Protein AF-A0A418CAI3-F1 (afdb_monomer_lite)

Sequence (875 aa):
MLGNSVTWEKVSHLSVVDELQMQLLEAQMELSAAKKAASRNDQGIDTDTNAKAVGVWSVTILGAEELNLDGILDLNLTGMTTVVGSVAIAASSVEKGKAYVRLAKTDATTVDSVTKRCFWNKATTTAVFTGVKSKTATATLTLHHPSPVVADVFIGTCKLDVSSLLDQEPVTLWVPLTGPPGQPVTDATSYGQVHVTMSFEYDVVARLERSVAALSAQKEHLQAQARLYDLTAPLVNASARHPAAFGAAATGAGLYIPGHVFTPEVFHPAAVARTPLADGTKVVTPFGQGTVVTFRESTRMYVVLMAAAPGQVKRSTIAYLREDSVDDAPVEPRLRYGVHVSTPYGPGTVDSVRASDGVVRVTSTFGTLFLQPQDVVTVDDAASAASMTNKERIDAAVAKSTDGNAAFKADALDDAVTCYLASLSFLKHVDQNAATHKEKAVVLQTMIRCHLNLAACKLKRNQHADAWTACSNAISILQALVENRDGKVAAWMGRLGMTEAQIFHEWPSKARFRRATALVAMDNDVEARQDLMVAVKLMPKDKACRQLLEAVTKRMALEKEKDKLRWGGFLVKDESSPSSQPDNSTPPSTTSTTISPKKDKATKNTGVDGKDEKGTVPWYHNTTVVAAASEHEIAVSVVNAHELSHEAYDGADMVFSAGGDGTFLKAASFVNKPIPLTGLNTDSARSEGNLCCYSIDATCNRFVVGLERLLKGDFEWRNRQRIRVGMVNQEGFKYELPRYALNESQIHREQISSILHAMDFHSYTNETVTEITERLNKDNVFAEDSLDMGYVVREPIINATFGDIRFRKGKARRVSMRSLGWDMKVNLDGLYSVPLNYGVQAVMKICTEPQYALRTVDFSKGDNPRLDNKFKPRS

Structure (mmCIF, N/CA/C/O backbone):
data_AF-A0A418CAI3-F1
#
_entry.id   AF-A0A418CAI3-F1
#
loop_
_atom_site.group_PDB
_atom_site.id
_atom_site.type_symbol
_atom_site.label_atom_id
_atom_site.label_alt_id
_atom_site.label_comp_id
_atom_site.label_asym_id
_atom_site.label_entity_id
_atom_site.label_seq_id
_atom_site.pdbx_PDB_ins_code
_atom_site.Cartn_x
_atom_site.Cartn_y
_atom_site.Cartn_z
_atom_site.occupancy
_atom_site.B_iso_or_equiv
_atom_site.auth_seq_id
_atom_site.auth_comp_id
_atom_site.auth_asym_id
_atom_site.auth_atom_id
_atom_site.pdbx_PDB_model_num
ATOM 1 N N . MET A 1 1 ? 10.697 16.384 33.332 1.00 30.53 1 MET A N 1
ATOM 2 C CA . MET A 1 1 ? 10.843 17.142 32.061 1.00 30.53 1 MET A CA 1
ATOM 3 C C . MET A 1 1 ? 11.284 16.177 30.960 1.00 30.53 1 MET A C 1
ATOM 5 O O . MET A 1 1 ? 11.458 15.012 31.286 1.00 30.53 1 MET A O 1
ATOM 9 N N . LEU A 1 2 ? 11.421 16.626 29.703 1.00 28.28 2 LEU A N 1
ATOM 10 C CA . LEU A 1 2 ? 11.499 15.782 28.488 1.00 28.28 2 LEU A CA 1
ATOM 11 C C . LEU A 1 2 ? 10.179 15.066 28.141 1.00 28.28 2 LEU A C 1
ATOM 13 O O . LEU A 1 2 ? 10.109 13.849 28.014 1.00 28.28 2 LEU A O 1
ATOM 17 N N . GLY A 1 3 ? 9.125 15.860 27.945 1.00 26.64 3 GLY A N 1
ATOM 18 C CA . GLY A 1 3 ? 7.927 15.453 27.214 1.00 26.64 3 GLY A CA 1
ATOM 19 C C . GLY A 1 3 ? 7.628 16.500 26.146 1.00 26.64 3 GLY A C 1
ATOM 20 O O . GLY A 1 3 ? 7.257 17.608 26.510 1.00 26.64 3 GLY A O 1
ATOM 21 N N . ASN A 1 4 ? 7.901 16.157 24.881 1.00 28.75 4 ASN A N 1
ATOM 22 C CA . ASN A 1 4 ? 7.403 16.746 23.623 1.00 28.75 4 ASN A CA 1
ATOM 23 C C . ASN A 1 4 ? 8.289 16.238 22.470 1.00 28.75 4 ASN A C 1
ATOM 25 O O . ASN A 1 4 ? 9.103 16.968 21.907 1.00 28.75 4 ASN A O 1
ATOM 29 N N . SER A 1 5 ? 8.152 14.950 22.138 1.00 25.98 5 SER A N 1
ATOM 30 C CA . SER A 1 5 ? 8.612 14.457 20.835 1.00 25.98 5 SER A CA 1
ATOM 31 C C . SER A 1 5 ? 7.741 15.112 19.763 1.00 25.98 5 SER A C 1
ATOM 33 O O . SER A 1 5 ? 6.517 15.078 19.889 1.00 25.98 5 SER A O 1
ATOM 35 N N . VAL A 1 6 ? 8.349 15.746 18.757 1.00 26.80 6 VAL A N 1
ATOM 36 C CA . VAL A 1 6 ? 7.616 16.518 17.742 1.00 26.80 6 VAL A CA 1
ATOM 37 C C . VAL A 1 6 ? 6.839 15.567 16.835 1.00 26.80 6 VAL A C 1
ATOM 39 O O . VAL A 1 6 ? 7.369 15.021 15.865 1.00 26.80 6 VAL A O 1
ATOM 42 N N . THR A 1 7 ? 5.561 15.373 17.149 1.00 25.58 7 THR A N 1
ATOM 43 C CA . THR A 1 7 ? 4.611 14.702 16.271 1.00 25.58 7 THR A CA 1
ATOM 44 C C . THR A 1 7 ? 4.329 15.595 15.065 1.00 25.58 7 THR A C 1
ATOM 46 O O . THR A 1 7 ? 3.651 16.616 15.168 1.00 25.58 7 THR A O 1
ATOM 49 N N . TRP A 1 8 ? 4.820 15.190 13.891 1.00 27.30 8 TRP A N 1
ATOM 50 C CA . TRP A 1 8 ? 4.410 15.753 12.598 1.00 27.30 8 TRP A CA 1
ATOM 51 C C . TRP A 1 8 ? 2.994 15.267 12.243 1.00 27.30 8 TRP A C 1
ATOM 53 O O . TRP A 1 8 ? 2.770 14.484 11.318 1.00 27.30 8 TRP A O 1
ATOM 63 N N . GLU A 1 9 ? 2.031 15.685 13.060 1.00 30.64 9 GLU A N 1
ATOM 64 C CA . GLU A 1 9 ? 0.613 15.377 12.929 1.00 30.64 9 GLU A CA 1
ATOM 65 C C . GLU A 1 9 ? -0.117 16.407 12.060 1.00 30.64 9 GLU A C 1
ATOM 67 O O . GLU A 1 9 ? 0.237 17.580 12.017 1.00 30.64 9 GLU A O 1
ATOM 72 N N . LYS A 1 10 ? -1.191 15.950 11.402 1.00 31.33 10 LYS A N 1
ATOM 73 C CA . LYS A 1 10 ? -2.125 16.771 10.610 1.00 31.33 10 LYS A CA 1
ATOM 74 C C . LYS A 1 10 ? -1.494 17.535 9.431 1.00 31.33 10 LYS A C 1
ATOM 76 O O . LYS A 1 10 ? -1.683 18.737 9.287 1.00 31.33 10 LYS A O 1
ATOM 81 N N . VAL A 1 11 ? -0.924 16.800 8.466 1.00 30.83 11 VAL A N 1
ATOM 82 C CA . VAL A 1 11 ? -1.101 17.216 7.056 1.00 30.83 11 VAL A CA 1
ATOM 83 C C . VAL A 1 11 ? -2.532 16.869 6.655 1.00 30.83 11 VAL A C 1
ATOM 85 O O . VAL A 1 11 ? -2.834 15.774 6.177 1.00 30.83 11 VAL A O 1
ATOM 88 N N . SER A 1 12 ? -3.417 17.803 6.967 1.00 32.09 12 SER A N 1
ATOM 89 C CA . SER A 1 12 ? -4.747 17.961 6.401 1.00 32.09 12 SER A CA 1
ATOM 90 C C . SER A 1 12 ? -4.653 18.526 4.976 1.00 32.09 12 SER A C 1
ATOM 92 O O . SER A 1 12 ? -3.589 18.914 4.503 1.00 32.09 12 SER A O 1
ATOM 94 N N . HIS A 1 13 ? -5.776 18.545 4.255 1.00 36.50 13 HIS A N 1
ATOM 95 C CA . HIS A 1 13 ? -5.846 19.059 2.874 1.00 36.50 13 HIS A CA 1
ATOM 96 C C . HIS A 1 13 ? -6.581 20.396 2.799 1.00 36.50 13 HIS A C 1
ATOM 98 O O . HIS A 1 13 ? -7.465 20.609 1.967 1.00 36.50 13 HIS A O 1
ATOM 104 N N . LEU A 1 14 ? -6.255 21.217 3.775 1.00 42.50 14 LEU A N 1
ATOM 105 C CA . LEU A 1 14 ? -6.634 22.590 4.019 1.00 42.50 14 LEU A CA 1
ATOM 106 C C . LEU A 1 14 ? -5.349 23.193 4.603 1.00 42.50 14 LEU A C 1
ATOM 108 O O . LEU A 1 14 ? -4.594 22.462 5.251 1.00 42.50 14 LEU A O 1
ATOM 112 N N . SER A 1 15 ? -5.031 24.467 4.362 1.00 59.84 15 SER A N 1
ATOM 113 C CA . SER A 1 15 ? -3.852 25.028 5.033 1.00 59.84 15 SER A CA 1
ATOM 114 C C . SER A 1 15 ? -4.061 24.996 6.554 1.00 59.84 15 SER A C 1
ATOM 116 O O . SER A 1 15 ? -5.195 24.934 7.032 1.00 59.84 15 SER A O 1
ATOM 118 N N . VAL A 1 16 ? -2.989 25.086 7.345 1.00 63.72 16 VAL A N 1
ATOM 119 C CA . VAL A 1 16 ? -3.109 25.137 8.819 1.00 63.72 16 VAL A CA 1
ATOM 120 C C . VAL A 1 16 ? -4.020 26.300 9.262 1.00 63.72 16 VAL A C 1
ATOM 122 O O . VAL A 1 16 ? -4.744 26.194 10.250 1.00 63.72 16 VAL A O 1
ATOM 125 N N . VAL A 1 17 ? -4.053 27.386 8.478 1.00 68.12 17 VAL A N 1
ATOM 126 C CA . VAL A 1 17 ? -4.952 28.537 8.660 1.00 68.12 17 VAL A CA 1
ATOM 127 C C . VAL A 1 17 ? -6.411 28.188 8.333 1.00 68.12 17 VAL A C 1
ATOM 129 O O . VAL A 1 17 ? -7.311 28.633 9.043 1.00 68.12 17 VAL A O 1
ATOM 132 N N . ASP A 1 18 ? -6.657 27.379 7.302 1.00 69.94 18 ASP A N 1
ATOM 133 C CA . ASP A 1 18 ? -7.999 26.936 6.904 1.00 69.94 18 ASP A CA 1
ATOM 134 C C . ASP A 1 18 ? -8.570 25.872 7.860 1.00 69.94 18 ASP A C 1
ATOM 136 O O . ASP A 1 18 ? -9.765 25.888 8.152 1.00 69.94 18 ASP A O 1
ATOM 140 N N . GLU A 1 19 ? -7.742 24.973 8.410 1.00 69.06 19 GLU A N 1
ATOM 141 C CA . GLU A 1 19 ? -8.179 24.068 9.484 1.00 69.06 19 GLU A CA 1
ATOM 142 C C . GLU A 1 19 ? -8.560 24.833 10.749 1.00 69.06 19 GLU A C 1
ATOM 144 O O . GLU A 1 19 ? -9.619 24.569 11.318 1.00 69.06 19 GLU A O 1
ATOM 149 N N . LEU A 1 20 ? -7.746 25.812 11.159 1.00 77.88 20 LEU A N 1
ATOM 150 C CA . LEU A 1 20 ? -8.096 26.707 12.262 1.00 77.88 20 LEU A CA 1
ATOM 151 C C . LEU A 1 20 ? -9.361 27.513 11.955 1.00 77.88 20 LEU A C 1
ATOM 153 O O . LEU A 1 20 ? -10.178 27.711 12.847 1.00 77.88 20 LEU A O 1
ATOM 157 N N . GLN A 1 21 ? -9.577 27.926 10.702 1.00 82.19 21 GLN A N 1
ATOM 158 C CA . GLN A 1 21 ? -10.817 28.581 10.286 1.00 82.19 21 GLN A CA 1
ATOM 159 C C . GLN A 1 21 ? -12.035 27.648 10.391 1.00 82.19 21 GLN A C 1
ATOM 161 O O . GLN A 1 21 ? -13.087 28.103 10.837 1.00 82.19 21 GLN A O 1
ATOM 166 N N . MET A 1 22 ? -11.922 26.366 10.026 1.00 78.75 22 MET A N 1
ATOM 167 C CA . MET A 1 22 ? -13.015 25.400 10.207 1.00 78.75 22 MET A CA 1
ATOM 168 C C . MET A 1 22 ? -13.287 25.112 11.687 1.00 78.75 22 MET A C 1
ATOM 170 O O . MET A 1 22 ? -14.440 25.176 12.099 1.00 78.75 22 MET A O 1
ATOM 174 N N . GLN A 1 23 ? -12.250 24.868 12.494 1.00 84.38 23 GLN A N 1
ATOM 175 C CA . GLN A 1 23 ? -12.379 24.623 13.940 1.00 84.38 23 GLN A CA 1
ATOM 176 C C . GLN A 1 23 ? -12.989 25.833 14.665 1.00 84.38 23 GLN A C 1
ATOM 178 O O . GLN A 1 23 ? -13.845 25.679 15.532 1.00 84.38 23 GLN A O 1
ATOM 183 N N . LEU A 1 24 ? -12.602 27.049 14.268 1.00 88.12 24 LEU A N 1
ATOM 184 C CA . LEU A 1 24 ? -13.173 28.297 14.773 1.00 88.12 24 LEU A CA 1
ATOM 185 C C . LEU A 1 24 ? -14.647 28.460 14.369 1.00 88.12 24 LEU A C 1
ATOM 187 O O . LEU A 1 24 ? -15.444 28.884 15.201 1.00 88.12 24 LEU A O 1
ATOM 191 N N . LEU A 1 25 ? -15.033 28.101 13.139 1.00 88.06 25 LEU A N 1
ATOM 192 C CA . LEU A 1 25 ? -16.440 28.106 12.710 1.00 88.06 25 LEU A CA 1
ATOM 193 C C . LEU A 1 25 ? -17.274 27.052 13.450 1.00 88.06 25 LEU A C 1
ATOM 195 O O . LEU A 1 25 ? -18.396 27.344 13.855 1.00 88.06 25 LEU A O 1
ATOM 199 N N . GLU A 1 26 ? -16.734 25.851 13.654 1.00 88.31 26 GLU A N 1
ATOM 200 C CA . GLU A 1 26 ? -17.374 24.764 14.401 1.00 88.31 26 GLU A CA 1
ATOM 201 C C . GLU A 1 26 ? -17.618 25.179 15.861 1.00 88.31 26 GLU A C 1
ATOM 203 O O . GLU A 1 26 ? -18.767 25.221 16.302 1.00 88.31 26 GLU A O 1
ATOM 208 N N . ALA A 1 27 ? -16.580 25.652 16.559 1.00 86.31 27 ALA A N 1
ATOM 209 C CA . ALA A 1 27 ? -16.689 26.163 17.926 1.00 86.31 27 ALA A CA 1
ATOM 210 C C . ALA A 1 27 ? -17.611 27.398 18.043 1.00 86.31 27 ALA A C 1
ATOM 212 O O . ALA A 1 27 ? -18.311 27.557 19.044 1.00 86.31 27 ALA A O 1
ATOM 213 N N . GLN A 1 28 ? -17.671 28.268 17.024 1.00 90.00 28 GLN A N 1
ATOM 214 C CA . GLN A 1 28 ? -18.631 29.381 16.975 1.00 90.00 28 GLN A CA 1
ATOM 215 C C . GLN A 1 28 ? -20.078 28.907 16.774 1.00 90.00 28 GLN A C 1
ATOM 217 O O . GLN A 1 28 ? -20.990 29.462 17.394 1.00 90.00 28 GLN A O 1
ATOM 222 N N . MET A 1 29 ? -20.311 27.878 15.952 1.00 89.31 29 MET A N 1
ATOM 223 C CA . MET A 1 29 ? -21.635 27.269 15.797 1.00 89.31 29 MET A CA 1
ATOM 224 C C . MET A 1 29 ? -22.087 26.605 17.101 1.00 89.31 29 MET A C 1
ATOM 226 O O . MET A 1 29 ? -23.195 26.898 17.558 1.00 89.31 29 MET A O 1
ATOM 230 N N . GLU A 1 30 ? -21.225 25.808 17.741 1.00 87.38 30 GLU A N 1
ATOM 231 C CA . GLU A 1 30 ? -21.480 25.209 19.059 1.00 87.38 30 GLU A CA 1
ATOM 232 C C . GLU A 1 30 ? -21.783 26.275 20.116 1.00 87.38 30 GLU A C 1
ATOM 234 O O . GLU A 1 30 ? -22.797 26.184 20.807 1.00 87.38 30 GLU A O 1
ATOM 239 N N . LEU A 1 31 ? -20.978 27.341 20.193 1.00 89.38 31 LEU A N 1
ATOM 240 C CA . LEU A 1 31 ? -21.212 28.469 21.097 1.00 89.38 31 LEU A CA 1
ATOM 241 C C . LEU A 1 31 ? -22.575 29.136 20.844 1.00 89.38 31 LEU A C 1
ATOM 243 O O . LEU A 1 31 ? -23.286 29.483 21.789 1.00 89.38 31 LEU A O 1
ATOM 247 N N . SER A 1 32 ? -22.970 29.292 19.576 1.00 86.62 32 SER A N 1
ATOM 248 C CA . SER A 1 32 ? -24.268 29.867 19.202 1.00 86.62 32 SER A CA 1
ATOM 249 C C . SER A 1 32 ? -25.459 28.963 19.550 1.00 86.62 32 SER A C 1
ATOM 251 O O . SER A 1 32 ? -26.562 29.468 19.769 1.00 86.62 32 SER A O 1
ATOM 253 N N . ALA A 1 33 ? -25.251 27.643 19.607 1.00 86.19 33 ALA A N 1
ATOM 254 C CA . ALA A 1 33 ? -26.248 26.666 20.034 1.00 86.19 33 ALA A CA 1
ATOM 255 C C . ALA A 1 33 ? -26.333 26.603 21.567 1.00 86.19 33 ALA A C 1
ATOM 257 O O . ALA A 1 33 ? -27.424 26.722 22.124 1.00 86.19 33 ALA A O 1
ATOM 258 N N . ALA A 1 34 ? -25.188 26.534 22.255 1.00 84.56 34 ALA A N 1
ATOM 259 C CA . ALA A 1 34 ? -25.098 26.569 23.712 1.00 84.56 34 ALA A CA 1
ATOM 260 C C . ALA A 1 34 ? -25.765 27.830 24.286 1.00 84.56 34 ALA A C 1
ATOM 262 O O . ALA A 1 34 ? -26.607 27.724 25.172 1.00 84.56 34 ALA A O 1
ATOM 263 N N . LYS A 1 35 ? -25.510 29.014 23.709 1.00 86.62 35 LYS A N 1
ATOM 264 C CA . LYS A 1 35 ? -26.166 30.275 24.112 1.00 86.62 35 LYS A CA 1
ATOM 265 C C . LYS A 1 35 ? -27.688 30.316 23.905 1.00 86.62 35 LYS A C 1
ATOM 267 O O . LYS A 1 35 ? -28.335 31.181 24.483 1.00 86.62 35 LYS A O 1
ATOM 272 N N . LYS A 1 36 ? -28.265 29.414 23.101 1.00 83.25 36 LYS A N 1
ATOM 273 C CA . LYS A 1 36 ? -29.726 29.274 22.920 1.00 83.25 36 LYS A CA 1
ATOM 274 C C . LYS A 1 36 ? -30.344 28.209 23.830 1.00 83.25 36 LYS A C 1
ATOM 276 O O . LYS A 1 36 ? -31.542 28.267 24.079 1.00 83.25 36 LYS A O 1
ATOM 281 N N . ALA A 1 37 ? -29.549 27.239 24.284 1.00 77.62 37 ALA A N 1
ATOM 282 C CA . ALA A 1 37 ? -30.004 26.098 25.081 1.00 77.62 37 ALA A CA 1
ATOM 283 C C . ALA A 1 37 ? -29.686 26.219 26.584 1.00 77.62 37 ALA A C 1
ATOM 285 O O . ALA A 1 37 ? -30.314 25.538 27.392 1.00 77.62 37 ALA A O 1
ATOM 286 N N . ALA A 1 38 ? -28.719 27.057 26.970 1.00 75.69 38 ALA A N 1
ATOM 287 C CA . ALA A 1 38 ? -28.267 27.182 28.351 1.00 75.69 38 ALA A CA 1
ATOM 288 C C . ALA A 1 38 ? -29.353 27.772 29.269 1.00 75.69 38 ALA A C 1
ATOM 290 O O . ALA A 1 38 ? -29.694 28.952 29.189 1.00 75.69 38 ALA A O 1
ATOM 291 N N . SER A 1 39 ? -29.831 26.945 30.198 1.00 78.88 39 SER A N 1
ATOM 292 C CA . SER A 1 39 ? -30.497 27.375 31.430 1.00 78.88 39 SER A CA 1
ATOM 293 C C . SER A 1 39 ? -29.551 27.132 32.609 1.00 78.88 39 SER A C 1
ATOM 295 O O . SER A 1 39 ? -28.662 26.287 32.501 1.00 78.88 39 SER A O 1
ATOM 297 N N . ARG A 1 40 ? -29.692 27.879 33.711 1.00 82.44 40 ARG A N 1
ATOM 298 C CA . ARG A 1 40 ? -28.799 27.789 34.881 1.00 82.44 40 ARG A CA 1
ATOM 299 C C . ARG A 1 40 ? -29.569 27.808 36.191 1.00 82.44 40 ARG A C 1
ATOM 301 O O . ARG A 1 40 ? -30.612 28.449 36.286 1.00 82.44 40 ARG A O 1
ATOM 308 N N . ASN A 1 41 ? -29.002 27.162 37.207 1.00 83.75 41 ASN A N 1
ATOM 309 C CA . ASN A 1 41 ? -29.472 27.255 38.589 1.00 83.75 41 ASN A CA 1
ATOM 310 C C . ASN A 1 41 ? -28.918 28.497 39.322 1.00 83.75 41 ASN A C 1
ATOM 312 O O . ASN A 1 41 ? -28.012 29.175 38.834 1.00 83.75 41 ASN A O 1
ATOM 316 N N . ASP A 1 42 ? -29.397 28.736 40.547 1.00 77.81 42 ASP A N 1
ATOM 317 C CA . ASP A 1 42 ? -28.985 29.861 41.410 1.00 77.81 42 ASP A CA 1
ATOM 318 C C . ASP A 1 42 ? -27.489 29.856 41.798 1.00 77.81 42 ASP A C 1
ATOM 320 O O . ASP A 1 42 ? -26.970 30.844 42.310 1.00 77.81 42 ASP A O 1
ATOM 324 N N . GLN A 1 43 ? -26.779 28.744 41.573 1.00 77.69 43 GLN A N 1
ATOM 325 C CA . GLN A 1 43 ? -25.331 28.611 41.789 1.00 77.69 43 GLN A CA 1
ATOM 326 C C . GLN A 1 43 ? -24.521 28.880 40.504 1.00 77.69 43 GLN A C 1
ATOM 328 O O . GLN A 1 43 ? -23.287 28.798 40.498 1.00 77.69 43 GLN A O 1
ATOM 333 N N . GLY A 1 44 ? -25.191 29.210 39.395 1.00 78.06 44 GLY A N 1
ATOM 334 C CA . GLY A 1 44 ? -24.580 29.438 38.089 1.00 78.06 44 GLY A CA 1
ATOM 335 C C . GLY A 1 44 ? -23.936 28.179 37.509 1.00 78.06 44 GLY A C 1
ATOM 336 O O . GLY A 1 44 ? -22.806 28.259 37.026 1.00 78.06 44 GLY A O 1
ATOM 337 N N . ILE A 1 45 ? -24.615 27.037 37.631 1.00 83.62 45 ILE A N 1
ATOM 338 C CA . ILE A 1 45 ? -24.303 25.764 36.966 1.00 83.62 45 ILE A CA 1
ATOM 339 C C . ILE A 1 45 ? -25.402 25.497 35.935 1.00 83.62 45 ILE A C 1
ATOM 341 O O . ILE A 1 45 ? -26.581 25.709 36.234 1.00 83.62 45 ILE A O 1
ATOM 345 N N . ASP A 1 46 ? -25.025 25.030 34.746 1.00 85.50 46 ASP A N 1
ATOM 346 C CA . ASP A 1 46 ? -25.969 24.722 33.670 1.00 85.50 46 ASP A CA 1
ATOM 347 C C . ASP A 1 46 ? -26.949 23.585 34.059 1.00 85.50 46 ASP A C 1
ATOM 349 O O . ASP A 1 46 ? -26.593 22.613 34.742 1.00 85.50 46 ASP A O 1
ATOM 353 N N . THR A 1 47 ? -28.207 23.719 33.627 1.00 83.81 47 THR A N 1
ATOM 354 C CA . THR A 1 47 ? -29.323 22.809 33.933 1.00 83.81 47 THR A CA 1
ATOM 355 C C . THR A 1 47 ? -29.939 22.174 32.684 1.00 83.81 47 THR A C 1
ATOM 357 O O . THR A 1 47 ? -30.090 22.813 31.643 1.00 83.81 47 THR A O 1
ATOM 360 N N . ASP A 1 48 ? -30.327 20.903 32.810 1.00 79.25 48 ASP A N 1
ATOM 361 C CA . ASP A 1 48 ? -31.049 20.131 31.791 1.00 79.25 48 ASP A CA 1
ATOM 362 C C . ASP A 1 48 ? -32.509 20.610 31.651 1.00 79.25 48 ASP A C 1
ATOM 364 O O . ASP A 1 48 ? -33.055 21.270 32.534 1.00 79.25 48 ASP A O 1
ATOM 368 N N . THR A 1 49 ? -33.166 20.192 30.567 1.00 76.12 49 THR A N 1
ATOM 369 C CA . THR A 1 49 ? -34.613 20.276 30.296 1.00 76.12 49 THR A CA 1
ATOM 370 C C . THR A 1 49 ? -35.524 19.986 31.499 1.00 76.12 49 THR A C 1
ATOM 372 O O . THR A 1 49 ? -36.615 20.543 31.584 1.00 76.12 49 THR A O 1
ATOM 375 N N . ASN A 1 50 ? -35.082 19.159 32.455 1.00 76.75 50 ASN A N 1
ATOM 376 C CA . ASN A 1 50 ? -35.804 18.831 33.689 1.00 76.75 50 ASN A CA 1
ATOM 377 C C . ASN A 1 50 ? -35.442 19.724 34.901 1.00 76.75 50 ASN A C 1
ATOM 379 O O . ASN A 1 50 ? -35.697 19.327 36.040 1.00 76.75 50 ASN A O 1
ATOM 383 N N . ALA A 1 51 ? -34.797 20.877 34.685 1.00 77.06 51 ALA A N 1
ATOM 384 C CA . ALA A 1 51 ? -34.283 21.806 35.705 1.00 77.06 51 ALA A CA 1
ATOM 385 C C . ALA A 1 51 ? -33.311 21.179 36.735 1.00 77.06 51 ALA A C 1
ATOM 387 O O . ALA A 1 51 ? -33.151 21.674 37.851 1.00 77.06 51 ALA A O 1
ATOM 388 N N . LYS A 1 52 ? -32.644 20.078 36.365 1.00 81.94 52 LYS A N 1
ATOM 389 C CA . LYS A 1 52 ? -31.621 19.405 37.185 1.00 81.94 52 LYS A CA 1
ATOM 390 C C . LYS A 1 52 ? -30.238 19.919 36.819 1.00 81.94 52 LYS A C 1
ATOM 392 O O . LYS A 1 52 ? -29.971 20.130 35.637 1.00 81.94 52 LYS A O 1
ATOM 397 N N . ALA A 1 53 ? -29.358 20.076 37.806 1.00 83.44 53 ALA A N 1
ATOM 398 C CA . ALA A 1 53 ? -27.975 20.473 37.546 1.00 83.44 53 ALA A CA 1
ATOM 399 C C . ALA A 1 53 ? -27.255 19.411 36.695 1.00 83.44 53 ALA A C 1
ATOM 401 O O . ALA A 1 53 ? -27.458 18.213 36.902 1.00 83.44 53 ALA A O 1
ATOM 402 N N . VAL A 1 54 ? -26.418 19.851 35.751 1.00 84.06 54 VAL A N 1
ATOM 403 C CA . VAL A 1 54 ? -25.672 18.968 34.828 1.00 84.06 54 VAL A CA 1
ATOM 404 C C . VAL A 1 54 ? -24.181 18.890 35.180 1.00 84.06 54 VAL A C 1
ATOM 406 O O . VAL A 1 54 ? -23.492 18.011 34.673 1.00 84.06 54 VAL A O 1
ATOM 409 N N . GLY A 1 55 ? -23.698 19.742 36.094 1.00 87.38 55 GLY A N 1
ATOM 410 C CA . GLY A 1 55 ? -22.280 19.876 36.442 1.00 87.38 55 GLY A CA 1
ATOM 411 C C . GLY A 1 55 ? -21.561 18.541 36.672 1.00 87.38 55 GLY A C 1
ATOM 412 O O . GLY A 1 55 ? -22.072 17.665 37.379 1.00 87.38 55 GLY A O 1
ATOM 413 N N . VAL A 1 56 ? -20.383 18.393 36.066 1.00 89.25 56 VAL A N 1
ATOM 414 C CA . VAL A 1 56 ? -19.579 17.165 36.061 1.00 89.25 56 VAL A CA 1
ATOM 415 C C . VAL A 1 56 ? -18.252 17.425 36.761 1.00 89.25 56 VAL A C 1
ATOM 417 O O . VAL A 1 56 ? -17.477 18.276 36.335 1.00 89.25 56 VAL A O 1
ATOM 420 N N . TRP A 1 57 ? -17.965 16.674 37.822 1.00 90.62 57 TRP A N 1
ATOM 421 C CA . TRP A 1 57 ? -16.674 16.702 38.508 1.00 90.62 57 TRP A CA 1
ATOM 422 C C . TRP A 1 57 ? -15.925 15.400 38.239 1.00 90.62 57 TRP A C 1
ATOM 424 O O . TRP A 1 57 ? -16.390 14.324 38.615 1.00 90.62 57 TRP A O 1
ATOM 434 N N . SER A 1 58 ? -14.771 15.501 37.583 1.00 88.88 58 SER A N 1
ATOM 435 C CA . SER A 1 58 ? -13.874 14.375 37.323 1.00 88.88 58 SER A CA 1
ATOM 436 C C . SER A 1 58 ? -12.687 14.420 38.282 1.00 88.88 58 SER A C 1
ATOM 438 O O . SER A 1 58 ? -12.030 15.452 38.415 1.00 88.88 58 SER A O 1
ATOM 440 N N . VAL A 1 59 ? -12.396 13.295 38.934 1.00 89.19 59 VAL A N 1
ATOM 441 C CA . VAL A 1 59 ? -11.297 13.124 39.895 1.00 89.19 59 VAL A CA 1
ATOM 442 C C . VAL A 1 59 ? -10.494 11.888 39.493 1.00 89.19 59 VAL A C 1
ATOM 444 O O . VAL A 1 59 ? -10.980 10.767 39.604 1.00 89.19 59 VAL A O 1
ATOM 447 N N . THR A 1 60 ? -9.267 12.085 39.013 1.00 89.00 60 THR A N 1
ATOM 448 C CA . THR A 1 60 ? -8.371 11.021 38.534 1.00 89.00 60 THR A CA 1
ATOM 449 C C . THR A 1 60 ? -7.237 10.801 39.522 1.00 89.00 60 THR A C 1
ATOM 451 O O . THR A 1 60 ? -6.411 11.694 39.718 1.00 89.00 60 THR A O 1
ATOM 454 N N . ILE A 1 61 ? -7.156 9.610 40.113 1.00 88.38 61 ILE A N 1
ATOM 455 C CA . ILE A 1 61 ? -6.030 9.241 40.984 1.00 88.38 61 ILE A CA 1
ATOM 456 C C . ILE A 1 61 ? -4.867 8.761 40.111 1.00 88.38 61 ILE A C 1
ATOM 458 O O . ILE A 1 61 ? -5.036 7.843 39.306 1.00 88.38 61 ILE A O 1
ATOM 462 N N . LEU A 1 62 ? -3.697 9.390 40.257 1.00 87.75 62 LEU A N 1
ATOM 463 C CA . LEU A 1 62 ? -2.499 9.096 39.462 1.00 87.75 62 LEU A CA 1
ATOM 464 C C . LEU A 1 62 ? -1.492 8.210 40.197 1.00 87.75 62 LEU A C 1
ATOM 466 O O . LEU A 1 62 ? -0.849 7.362 39.583 1.00 87.75 62 LEU A O 1
ATOM 470 N N . GLY A 1 63 ? -1.339 8.410 41.502 1.00 88.25 63 GLY A N 1
ATOM 471 C CA . GLY A 1 63 ? -0.365 7.698 42.322 1.00 88.25 63 GLY A CA 1
ATOM 472 C C . GLY A 1 63 ? -0.406 8.149 43.773 1.00 88.25 63 GLY A C 1
ATOM 473 O O . GLY A 1 63 ? -1.094 9.114 44.103 1.00 88.25 63 GLY A O 1
ATOM 474 N N . ALA A 1 64 ? 0.328 7.454 44.630 1.00 87.81 64 ALA A N 1
ATOM 475 C CA . ALA A 1 64 ? 0.540 7.838 46.018 1.00 87.81 64 ALA A CA 1
ATOM 476 C C . ALA A 1 64 ? 1.954 7.456 46.470 1.00 87.81 64 ALA A C 1
ATOM 478 O O . ALA A 1 64 ? 2.544 6.506 45.950 1.00 87.81 64 ALA A O 1
ATOM 479 N N . GLU A 1 65 ? 2.487 8.208 47.429 1.00 89.25 65 GLU A N 1
ATOM 480 C CA . GLU A 1 65 ? 3.842 8.046 47.960 1.00 89.25 65 GLU A CA 1
ATOM 481 C C . GLU A 1 65 ? 3.860 8.152 49.489 1.00 89.25 65 GLU A C 1
ATOM 483 O O . GLU A 1 65 ? 2.963 8.747 50.090 1.00 89.25 65 GLU A O 1
ATOM 488 N N . GLU A 1 66 ? 4.896 7.577 50.109 1.00 83.75 66 GLU A N 1
ATOM 489 C CA . GLU A 1 66 ? 5.117 7.558 51.565 1.00 83.75 66 GLU A CA 1
ATOM 490 C C . GLU A 1 66 ? 3.952 6.943 52.367 1.00 83.75 66 GLU A C 1
ATOM 492 O O . GLU A 1 66 ? 3.708 7.308 53.516 1.00 83.75 66 GLU A O 1
ATOM 497 N N . LEU A 1 67 ? 3.228 5.993 51.763 1.00 83.62 67 LEU A N 1
ATOM 498 C CA . LEU A 1 67 ? 2.051 5.375 52.375 1.00 83.62 67 LEU A CA 1
ATOM 499 C C . LEU A 1 67 ? 2.376 4.680 53.704 1.00 83.62 67 LEU A C 1
ATOM 501 O O . LEU A 1 67 ? 3.341 3.915 53.823 1.00 83.62 67 LEU A O 1
ATOM 505 N N . ASN A 1 68 ? 1.514 4.894 54.696 1.00 81.31 68 ASN A N 1
ATOM 506 C CA . ASN A 1 68 ? 1.551 4.121 55.929 1.00 81.31 68 ASN A CA 1
ATOM 507 C C . ASN A 1 68 ? 0.922 2.737 55.694 1.00 81.31 68 ASN A C 1
ATOM 509 O O . ASN A 1 68 ? -0.228 2.634 55.275 1.00 81.31 68 ASN A O 1
ATOM 513 N N . LEU A 1 69 ? 1.699 1.682 55.944 1.00 76.50 69 LEU A N 1
ATOM 514 C CA . LEU A 1 69 ? 1.310 0.275 55.775 1.00 76.50 69 LEU A CA 1
ATOM 515 C C . LEU A 1 69 ? 1.386 -0.485 57.114 1.00 76.50 69 LEU A C 1
ATOM 517 O O . LEU A 1 69 ? 1.255 -1.709 57.156 1.00 76.50 69 LEU A O 1
ATOM 521 N N . ASP A 1 70 ? 1.643 0.231 58.209 1.00 68.50 70 ASP A N 1
ATOM 522 C CA . ASP A 1 70 ? 1.968 -0.352 59.500 1.00 68.50 70 ASP A CA 1
ATOM 523 C C . ASP A 1 70 ? 0.710 -1.013 60.095 1.00 68.50 70 ASP A C 1
ATOM 525 O O . ASP A 1 70 ? -0.316 -0.369 60.318 1.00 68.50 70 ASP A O 1
ATOM 529 N N . GLY A 1 71 ? 0.779 -2.327 60.330 1.00 64.81 71 GLY A N 1
ATOM 530 C CA . GLY A 1 71 ? -0.357 -3.143 60.777 1.00 64.81 71 GLY A CA 1
ATOM 531 C C . GLY A 1 71 ? -1.095 -3.908 59.669 1.00 64.81 71 GLY A C 1
ATOM 532 O O . GLY A 1 71 ? -1.996 -4.684 59.988 1.00 64.81 71 GLY A O 1
ATOM 533 N N . ILE A 1 72 ? -0.712 -3.766 58.392 1.00 71.00 72 ILE A N 1
ATOM 534 C CA . ILE A 1 72 ? -1.206 -4.648 57.322 1.00 71.00 72 ILE A CA 1
ATOM 535 C C . ILE A 1 72 ? -0.558 -6.035 57.468 1.00 71.00 72 ILE A C 1
ATOM 537 O O . ILE A 1 72 ? 0.662 -6.181 57.417 1.00 71.00 72 ILE A O 1
ATOM 541 N N . LEU A 1 73 ? -1.391 -7.065 57.641 1.00 63.19 73 LEU A N 1
ATOM 542 C CA . LEU A 1 73 ? -0.980 -8.470 57.727 1.00 63.19 73 LEU A CA 1
ATOM 543 C C . LEU A 1 73 ? -1.143 -9.158 56.365 1.00 63.19 73 LEU A C 1
ATOM 545 O O . LEU A 1 73 ? -2.111 -9.887 56.136 1.00 63.19 73 LEU A O 1
ATOM 549 N N . ASP A 1 74 ? -0.188 -8.932 55.462 1.00 60.78 74 ASP A N 1
ATOM 550 C CA . ASP A 1 74 ? -0.114 -9.679 54.205 1.00 60.78 74 ASP A CA 1
ATOM 551 C C . ASP A 1 74 ? 0.215 -11.157 54.469 1.00 60.78 74 ASP A C 1
ATOM 553 O O . ASP A 1 74 ? 1.261 -11.502 55.017 1.00 60.78 74 ASP A O 1
ATOM 557 N N . LEU A 1 75 ? -0.657 -12.048 53.995 1.00 57.06 75 LEU A N 1
ATOM 558 C CA . LEU A 1 75 ? -0.394 -13.493 53.925 1.00 57.06 75 LEU A CA 1
ATOM 559 C C . LEU A 1 75 ? 0.471 -13.872 52.704 1.00 57.06 75 LEU A C 1
ATOM 561 O O . LEU A 1 75 ? 0.832 -15.035 52.527 1.00 57.06 75 LEU A O 1
ATOM 565 N N . ASN A 1 76 ? 0.804 -12.895 51.855 1.00 56.84 76 ASN A N 1
ATOM 566 C CA . ASN A 1 76 ? 1.588 -13.077 50.640 1.00 56.84 76 ASN A CA 1
ATOM 567 C C . ASN A 1 76 ? 3.090 -12.940 50.928 1.00 56.84 76 ASN A C 1
ATOM 569 O O . ASN A 1 76 ? 3.585 -11.855 51.225 1.00 56.84 76 ASN A O 1
ATOM 573 N N . LEU A 1 77 ? 3.845 -14.023 50.723 1.00 57.25 77 LEU A N 1
ATOM 574 C CA . LEU A 1 77 ? 5.311 -14.091 50.878 1.00 57.25 77 LEU A CA 1
ATOM 575 C C . LEU A 1 77 ? 6.111 -13.245 49.851 1.00 57.25 77 LEU A C 1
ATOM 577 O O . LEU A 1 77 ? 7.314 -13.436 49.694 1.00 57.25 77 LEU A O 1
ATOM 581 N N . THR A 1 78 ? 5.456 -12.333 49.128 1.00 62.06 78 THR A N 1
ATOM 582 C CA . THR A 1 78 ? 6.019 -11.516 48.039 1.00 62.06 78 THR A CA 1
ATOM 583 C C . THR A 1 78 ? 6.322 -10.067 48.433 1.00 62.06 78 THR A C 1
ATOM 585 O O . THR A 1 78 ? 6.939 -9.357 47.644 1.00 62.06 78 THR A O 1
ATOM 588 N N . GLY A 1 79 ? 5.899 -9.610 49.620 1.00 66.50 79 GLY A N 1
ATOM 589 C CA . GLY A 1 79 ? 6.165 -8.246 50.108 1.00 66.50 79 GLY A CA 1
ATOM 590 C C . GLY A 1 79 ? 5.371 -7.128 49.410 1.00 66.50 79 GLY A C 1
ATOM 591 O O . GLY A 1 79 ? 5.763 -5.961 49.497 1.00 66.50 79 GLY A O 1
ATOM 592 N N . MET A 1 80 ? 4.280 -7.472 48.714 1.00 76.00 80 MET A N 1
ATOM 593 C CA . MET A 1 80 ? 3.428 -6.540 47.965 1.00 76.00 80 MET A CA 1
ATOM 594 C C . MET A 1 80 ? 2.014 -6.459 48.553 1.00 76.00 80 MET A C 1
ATOM 596 O O . MET A 1 80 ? 1.203 -7.366 48.353 1.00 76.00 80 MET A O 1
ATOM 600 N N . THR A 1 81 ? 1.708 -5.320 49.173 1.00 79.75 81 THR A N 1
ATOM 601 C CA . THR A 1 81 ? 0.369 -4.987 49.688 1.00 79.75 81 THR A CA 1
ATOM 602 C C . THR A 1 81 ? -0.561 -4.547 48.554 1.00 79.75 81 THR A C 1
ATOM 604 O O . THR A 1 81 ? -0.132 -3.888 47.606 1.00 79.75 81 THR A O 1
ATOM 607 N N . THR A 1 82 ? -1.855 -4.857 48.633 1.00 84.25 82 THR A N 1
ATOM 608 C CA . THR A 1 82 ? -2.878 -4.315 47.715 1.00 84.25 82 THR A CA 1
ATOM 609 C C . THR A 1 82 ? -3.524 -3.049 48.280 1.00 84.25 82 THR A C 1
ATOM 611 O O . THR A 1 82 ? -3.827 -2.986 49.468 1.00 84.25 82 THR A O 1
ATOM 614 N N . VAL A 1 83 ? -3.782 -2.049 47.431 1.00 86.00 83 VAL A N 1
ATOM 615 C CA . VAL A 1 83 ? -4.429 -0.779 47.805 1.00 86.00 83 VAL A CA 1
ATOM 616 C C . VAL A 1 83 ? -5.544 -0.432 46.821 1.00 86.00 83 VAL A C 1
ATOM 618 O O . VAL A 1 83 ? -5.367 -0.495 45.604 1.00 86.00 83 VAL A O 1
ATOM 621 N N . VAL A 1 84 ? -6.698 -0.038 47.358 1.00 87.06 84 VAL A N 1
ATOM 622 C CA . VAL A 1 84 ? -7.870 0.449 46.622 1.00 87.06 84 VAL A CA 1
ATOM 623 C C . VAL A 1 84 ? -8.190 1.863 47.100 1.00 87.06 84 VAL A C 1
ATOM 625 O O . VAL A 1 84 ? -8.233 2.117 48.301 1.00 87.06 84 VAL A O 1
ATOM 628 N N . GLY A 1 85 ? -8.446 2.782 46.169 1.00 87.44 85 GLY A N 1
ATOM 629 C CA . GLY A 1 85 ? -9.004 4.095 46.478 1.00 87.44 85 GLY A CA 1
ATOM 630 C C . GLY A 1 85 ? -10.525 4.102 46.348 1.00 87.44 85 GLY A C 1
ATOM 631 O O . GLY A 1 85 ? -11.075 3.545 45.399 1.00 87.44 85 GLY A O 1
ATOM 632 N N . SER A 1 86 ? -11.221 4.767 47.266 1.00 87.94 86 SER A N 1
ATOM 633 C CA . SER A 1 86 ? -12.643 5.105 47.142 1.00 87.94 86 SER A CA 1
ATOM 634 C C . SER A 1 86 ? -12.871 6.604 47.277 1.00 87.94 86 SER A C 1
ATOM 636 O O . SER A 1 86 ? -12.530 7.190 48.298 1.00 87.94 86 SER A O 1
ATOM 638 N N . VAL A 1 87 ? -13.494 7.218 46.269 1.00 89.12 87 VAL A N 1
ATOM 639 C CA . VAL A 1 87 ? -13.909 8.627 46.288 1.00 89.12 87 VAL A CA 1
ATOM 640 C C . VAL A 1 87 ? -15.416 8.690 46.523 1.00 89.12 87 VAL A C 1
ATOM 642 O O . VAL A 1 87 ? -16.196 8.171 45.720 1.00 89.12 87 VAL A O 1
ATOM 645 N N . ALA A 1 88 ? -15.833 9.327 47.616 1.00 88.31 88 ALA A N 1
ATOM 646 C CA . ALA A 1 88 ? -17.231 9.514 47.994 1.00 88.31 88 ALA A CA 1
ATOM 647 C C . ALA A 1 88 ? -17.603 11.002 47.977 1.00 88.31 88 ALA A C 1
ATOM 649 O O . ALA A 1 88 ? -16.976 11.799 48.673 1.00 88.31 88 ALA A O 1
ATOM 650 N N . ILE A 1 89 ? -18.637 11.383 47.225 1.00 87.69 89 ILE A N 1
ATOM 651 C CA . ILE A 1 89 ? -19.128 12.770 47.157 1.00 87.69 89 ILE A CA 1
ATOM 652 C C . ILE A 1 89 ? -20.304 12.987 48.119 1.00 87.69 89 ILE A C 1
ATOM 654 O O . ILE A 1 89 ? -21.153 12.109 48.301 1.00 87.69 89 ILE A O 1
ATOM 658 N N . ALA A 1 90 ? -20.373 14.164 48.747 1.00 83.75 90 ALA A N 1
ATOM 659 C CA . ALA A 1 90 ? -21.425 14.469 49.712 1.00 83.75 90 ALA A CA 1
ATOM 660 C C . ALA A 1 90 ? -22.832 14.404 49.079 1.00 83.75 90 ALA A C 1
ATOM 662 O O . ALA A 1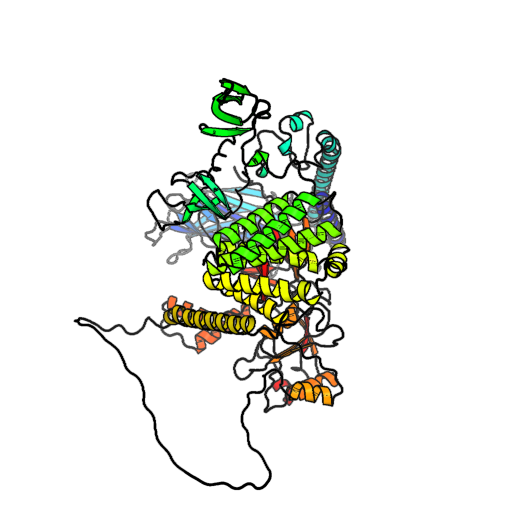 90 ? -23.114 15.020 48.050 1.00 83.75 90 ALA A O 1
ATOM 663 N N . ALA A 1 91 ? -23.760 13.695 49.732 1.00 77.62 91 ALA A N 1
ATOM 664 C CA . ALA A 1 91 ? -25.117 13.452 49.225 1.00 77.62 91 ALA A CA 1
ATOM 665 C C . ALA A 1 91 ? -26.000 14.714 49.086 1.00 77.62 91 ALA A C 1
ATOM 667 O O . ALA A 1 91 ? -27.067 14.644 48.471 1.00 77.62 91 ALA A O 1
ATOM 668 N N . SER A 1 92 ? -25.568 15.838 49.666 1.00 79.56 92 SER A N 1
ATOM 669 C CA . SER A 1 92 ? -26.135 17.185 49.517 1.00 79.56 92 SER A CA 1
ATOM 670 C C . SER A 1 92 ? -25.635 17.918 48.265 1.00 79.56 92 SER A C 1
ATOM 672 O O . SER A 1 92 ? -26.344 18.773 47.739 1.00 79.56 92 SER A O 1
ATOM 674 N N . SER A 1 93 ? -24.442 17.580 47.768 1.00 81.25 93 SER A N 1
ATOM 675 C CA . SER A 1 93 ? -23.781 18.248 46.639 1.00 81.25 93 SER A CA 1
ATOM 676 C C . SER A 1 93 ? -24.223 17.735 45.266 1.00 81.25 93 SER A C 1
ATOM 678 O O . SER A 1 93 ? -23.811 18.304 44.261 1.00 81.25 93 SER A O 1
ATOM 680 N N . VAL A 1 94 ? -25.049 16.685 45.203 1.00 83.75 94 VAL A N 1
ATOM 681 C CA . VAL A 1 94 ? -25.415 15.963 43.968 1.00 83.75 94 VAL A CA 1
ATOM 682 C C . VAL A 1 94 ? -26.928 15.746 43.879 1.00 83.75 94 VAL A C 1
ATOM 684 O O . VAL A 1 94 ? -27.629 15.678 44.892 1.00 83.75 94 VAL A O 1
ATOM 687 N N . GLU A 1 95 ? -27.452 15.624 42.661 1.00 84.31 95 GLU A N 1
ATOM 688 C CA . GLU A 1 95 ? -28.846 15.261 42.400 1.00 84.31 95 GLU A CA 1
ATOM 689 C C . GLU A 1 95 ? -29.322 13.943 43.052 1.00 84.31 95 GLU A C 1
ATOM 691 O O . GLU A 1 95 ? -28.559 13.060 43.469 1.00 84.31 95 GLU A O 1
ATOM 696 N N . LYS A 1 96 ? -30.651 13.826 43.178 1.00 73.69 96 LYS A N 1
ATOM 697 C CA . LYS A 1 96 ? -31.335 12.637 43.708 1.00 73.69 96 LYS A CA 1
ATOM 698 C C . LYS A 1 96 ? -31.806 11.744 42.555 1.00 73.69 96 LYS A C 1
ATOM 700 O O . LYS A 1 96 ? -32.702 12.115 41.803 1.00 73.69 96 LYS A O 1
ATOM 705 N N . GLY A 1 97 ? -31.240 10.544 42.444 1.00 68.00 97 GLY A N 1
ATOM 706 C CA . GLY A 1 97 ? -31.648 9.534 41.464 1.00 68.00 97 GLY A CA 1
ATOM 707 C C . GLY A 1 97 ? -30.611 8.421 41.307 1.00 68.00 97 GLY A C 1
ATOM 708 O O . GLY A 1 97 ? -29.461 8.597 41.696 1.00 68.00 97 GLY A O 1
ATOM 709 N N . LYS A 1 98 ? -31.004 7.285 40.713 1.00 62.56 98 LYS A N 1
ATOM 710 C CA . LYS A 1 98 ? -30.099 6.141 40.460 1.00 62.56 98 LYS A CA 1
ATOM 711 C C . LYS A 1 98 ? -28.994 6.432 39.430 1.00 62.56 98 LYS A C 1
ATOM 713 O O . LYS A 1 98 ? -28.017 5.700 39.388 1.00 62.56 98 LYS A O 1
ATOM 718 N N . ALA A 1 99 ? -29.157 7.471 38.608 1.00 60.75 99 ALA A N 1
ATOM 719 C CA . ALA A 1 99 ? -28.209 7.848 37.556 1.00 60.75 99 ALA A CA 1
ATOM 720 C C . ALA A 1 99 ? -26.975 8.620 38.065 1.00 60.75 99 ALA A C 1
ATOM 722 O O . ALA A 1 99 ? -26.014 8.781 37.320 1.00 60.75 99 ALA A O 1
ATOM 723 N N . TYR A 1 100 ? -26.998 9.102 39.312 1.00 74.25 100 TYR A N 1
ATOM 724 C CA . TYR A 1 100 ? -25.932 9.929 39.875 1.00 74.25 100 TYR A CA 1
ATOM 725 C C . TYR A 1 100 ? -25.070 9.092 40.820 1.00 74.25 100 TYR A C 1
ATOM 727 O O . TYR A 1 100 ? -25.492 8.752 41.930 1.00 74.25 100 TYR A O 1
ATOM 735 N N . VAL A 1 101 ? -23.869 8.733 40.363 1.00 73.62 101 VAL A N 1
ATOM 736 C CA . VAL A 1 101 ? -22.888 7.975 41.151 1.00 73.62 101 VAL A CA 1
ATOM 737 C C . VAL A 1 101 ? -22.469 8.802 42.371 1.00 73.62 101 VAL A C 1
ATOM 739 O O . VAL A 1 101 ? -22.232 10.002 42.264 1.00 73.62 101 VAL A O 1
ATOM 742 N N . ARG A 1 102 ? -22.401 8.165 43.547 1.00 79.12 102 ARG A N 1
ATOM 743 C CA . ARG A 1 102 ? -22.039 8.819 44.826 1.00 79.12 102 ARG A CA 1
ATOM 744 C C . ARG A 1 102 ? -20.756 8.286 45.459 1.00 79.12 102 ARG A C 1
ATOM 746 O O . ARG A 1 102 ? -20.178 8.942 46.319 1.00 79.12 102 ARG A O 1
ATOM 753 N N . LEU A 1 103 ? -20.331 7.106 45.025 1.00 83.44 103 LEU A N 1
ATOM 754 C CA . LEU A 1 103 ? -19.123 6.419 45.450 1.00 83.44 103 LEU A CA 1
ATOM 755 C C . LEU A 1 103 ? -18.505 5.786 44.205 1.00 83.44 103 LEU A C 1
ATOM 757 O O . LEU A 1 103 ? -19.170 4.997 43.534 1.00 83.44 103 LEU A O 1
ATOM 761 N N . ALA A 1 104 ? -17.254 6.119 43.920 1.00 83.62 104 ALA A N 1
ATOM 762 C CA . ALA A 1 104 ? -16.432 5.435 42.932 1.00 83.62 104 ALA A CA 1
ATOM 763 C C . ALA A 1 104 ? -15.303 4.697 43.661 1.00 83.62 104 ALA A C 1
ATOM 765 O O . ALA A 1 104 ? -14.737 5.239 44.611 1.00 83.62 104 ALA A O 1
ATOM 766 N N . LYS A 1 105 ? -14.971 3.477 43.227 1.00 83.94 105 LYS A N 1
ATOM 767 C CA . LYS A 1 105 ? -13.746 2.772 43.632 1.00 83.94 105 LYS A CA 1
ATOM 768 C C . LYS A 1 105 ? -12.790 2.707 42.439 1.00 83.94 105 LYS A C 1
ATOM 770 O O . LYS A 1 105 ? -13.256 2.582 41.310 1.00 83.94 105 LYS A O 1
ATOM 775 N N . THR A 1 106 ? -11.487 2.785 42.689 1.00 83.38 106 THR A N 1
ATOM 776 C CA . THR A 1 106 ? -10.462 2.408 41.707 1.00 83.38 106 THR A CA 1
ATOM 777 C C . THR A 1 106 ? -10.339 0.890 41.623 1.00 83.38 106 THR A C 1
ATOM 779 O O . THR A 1 106 ? -10.761 0.172 42.533 1.00 83.38 106 THR A O 1
ATOM 782 N N . ASP A 1 107 ? -9.639 0.410 40.598 1.00 81.00 107 ASP A N 1
ATOM 783 C CA . ASP A 1 107 ? -9.027 -0.917 40.646 1.00 81.00 107 ASP A CA 1
ATOM 784 C C . ASP A 1 107 ? -8.046 -1.034 41.829 1.00 81.00 107 ASP A C 1
ATOM 786 O O . ASP A 1 107 ? -7.482 -0.038 42.309 1.00 81.00 107 ASP A O 1
ATOM 790 N N . ALA A 1 108 ? -7.816 -2.270 42.276 1.00 81.75 108 ALA A N 1
ATOM 791 C CA . ALA A 1 108 ? -6.751 -2.586 43.218 1.00 81.75 108 ALA A CA 1
ATOM 792 C C . ALA A 1 108 ? -5.383 -2.463 42.531 1.00 81.75 108 ALA A C 1
ATOM 794 O O . ALA A 1 108 ? -5.183 -2.957 41.424 1.00 81.75 108 ALA A O 1
ATOM 795 N N . THR A 1 109 ? -4.433 -1.809 43.190 1.00 83.12 109 THR A N 1
ATOM 796 C CA . THR A 1 109 ? -3.047 -1.651 42.725 1.00 83.12 109 THR A CA 1
ATOM 797 C C . THR A 1 109 ? -2.090 -2.126 43.809 1.00 83.12 109 THR A C 1
ATOM 799 O O . THR A 1 109 ? -2.359 -1.958 44.996 1.00 83.12 109 THR A O 1
ATOM 802 N N . THR A 1 110 ? -0.984 -2.754 43.417 1.00 82.19 110 THR A N 1
ATOM 803 C CA . THR A 1 110 ? 0.040 -3.244 44.347 1.00 82.19 110 THR A CA 1
ATOM 804 C C . THR A 1 110 ? 0.997 -2.127 44.759 1.00 82.19 110 THR A C 1
ATOM 806 O O . THR A 1 110 ? 1.583 -1.471 43.896 1.00 82.19 110 THR A O 1
ATOM 809 N N . VAL A 1 111 ? 1.198 -1.958 46.065 1.00 82.56 111 VAL A N 1
ATOM 810 C CA . VAL A 1 111 ? 2.285 -1.180 46.671 1.00 82.56 111 VAL A CA 1
ATOM 811 C C . VAL A 1 111 ? 3.348 -2.158 47.162 1.00 82.56 111 VAL A C 1
ATOM 813 O O . VAL A 1 111 ? 3.067 -3.037 47.980 1.00 82.56 111 VAL A O 1
ATOM 816 N N . ASP A 1 112 ? 4.579 -1.980 46.693 1.00 79.25 112 ASP A N 1
ATOM 817 C CA . ASP A 1 112 ? 5.748 -2.629 47.285 1.00 79.25 112 ASP A CA 1
ATOM 818 C C . ASP A 1 112 ? 6.039 -2.018 48.668 1.00 79.25 112 ASP A C 1
ATOM 820 O O . ASP A 1 112 ? 6.148 -0.796 48.824 1.00 79.25 112 ASP A O 1
ATOM 824 N N . SER A 1 113 ? 6.165 -2.886 49.672 1.00 70.56 113 SER A N 1
ATOM 825 C CA . SER A 1 113 ? 6.415 -2.509 51.068 1.00 70.56 113 SER A CA 1
ATOM 826 C C . SER A 1 113 ? 7.737 -1.760 51.290 1.00 70.56 113 SER A C 1
ATOM 828 O O . SER A 1 113 ? 7.834 -0.995 52.251 1.00 70.56 113 SER A O 1
ATOM 830 N N . VAL A 1 114 ? 8.728 -1.923 50.403 1.00 74.31 114 VAL A N 1
ATOM 831 C CA . VAL A 1 114 ? 10.025 -1.230 50.479 1.00 74.31 114 VAL A CA 1
ATOM 832 C C . VAL A 1 114 ? 9.933 0.194 49.929 1.00 74.31 114 VAL A C 1
ATOM 834 O O . VAL A 1 114 ? 10.399 1.133 50.573 1.00 74.31 114 VAL A O 1
ATOM 837 N N . THR A 1 115 ? 9.336 0.385 48.750 1.00 79.31 115 THR A N 1
ATOM 838 C CA . THR A 1 115 ? 9.237 1.712 48.115 1.00 79.31 115 THR A CA 1
ATOM 839 C C . THR A 1 115 ? 8.075 2.567 48.617 1.00 79.31 115 THR A C 1
ATOM 841 O O . THR A 1 115 ? 8.123 3.780 48.417 1.00 79.31 115 THR A O 1
ATOM 844 N N . LYS A 1 116 ? 7.046 1.981 49.256 1.00 84.06 116 LYS A N 1
ATOM 845 C CA . LYS A 1 116 ? 5.851 2.679 49.788 1.00 84.06 116 LYS A CA 1
ATOM 846 C C . LYS A 1 116 ? 5.168 3.607 48.761 1.00 84.06 116 LYS A C 1
ATOM 848 O O . LYS A 1 116 ? 4.620 4.656 49.110 1.00 84.06 116 LYS A O 1
ATOM 853 N N . ARG A 1 117 ? 5.216 3.219 47.480 1.00 84.12 117 ARG A N 1
ATOM 854 C CA . ARG A 1 117 ? 4.710 3.970 46.320 1.00 84.12 117 ARG A CA 1
ATOM 855 C C . ARG A 1 117 ? 3.810 3.103 45.439 1.00 84.12 117 ARG A C 1
ATOM 857 O O . ARG A 1 117 ? 4.060 1.912 45.270 1.00 84.12 117 ARG A O 1
ATOM 864 N N . CYS A 1 118 ? 2.811 3.720 44.814 1.00 83.50 118 CYS A N 1
ATOM 865 C CA . CYS A 1 118 ? 2.001 3.109 43.756 1.00 83.50 118 CYS A CA 1
ATOM 866 C C . CYS A 1 118 ? 1.566 4.128 42.704 1.00 83.50 118 CYS A C 1
ATOM 868 O O . CYS A 1 118 ? 1.405 5.313 42.993 1.00 83.50 118 CYS A O 1
ATOM 870 N N . PHE A 1 119 ? 1.309 3.641 41.490 1.00 84.88 119 PHE A N 1
ATOM 871 C CA . PHE A 1 119 ? 0.789 4.427 40.374 1.00 84.88 119 PHE A CA 1
ATOM 872 C C . PHE A 1 119 ? -0.414 3.720 39.759 1.00 84.88 119 PHE A C 1
ATOM 874 O O . PHE A 1 119 ? -0.380 2.513 39.531 1.00 84.88 119 PHE A O 1
ATOM 881 N N . TRP A 1 120 ? -1.466 4.483 39.481 1.00 81.31 120 TRP A N 1
ATOM 882 C CA . TRP A 1 120 ? -2.727 3.978 38.948 1.00 81.31 120 TRP A CA 1
ATOM 883 C C . TRP A 1 120 ? -2.850 4.251 37.444 1.00 81.31 120 TRP A C 1
ATOM 885 O O . TRP A 1 120 ? -2.354 5.253 36.922 1.00 81.31 120 TRP A O 1
ATOM 895 N N . ASN A 1 121 ? -3.537 3.362 36.723 1.00 71.88 121 ASN A N 1
ATOM 896 C CA . ASN A 1 121 ? -3.752 3.524 35.288 1.00 71.88 121 ASN A CA 1
ATOM 897 C C . ASN A 1 121 ? -4.870 4.547 35.013 1.00 71.88 121 ASN A C 1
ATOM 899 O O . ASN A 1 121 ? -6.032 4.310 35.337 1.00 71.88 121 ASN A O 1
ATOM 903 N N . LYS A 1 122 ? -4.525 5.652 34.334 1.00 61.72 122 LYS A N 1
ATOM 904 C CA . LYS A 1 122 ? -5.421 6.786 34.017 1.00 61.72 122 LYS A CA 1
ATOM 905 C C . LYS A 1 122 ? -6.753 6.416 33.345 1.00 61.72 122 LYS A C 1
ATOM 907 O O . LYS A 1 122 ? -7.647 7.252 33.303 1.00 61.72 122 LYS A O 1
ATOM 912 N N . ALA A 1 123 ? -6.875 5.225 32.757 1.00 54.47 123 ALA A N 1
ATOM 913 C CA . ALA A 1 123 ? -8.100 4.784 32.092 1.00 54.47 123 ALA A CA 1
ATOM 914 C C . ALA A 1 123 ? -9.191 4.275 33.057 1.00 54.47 123 ALA A C 1
ATOM 916 O O . ALA A 1 123 ? -10.364 4.328 32.696 1.00 54.47 123 ALA A O 1
ATOM 917 N N . THR A 1 124 ? -8.832 3.792 34.253 1.00 57.66 124 THR A N 1
ATOM 918 C CA . THR A 1 124 ? -9.772 3.131 35.184 1.00 57.66 124 THR A CA 1
ATOM 919 C C . THR A 1 124 ? -9.881 3.804 36.556 1.00 57.66 124 THR A C 1
ATOM 921 O O . THR A 1 124 ? -10.683 3.385 37.386 1.00 57.66 124 THR A O 1
ATOM 924 N N . THR A 1 125 ? -9.137 4.890 36.802 1.00 71.62 125 THR A N 1
ATOM 925 C CA . THR A 1 125 ? -9.128 5.609 38.095 1.00 71.62 125 THR A CA 1
ATOM 926 C C . THR A 1 125 ? -9.718 7.015 38.069 1.00 71.62 125 THR A C 1
ATOM 928 O O . THR A 1 125 ? -9.542 7.779 39.021 1.00 71.62 125 THR A O 1
ATOM 931 N N . THR A 1 126 ? -10.457 7.347 37.010 1.00 81.19 126 THR A N 1
ATOM 932 C CA . THR A 1 126 ? -11.233 8.589 36.903 1.00 81.19 126 THR A CA 1
ATOM 933 C C . THR A 1 126 ? -12.628 8.394 37.492 1.00 81.19 126 THR A C 1
ATOM 935 O O . THR A 1 126 ? -13.530 7.869 36.840 1.00 81.19 126 THR A O 1
ATOM 938 N N . ALA A 1 127 ? -12.828 8.851 38.725 1.00 83.69 127 ALA A N 1
ATOM 939 C CA . ALA A 1 127 ? -14.147 8.985 39.325 1.00 83.69 127 ALA A CA 1
ATOM 940 C C . ALA A 1 127 ? -14.883 10.177 38.691 1.00 83.69 127 ALA A C 1
ATOM 942 O O . ALA A 1 127 ? -14.442 11.317 38.831 1.00 83.69 127 ALA A O 1
ATOM 943 N N . VAL A 1 128 ? -15.997 9.922 37.998 1.00 86.94 128 VAL A N 1
ATOM 944 C CA . VAL A 1 128 ? -16.826 10.961 37.363 1.00 86.94 128 VAL A CA 1
ATOM 945 C C . VAL A 1 128 ? -18.142 11.109 38.123 1.00 86.94 128 VAL A C 1
ATOM 947 O O . VAL A 1 128 ? -18.973 10.199 38.136 1.00 86.94 128 VAL A O 1
ATOM 950 N N . PHE A 1 129 ? -18.348 12.273 38.733 1.00 86.75 129 PHE A N 1
ATOM 951 C CA . PHE A 1 129 ? -19.571 12.635 39.444 1.00 86.75 129 PHE A CA 1
ATOM 952 C C . PHE A 1 129 ? -20.406 13.580 38.581 1.00 86.75 129 PHE A C 1
ATOM 954 O O . PHE A 1 129 ? -20.044 14.738 38.383 1.00 86.75 129 PHE A O 1
ATOM 961 N N . THR A 1 130 ? -21.527 13.087 38.060 1.00 85.75 130 THR A N 1
ATOM 962 C CA . THR A 1 130 ? -22.487 13.876 37.279 1.00 85.75 130 THR A CA 1
ATOM 963 C C . THR A 1 130 ? -23.576 14.469 38.174 1.00 85.75 130 THR A C 1
ATOM 965 O O . THR A 1 130 ? -23.927 13.904 39.212 1.00 85.75 130 THR A O 1
ATOM 968 N N . GLY A 1 131 ? -24.154 15.600 37.765 1.00 82.81 131 GLY A N 1
ATOM 969 C CA . GLY A 1 131 ? -25.272 16.227 38.473 1.00 82.81 131 GLY A CA 1
ATOM 970 C C . GLY A 1 131 ? -24.879 16.958 39.759 1.00 82.81 131 GLY A C 1
ATOM 971 O O . GLY A 1 131 ? -25.632 16.945 40.736 1.00 82.81 131 GLY A O 1
ATOM 972 N N . VAL A 1 132 ? -23.693 17.569 39.778 1.00 85.50 132 VAL A N 1
ATOM 973 C CA . VAL A 1 132 ? -23.191 18.382 40.893 1.00 85.50 132 VAL A CA 1
ATOM 974 C C . VAL A 1 132 ? -23.949 19.714 40.965 1.00 85.50 132 VAL A C 1
ATOM 976 O O . VAL A 1 132 ? -24.077 20.431 39.975 1.00 85.50 132 VAL A O 1
ATOM 979 N N . LYS A 1 133 ? -24.463 20.048 42.154 1.00 84.56 133 LYS A N 1
ATOM 980 C CA . LYS A 1 133 ? -25.386 21.173 42.407 1.00 84.56 133 LYS A CA 1
ATOM 981 C C . LYS A 1 133 ? -24.725 22.496 42.793 1.00 84.56 133 LYS A C 1
ATOM 983 O O . LYS A 1 133 ? -25.368 23.535 42.659 1.00 84.56 133 LYS A O 1
ATOM 988 N N . SER A 1 134 ? -23.506 22.462 43.334 1.00 83.12 134 SER A N 1
ATOM 989 C CA . SER A 1 134 ? -22.833 23.623 43.934 1.00 83.12 134 SER A CA 1
ATOM 990 C C . SER A 1 134 ? -21.355 23.680 43.558 1.00 83.12 134 SER A C 1
ATOM 992 O O . SER A 1 134 ? -20.708 22.646 43.410 1.00 83.12 134 SER A O 1
ATOM 994 N N . LYS A 1 135 ? -20.818 24.901 43.497 1.00 85.00 135 LYS A N 1
ATOM 995 C CA . LYS A 1 135 ? -19.383 25.212 43.361 1.00 85.00 135 LYS A CA 1
ATOM 996 C C . LYS A 1 135 ? -18.581 24.974 44.650 1.00 85.00 135 LYS A C 1
ATOM 998 O O . LYS A 1 135 ? -17.362 25.060 44.636 1.00 85.00 135 LYS A O 1
ATOM 1003 N N . THR A 1 136 ? -19.265 24.640 45.745 1.00 84.81 136 THR A N 1
ATOM 1004 C CA . THR A 1 136 ? -18.698 24.250 47.050 1.00 84.81 136 THR A CA 1
ATOM 1005 C C . THR A 1 136 ? -18.849 22.740 47.303 1.00 84.81 136 THR A C 1
ATOM 1007 O O . THR A 1 136 ? -19.133 22.306 48.426 1.00 84.81 136 THR A O 1
ATOM 1010 N N . ALA A 1 137 ? -18.828 21.928 46.243 1.00 85.69 137 ALA A N 1
ATOM 1011 C CA . ALA A 1 137 ? -18.967 20.482 46.358 1.00 85.69 137 ALA A CA 1
ATOM 1012 C C . ALA A 1 137 ? -17.673 19.862 46.896 1.00 85.69 137 ALA A C 1
ATOM 1014 O O . ALA A 1 137 ? -16.589 20.136 46.393 1.00 85.69 137 ALA A O 1
ATOM 1015 N N . THR A 1 138 ? -17.803 18.996 47.902 1.00 88.44 138 THR A N 1
ATOM 1016 C CA . THR A 1 138 ? -16.670 18.295 48.513 1.00 88.44 138 THR A CA 1
ATOM 1017 C C . THR A 1 138 ? -16.824 16.785 48.392 1.00 88.44 138 THR A C 1
ATOM 1019 O O . THR A 1 138 ? -17.933 16.236 48.423 1.00 88.44 138 THR A O 1
ATOM 1022 N N . ALA A 1 139 ? -15.686 16.116 48.249 1.00 88.12 139 ALA A N 1
ATOM 1023 C CA . ALA A 1 139 ? -15.570 14.670 48.196 1.00 88.12 139 ALA A CA 1
ATOM 1024 C C . ALA A 1 139 ? -14.465 14.202 49.146 1.00 88.12 139 ALA A C 1
ATOM 1026 O O . ALA A 1 139 ? -13.482 14.903 49.381 1.00 88.12 139 ALA A O 1
ATOM 1027 N N . THR A 1 140 ? -14.625 13.002 49.684 1.00 89.81 140 THR A N 1
ATOM 1028 C CA . THR A 1 140 ? -13.641 12.351 50.546 1.00 89.81 140 THR A CA 1
ATOM 1029 C C . THR A 1 140 ? -13.032 11.190 49.777 1.00 89.81 140 THR A C 1
ATOM 1031 O O . THR A 1 140 ? -13.757 10.290 49.353 1.00 89.81 140 THR A O 1
ATOM 1034 N N . LEU A 1 141 ? -11.712 11.203 49.606 1.00 89.12 141 LEU A N 1
ATOM 1035 C CA . LEU A 1 141 ? -10.947 10.048 49.150 1.00 89.12 141 LEU A CA 1
ATOM 1036 C C . LEU A 1 141 ? -10.492 9.251 50.378 1.00 89.12 141 LEU A C 1
ATOM 1038 O O . LEU A 1 141 ? -9.967 9.819 51.335 1.00 89.12 141 LEU A O 1
ATOM 1042 N N . THR A 1 142 ? -10.685 7.939 50.357 1.00 89.00 142 THR A N 1
ATOM 1043 C CA . THR A 1 142 ? -10.139 6.976 51.318 1.00 89.00 142 THR A CA 1
ATOM 1044 C C . THR A 1 142 ? -9.304 5.932 50.584 1.00 89.00 142 THR A C 1
ATOM 1046 O O . THR A 1 142 ? -9.738 5.414 49.557 1.00 89.00 142 THR A O 1
ATOM 1049 N N . LEU A 1 143 ? -8.117 5.621 51.102 1.00 88.75 143 LEU A N 1
ATOM 1050 C CA . LEU A 1 143 ? -7.316 4.472 50.688 1.00 88.75 143 LEU A CA 1
ATOM 1051 C C . LEU A 1 143 ? -7.476 3.349 51.718 1.00 88.75 143 LEU A C 1
ATOM 1053 O O . LEU A 1 143 ? -7.366 3.586 52.926 1.00 88.75 143 LEU A O 1
ATOM 1057 N N . HIS A 1 144 ? -7.705 2.129 51.240 1.00 88.00 144 HIS A N 1
ATOM 1058 C CA . HIS A 1 144 ? -7.838 0.929 52.066 1.00 88.00 144 HIS A CA 1
ATOM 1059 C C . HIS A 1 144 ? -7.208 -0.290 51.386 1.00 88.00 144 HIS A C 1
ATOM 1061 O O . HIS A 1 144 ? -7.221 -0.422 50.160 1.00 88.00 144 HIS A O 1
ATOM 1067 N N . HIS A 1 145 ? -6.664 -1.192 52.197 1.00 85.81 145 HIS A N 1
ATOM 1068 C CA . HIS A 1 145 ? -6.196 -2.511 51.788 1.00 85.81 145 HIS A CA 1
ATOM 1069 C C . HIS A 1 145 ? -7.333 -3.533 51.970 1.00 85.81 145 HIS A C 1
ATOM 1071 O O . HIS A 1 145 ? -7.769 -3.744 53.108 1.00 85.81 145 HIS A O 1
ATOM 1077 N N . PRO A 1 146 ? -7.842 -4.160 50.893 1.00 81.25 146 PRO A N 1
ATOM 1078 C CA . PRO A 1 146 ? -8.888 -5.173 50.994 1.00 81.25 146 PRO A CA 1
ATOM 1079 C C . PRO A 1 146 ? -8.305 -6.504 51.489 1.00 81.25 146 PRO A C 1
ATOM 1081 O O . PRO A 1 146 ? -7.617 -7.203 50.742 1.00 81.25 146 PRO A O 1
ATOM 1084 N N . SER A 1 147 ? -8.590 -6.868 52.741 1.00 72.88 147 SER A N 1
ATOM 1085 C CA . SER A 1 147 ? -8.103 -8.121 53.330 1.00 72.88 147 SER A CA 1
ATOM 1086 C C . SER A 1 147 ? -9.063 -9.287 53.037 1.00 72.88 147 SER A C 1
ATOM 1088 O O . SER A 1 147 ? -10.273 -9.135 53.194 1.00 72.88 147 SER A O 1
ATOM 1090 N N . PRO A 1 148 ? -8.568 -10.479 52.652 1.00 67.38 148 PRO A N 1
ATOM 1091 C CA . PRO A 1 148 ? -9.413 -11.655 52.429 1.00 67.38 148 PRO A CA 1
ATOM 1092 C C . PRO A 1 148 ? -9.805 -12.401 53.721 1.00 67.38 148 PRO A C 1
ATOM 1094 O O . PRO A 1 148 ? -10.581 -13.352 53.654 1.00 67.38 148 PRO A O 1
ATOM 1097 N N . VAL A 1 149 ? -9.252 -12.019 54.882 1.00 66.38 149 VAL A N 1
ATOM 1098 C CA . VAL A 1 149 ? -9.433 -12.726 56.174 1.00 66.38 149 VAL A CA 1
ATOM 1099 C C . VAL A 1 149 ? -9.900 -11.793 57.302 1.00 66.38 149 VAL A C 1
ATOM 1101 O O . VAL A 1 149 ? -10.519 -12.248 58.263 1.00 66.38 149 VAL A O 1
ATOM 1104 N N . VAL A 1 150 ? -9.633 -10.490 57.192 1.00 71.38 150 VAL A N 1
ATOM 1105 C CA . VAL A 1 150 ? -9.978 -9.453 58.181 1.00 71.38 150 VAL A CA 1
ATOM 1106 C C . VAL A 1 150 ? -10.818 -8.367 57.485 1.00 71.38 150 VAL A C 1
ATOM 1108 O O . VAL A 1 150 ? -10.975 -8.387 56.269 1.00 71.38 150 VAL A O 1
ATOM 1111 N N . ALA A 1 151 ? -11.393 -7.421 58.229 1.00 72.62 151 ALA A N 1
ATOM 1112 C CA . ALA A 1 151 ? -11.986 -6.225 57.628 1.00 72.62 151 ALA A CA 1
ATOM 1113 C C . ALA A 1 151 ? -10.932 -5.375 56.881 1.00 72.62 151 ALA A C 1
ATOM 1115 O O . ALA A 1 151 ? -9.757 -5.390 57.251 1.00 72.62 151 ALA A O 1
ATOM 1116 N N . ASP A 1 152 ? -11.369 -4.615 55.867 1.00 79.19 152 ASP A N 1
ATOM 1117 C CA . ASP A 1 152 ? -10.531 -3.695 55.079 1.00 79.19 152 ASP A CA 1
ATOM 1118 C C . ASP A 1 152 ? -9.664 -2.797 55.986 1.00 79.19 152 ASP A C 1
ATOM 1120 O O . ASP A 1 152 ? -10.181 -2.057 56.829 1.00 79.19 152 ASP A O 1
ATOM 1124 N N . VAL A 1 153 ? -8.341 -2.832 55.801 1.00 80.56 153 VAL A N 1
ATOM 1125 C CA . VAL A 1 153 ? -7.396 -2.061 56.622 1.00 80.56 153 VAL A CA 1
ATOM 1126 C C . VAL A 1 153 ? -7.289 -0.640 56.070 1.00 80.56 153 VAL A C 1
ATOM 1128 O O . VAL A 1 153 ? -6.973 -0.433 54.899 1.00 80.56 153 VAL A O 1
ATOM 1131 N N . PHE A 1 154 ? -7.566 0.358 56.907 1.00 83.69 154 PHE A N 1
ATOM 1132 C CA . PHE A 1 154 ? -7.498 1.772 56.534 1.00 83.69 154 PHE A CA 1
ATOM 1133 C C . PHE A 1 154 ? -6.043 2.242 56.385 1.00 83.69 154 PHE A C 1
ATOM 1135 O O . PHE A 1 154 ? -5.248 2.065 57.303 1.00 83.69 154 PHE A O 1
ATOM 1142 N N . ILE A 1 155 ? -5.723 2.891 55.261 1.00 85.06 155 ILE A N 1
ATOM 1143 C CA . ILE A 1 155 ? -4.388 3.447 54.970 1.00 85.06 155 ILE A CA 1
ATOM 1144 C C . ILE A 1 155 ? -4.367 4.968 55.164 1.00 85.06 155 ILE A C 1
ATOM 1146 O O . ILE A 1 155 ? -3.419 5.509 55.722 1.00 85.06 155 ILE A O 1
ATOM 1150 N N . GLY A 1 156 ? -5.408 5.678 54.725 1.00 86.62 156 GLY A N 1
ATOM 1151 C CA . GLY A 1 156 ? -5.463 7.135 54.841 1.00 86.62 156 GLY A CA 1
ATOM 1152 C C . GLY A 1 156 ? -6.703 7.741 54.195 1.00 86.62 156 GLY A C 1
ATOM 1153 O O . GLY A 1 156 ? -7.382 7.103 53.390 1.00 86.62 156 GLY A O 1
ATOM 1154 N N . THR A 1 157 ? -7.001 8.998 54.518 1.00 89.81 157 THR A N 1
ATOM 1155 C CA . THR A 1 157 ? -8.069 9.765 53.862 1.00 89.81 157 THR A CA 1
ATOM 1156 C C . THR A 1 157 ? -7.638 11.191 53.553 1.00 89.81 157 THR A C 1
ATOM 1158 O O . THR A 1 157 ? -6.822 11.758 54.270 1.00 89.81 157 THR A O 1
ATOM 1161 N N . CYS A 1 158 ? -8.195 11.798 52.508 1.00 89.25 158 CYS A N 1
ATOM 1162 C CA . CYS A 1 158 ? -8.080 13.232 52.270 1.00 89.25 158 CYS A CA 1
ATOM 1163 C C . CYS A 1 158 ? -9.400 13.822 51.753 1.00 89.25 158 CYS A C 1
ATOM 1165 O O . CYS A 1 158 ? -10.277 13.113 51.250 1.00 89.25 158 CYS A O 1
ATOM 1167 N N . LYS A 1 159 ? -9.556 15.140 51.909 1.00 89.25 159 LYS A N 1
ATOM 1168 C CA . LYS A 1 159 ? -10.708 15.894 51.400 1.00 89.25 159 LYS A CA 1
ATOM 1169 C C . LYS A 1 159 ? -10.325 16.621 50.120 1.00 89.25 159 LYS A C 1
ATOM 1171 O O . LYS A 1 159 ? -9.272 17.246 50.052 1.00 89.25 159 LYS A O 1
ATOM 1176 N N . LEU A 1 160 ? -11.217 16.552 49.145 1.00 89.44 160 LEU A N 1
ATOM 1177 C CA . LEU A 1 160 ? -11.138 17.211 47.851 1.00 89.44 160 LEU A CA 1
ATOM 1178 C C . LEU A 1 160 ? -12.285 18.224 47.755 1.00 89.44 160 LEU A C 1
ATOM 1180 O O . LEU A 1 160 ? -13.392 17.958 48.232 1.00 89.44 160 LEU A O 1
ATOM 1184 N N . ASP A 1 161 ? -12.023 19.372 47.140 1.00 87.50 161 ASP A N 1
ATOM 1185 C CA . ASP A 1 161 ? -12.969 20.480 46.976 1.00 87.50 161 ASP A CA 1
ATOM 1186 C C . ASP A 1 161 ? -12.946 20.981 45.522 1.00 87.50 161 ASP A C 1
ATOM 1188 O O . ASP A 1 161 ? -11.979 20.765 44.790 1.00 87.50 161 ASP A O 1
ATOM 1192 N N . VAL A 1 162 ? -14.032 21.629 45.109 1.00 86.25 162 VAL A N 1
ATOM 1193 C CA . VAL A 1 162 ? -14.245 22.210 43.777 1.00 86.25 162 VAL A CA 1
ATOM 1194 C C . VAL A 1 162 ? -13.819 23.684 43.707 1.00 86.25 162 VAL A C 1
ATOM 1196 O O . VAL A 1 162 ? -13.641 24.219 42.613 1.00 86.25 162 VAL A O 1
ATOM 1199 N N . SER A 1 163 ? -13.587 24.346 44.846 1.00 82.94 163 SER A N 1
ATOM 1200 C CA . SER A 1 163 ? -13.201 25.768 44.907 1.00 82.94 163 SER A CA 1
ATOM 1201 C C . SER A 1 163 ? -11.923 26.132 44.130 1.00 82.94 163 SER A C 1
ATOM 1203 O O . SER A 1 163 ? -11.784 27.275 43.697 1.00 82.94 163 SER A O 1
ATOM 1205 N N . SER A 1 164 ? -11.024 25.172 43.894 1.00 80.19 164 SER A N 1
ATOM 1206 C CA . SER A 1 164 ? -9.807 25.325 43.083 1.00 80.19 164 SER A CA 1
ATOM 1207 C C . SER A 1 164 ? -10.000 25.088 41.577 1.00 80.19 164 SER A C 1
ATOM 1209 O O . SER A 1 164 ? -9.035 25.208 40.834 1.00 80.19 164 SER A O 1
ATOM 1211 N N . LEU A 1 165 ? -11.216 24.750 41.126 1.00 83.56 165 LEU A N 1
ATOM 1212 C CA . LEU A 1 165 ? -11.542 24.329 39.750 1.00 83.56 165 LEU A CA 1
ATOM 1213 C C . LEU A 1 165 ? -12.570 25.252 39.072 1.00 83.56 165 LEU A C 1
ATOM 1215 O O . LEU A 1 165 ? -13.271 24.855 38.140 1.00 83.56 165 LEU A O 1
ATOM 1219 N N . LEU A 1 166 ? -12.733 26.478 39.577 1.00 83.56 166 LEU A N 1
ATOM 1220 C CA . LEU A 1 166 ? -13.736 27.430 39.078 1.00 83.56 166 LEU A CA 1
ATOM 1221 C C . LEU A 1 166 ? -13.355 28.051 37.722 1.00 83.56 166 LEU A C 1
ATOM 1223 O O . LEU A 1 166 ? -14.199 28.638 37.051 1.00 83.56 166 LEU A O 1
ATOM 1227 N N . ASP A 1 167 ? -12.110 27.867 37.287 1.00 81.81 167 ASP A N 1
ATOM 1228 C CA . ASP A 1 167 ? -11.659 28.082 35.912 1.00 81.81 167 ASP A CA 1
ATOM 1229 C C . ASP A 1 167 ? -12.126 26.975 34.944 1.00 81.81 167 ASP A C 1
ATOM 1231 O O . ASP A 1 167 ? -12.074 27.163 33.732 1.00 81.81 167 ASP A O 1
ATOM 1235 N N . GLN A 1 168 ? -12.648 25.847 35.435 1.00 83.31 168 GLN A N 1
ATOM 1236 C CA . GLN A 1 168 ? -12.975 24.649 34.651 1.00 83.31 168 GLN A CA 1
ATOM 1237 C C . GLN A 1 168 ? -11.771 24.015 33.924 1.00 83.31 168 GLN A C 1
ATOM 1239 O O . GLN A 1 168 ? -11.958 23.314 32.927 1.00 83.31 168 GLN A O 1
ATOM 1244 N N . GLU A 1 169 ? -10.542 24.245 34.395 1.00 83.50 169 GLU A N 1
ATOM 1245 C CA . GLU A 1 169 ? -9.323 23.660 33.821 1.00 83.50 169 GLU A CA 1
ATOM 1246 C C . GLU A 1 169 ? -8.802 22.480 34.680 1.00 83.50 169 GLU A C 1
ATOM 1248 O O . GLU A 1 169 ? -9.140 22.360 35.861 1.00 83.50 169 GLU A O 1
ATOM 1253 N N . PRO A 1 170 ? -8.059 21.515 34.097 1.00 85.69 170 PRO A N 1
ATOM 1254 C CA . PRO A 1 170 ? -7.659 20.295 34.800 1.00 85.69 170 PRO A CA 1
ATOM 1255 C C . PRO A 1 170 ? -6.443 20.520 35.714 1.00 85.69 170 PRO A C 1
ATOM 1257 O O . PRO A 1 170 ? -5.295 20.269 35.334 1.00 85.69 170 PRO A O 1
ATOM 1260 N N . VAL A 1 171 ? -6.690 20.953 36.950 1.00 88.25 171 VAL A N 1
ATOM 1261 C CA . VAL A 1 171 ? -5.645 21.143 37.966 1.00 88.25 171 VAL A CA 1
ATOM 1262 C C . VAL A 1 171 ? -5.104 19.788 38.436 1.00 88.25 171 VAL A C 1
ATOM 1264 O O . VAL A 1 171 ? -5.851 18.843 38.683 1.00 88.25 171 VAL A O 1
ATOM 1267 N N . THR A 1 172 ? -3.782 19.678 38.570 1.00 89.06 172 THR A N 1
ATOM 1268 C CA . THR A 1 172 ? -3.102 18.483 39.096 1.00 89.06 172 THR A CA 1
ATOM 1269 C C . THR A 1 172 ? -2.278 18.864 40.317 1.00 89.06 172 THR A C 1
ATOM 1271 O O . THR A 1 172 ? -1.477 19.794 40.246 1.00 89.06 172 THR A O 1
ATOM 1274 N N . LEU A 1 173 ? -2.491 18.168 41.434 1.00 90.06 173 LEU A N 1
ATOM 1275 C CA . LEU A 1 173 ? -1.908 18.514 42.729 1.00 90.06 173 LEU A CA 1
ATOM 1276 C C . LEU A 1 173 ? -1.609 17.283 43.597 1.00 90.06 173 LEU A C 1
ATOM 1278 O O . LEU A 1 173 ? -2.132 16.189 43.374 1.00 90.06 173 LEU A O 1
ATOM 1282 N N . TRP A 1 174 ? -0.771 17.494 44.610 1.00 88.56 174 TRP A N 1
ATOM 1283 C CA . TRP A 1 174 ? -0.505 16.538 45.683 1.00 88.56 174 TRP A CA 1
ATOM 1284 C C . TRP A 1 174 ? -1.332 16.899 46.916 1.00 88.56 174 TRP A C 1
ATOM 1286 O O . TRP A 1 174 ? -1.386 18.065 47.308 1.00 88.56 174 TRP A O 1
ATOM 1296 N N . VAL A 1 175 ? -1.982 15.903 47.516 1.00 88.62 175 VAL A N 1
ATOM 1297 C CA . VAL A 1 175 ? -2.836 16.059 48.699 1.00 88.62 175 VAL A CA 1
ATOM 1298 C C . VAL A 1 175 ? -2.314 15.148 49.815 1.00 88.62 175 VAL A C 1
ATOM 1300 O O . VAL A 1 175 ? -2.211 13.939 49.588 1.00 88.62 175 VAL A O 1
ATOM 1303 N N . PRO A 1 176 ? -1.998 15.670 51.014 1.00 89.06 176 PRO A N 1
ATOM 1304 C CA . PRO A 1 176 ? -1.584 14.839 52.139 1.00 89.06 176 PRO A CA 1
ATOM 1305 C C . PRO A 1 176 ? -2.743 13.982 52.659 1.00 89.06 176 PRO A C 1
ATOM 1307 O O . PRO A 1 176 ? -3.899 14.413 52.680 1.00 89.06 176 PRO A O 1
ATOM 1310 N N . LEU A 1 177 ? -2.418 12.769 53.099 1.00 88.00 177 LEU A N 1
ATOM 1311 C CA . LEU A 1 177 ? -3.348 11.866 53.767 1.00 88.00 177 LEU A CA 1
ATOM 1312 C C . LEU A 1 177 ? -3.365 12.128 55.276 1.00 88.00 177 LEU A C 1
ATOM 1314 O O . LEU A 1 177 ? -2.344 12.418 55.897 1.00 88.00 177 LEU A O 1
ATOM 1318 N N . THR A 1 178 ? -4.542 11.976 55.873 1.00 85.44 178 THR A N 1
ATOM 1319 C CA . THR A 1 178 ? -4.775 12.016 57.318 1.00 85.44 178 THR A CA 1
ATOM 1320 C C . THR A 1 178 ? -5.263 10.662 57.828 1.00 85.44 178 THR A C 1
ATOM 1322 O O . THR A 1 178 ? -5.819 9.867 57.065 1.00 85.44 178 THR A O 1
ATOM 1325 N N . GLY A 1 179 ? -5.100 10.430 59.133 1.00 77.50 179 GLY A N 1
ATOM 1326 C CA . GLY A 1 179 ? -5.583 9.235 59.828 1.00 77.50 179 GLY A CA 1
ATOM 1327 C C . GLY A 1 179 ? -7.118 9.091 59.881 1.00 77.50 179 GLY A C 1
ATOM 1328 O O . GLY A 1 179 ? -7.848 9.875 59.265 1.00 77.50 179 GLY A O 1
ATOM 1329 N N . PRO A 1 180 ? -7.627 8.080 60.612 1.00 74.25 180 PRO A N 1
ATOM 1330 C CA . PRO A 1 180 ? -9.050 7.748 60.644 1.00 74.25 180 PRO A CA 1
ATOM 1331 C C . PRO A 1 180 ? -9.945 8.916 61.103 1.00 74.25 180 PRO A C 1
ATOM 1333 O O . PRO A 1 180 ? -9.638 9.578 62.101 1.00 74.25 180 PRO A O 1
ATOM 1336 N N . PRO A 1 181 ? -11.088 9.166 60.433 1.00 63.88 181 PRO A N 1
ATOM 1337 C CA . PRO A 1 181 ? -11.970 10.276 60.775 1.00 63.88 181 PRO A CA 1
ATOM 1338 C C . PRO A 1 181 ? -12.574 10.098 62.176 1.00 63.88 181 PRO A C 1
ATOM 1340 O O . PRO A 1 181 ? -13.411 9.226 62.397 1.00 63.88 181 PRO A O 1
ATOM 1343 N N . GLY A 1 182 ? -12.167 10.961 63.111 1.00 60.47 182 GLY A N 1
ATOM 1344 C CA . GLY A 1 182 ? -12.648 10.979 64.498 1.00 60.47 182 GLY A CA 1
ATOM 1345 C C . GLY A 1 182 ? -11.586 10.665 65.556 1.00 60.47 182 GLY A C 1
ATOM 1346 O O . GLY A 1 182 ? -11.860 10.857 66.738 1.00 60.47 182 GLY A O 1
ATOM 1347 N N . GLN A 1 183 ? -10.381 10.237 65.168 1.00 61.41 183 GLN A N 1
ATOM 1348 C CA . GLN A 1 183 ? -9.240 10.153 66.087 1.00 61.41 183 GLN A CA 1
ATOM 1349 C C . GLN A 1 183 ? -8.469 11.488 66.139 1.00 61.41 183 GLN A C 1
ATOM 1351 O O . GLN A 1 183 ? -8.402 12.189 65.125 1.00 61.41 183 GLN A O 1
ATOM 1356 N N . PRO A 1 184 ? -7.891 11.871 67.295 1.00 56.91 184 PRO A N 1
ATOM 1357 C CA . PRO A 1 184 ? -6.989 13.016 67.370 1.00 56.91 184 PRO A CA 1
ATOM 1358 C C . PRO A 1 184 ? -5.706 12.720 66.585 1.00 56.91 184 PRO A C 1
ATOM 1360 O O . PRO A 1 184 ? -5.154 11.625 66.683 1.00 56.91 184 PRO A O 1
ATOM 1363 N N . VAL A 1 185 ? -5.220 13.699 65.821 1.00 57.06 185 VAL A N 1
ATOM 1364 C CA . VAL A 1 185 ? -3.955 13.567 65.089 1.00 57.06 185 VAL A CA 1
ATOM 1365 C C . VAL A 1 185 ? -2.803 13.567 66.091 1.00 57.06 185 VAL A C 1
ATOM 1367 O O . VAL A 1 185 ? -2.567 14.562 66.769 1.00 57.06 185 VAL A O 1
ATOM 1370 N N . THR A 1 186 ? -2.090 12.448 66.187 1.00 55.72 186 THR A N 1
ATOM 1371 C CA . THR A 1 186 ? -0.798 12.368 66.873 1.00 55.72 186 THR A CA 1
ATOM 1372 C C . THR A 1 186 ? 0.306 12.773 65.903 1.00 55.72 186 THR A C 1
ATOM 1374 O O . THR A 1 186 ? 0.501 12.096 64.896 1.00 55.72 186 THR A O 1
ATOM 1377 N N . ASP A 1 187 ? 1.062 13.828 66.221 1.00 54.16 187 ASP A N 1
ATOM 1378 C CA . ASP A 1 187 ? 2.045 14.472 65.322 1.00 54.16 187 ASP A CA 1
ATOM 1379 C C . ASP A 1 187 ? 3.209 13.574 64.835 1.00 54.16 187 ASP A C 1
ATOM 1381 O O . ASP A 1 187 ? 4.051 14.008 64.052 1.00 54.16 187 ASP A O 1
ATOM 1385 N N . ALA A 1 188 ? 3.282 12.320 65.293 1.00 56.25 188 ALA A N 1
ATOM 1386 C CA . ALA A 1 188 ? 4.346 11.366 64.980 1.00 56.25 188 ALA A CA 1
ATOM 1387 C C . ALA A 1 188 ? 4.069 10.454 63.763 1.00 56.25 188 ALA A C 1
ATOM 1389 O O . ALA A 1 188 ? 4.992 9.781 63.307 1.00 56.25 188 ALA A O 1
ATOM 1390 N N . THR A 1 189 ? 2.836 10.388 63.239 1.00 62.84 189 THR A N 1
ATOM 1391 C CA . THR A 1 189 ? 2.460 9.431 62.175 1.00 62.84 189 THR A CA 1
ATOM 1392 C C . THR A 1 189 ? 2.082 10.120 60.863 1.00 62.84 189 THR A C 1
ATOM 1394 O O . THR A 1 189 ? 0.958 10.598 60.704 1.00 62.84 189 THR A O 1
ATOM 1397 N N . SER A 1 190 ? 3.001 10.114 59.889 1.00 74.75 190 SER A N 1
ATOM 1398 C CA . SER A 1 190 ? 2.672 10.433 58.490 1.00 74.75 190 SER A CA 1
ATOM 1399 C C . SER A 1 190 ? 1.843 9.307 57.867 1.00 74.75 190 SER A C 1
ATOM 1401 O O . SER A 1 190 ? 2.108 8.131 58.114 1.00 74.75 190 SER A O 1
ATOM 1403 N N . TYR A 1 191 ? 0.859 9.667 57.041 1.00 80.00 191 TYR A N 1
ATOM 1404 C CA . TYR A 1 191 ? 0.045 8.725 56.260 1.00 80.00 191 TYR A CA 1
ATOM 1405 C C . TYR A 1 191 ? 0.355 8.770 54.750 1.00 80.00 191 TYR A C 1
ATOM 1407 O O . TYR A 1 191 ? -0.282 8.059 53.975 1.00 80.00 191 TYR A O 1
ATOM 1415 N N . GLY A 1 192 ? 1.339 9.577 54.335 1.00 86.12 192 GLY A N 1
ATOM 1416 C CA . GLY A 1 192 ? 1.741 9.754 52.937 1.00 86.12 192 GLY A CA 1
ATOM 1417 C C . GLY A 1 192 ? 0.952 10.830 52.184 1.00 86.12 192 GLY A C 1
ATOM 1418 O O . GLY A 1 192 ? 0.228 11.637 52.775 1.00 86.12 192 GLY A O 1
ATOM 1419 N N . GLN A 1 193 ? 1.101 10.861 50.858 1.00 89.62 193 GLN A N 1
ATOM 1420 C CA . GLN A 1 193 ? 0.428 11.817 49.967 1.00 89.62 193 GLN A CA 1
ATOM 1421 C C . GLN A 1 193 ? -0.116 11.137 48.705 1.00 89.62 193 GLN A C 1
ATOM 1423 O O . GLN A 1 193 ? 0.444 10.150 48.231 1.00 89.62 193 GLN A O 1
ATOM 1428 N N . VAL A 1 194 ? -1.183 11.695 48.123 1.00 89.75 194 VAL A N 1
ATOM 1429 C CA . VAL A 1 194 ? -1.798 11.224 46.869 1.00 89.75 194 VAL A CA 1
ATOM 1430 C C . VAL A 1 194 ? -1.707 12.295 45.788 1.00 89.75 194 VAL A C 1
ATOM 1432 O O . VAL A 1 194 ? -2.016 13.461 46.026 1.00 89.75 194 VAL A O 1
ATOM 1435 N N . HIS A 1 195 ? -1.336 11.882 44.581 1.00 91.50 195 HIS A N 1
ATOM 1436 C CA . HIS A 1 195 ? -1.310 12.704 43.378 1.00 91.50 195 HIS A CA 1
ATOM 1437 C C . HIS A 1 195 ? -2.632 12.568 42.615 1.00 91.50 195 HIS A C 1
ATOM 1439 O O . HIS A 1 195 ? -3.006 11.467 42.190 1.00 91.50 195 HIS A O 1
ATOM 1445 N N . VAL A 1 196 ? -3.343 13.682 42.433 1.00 90.00 196 VAL A N 1
ATOM 1446 C CA . VAL A 1 196 ? -4.696 13.711 41.859 1.00 90.00 196 VAL A CA 1
ATOM 1447 C C . VAL A 1 196 ? -4.790 14.787 40.774 1.00 90.00 196 VAL A C 1
ATOM 1449 O O . VAL A 1 196 ? -4.370 15.924 40.981 1.00 90.00 196 VAL A O 1
ATOM 1452 N N . THR A 1 197 ? -5.379 14.443 39.625 1.00 91.12 197 THR A N 1
ATOM 1453 C CA . THR A 1 197 ? -5.845 15.415 38.619 1.00 91.12 197 THR A CA 1
ATOM 1454 C C . THR A 1 197 ? -7.352 15.581 38.752 1.00 91.12 197 THR A C 1
ATOM 1456 O O . THR A 1 197 ? -8.081 14.590 38.785 1.00 91.12 197 THR A O 1
ATOM 1459 N N . MET A 1 198 ? -7.835 16.817 38.812 1.00 90.56 198 MET A N 1
ATOM 1460 C CA . MET A 1 198 ? -9.241 17.142 39.036 1.00 90.56 198 MET A CA 1
ATOM 1461 C C . MET A 1 198 ? -9.711 18.174 38.005 1.00 90.56 198 MET A C 1
ATOM 1463 O O . MET A 1 198 ? -8.972 19.099 37.686 1.00 90.56 198 MET A O 1
ATOM 1467 N N . SER A 1 199 ? -10.934 18.039 37.492 1.00 90.75 199 SER A N 1
ATOM 1468 C CA . SER A 1 199 ? -11.570 19.051 36.635 1.00 90.75 199 SER A CA 1
ATOM 1469 C C . SER A 1 199 ? -13.062 19.162 36.936 1.00 90.75 199 SER A C 1
ATOM 1471 O O . SER A 1 199 ? -13.722 18.160 37.223 1.00 90.75 199 SER A O 1
ATOM 1473 N N . PHE A 1 200 ? -13.602 20.380 36.886 1.00 90.75 200 PHE A N 1
ATOM 1474 C CA . PHE A 1 200 ? -15.016 20.643 37.144 1.00 90.75 200 PHE A CA 1
ATOM 1475 C C . PHE A 1 200 ? -15.650 21.401 35.980 1.00 90.75 200 PHE A C 1
ATOM 1477 O O . PHE A 1 200 ? -15.304 22.543 35.703 1.00 90.75 200 PHE A O 1
ATOM 1484 N N . GLU A 1 201 ? -16.592 20.761 35.300 1.00 89.44 201 GLU A N 1
ATOM 1485 C CA . GLU A 1 201 ? -17.316 21.316 34.163 1.00 89.44 201 GLU A CA 1
ATOM 1486 C C . GLU A 1 201 ? -18.718 21.736 34.612 1.00 89.44 201 GLU A C 1
ATOM 1488 O O . GLU A 1 201 ? -19.506 20.900 35.054 1.00 89.44 201 GLU A O 1
ATOM 1493 N N . TYR A 1 202 ? -19.038 23.027 34.517 1.00 88.19 202 TYR A N 1
ATOM 1494 C CA . TYR A 1 202 ? -20.293 23.587 35.036 1.00 88.19 202 TYR A CA 1
ATOM 1495 C C . TYR A 1 202 ? -20.929 24.683 34.168 1.00 88.19 202 TYR A C 1
ATOM 1497 O O . TYR A 1 202 ? -22.115 24.963 34.345 1.00 88.19 202 TYR A O 1
ATOM 1505 N N . ASP A 1 203 ? -20.158 25.318 33.280 1.00 87.12 203 ASP A N 1
ATOM 1506 C CA . ASP A 1 203 ? -20.607 26.380 32.373 1.00 87.12 203 ASP A CA 1
ATOM 1507 C C . ASP A 1 203 ? -20.010 26.127 30.980 1.00 87.12 203 ASP A C 1
ATOM 1509 O O . ASP A 1 203 ? -18.846 26.442 30.700 1.00 87.12 203 ASP A O 1
ATOM 1513 N N . VAL A 1 204 ? -20.831 25.534 30.111 1.00 85.69 204 VAL A N 1
ATOM 1514 C CA . VAL A 1 204 ? -20.481 25.158 28.736 1.00 85.69 204 VAL A CA 1
ATOM 1515 C C . VAL A 1 204 ? -20.231 26.394 27.870 1.00 85.69 204 VAL A C 1
ATOM 1517 O O . VAL A 1 204 ? -19.361 26.368 26.998 1.00 85.69 204 VAL A O 1
ATOM 1520 N N . VAL A 1 205 ? -20.938 27.500 28.125 1.00 87.62 205 VAL A N 1
ATOM 1521 C CA . VAL A 1 205 ? -20.797 28.747 27.359 1.00 87.62 205 VAL A CA 1
ATOM 1522 C C . VAL A 1 205 ? -19.435 29.387 27.637 1.00 87.62 205 VAL A C 1
ATOM 1524 O O . VAL A 1 205 ? -18.678 29.614 26.699 1.00 87.62 205 VAL A O 1
ATOM 1527 N N . ALA A 1 206 ? -19.064 29.581 28.905 1.00 87.06 206 ALA A N 1
ATOM 1528 C CA . ALA A 1 206 ? -17.784 30.176 29.304 1.00 87.06 206 ALA A CA 1
ATOM 1529 C C . ALA A 1 206 ? -16.563 29.303 28.944 1.00 87.06 206 ALA A C 1
ATOM 1531 O O . ALA A 1 206 ? -15.427 29.787 28.891 1.00 87.06 206 ALA A O 1
ATOM 1532 N N . ARG A 1 207 ? -16.773 28.004 28.691 1.00 87.69 207 ARG A N 1
ATOM 1533 C CA . ARG A 1 207 ? -15.763 27.111 28.108 1.00 87.69 207 ARG A CA 1
ATOM 1534 C C . ARG A 1 207 ? -15.635 27.306 26.595 1.00 87.69 207 ARG A C 1
ATOM 1536 O O . ARG A 1 207 ? -14.523 27.466 26.096 1.00 87.69 207 ARG A O 1
ATOM 1543 N N . LEU A 1 208 ? -16.753 27.329 25.868 1.00 87.12 208 LEU A N 1
ATOM 1544 C CA . LEU A 1 208 ? -16.758 27.533 24.415 1.00 87.12 208 LEU A CA 1
ATOM 1545 C C . LEU A 1 208 ? -16.261 28.935 24.023 1.00 87.12 208 LEU A C 1
ATOM 1547 O O . LEU A 1 208 ? -15.525 29.057 23.049 1.00 87.12 208 LEU A O 1
ATOM 1551 N N . GLU A 1 209 ? -16.560 29.977 24.804 1.00 89.75 209 GLU A N 1
ATOM 1552 C CA . GLU A 1 209 ? -16.026 31.331 24.578 1.00 89.75 209 GLU A CA 1
ATOM 1553 C C . GLU A 1 209 ? -14.495 31.378 24.664 1.00 89.75 209 GLU A C 1
ATOM 1555 O O . GLU A 1 209 ? -13.853 31.960 23.788 1.00 89.75 209 GLU A O 1
ATOM 1560 N N . ARG A 1 210 ? -13.892 30.707 25.657 1.00 87.50 210 ARG A N 1
ATOM 1561 C CA . ARG A 1 210 ? -12.428 30.589 25.763 1.00 87.50 210 ARG A CA 1
ATOM 1562 C C . ARG A 1 210 ? -11.821 29.755 24.639 1.00 87.50 210 ARG A C 1
ATOM 1564 O O . ARG A 1 210 ? -10.783 30.141 24.110 1.00 87.50 210 ARG A O 1
ATOM 1571 N N . SER A 1 211 ? -12.477 28.664 24.240 1.00 85.75 211 SER A N 1
ATOM 1572 C CA . SER A 1 211 ? -12.050 27.845 23.095 1.00 85.75 211 SER A CA 1
ATOM 1573 C C . SER A 1 211 ? -12.003 28.671 21.801 1.00 85.75 211 SER A C 1
ATOM 1575 O O . SER A 1 211 ? -10.973 28.721 21.129 1.00 85.75 211 SER A O 1
ATOM 1577 N N . VAL A 1 212 ? -13.074 29.419 21.501 1.00 90.94 212 VAL A N 1
ATOM 1578 C CA . VAL A 1 212 ? -13.132 30.329 20.344 1.00 90.94 212 VAL A CA 1
ATOM 1579 C C . VAL A 1 212 ? -12.055 31.416 20.434 1.00 90.94 212 VAL A C 1
ATOM 1581 O O . VAL A 1 212 ? -11.377 31.665 19.437 1.00 90.94 212 VAL A O 1
ATOM 1584 N N . ALA A 1 213 ? -11.849 32.025 21.608 1.00 89.88 213 ALA A N 1
ATOM 1585 C CA . ALA A 1 213 ? -10.826 33.054 21.805 1.00 89.88 213 ALA A CA 1
ATOM 1586 C C . ALA A 1 213 ? -9.399 32.524 21.552 1.00 89.88 213 ALA A C 1
ATOM 1588 O O . ALA A 1 213 ? -8.625 33.152 20.821 1.00 89.88 213 ALA A O 1
ATOM 1589 N N . ALA A 1 214 ? -9.070 31.341 22.081 1.00 87.50 214 ALA A N 1
ATOM 1590 C CA . ALA A 1 214 ? -7.782 30.685 21.863 1.00 87.50 214 ALA A CA 1
ATOM 1591 C C . ALA A 1 214 ? -7.550 30.352 20.377 1.00 87.50 214 ALA A C 1
ATOM 1593 O O . ALA A 1 214 ? -6.497 30.685 19.828 1.00 87.50 214 ALA A O 1
ATOM 1594 N N . LEU A 1 215 ? -8.557 29.783 19.701 1.00 87.69 215 LEU A N 1
ATOM 1595 C CA . LEU A 1 215 ? -8.506 29.490 18.265 1.00 87.69 215 LEU A CA 1
ATOM 1596 C C . LEU A 1 215 ? -8.332 30.764 17.421 1.00 87.69 215 LEU A C 1
ATOM 1598 O O . LEU A 1 215 ? -7.555 30.757 16.464 1.00 87.69 215 LEU A O 1
ATOM 1602 N N . SER A 1 216 ? -8.989 31.877 17.780 1.00 88.50 216 SER A N 1
ATOM 1603 C CA . SER A 1 216 ? -8.794 33.156 17.080 1.00 88.50 216 SER A CA 1
ATOM 1604 C C . SER A 1 216 ? -7.379 33.712 17.248 1.00 88.50 216 SER A C 1
ATOM 1606 O O . SER A 1 216 ? -6.758 34.068 16.247 1.00 88.50 216 SER A O 1
ATOM 1608 N N . ALA A 1 217 ? -6.823 33.702 18.463 1.00 89.38 217 ALA A N 1
ATOM 1609 C CA . ALA A 1 217 ? -5.464 34.183 18.715 1.00 89.38 217 ALA A CA 1
ATOM 1610 C C . ALA A 1 217 ? -4.405 33.321 17.998 1.00 89.38 217 ALA A C 1
ATOM 1612 O O . ALA A 1 217 ? -3.468 33.847 17.393 1.00 89.38 217 ALA A O 1
ATOM 1613 N N . GLN A 1 218 ? -4.579 31.993 17.995 1.00 82.69 218 GLN A N 1
ATOM 1614 C CA . GLN A 1 218 ? -3.702 31.072 17.269 1.00 82.69 218 GLN A CA 1
ATOM 1615 C C . GLN A 1 218 ? -3.759 31.301 15.749 1.00 82.69 218 GLN A C 1
ATOM 1617 O O . GLN A 1 218 ? -2.720 31.297 15.081 1.00 82.69 218 GLN A O 1
ATOM 1622 N N . LYS A 1 219 ? -4.956 31.547 15.199 1.00 85.06 219 LYS A N 1
ATOM 1623 C CA . LYS A 1 219 ? -5.143 31.883 13.783 1.00 85.06 219 LYS A CA 1
ATOM 1624 C C . LYS A 1 219 ? -4.469 33.211 13.421 1.00 85.06 219 LYS A C 1
ATOM 1626 O O . LYS A 1 219 ? -3.756 33.258 12.421 1.00 85.06 219 LYS A O 1
ATOM 1631 N N . GLU A 1 220 ? -4.662 34.270 14.207 1.00 86.69 220 GLU A N 1
ATOM 1632 C CA . GLU A 1 220 ? -4.021 35.573 13.965 1.00 86.69 220 GLU A CA 1
ATOM 1633 C C . GLU A 1 220 ? -2.492 35.464 13.988 1.00 86.69 220 GLU A C 1
ATOM 1635 O O . GLU A 1 220 ? -1.821 35.990 13.097 1.00 86.69 220 GLU A O 1
ATOM 1640 N N . HIS A 1 221 ? -1.940 34.705 14.939 1.00 83.62 221 HIS A N 1
ATOM 1641 C CA . HIS A 1 221 ? -0.505 34.444 15.020 1.00 83.62 221 HIS A CA 1
ATOM 1642 C C . HIS A 1 221 ? 0.029 33.749 13.755 1.00 83.62 221 HIS A C 1
ATOM 1644 O O . HIS A 1 221 ? 1.004 34.212 13.160 1.00 83.62 221 HIS A O 1
ATOM 1650 N N . LEU A 1 222 ? -0.637 32.691 13.280 1.00 76.81 222 LEU A N 1
ATOM 1651 C CA . LEU A 1 222 ? -0.243 31.987 12.052 1.00 76.81 222 LEU A CA 1
ATOM 1652 C C . LEU A 1 222 ? -0.439 32.830 10.780 1.00 76.81 222 LEU A C 1
ATOM 1654 O O . LEU A 1 222 ? 0.359 32.726 9.851 1.00 76.81 222 LEU A O 1
ATOM 1658 N N . GLN A 1 223 ? -1.438 33.715 10.739 1.00 82.12 223 GLN A N 1
ATOM 1659 C CA . GLN A 1 223 ? -1.604 34.665 9.633 1.00 82.12 223 GLN A CA 1
ATOM 1660 C C . GLN A 1 223 ? -0.523 35.759 9.625 1.00 82.12 223 GLN A C 1
ATOM 1662 O O . GLN A 1 223 ? -0.105 36.187 8.549 1.00 82.12 223 GLN A O 1
ATOM 1667 N N . ALA A 1 224 ? -0.022 36.186 10.788 1.00 82.69 224 ALA A N 1
ATOM 1668 C CA . ALA A 1 224 ? 1.149 37.059 10.871 1.00 82.69 224 ALA A CA 1
ATOM 1669 C C . ALA A 1 224 ? 2.432 36.336 10.414 1.00 82.69 224 ALA A C 1
ATOM 1671 O O . ALA A 1 224 ? 3.218 36.902 9.656 1.00 82.69 224 ALA A O 1
ATOM 1672 N N . GLN A 1 225 ? 2.607 35.068 10.803 1.00 74.81 225 GLN A N 1
ATOM 1673 C CA . GLN A 1 225 ? 3.724 34.224 10.364 1.00 74.81 225 GLN A CA 1
ATOM 1674 C C . GLN A 1 225 ? 3.738 33.980 8.845 1.00 74.81 225 GLN A C 1
ATOM 1676 O O . GLN A 1 225 ? 4.792 34.093 8.223 1.00 74.81 225 GLN A O 1
ATOM 1681 N N . ALA A 1 226 ? 2.583 33.700 8.229 1.00 74.06 226 ALA A N 1
ATOM 1682 C CA . ALA A 1 226 ? 2.476 33.505 6.780 1.00 74.06 226 ALA A CA 1
ATOM 1683 C C . ALA A 1 226 ? 2.949 34.741 5.991 1.00 74.06 226 ALA A C 1
ATOM 1685 O O . ALA A 1 226 ? 3.761 34.618 5.079 1.00 74.06 226 ALA A O 1
ATOM 1686 N N . ARG A 1 227 ? 2.554 35.949 6.423 1.00 80.56 227 ARG A N 1
ATOM 1687 C CA . ARG A 1 227 ? 3.001 37.212 5.805 1.00 80.56 227 ARG A CA 1
ATOM 1688 C C . ARG A 1 227 ? 4.522 37.407 5.861 1.00 80.56 227 ARG A C 1
ATOM 1690 O O . ARG A 1 227 ? 5.081 38.027 4.963 1.00 80.56 227 ARG A O 1
ATOM 1697 N N . LEU A 1 228 ? 5.199 36.892 6.892 1.00 76.88 228 LEU A N 1
ATOM 1698 C CA . LEU A 1 228 ? 6.666 36.934 6.995 1.00 76.88 228 LEU A CA 1
ATOM 1699 C C . LEU A 1 228 ? 7.344 35.928 6.049 1.00 76.88 228 LEU A C 1
ATOM 1701 O O . LEU A 1 228 ? 8.404 36.230 5.498 1.00 76.88 228 LEU A O 1
ATOM 1705 N N . TYR A 1 229 ? 6.724 34.770 5.807 1.00 71.75 229 TYR A N 1
ATOM 1706 C CA . TYR A 1 229 ? 7.183 33.831 4.780 1.00 71.75 229 TYR A CA 1
ATOM 1707 C C . TYR A 1 229 ? 7.043 34.427 3.375 1.00 71.75 229 TYR A C 1
ATOM 1709 O O . TYR A 1 229 ? 8.020 34.451 2.632 1.00 71.75 229 TYR A O 1
ATOM 1717 N N . ASP A 1 230 ? 5.881 34.993 3.036 1.00 75.44 230 ASP A N 1
ATOM 1718 C CA . ASP A 1 230 ? 5.620 35.570 1.707 1.00 75.44 230 ASP A CA 1
ATOM 1719 C C . ASP A 1 230 ? 6.604 36.703 1.344 1.00 75.44 230 ASP A C 1
ATOM 1721 O O . ASP A 1 230 ? 6.968 36.872 0.179 1.00 75.44 230 ASP A O 1
ATOM 1725 N N . LEU A 1 231 ? 7.084 37.450 2.347 1.00 79.44 231 LEU A N 1
ATOM 1726 C CA . LEU A 1 231 ? 8.107 38.491 2.191 1.00 79.44 231 LEU A CA 1
ATOM 1727 C C . LEU A 1 231 ? 9.540 37.943 2.038 1.00 79.44 231 LEU A C 1
ATOM 1729 O O . LEU A 1 231 ? 10.366 38.594 1.400 1.00 79.44 231 LEU A O 1
ATOM 1733 N N . THR A 1 232 ? 9.859 36.777 2.615 1.00 73.12 232 THR A N 1
ATOM 1734 C CA . THR A 1 232 ? 11.235 36.233 2.665 1.00 73.12 232 THR A CA 1
ATOM 1735 C C . THR A 1 232 ? 11.501 35.123 1.644 1.00 73.12 232 THR A C 1
ATOM 1737 O O . THR A 1 232 ? 12.607 35.028 1.110 1.00 73.12 232 THR A O 1
ATOM 1740 N N . ALA A 1 233 ? 10.493 34.324 1.287 1.00 67.81 233 ALA A N 1
ATOM 1741 C CA . ALA A 1 233 ? 10.592 33.232 0.316 1.00 67.81 233 ALA A CA 1
ATOM 1742 C C . ALA A 1 233 ? 11.108 33.642 -1.087 1.00 67.81 233 ALA A C 1
ATOM 1744 O O . ALA A 1 233 ? 11.882 32.867 -1.670 1.00 67.81 233 ALA A O 1
ATOM 1745 N N . PRO A 1 234 ? 10.774 34.831 -1.643 1.00 74.12 234 PRO A N 1
ATOM 1746 C CA . PRO A 1 234 ? 11.315 35.276 -2.930 1.00 74.12 234 PRO A CA 1
ATOM 1747 C C . PRO A 1 234 ? 12.828 35.531 -2.902 1.00 74.12 234 PRO A C 1
ATOM 1749 O O . PRO A 1 234 ? 13.502 35.271 -3.896 1.00 74.12 234 PRO A O 1
ATOM 1752 N N . LEU A 1 235 ? 13.376 35.984 -1.765 1.00 69.56 235 LEU A N 1
ATOM 1753 C CA . LEU A 1 235 ? 14.791 36.368 -1.617 1.00 69.56 235 LEU A CA 1
ATOM 1754 C C . LEU A 1 235 ? 15.758 35.185 -1.794 1.00 69.56 235 LEU A C 1
ATOM 1756 O O . LEU A 1 235 ? 16.924 35.377 -2.129 1.00 69.56 235 LEU A O 1
ATOM 1760 N N . VAL A 1 236 ? 15.262 33.964 -1.586 1.00 62.84 236 VAL A N 1
ATOM 1761 C CA . VAL A 1 236 ? 16.011 32.699 -1.696 1.00 62.84 236 VAL A CA 1
ATOM 1762 C C . VAL A 1 236 ? 15.464 31.768 -2.783 1.00 62.84 236 VAL A C 1
ATOM 1764 O O . VAL A 1 236 ? 15.949 30.650 -2.929 1.00 62.84 236 VAL A O 1
ATOM 1767 N N . ASN A 1 237 ? 14.461 32.201 -3.557 1.00 63.03 237 ASN A N 1
ATOM 1768 C CA . ASN A 1 237 ? 13.804 31.392 -4.592 1.00 63.03 237 ASN A CA 1
ATOM 1769 C C . ASN A 1 237 ? 13.266 30.034 -4.065 1.00 63.03 237 ASN A C 1
ATOM 1771 O O . ASN A 1 237 ? 13.427 28.984 -4.696 1.00 63.03 237 ASN A O 1
ATOM 1775 N N . ALA A 1 238 ? 12.629 30.053 -2.884 1.00 55.75 238 ALA A N 1
ATOM 1776 C CA . ALA A 1 238 ? 12.158 28.848 -2.182 1.00 55.75 238 ALA A CA 1
ATOM 1777 C C . ALA A 1 238 ? 11.078 28.053 -2.946 1.00 55.75 238 ALA A C 1
ATOM 1779 O O . ALA A 1 238 ? 10.889 26.866 -2.694 1.00 55.75 238 ALA A O 1
ATOM 1780 N N . SER A 1 239 ? 10.389 28.677 -3.905 1.00 55.28 239 SER A N 1
ATOM 1781 C CA . SER A 1 239 ? 9.411 28.018 -4.781 1.00 55.28 239 SER A CA 1
ATOM 1782 C C . SER A 1 239 ? 10.041 27.071 -5.811 1.00 55.28 239 SER A C 1
ATOM 1784 O O . SER A 1 239 ? 9.341 26.214 -6.345 1.00 55.28 239 SER A O 1
ATOM 1786 N N . ALA A 1 240 ? 11.342 27.204 -6.093 1.00 52.38 240 ALA A N 1
ATOM 1787 C CA . ALA A 1 240 ? 12.052 26.397 -7.088 1.00 52.38 240 ALA A CA 1
ATOM 1788 C C . ALA A 1 240 ? 13.091 25.432 -6.489 1.00 52.38 240 ALA A C 1
ATOM 1790 O O . ALA A 1 240 ? 13.577 24.547 -7.198 1.00 52.38 240 ALA A O 1
ATOM 1791 N N . ARG A 1 241 ? 13.488 25.606 -5.218 1.00 48.16 241 ARG A N 1
ATOM 1792 C CA . ARG A 1 241 ? 14.522 24.792 -4.554 1.00 48.16 241 ARG A CA 1
ATOM 1793 C C . ARG A 1 241 ? 14.263 24.639 -3.057 1.00 48.16 241 ARG A C 1
ATOM 1795 O O . ARG A 1 241 ? 13.861 25.579 -2.382 1.00 48.16 241 ARG A O 1
ATOM 1802 N N . HIS A 1 242 ? 14.579 23.454 -2.540 1.00 49.12 242 HIS A N 1
ATOM 1803 C CA . HIS A 1 242 ? 14.405 23.103 -1.133 1.00 49.12 242 HIS A CA 1
ATOM 1804 C C . HIS A 1 242 ? 15.244 24.007 -0.194 1.00 49.12 242 HIS A C 1
ATOM 1806 O O . HIS A 1 242 ? 16.449 24.126 -0.427 1.00 49.12 242 HIS A O 1
ATOM 1812 N N . PRO A 1 243 ? 14.687 24.569 0.903 1.00 47.09 243 PRO A N 1
ATOM 1813 C CA . PRO A 1 243 ? 15.375 25.523 1.789 1.00 47.09 243 PRO A CA 1
ATOM 1814 C C . PRO A 1 243 ? 16.779 25.110 2.254 1.00 47.09 243 PRO A C 1
ATOM 1816 O O . PRO A 1 243 ? 17.721 25.899 2.189 1.00 47.09 243 PRO A O 1
ATOM 1819 N N . ALA A 1 244 ? 16.950 23.843 2.651 1.00 49.84 244 ALA A N 1
ATOM 1820 C CA . ALA A 1 244 ? 18.238 23.315 3.115 1.00 49.84 244 ALA A CA 1
ATOM 1821 C C . ALA A 1 244 ? 19.368 23.361 2.059 1.00 49.84 244 ALA A C 1
ATOM 1823 O O . ALA A 1 244 ? 20.536 23.285 2.426 1.00 49.84 244 ALA A O 1
ATOM 1824 N N . ALA A 1 245 ? 19.056 23.522 0.765 1.00 48.34 245 ALA A N 1
ATOM 1825 C CA . ALA A 1 245 ? 20.051 23.584 -0.309 1.00 48.34 245 ALA A CA 1
ATOM 1826 C C . ALA A 1 245 ? 20.864 24.896 -0.341 1.00 48.34 245 ALA A C 1
ATOM 1828 O O . ALA A 1 245 ? 21.835 24.989 -1.090 1.00 48.34 245 ALA A O 1
ATOM 1829 N N . PHE A 1 246 ? 20.475 25.910 0.442 1.00 53.06 246 PHE A N 1
ATOM 1830 C CA . PHE A 1 246 ? 21.104 27.238 0.431 1.00 53.06 246 PHE A CA 1
ATOM 1831 C C . PHE A 1 246 ? 22.016 27.525 1.635 1.00 53.06 246 PHE A C 1
ATOM 1833 O O . PHE A 1 246 ? 22.772 28.497 1.598 1.00 53.06 246 PHE A O 1
ATOM 1840 N N . GLY A 1 247 ? 21.976 26.698 2.687 1.00 58.22 247 GLY A N 1
ATOM 1841 C CA . GLY A 1 247 ? 22.847 26.818 3.864 1.00 58.22 247 GLY A CA 1
ATOM 1842 C C . GLY A 1 247 ? 22.932 28.249 4.415 1.00 58.22 247 GLY A C 1
ATOM 1843 O O . GLY A 1 247 ? 21.917 28.862 4.740 1.00 58.22 247 GLY A O 1
ATOM 1844 N N . ALA A 1 248 ? 24.147 28.804 4.469 1.00 55.78 248 ALA A N 1
ATOM 1845 C CA . ALA A 1 248 ? 24.413 30.151 4.984 1.00 55.78 248 ALA A CA 1
ATOM 1846 C C . ALA A 1 248 ? 23.678 31.289 4.239 1.00 55.78 248 ALA A C 1
ATOM 1848 O O . ALA A 1 248 ? 23.443 32.345 4.827 1.00 55.78 248 ALA A O 1
ATOM 1849 N N . ALA A 1 249 ? 23.275 31.097 2.976 1.00 53.72 249 ALA A N 1
ATOM 1850 C CA . ALA A 1 249 ? 22.509 32.107 2.242 1.00 53.72 249 ALA A CA 1
ATOM 1851 C C . ALA A 1 249 ? 21.060 32.233 2.755 1.00 53.72 249 ALA A C 1
ATOM 1853 O O . ALA A 1 249 ? 20.510 33.332 2.755 1.00 53.72 249 ALA A O 1
ATOM 1854 N N . ALA A 1 250 ? 20.466 31.148 3.272 1.00 55.00 250 ALA A N 1
ATOM 1855 C CA . ALA A 1 250 ? 19.164 31.214 3.941 1.00 55.00 250 ALA A CA 1
ATOM 1856 C C . ALA A 1 250 ? 19.246 32.006 5.260 1.00 55.00 250 ALA A C 1
ATOM 1858 O O . ALA A 1 250 ? 18.338 32.778 5.568 1.00 55.00 250 ALA A O 1
ATOM 1859 N N . THR A 1 251 ? 20.366 31.888 5.985 1.00 55.09 251 THR A N 1
ATOM 1860 C CA . THR A 1 251 ? 20.657 32.678 7.193 1.00 55.09 251 THR A CA 1
ATOM 1861 C C . THR A 1 251 ? 20.757 34.175 6.887 1.00 55.09 251 THR A C 1
ATOM 1863 O O . THR A 1 251 ? 20.196 34.985 7.617 1.00 55.09 251 THR A O 1
ATOM 1866 N N . GLY A 1 252 ? 21.426 34.552 5.790 1.00 55.19 252 GLY A N 1
ATOM 1867 C CA . GLY A 1 252 ? 21.563 35.954 5.372 1.00 55.19 252 GLY A CA 1
ATOM 1868 C C . GLY A 1 252 ? 20.266 36.601 4.867 1.00 55.19 252 GLY A C 1
ATOM 1869 O O . GLY A 1 252 ? 20.117 37.815 4.965 1.00 55.19 252 GLY A O 1
ATOM 1870 N N . ALA A 1 253 ? 19.325 35.802 4.354 1.00 56.91 253 ALA A N 1
ATOM 1871 C CA . ALA A 1 253 ? 18.024 36.266 3.864 1.00 56.91 253 ALA A CA 1
ATOM 1872 C C . ALA A 1 253 ? 16.885 36.169 4.900 1.00 56.91 253 ALA A C 1
ATOM 1874 O O . ALA A 1 253 ? 15.781 36.640 4.632 1.00 56.91 253 ALA A O 1
ATOM 1875 N N . GLY A 1 254 ? 17.128 35.552 6.064 1.00 57.25 254 GLY A N 1
ATOM 1876 C CA . GLY A 1 254 ? 16.141 35.431 7.140 1.00 57.25 254 GLY A CA 1
ATOM 1877 C C . GLY A 1 254 ? 14.913 34.584 6.785 1.00 57.25 254 GLY A C 1
ATOM 1878 O O . GLY A 1 254 ? 13.814 34.916 7.222 1.00 57.25 254 GLY A O 1
ATOM 1879 N N . LEU A 1 255 ? 15.076 33.521 5.982 1.00 59.50 255 LEU A N 1
ATOM 1880 C CA . LEU A 1 255 ? 13.959 32.677 5.535 1.00 59.50 255 LEU A CA 1
ATOM 1881 C C . LEU A 1 255 ? 13.169 32.113 6.729 1.00 59.50 255 LEU A C 1
ATOM 1883 O O . LEU A 1 255 ? 13.674 31.283 7.488 1.00 59.50 255 LEU A O 1
ATOM 1887 N N . TYR A 1 256 ? 11.908 32.524 6.849 1.00 56.78 256 TYR A N 1
ATOM 1888 C CA . TYR A 1 256 ? 11.045 32.175 7.973 1.00 56.78 256 TYR A CA 1
ATOM 1889 C C . TYR A 1 256 ? 9.869 31.305 7.518 1.00 56.78 256 TYR A C 1
ATOM 1891 O O . TYR A 1 256 ? 8.987 31.790 6.817 1.00 56.78 256 TYR A O 1
ATOM 1899 N N . ILE A 1 257 ? 9.834 30.032 7.919 1.00 60.03 257 ILE A N 1
ATOM 1900 C CA . ILE A 1 257 ? 8.732 29.114 7.593 1.00 60.03 257 ILE A CA 1
ATOM 1901 C C . ILE A 1 257 ? 7.656 29.235 8.689 1.00 60.03 257 ILE A C 1
ATOM 1903 O O . ILE A 1 257 ? 8.009 29.262 9.870 1.00 60.03 257 ILE A O 1
ATOM 1907 N N . PRO A 1 258 ? 6.346 29.274 8.371 1.00 54.78 258 PRO A N 1
ATOM 1908 C CA . PRO A 1 258 ? 5.307 29.298 9.399 1.00 54.78 258 PRO A CA 1
ATOM 1909 C C . PRO A 1 258 ? 5.430 28.082 10.331 1.00 54.78 258 PRO A C 1
ATOM 1911 O O . PRO A 1 258 ? 5.525 26.943 9.878 1.00 54.78 258 PRO A O 1
ATOM 1914 N N . GLY A 1 259 ? 5.485 28.334 11.637 1.00 52.69 259 GLY A N 1
ATOM 1915 C CA . GLY A 1 259 ? 5.755 27.346 12.684 1.00 52.69 259 GLY A CA 1
ATOM 1916 C C . GLY A 1 259 ? 7.237 27.030 12.949 1.00 52.69 259 GLY A C 1
ATOM 1917 O O . GLY A 1 259 ? 7.533 26.469 14.002 1.00 52.69 259 GLY A O 1
ATOM 1918 N N . HIS A 1 260 ? 8.178 27.402 12.068 1.00 52.03 260 HIS A N 1
ATOM 1919 C CA . HIS A 1 260 ? 9.582 26.974 12.154 1.00 52.03 260 HIS A CA 1
ATOM 1920 C C . HIS A 1 260 ? 10.602 28.069 11.789 1.00 52.03 260 HIS A C 1
ATOM 1922 O O . HIS A 1 260 ? 10.733 28.488 10.639 1.00 52.03 260 HIS A O 1
ATOM 1928 N N . VAL A 1 261 ? 11.429 28.454 12.768 1.00 50.66 261 VAL A N 1
ATOM 1929 C CA . VAL A 1 261 ? 12.644 29.251 12.526 1.00 50.66 261 VAL A CA 1
ATOM 1930 C C . VAL A 1 261 ? 13.708 28.357 11.886 1.00 50.66 261 VAL A C 1
ATOM 1932 O O . VAL A 1 261 ? 14.058 27.320 12.449 1.00 50.66 261 VAL A O 1
ATOM 1935 N N . PHE A 1 262 ? 14.249 28.760 10.735 1.00 49.19 262 PHE A N 1
ATOM 1936 C CA . PHE A 1 262 ? 15.379 28.068 10.116 1.00 49.19 262 PHE A CA 1
ATOM 1937 C C . PHE A 1 262 ? 16.679 28.400 10.864 1.00 49.19 262 PHE A C 1
ATOM 1939 O O . PHE A 1 262 ? 17.114 29.551 10.879 1.00 49.19 262 PHE A O 1
ATOM 1946 N N . THR A 1 263 ? 17.320 27.395 11.463 1.00 53.06 263 THR A N 1
ATOM 1947 C CA . THR A 1 263 ? 18.658 27.515 12.061 1.00 53.06 263 THR A CA 1
ATOM 1948 C C . THR A 1 263 ? 19.617 26.514 11.406 1.00 53.06 263 THR A C 1
ATOM 1950 O O . THR A 1 263 ? 19.218 25.382 11.125 1.00 53.06 263 THR A O 1
ATOM 1953 N N . PRO A 1 264 ? 20.887 26.886 11.152 1.00 46.12 264 PRO A N 1
ATOM 1954 C CA . PRO A 1 264 ? 21.825 26.040 10.404 1.00 46.12 264 PRO A CA 1
ATOM 1955 C C . PRO A 1 264 ? 22.251 24.762 11.151 1.00 46.12 264 PRO A C 1
ATOM 1957 O O . PRO A 1 264 ? 22.815 23.862 10.539 1.00 46.12 264 PRO A O 1
ATOM 1960 N N . GLU A 1 265 ? 21.981 24.680 12.456 1.00 44.44 265 GLU A N 1
ATOM 1961 C CA . GLU A 1 265 ? 22.299 23.533 13.317 1.00 44.44 265 GLU A CA 1
ATOM 1962 C C . GLU A 1 265 ? 21.179 22.475 13.350 1.00 44.44 265 GLU A C 1
ATOM 1964 O O . GLU A 1 265 ? 21.417 21.326 13.727 1.00 44.44 265 GLU A O 1
ATOM 1969 N N . VAL A 1 266 ? 19.953 22.824 12.936 1.00 43.88 266 VAL A N 1
ATOM 1970 C CA . VAL A 1 266 ? 18.829 21.879 12.875 1.00 43.88 266 VAL A CA 1
ATOM 1971 C C . VAL A 1 266 ? 18.898 21.108 11.558 1.00 43.88 266 VAL A C 1
ATOM 1973 O O . VAL A 1 266 ? 18.374 21.523 10.524 1.00 43.88 266 VAL A O 1
ATOM 1976 N N . PHE A 1 267 ? 19.575 19.958 11.611 1.00 39.19 267 PHE A N 1
ATOM 1977 C CA . PHE A 1 267 ? 19.720 19.022 10.496 1.00 39.19 267 PHE A CA 1
ATOM 1978 C C . PHE A 1 267 ? 18.367 18.670 9.864 1.00 39.19 267 PHE A C 1
ATOM 1980 O O . PHE A 1 267 ? 17.546 17.966 10.454 1.00 39.19 267 PHE A O 1
ATOM 1987 N N . HIS A 1 268 ? 18.153 19.104 8.622 1.00 36.53 268 HIS A N 1
ATOM 1988 C CA . HIS A 1 268 ? 16.982 18.695 7.857 1.00 36.53 268 HIS A CA 1
ATOM 1989 C C . HIS A 1 268 ? 17.117 17.216 7.440 1.00 36.53 268 HIS A C 1
ATOM 1991 O O . HIS A 1 268 ? 18.113 16.869 6.800 1.00 36.53 268 HIS A O 1
ATOM 1997 N N . PRO A 1 269 ? 16.140 16.330 7.719 1.00 36.75 269 PRO A N 1
ATOM 1998 C CA . PRO A 1 269 ? 16.308 14.882 7.539 1.00 36.75 269 PRO A CA 1
ATOM 1999 C C . PRO A 1 269 ? 16.545 14.443 6.083 1.00 36.75 269 PRO A C 1
ATOM 2001 O O . PRO A 1 269 ? 17.138 13.394 5.851 1.00 36.75 269 PRO A O 1
ATOM 2004 N N . ALA A 1 270 ? 16.159 15.258 5.094 1.00 37.06 270 ALA A N 1
ATOM 2005 C CA . ALA A 1 270 ? 16.464 14.998 3.682 1.00 37.06 270 ALA A CA 1
ATOM 2006 C C . ALA A 1 270 ? 17.944 15.236 3.288 1.00 37.06 270 ALA A C 1
ATOM 2008 O O . ALA A 1 270 ? 18.325 14.919 2.167 1.00 37.06 270 ALA A O 1
ATOM 2009 N N . ALA A 1 271 ? 18.784 15.793 4.170 1.00 38.47 271 ALA A N 1
ATOM 2010 C CA . ALA A 1 271 ? 20.175 16.144 3.858 1.00 38.47 271 ALA A CA 1
ATOM 2011 C C . ALA A 1 271 ? 21.177 14.973 3.968 1.00 38.47 271 ALA A C 1
ATOM 2013 O O . ALA A 1 271 ? 22.351 15.155 3.655 1.00 38.47 271 ALA A O 1
ATOM 2014 N N . VAL A 1 272 ? 20.743 13.788 4.422 1.00 36.91 272 VAL A N 1
ATOM 2015 C CA . VAL A 1 272 ? 21.624 12.636 4.738 1.00 36.91 272 VAL A CA 1
ATOM 2016 C C . VAL A 1 272 ? 21.191 11.351 4.005 1.00 36.91 272 VAL A C 1
ATOM 2018 O O . VAL A 1 272 ? 21.367 10.232 4.488 1.00 36.91 272 VAL A O 1
ATOM 2021 N N . ALA A 1 273 ? 20.596 11.502 2.820 1.00 42.50 273 ALA A N 1
ATOM 2022 C CA . ALA A 1 273 ? 20.322 10.401 1.900 1.00 42.50 273 ALA A CA 1
ATOM 2023 C C . ALA A 1 273 ? 21.320 10.450 0.732 1.00 42.50 273 ALA A C 1
ATOM 2025 O O . ALA A 1 273 ? 21.158 11.248 -0.192 1.00 42.50 273 ALA A O 1
ATOM 2026 N N . ARG A 1 274 ? 22.356 9.598 0.762 1.00 49.38 274 ARG A N 1
ATOM 2027 C CA . ARG A 1 274 ? 23.161 9.307 -0.435 1.00 49.38 274 ARG A CA 1
ATOM 2028 C C . ARG A 1 274 ? 22.238 8.581 -1.418 1.00 49.38 274 ARG A C 1
ATOM 2030 O O . ARG A 1 274 ? 21.504 7.680 -1.018 1.00 49.38 274 ARG A O 1
ATOM 2037 N N . THR A 1 275 ? 22.215 8.992 -2.682 1.00 55.81 275 THR A N 1
ATOM 2038 C CA . THR A 1 275 ? 21.382 8.330 -3.694 1.00 55.81 275 THR A CA 1
ATOM 2039 C C . THR A 1 275 ? 21.851 6.881 -3.874 1.00 55.81 275 THR A C 1
ATOM 2041 O O . THR A 1 275 ? 23.050 6.684 -4.089 1.00 55.81 275 THR A O 1
ATOM 2044 N N . PRO A 1 276 ? 20.962 5.870 -3.799 1.00 67.38 276 PRO A N 1
ATOM 2045 C CA . PRO A 1 276 ? 21.359 4.480 -3.991 1.00 67.38 276 PRO A CA 1
ATOM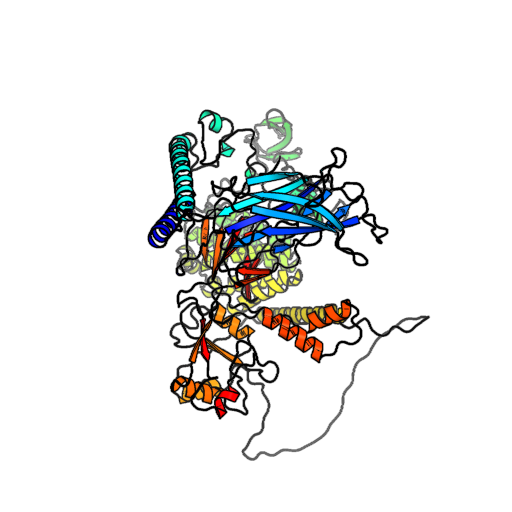 2046 C C . PRO A 1 276 ? 21.992 4.238 -5.364 1.00 67.38 276 PRO A C 1
ATOM 2048 O O . PRO A 1 276 ? 21.539 4.781 -6.375 1.00 67.38 276 PRO A O 1
ATOM 2051 N N . LEU A 1 277 ? 23.023 3.393 -5.401 1.00 72.75 277 LEU A N 1
ATOM 2052 C CA . LEU A 1 277 ? 23.642 2.947 -6.646 1.00 72.75 277 LEU A CA 1
ATOM 2053 C C . LEU A 1 277 ? 22.646 2.087 -7.428 1.00 72.75 277 LEU A C 1
ATOM 2055 O O . LEU A 1 277 ? 22.046 1.165 -6.876 1.00 72.75 277 LEU A O 1
ATOM 2059 N N . ALA A 1 278 ? 22.470 2.399 -8.711 1.00 68.88 278 ALA A N 1
ATOM 2060 C CA . ALA A 1 278 ? 21.438 1.786 -9.536 1.00 68.88 278 ALA A CA 1
ATOM 2061 C C . ALA A 1 278 ? 21.699 0.293 -9.800 1.00 68.88 278 ALA A C 1
ATOM 2063 O O . ALA A 1 278 ? 22.848 -0.136 -9.950 1.00 68.88 278 ALA A O 1
ATOM 2064 N N . ASP A 1 279 ? 20.628 -0.485 -9.936 1.00 74.19 279 ASP A N 1
ATOM 2065 C CA . ASP A 1 279 ? 20.695 -1.907 -10.269 1.00 74.19 279 ASP A CA 1
ATOM 2066 C C . ASP A 1 279 ? 21.468 -2.120 -11.589 1.00 74.19 279 ASP A C 1
ATOM 2068 O O . ASP A 1 279 ? 21.219 -1.466 -12.604 1.00 74.19 279 ASP A O 1
ATOM 2072 N N . GLY A 1 280 ? 22.458 -3.016 -11.565 1.00 66.12 280 GLY A N 1
ATOM 2073 C CA . GLY A 1 280 ? 23.438 -3.223 -12.636 1.00 66.12 280 GLY A CA 1
ATOM 2074 C C . GLY A 1 280 ? 24.755 -2.439 -12.497 1.00 66.12 280 GLY A C 1
ATOM 2075 O O . GLY A 1 280 ? 25.663 -2.654 -13.304 1.00 66.12 280 GLY A O 1
ATOM 2076 N N . THR A 1 281 ? 24.914 -1.564 -11.496 1.00 78.19 281 THR A N 1
ATOM 2077 C CA . THR A 1 281 ? 26.161 -0.799 -11.278 1.00 78.19 281 THR A CA 1
ATOM 2078 C C . THR A 1 281 ? 27.311 -1.704 -10.824 1.00 78.19 281 THR A C 1
ATOM 2080 O O . THR A 1 281 ? 27.140 -2.550 -9.943 1.00 78.19 281 THR A O 1
ATOM 2083 N N . LYS A 1 282 ? 28.507 -1.528 -11.406 1.00 79.25 282 LYS A N 1
ATOM 2084 C CA . LYS A 1 282 ? 29.731 -2.218 -10.963 1.00 79.25 282 LYS A CA 1
ATOM 2085 C C . LYS A 1 282 ? 30.318 -1.535 -9.733 1.00 79.25 282 LYS A C 1
ATOM 2087 O O . LYS A 1 282 ? 30.517 -0.325 -9.739 1.00 79.25 282 LYS A O 1
ATOM 2092 N N . VAL A 1 283 ? 30.656 -2.327 -8.724 1.00 84.06 283 VAL A N 1
ATOM 2093 C CA . VAL A 1 283 ? 31.054 -1.845 -7.397 1.00 84.06 283 VAL A CA 1
ATOM 2094 C C . VAL A 1 283 ? 32.287 -2.573 -6.875 1.00 84.06 283 VAL A C 1
ATOM 2096 O O . VAL A 1 283 ? 32.539 -3.734 -7.217 1.00 84.06 283 VAL A O 1
ATOM 2099 N N . VAL A 1 284 ? 33.059 -1.888 -6.037 1.00 83.25 284 VAL A N 1
ATOM 2100 C CA . VAL A 1 284 ? 34.134 -2.473 -5.233 1.00 83.25 284 VAL A CA 1
ATOM 2101 C C . VAL A 1 284 ? 33.626 -2.664 -3.808 1.00 83.25 284 VAL A C 1
ATOM 2103 O O . VAL A 1 284 ? 32.902 -1.838 -3.260 1.00 83.25 284 VAL A O 1
ATOM 2106 N N . THR A 1 285 ? 33.988 -3.800 -3.219 1.00 82.88 285 THR A N 1
ATOM 2107 C CA . THR A 1 285 ? 33.550 -4.214 -1.886 1.00 82.88 285 THR A CA 1
ATOM 2108 C C . THR A 1 285 ? 34.740 -4.804 -1.117 1.00 82.88 285 THR A C 1
ATOM 2110 O O . THR A 1 285 ? 35.707 -5.245 -1.752 1.00 82.88 285 THR A O 1
ATOM 2113 N N . PRO A 1 286 ? 34.672 -4.927 0.223 1.00 77.88 286 PRO A N 1
ATOM 2114 C CA . PRO A 1 286 ? 35.696 -5.610 1.023 1.00 77.88 286 PRO A CA 1
ATOM 2115 C C . PRO A 1 286 ? 35.995 -7.061 0.601 1.00 77.88 286 PRO A C 1
ATOM 2117 O O . PRO A 1 286 ? 37.031 -7.606 0.970 1.00 77.88 286 PRO A O 1
ATOM 2120 N N . PHE A 1 287 ? 35.105 -7.689 -0.175 1.00 71.12 287 PHE A N 1
ATOM 2121 C CA . PHE A 1 287 ? 35.226 -9.072 -0.648 1.00 71.12 287 PHE A CA 1
ATOM 2122 C C . PHE A 1 287 ? 35.647 -9.176 -2.126 1.00 71.12 287 PHE A C 1
ATOM 2124 O O . PHE A 1 287 ? 35.693 -10.276 -2.676 1.00 71.12 287 PHE A O 1
ATOM 2131 N N . GLY A 1 288 ? 35.948 -8.047 -2.779 1.00 74.81 288 GLY A N 1
ATOM 2132 C CA . GLY A 1 288 ? 36.333 -7.959 -4.189 1.00 74.81 288 GLY A CA 1
ATOM 2133 C C . GLY A 1 288 ? 35.355 -7.144 -5.041 1.00 74.81 288 GLY A C 1
ATOM 2134 O O . GLY A 1 288 ? 34.487 -6.433 -4.530 1.00 74.81 288 GLY A O 1
ATOM 2135 N N . GLN A 1 289 ? 35.504 -7.237 -6.363 1.00 80.81 289 GLN A N 1
ATOM 2136 C CA . GLN A 1 289 ? 34.602 -6.590 -7.321 1.00 80.81 289 GLN A CA 1
ATOM 2137 C C . GLN A 1 289 ? 33.262 -7.332 -7.415 1.00 80.81 289 GLN A C 1
ATOM 2139 O O . GLN A 1 289 ? 33.213 -8.563 -7.350 1.00 80.81 289 GLN A O 1
ATOM 2144 N N . GLY A 1 290 ? 32.183 -6.589 -7.642 1.00 81.38 290 GLY A N 1
ATOM 2145 C CA . GLY A 1 290 ? 30.849 -7.141 -7.854 1.00 81.38 290 GLY A CA 1
ATOM 2146 C C . GLY A 1 290 ? 29.955 -6.235 -8.698 1.00 81.38 290 GLY A C 1
ATOM 2147 O O . GLY A 1 290 ? 30.382 -5.203 -9.215 1.00 81.38 290 GLY A O 1
ATOM 2148 N N . THR A 1 291 ? 28.703 -6.647 -8.876 1.00 82.31 291 THR A N 1
ATOM 2149 C CA . THR A 1 291 ? 27.656 -5.870 -9.559 1.00 82.31 291 THR A CA 1
ATOM 2150 C C . THR A 1 291 ? 26.413 -5.815 -8.679 1.00 82.31 291 THR A C 1
ATOM 2152 O O . THR A 1 291 ? 25.970 -6.857 -8.194 1.00 82.31 291 THR A O 1
ATOM 2155 N N . VAL A 1 292 ? 25.850 -4.626 -8.459 1.00 81.94 292 VAL A N 1
ATOM 2156 C CA . VAL A 1 292 ? 24.588 -4.456 -7.724 1.00 81.94 292 VAL A CA 1
ATOM 2157 C C . VAL A 1 292 ? 23.472 -5.173 -8.483 1.00 81.94 292 VAL A C 1
ATOM 2159 O O . VAL A 1 292 ? 23.249 -4.909 -9.661 1.00 81.94 292 VAL A O 1
ATOM 2162 N N . VAL A 1 293 ? 22.783 -6.092 -7.811 1.00 75.19 293 VAL A N 1
ATOM 2163 C CA . VAL A 1 293 ? 21.594 -6.791 -8.319 1.00 75.19 293 VAL A CA 1
ATOM 2164 C C . VAL A 1 293 ? 20.336 -6.030 -7.924 1.00 75.19 293 VAL A C 1
ATOM 2166 O O . VAL A 1 293 ? 19.457 -5.858 -8.756 1.00 75.19 293 VAL A O 1
ATOM 2169 N N . THR A 1 294 ? 20.260 -5.595 -6.662 1.00 72.88 294 THR A N 1
ATOM 2170 C CA . THR A 1 294 ? 19.200 -4.714 -6.155 1.00 72.88 294 THR A CA 1
ATOM 2171 C C . THR A 1 294 ? 19.616 -4.034 -4.846 1.00 72.88 294 THR A C 1
ATOM 2173 O O . THR A 1 294 ? 20.349 -4.631 -4.047 1.00 72.88 294 THR A O 1
ATOM 2176 N N . PHE A 1 295 ? 19.159 -2.805 -4.591 1.00 69.38 295 PHE A N 1
ATOM 2177 C CA . PHE A 1 295 ? 19.269 -2.160 -3.275 1.00 69.38 295 PHE A CA 1
ATOM 2178 C C . PHE A 1 295 ? 18.016 -2.402 -2.423 1.00 69.38 295 PHE A C 1
ATOM 2180 O O . PHE A 1 295 ? 16.909 -1.996 -2.771 1.00 69.38 295 PHE A O 1
ATOM 2187 N N . ARG A 1 296 ? 18.185 -3.022 -1.251 1.00 62.72 296 ARG A N 1
ATOM 2188 C CA . ARG A 1 296 ? 17.096 -3.245 -0.296 1.00 62.72 296 ARG A CA 1
ATOM 2189 C C . ARG A 1 296 ? 16.988 -2.073 0.677 1.00 62.72 296 ARG A C 1
ATOM 2191 O O . ARG A 1 296 ? 17.549 -2.115 1.777 1.00 62.72 296 ARG A O 1
ATOM 2198 N N . GLU A 1 297 ? 16.204 -1.069 0.286 1.00 52.19 297 GLU A N 1
ATOM 2199 C CA . GLU A 1 297 ? 15.912 0.143 1.073 1.00 52.19 297 GLU A CA 1
ATOM 2200 C C . GLU A 1 297 ? 15.529 -0.173 2.528 1.00 52.19 297 GLU A C 1
ATOM 2202 O O . GLU A 1 297 ? 16.074 0.420 3.457 1.00 52.19 297 GLU A O 1
ATOM 2207 N N . SER A 1 298 ? 14.681 -1.190 2.741 1.00 48.53 298 SER A N 1
ATOM 2208 C CA . SER A 1 298 ? 14.185 -1.594 4.068 1.00 48.53 298 SER A CA 1
ATOM 2209 C C . SER A 1 298 ? 15.271 -2.027 5.064 1.00 48.53 298 SER A C 1
ATOM 2211 O O . SER A 1 298 ? 14.975 -2.200 6.242 1.00 48.53 298 SER A O 1
ATOM 2213 N N . THR A 1 299 ? 16.495 -2.294 4.601 1.00 49.94 299 THR A N 1
ATOM 2214 C CA . THR A 1 299 ? 17.633 -2.718 5.436 1.00 49.94 299 THR A CA 1
ATOM 2215 C C . THR A 1 299 ? 18.919 -1.935 5.160 1.00 49.94 299 THR A C 1
ATOM 2217 O O . THR A 1 299 ? 19.939 -2.265 5.758 1.00 49.94 299 THR A O 1
ATOM 2220 N N . ARG A 1 300 ? 18.906 -0.954 4.240 1.00 62.69 300 ARG A N 1
ATOM 2221 C CA . ARG A 1 300 ? 20.108 -0.291 3.688 1.00 62.69 300 ARG A CA 1
ATOM 2222 C C . ARG A 1 300 ? 21.224 -1.282 3.321 1.00 62.69 300 ARG A C 1
ATOM 2224 O O . ARG A 1 300 ? 22.381 -1.134 3.717 1.00 62.69 300 ARG A O 1
ATOM 2231 N N . MET A 1 301 ? 20.853 -2.331 2.582 1.00 68.44 301 MET A N 1
ATOM 2232 C CA . MET A 1 301 ? 21.810 -3.318 2.077 1.00 68.44 301 MET A CA 1
ATOM 2233 C C . MET A 1 301 ? 21.681 -3.507 0.570 1.00 68.44 301 MET A C 1
ATOM 2235 O O . MET A 1 301 ? 20.589 -3.757 0.061 1.00 68.44 301 MET A O 1
ATOM 2239 N N . TYR A 1 302 ? 22.811 -3.459 -0.125 1.00 78.56 302 TYR A N 1
ATOM 2240 C CA . TYR A 1 302 ? 22.935 -3.913 -1.499 1.00 78.56 302 TYR A CA 1
ATOM 22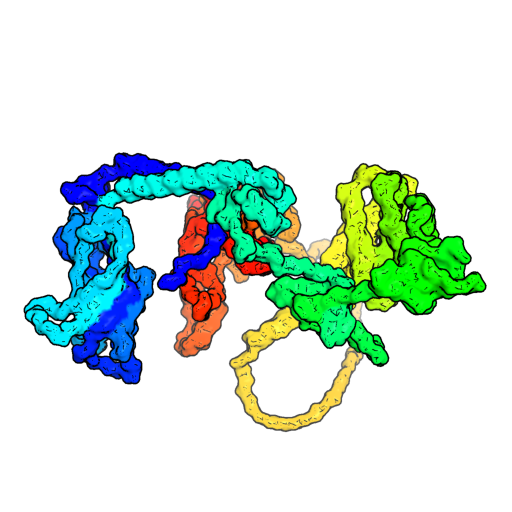41 C C . TYR A 1 302 ? 23.017 -5.439 -1.545 1.00 78.56 302 TYR A C 1
ATOM 2243 O O . TYR A 1 302 ? 23.763 -6.071 -0.791 1.00 78.56 302 TYR A O 1
ATOM 2251 N N . VAL A 1 303 ? 22.282 -6.024 -2.484 1.00 80.38 303 VAL A N 1
ATOM 2252 C CA . VAL A 1 303 ? 22.490 -7.390 -2.957 1.00 80.38 303 VAL A CA 1
ATOM 2253 C C . VAL A 1 303 ? 23.502 -7.298 -4.096 1.00 80.38 303 VAL A C 1
ATOM 2255 O O . VAL A 1 303 ? 23.192 -6.733 -5.142 1.00 80.38 303 VAL A O 1
ATOM 2258 N N . VAL A 1 304 ? 24.719 -7.803 -3.899 1.00 81.50 304 VAL A N 1
ATOM 2259 C CA . VAL A 1 304 ? 25.828 -7.680 -4.859 1.00 81.50 304 VAL A CA 1
ATOM 2260 C C . VAL A 1 304 ? 26.222 -9.059 -5.376 1.00 81.50 304 VAL A C 1
ATOM 2262 O O . VAL A 1 304 ? 26.551 -9.955 -4.601 1.00 81.50 304 VAL A O 1
ATOM 2265 N N . LEU A 1 305 ? 26.218 -9.241 -6.696 1.00 79.25 305 LEU A N 1
ATOM 2266 C CA . LEU A 1 305 ? 26.745 -10.440 -7.337 1.00 79.25 305 LEU A CA 1
ATOM 2267 C C . LEU A 1 305 ? 28.266 -10.312 -7.450 1.00 79.25 305 LEU A C 1
ATOM 2269 O O . LEU A 1 305 ? 28.766 -9.456 -8.183 1.00 79.25 305 LEU A O 1
ATOM 2273 N N . MET A 1 306 ? 29.000 -11.144 -6.717 1.00 83.12 306 MET A N 1
ATOM 2274 C CA . MET A 1 306 ? 30.461 -11.109 -6.687 1.00 83.12 306 MET A CA 1
ATOM 2275 C C . MET A 1 306 ? 31.061 -11.668 -7.980 1.00 83.12 306 MET A C 1
ATOM 2277 O O . MET A 1 306 ? 30.598 -12.682 -8.512 1.00 83.12 306 MET A O 1
ATOM 2281 N N . ALA A 1 307 ? 32.126 -11.027 -8.464 1.00 71.00 307 ALA A N 1
ATOM 2282 C CA . ALA A 1 307 ? 32.924 -11.540 -9.569 1.00 71.00 307 ALA A CA 1
ATOM 2283 C C . ALA A 1 307 ? 33.689 -12.811 -9.153 1.00 71.00 307 ALA A C 1
ATOM 2285 O O . ALA A 1 307 ? 34.101 -12.964 -8.001 1.00 71.00 307 ALA A O 1
ATOM 2286 N N . ALA A 1 308 ? 33.903 -13.728 -10.099 1.00 67.88 308 ALA A N 1
ATOM 2287 C CA . ALA A 1 308 ? 34.664 -14.945 -9.838 1.00 67.88 308 ALA A CA 1
ATOM 2288 C C . ALA A 1 308 ? 36.155 -14.627 -9.620 1.00 67.88 308 ALA A C 1
ATOM 2290 O O . ALA A 1 308 ? 36.770 -13.913 -10.413 1.00 67.88 308 ALA A O 1
ATOM 2291 N N . ALA A 1 309 ? 36.744 -15.191 -8.563 1.00 61.34 309 ALA A N 1
ATOM 2292 C CA . ALA A 1 309 ? 38.177 -15.073 -8.302 1.00 61.34 309 ALA A CA 1
ATOM 2293 C C . ALA A 1 309 ? 39.012 -15.744 -9.420 1.00 61.34 309 ALA A C 1
ATOM 2295 O O . ALA A 1 309 ? 38.556 -16.740 -9.998 1.00 61.34 309 ALA A O 1
ATOM 2296 N N . PRO A 1 310 ? 40.240 -15.263 -9.710 1.00 50.75 310 PRO A N 1
ATOM 2297 C CA . PRO A 1 310 ? 41.101 -15.851 -10.737 1.00 50.75 310 PRO A CA 1
ATOM 2298 C C . PRO A 1 310 ? 41.270 -17.369 -10.558 1.00 50.75 310 PRO A C 1
ATOM 2300 O O . PRO A 1 310 ? 41.710 -17.837 -9.511 1.00 50.75 310 PRO A O 1
ATOM 2303 N N . GLY A 1 311 ? 40.890 -18.141 -11.581 1.00 54.12 311 GLY A N 1
ATOM 2304 C CA . GLY A 1 311 ? 40.932 -19.611 -11.571 1.00 54.12 311 GLY A CA 1
ATOM 2305 C C . GLY A 1 311 ? 39.632 -20.329 -11.165 1.00 54.12 311 GLY A C 1
ATOM 2306 O O . GLY A 1 311 ? 39.578 -21.554 -11.251 1.00 54.12 311 GLY A O 1
ATOM 2307 N N . GLN A 1 312 ? 38.563 -19.626 -10.767 1.00 54.78 312 GLN A N 1
ATOM 2308 C CA . GLN A 1 312 ? 37.249 -20.236 -10.492 1.00 54.78 312 GLN A CA 1
ATOM 2309 C C . GLN A 1 312 ? 36.304 -20.133 -11.702 1.00 54.78 312 GLN A C 1
ATOM 2311 O O . GLN A 1 312 ? 35.847 -19.052 -12.055 1.00 54.78 312 GLN A O 1
ATOM 2316 N N . VAL A 1 313 ? 35.946 -21.272 -12.310 1.00 54.69 313 VAL A N 1
ATOM 2317 C CA . VAL A 1 313 ? 35.113 -21.308 -13.535 1.00 54.69 313 VAL A CA 1
ATOM 2318 C C . VAL A 1 313 ? 33.622 -21.028 -13.270 1.00 54.69 313 VAL A C 1
ATOM 2320 O O . VAL A 1 313 ? 32.937 -20.498 -14.142 1.00 54.69 313 VAL A O 1
ATOM 2323 N N . LYS A 1 314 ? 33.092 -21.367 -12.081 1.00 54.12 314 LYS A N 1
ATOM 2324 C CA . LYS A 1 314 ? 31.681 -21.128 -11.704 1.00 54.12 314 LYS A CA 1
ATOM 2325 C C . LYS A 1 314 ? 31.481 -20.900 -10.197 1.00 54.12 314 LYS A C 1
ATOM 2327 O O . LYS A 1 314 ? 31.129 -21.835 -9.482 1.00 54.12 314 LYS A O 1
ATOM 2332 N N . ARG A 1 315 ? 31.598 -19.650 -9.733 1.00 47.09 315 ARG A N 1
ATOM 2333 C CA . ARG A 1 315 ? 30.928 -19.157 -8.509 1.00 47.09 315 ARG A CA 1
ATOM 2334 C C . ARG A 1 315 ? 30.558 -17.679 -8.649 1.00 47.09 315 ARG A C 1
ATOM 2336 O O . ARG A 1 315 ? 31.392 -16.810 -8.436 1.00 47.09 315 ARG A O 1
ATOM 2343 N N . SER A 1 316 ? 29.298 -17.413 -8.984 1.00 59.59 316 SER A N 1
ATOM 2344 C CA . SER A 1 316 ? 28.673 -16.087 -8.909 1.00 59.59 316 SER A CA 1
ATOM 2345 C C . SER A 1 316 ? 27.957 -15.954 -7.560 1.00 59.59 316 SER A C 1
ATOM 2347 O O . SER A 1 316 ? 26.736 -16.092 -7.470 1.00 59.59 316 SER A O 1
ATOM 2349 N N . THR A 1 317 ? 28.732 -15.816 -6.484 1.00 68.38 317 THR A N 1
ATOM 2350 C CA . THR A 1 317 ? 28.197 -15.763 -5.116 1.00 68.38 317 THR A CA 1
ATOM 2351 C C . THR A 1 317 ? 27.466 -14.441 -4.886 1.00 68.38 317 THR A C 1
ATOM 2353 O O . THR A 1 317 ? 28.000 -13.381 -5.203 1.00 68.38 317 THR A O 1
ATOM 2356 N N . ILE A 1 318 ? 26.265 -14.491 -4.311 1.00 75.56 318 ILE A N 1
ATOM 2357 C CA . ILE A 1 318 ? 25.531 -13.292 -3.889 1.00 75.56 318 ILE A CA 1
ATOM 2358 C C . ILE A 1 318 ? 26.014 -12.888 -2.492 1.00 75.56 318 ILE A C 1
ATOM 2360 O O . ILE A 1 318 ? 25.950 -13.689 -1.559 1.00 75.56 318 ILE A O 1
ATOM 2364 N N . ALA A 1 319 ? 26.481 -11.651 -2.354 1.00 73.75 319 ALA A N 1
ATOM 2365 C CA . ALA A 1 319 ? 26.814 -11.012 -1.088 1.00 73.75 319 ALA A CA 1
ATOM 2366 C C . ALA A 1 319 ? 25.716 -10.012 -0.688 1.00 73.75 319 ALA A C 1
ATOM 2368 O O . ALA A 1 319 ? 25.133 -9.341 -1.539 1.00 73.75 319 ALA A O 1
ATOM 2369 N N . TYR A 1 320 ? 25.461 -9.894 0.614 1.00 82.00 320 TYR A N 1
ATOM 2370 C CA . TYR A 1 320 ? 24.562 -8.893 1.191 1.00 82.00 320 TYR A CA 1
ATOM 2371 C C . TYR A 1 320 ? 25.414 -7.913 1.994 1.00 82.00 320 TYR A C 1
ATOM 2373 O O . TYR A 1 320 ? 26.042 -8.305 2.977 1.00 82.00 320 TYR A O 1
ATOM 2381 N N . LEU A 1 321 ? 25.493 -6.667 1.533 1.00 76.44 321 LEU A N 1
ATOM 2382 C CA . LEU A 1 321 ? 26.473 -5.682 1.991 1.00 76.44 321 LEU A CA 1
ATOM 2383 C C . LEU A 1 321 ? 25.777 -4.383 2.384 1.00 76.44 321 LEU A C 1
ATOM 2385 O O . LEU A 1 321 ? 24.825 -3.976 1.726 1.00 76.44 321 LEU A O 1
ATOM 2389 N N . ARG A 1 322 ? 26.243 -3.724 3.448 1.00 74.19 322 ARG A N 1
ATOM 2390 C CA . ARG A 1 322 ? 25.695 -2.429 3.882 1.00 74.19 322 ARG A CA 1
ATOM 2391 C C . ARG A 1 322 ? 26.044 -1.315 2.899 1.00 74.19 322 ARG A C 1
ATOM 2393 O O . ARG A 1 322 ? 27.015 -1.425 2.156 1.00 74.19 322 ARG A O 1
ATOM 2400 N N . GLU A 1 323 ? 25.265 -0.239 2.950 1.00 73.00 323 GLU A N 1
ATOM 2401 C CA . GLU A 1 323 ? 25.498 1.004 2.203 1.00 73.00 323 GLU A CA 1
ATOM 2402 C C . GLU A 1 323 ? 26.954 1.500 2.338 1.00 73.00 323 GLU A C 1
ATOM 2404 O O . GLU A 1 323 ? 27.602 1.770 1.332 1.00 73.00 323 GLU A O 1
ATOM 2409 N N . ASP A 1 324 ? 27.513 1.476 3.554 1.00 75.56 324 ASP A N 1
ATOM 2410 C CA . ASP A 1 324 ? 28.895 1.889 3.871 1.00 75.56 324 ASP A CA 1
ATOM 2411 C C . ASP A 1 324 ? 29.983 0.867 3.465 1.00 75.56 324 ASP A C 1
ATOM 2413 O O . ASP A 1 324 ? 31.132 0.964 3.890 1.00 75.56 324 ASP A O 1
ATOM 2417 N N . SER A 1 325 ? 29.628 -0.196 2.739 1.00 76.56 325 SER A N 1
ATOM 2418 C CA . SER A 1 325 ? 30.528 -1.304 2.362 1.00 76.56 325 SER A CA 1
ATOM 2419 C C . SER A 1 325 ? 30.530 -1.589 0.857 1.00 76.56 325 SER A C 1
ATOM 2421 O O . SER A 1 325 ? 30.983 -2.655 0.427 1.00 76.56 325 SER A O 1
ATOM 2423 N N . VAL A 1 326 ? 29.987 -0.660 0.069 1.00 74.94 326 VAL A N 1
ATOM 2424 C CA . VAL A 1 326 ? 29.836 -0.756 -1.383 1.00 74.94 326 VAL A CA 1
ATOM 2425 C C . VAL A 1 326 ? 30.161 0.603 -1.994 1.00 74.94 326 VAL A C 1
ATOM 2427 O O . VAL A 1 326 ? 29.348 1.524 -1.947 1.00 74.94 326 VAL A O 1
ATOM 2430 N N . ASP A 1 327 ? 31.348 0.712 -2.581 1.00 77.50 327 ASP A N 1
ATOM 2431 C CA . ASP A 1 327 ? 31.783 1.901 -3.310 1.00 77.50 327 ASP A CA 1
ATOM 2432 C C . ASP A 1 327 ? 31.665 1.688 -4.822 1.00 77.50 327 ASP A C 1
ATOM 2434 O O . ASP A 1 327 ? 31.775 0.563 -5.325 1.00 77.50 327 ASP A O 1
ATOM 2438 N N . ASP A 1 328 ? 31.472 2.779 -5.564 1.00 75.12 328 ASP A N 1
ATOM 2439 C CA . ASP A 1 328 ? 31.550 2.771 -7.024 1.00 75.12 328 ASP A CA 1
ATOM 2440 C C . ASP A 1 328 ? 32.883 2.170 -7.486 1.00 75.12 328 ASP A C 1
ATOM 2442 O O . ASP A 1 328 ? 33.953 2.512 -6.972 1.00 75.12 328 ASP A O 1
ATOM 2446 N N . ALA A 1 329 ? 32.843 1.276 -8.478 1.00 73.50 329 ALA A N 1
ATOM 2447 C CA . ALA A 1 329 ? 34.079 0.763 -9.051 1.00 73.50 329 ALA A CA 1
ATOM 2448 C C . ALA A 1 329 ? 34.865 1.928 -9.687 1.00 73.50 329 ALA A C 1
ATOM 2450 O O . ALA A 1 329 ? 34.301 2.647 -10.518 1.00 73.50 329 ALA A O 1
ATOM 2451 N N . PRO A 1 330 ? 36.152 2.129 -9.334 1.00 64.00 330 PRO A N 1
ATOM 2452 C CA . PRO A 1 330 ? 36.914 3.279 -9.802 1.00 64.00 330 PRO A CA 1
ATOM 2453 C C . PRO A 1 330 ? 36.989 3.254 -11.328 1.00 64.00 330 PRO A C 1
ATOM 2455 O O . PRO A 1 330 ? 37.490 2.293 -11.917 1.00 64.00 330 PRO A O 1
ATOM 2458 N N . VAL A 1 331 ? 36.462 4.307 -11.960 1.00 52.69 331 VAL A N 1
ATOM 2459 C CA . VAL A 1 331 ? 36.387 4.412 -13.420 1.00 52.69 331 VAL A CA 1
ATOM 2460 C C . VAL A 1 331 ? 37.796 4.321 -13.990 1.00 52.69 331 VAL A C 1
ATOM 2462 O O . VAL A 1 331 ? 38.656 5.155 -13.703 1.00 52.69 331 VAL A O 1
ATOM 2465 N N . GLU A 1 332 ? 38.034 3.283 -14.787 1.00 53.66 332 GLU A N 1
ATOM 2466 C CA . GLU A 1 332 ? 39.347 3.031 -15.363 1.00 53.66 332 GLU A CA 1
ATOM 2467 C C . GLU A 1 332 ? 39.753 4.217 -16.260 1.00 53.66 332 GLU A C 1
ATOM 2469 O O . GLU A 1 332 ? 39.005 4.561 -17.179 1.00 53.66 332 GLU A O 1
ATOM 2474 N N . PRO A 1 333 ? 40.898 4.884 -16.010 1.00 58.03 333 PRO A N 1
ATOM 2475 C CA . PRO A 1 333 ? 41.245 6.102 -16.733 1.00 58.03 333 PRO A CA 1
ATOM 2476 C C . PRO A 1 333 ? 41.419 5.807 -18.227 1.00 58.03 333 PRO A C 1
ATOM 2478 O O . PRO A 1 333 ? 42.144 4.883 -18.595 1.00 58.03 333 PRO A O 1
ATOM 2481 N N . ARG A 1 334 ? 40.774 6.613 -19.087 1.00 61.94 334 ARG A N 1
ATOM 2482 C CA . ARG A 1 334 ? 40.702 6.402 -20.553 1.00 61.94 334 ARG A CA 1
ATOM 2483 C C . ARG A 1 334 ? 42.075 6.251 -21.223 1.00 61.94 334 ARG A C 1
ATOM 2485 O O . ARG A 1 334 ? 42.185 5.610 -22.261 1.00 61.94 334 ARG A O 1
ATOM 2492 N N . LEU A 1 335 ? 43.114 6.843 -20.634 1.00 66.38 335 LEU A N 1
ATOM 2493 C CA . LEU A 1 335 ? 44.489 6.804 -21.121 1.00 66.38 335 LEU A CA 1
ATOM 2494 C C . LEU A 1 335 ? 45.364 6.090 -20.081 1.00 66.38 335 LEU A C 1
ATOM 2496 O O . LEU A 1 335 ? 45.492 6.541 -18.943 1.00 66.38 335 LEU A O 1
ATOM 2500 N N . ARG A 1 336 ? 45.943 4.953 -20.478 1.00 68.56 336 ARG A N 1
ATOM 2501 C CA . ARG A 1 336 ? 46.732 4.038 -19.637 1.00 68.56 336 ARG A CA 1
ATOM 2502 C C . ARG A 1 336 ? 48.063 3.706 -20.296 1.00 68.56 336 ARG A C 1
ATOM 2504 O O . ARG A 1 336 ? 48.181 3.778 -21.515 1.00 68.56 336 ARG A O 1
ATOM 2511 N N . TYR A 1 337 ? 49.032 3.282 -19.488 1.00 72.06 337 TYR A N 1
ATOM 2512 C CA . TYR A 1 337 ? 50.303 2.750 -19.976 1.00 72.06 337 TYR A CA 1
ATOM 2513 C C . TYR A 1 337 ? 50.082 1.652 -21.032 1.00 72.06 337 TYR A C 1
ATOM 2515 O O . TYR A 1 337 ? 49.294 0.734 -20.808 1.00 72.06 337 TYR A O 1
ATOM 2523 N N . GLY A 1 338 ? 50.766 1.751 -22.171 1.00 67.06 338 GLY A N 1
ATOM 2524 C CA . GLY A 1 338 ? 50.696 0.786 -23.270 1.00 67.06 338 GLY A CA 1
ATOM 2525 C C . GLY A 1 338 ? 49.503 0.940 -24.224 1.00 67.06 338 GLY A C 1
ATOM 2526 O O . GLY A 1 338 ? 49.426 0.193 -25.195 1.00 67.06 338 GLY A O 1
ATOM 2527 N N . VAL A 1 339 ? 48.582 1.888 -24.007 1.00 75.50 339 VAL A N 1
ATOM 2528 C CA . VAL A 1 339 ? 47.433 2.087 -24.912 1.00 75.50 339 VAL A CA 1
ATOM 2529 C C . VAL A 1 339 ? 47.872 2.793 -26.196 1.00 75.50 339 VAL A C 1
ATOM 2531 O O . VAL A 1 339 ? 48.465 3.874 -26.146 1.00 75.50 339 VAL A O 1
ATOM 2534 N N . HIS A 1 340 ? 47.548 2.207 -27.352 1.00 74.88 340 HIS A N 1
ATOM 2535 C CA . HIS A 1 340 ? 47.737 2.851 -28.651 1.00 74.88 340 HIS A CA 1
ATOM 2536 C C . HIS A 1 340 ? 46.722 3.978 -28.866 1.00 74.88 340 HIS A C 1
ATOM 2538 O O . HIS A 1 340 ? 45.521 3.827 -28.625 1.00 74.88 340 HIS A O 1
ATOM 2544 N N . VAL A 1 341 ? 47.223 5.116 -29.340 1.00 75.88 341 VAL A N 1
ATOM 2545 C CA . VAL A 1 341 ? 46.475 6.364 -29.486 1.00 75.88 341 VAL A CA 1
ATOM 2546 C C . VAL A 1 341 ? 46.810 7.058 -30.803 1.00 75.88 341 VAL A C 1
ATOM 2548 O O . VAL A 1 341 ? 47.946 7.028 -31.275 1.00 75.88 341 VAL A O 1
ATOM 2551 N N . SER A 1 342 ? 45.811 7.713 -31.382 1.00 75.56 342 SER A N 1
ATOM 2552 C CA . SER A 1 342 ? 45.973 8.692 -32.448 1.00 75.56 342 SER A CA 1
ATOM 2553 C C . SER A 1 342 ? 46.195 10.080 -31.841 1.00 75.56 342 SER A C 1
ATOM 2555 O O . SER A 1 342 ? 45.548 10.451 -30.857 1.00 75.56 342 SER A O 1
ATOM 2557 N N . THR A 1 343 ? 47.113 10.842 -32.430 1.00 77.25 343 THR A N 1
ATOM 2558 C CA . THR A 1 343 ? 47.440 12.224 -32.051 1.00 77.25 343 THR A CA 1
ATOM 2559 C C . THR A 1 343 ? 47.519 13.094 -33.313 1.00 77.25 343 THR A C 1
ATOM 2561 O O . THR A 1 343 ? 47.711 12.547 -34.405 1.00 77.25 343 THR A O 1
ATOM 2564 N N . PRO A 1 344 ? 47.461 14.437 -33.211 1.00 74.56 344 PRO A N 1
ATOM 2565 C CA . PRO A 1 344 ? 47.657 15.339 -34.354 1.00 74.56 344 PRO A CA 1
ATOM 2566 C C . PRO A 1 344 ? 48.976 15.141 -35.122 1.00 74.56 344 PRO A C 1
ATOM 2568 O O . PRO A 1 344 ? 49.083 15.558 -36.272 1.00 74.56 344 PRO A O 1
ATOM 2571 N N . TYR A 1 345 ? 49.970 14.493 -34.503 1.00 75.50 345 TYR A N 1
ATOM 2572 C CA . TYR A 1 345 ? 51.298 14.231 -35.068 1.00 75.50 345 TYR A CA 1
ATOM 2573 C C . TYR A 1 345 ? 51.484 12.773 -35.531 1.00 75.50 345 TYR A C 1
ATOM 2575 O O . TYR A 1 345 ? 52.596 12.362 -35.859 1.00 75.50 345 TYR A O 1
ATOM 2583 N N . GLY A 1 346 ? 50.399 11.989 -35.574 1.00 70.81 346 GLY A N 1
ATOM 2584 C CA . GLY A 1 346 ? 50.389 10.585 -35.986 1.00 70.81 346 GLY A CA 1
ATOM 2585 C C . GLY A 1 346 ? 50.090 9.604 -34.843 1.00 70.81 346 GLY A C 1
ATOM 2586 O O . GLY A 1 346 ? 49.744 10.018 -33.730 1.00 70.81 346 GLY A O 1
ATOM 2587 N N . PRO A 1 347 ? 50.189 8.289 -35.106 1.00 77.12 347 PRO A N 1
ATOM 2588 C CA . PRO A 1 347 ? 49.966 7.261 -34.097 1.00 77.12 347 PRO A CA 1
ATOM 2589 C C . PRO A 1 347 ? 51.094 7.233 -33.057 1.00 77.12 347 PRO A C 1
ATOM 2591 O O . PRO A 1 347 ? 52.257 7.527 -33.348 1.00 77.12 347 PRO A O 1
ATOM 2594 N N . GLY A 1 348 ? 50.757 6.824 -31.840 1.00 80.75 348 GLY A N 1
ATOM 2595 C CA . GLY A 1 348 ? 51.703 6.621 -30.751 1.00 80.75 348 GLY A CA 1
ATOM 2596 C C . GLY A 1 348 ? 51.149 5.700 -29.669 1.00 80.75 348 GLY A C 1
ATOM 2597 O O . GLY A 1 348 ? 50.065 5.133 -29.800 1.00 80.75 348 GLY A O 1
ATOM 2598 N N . THR A 1 349 ? 51.909 5.538 -28.591 1.00 84.00 349 THR A N 1
ATOM 2599 C CA . THR A 1 349 ? 51.548 4.686 -27.450 1.00 84.00 349 THR A CA 1
ATOM 2600 C C . THR A 1 349 ? 51.726 5.469 -26.155 1.00 84.00 349 THR A C 1
ATOM 2602 O O . THR A 1 349 ? 52.764 6.101 -25.960 1.00 84.00 349 THR A O 1
ATOM 2605 N N . VAL A 1 350 ? 50.719 5.464 -25.282 1.00 82.56 350 VAL A N 1
ATOM 2606 C CA . VAL A 1 350 ? 50.759 6.182 -24.000 1.00 82.56 350 VAL A CA 1
ATOM 2607 C C . VAL A 1 350 ? 51.773 5.523 -23.063 1.00 82.56 350 VAL A C 1
ATOM 2609 O O . VAL A 1 350 ? 51.722 4.322 -22.813 1.00 82.56 350 VAL A O 1
ATOM 2612 N N . ASP A 1 351 ? 52.683 6.331 -22.530 1.00 81.50 351 ASP A N 1
ATOM 2613 C CA . ASP A 1 351 ? 53.853 5.908 -21.752 1.00 81.50 351 ASP A CA 1
ATOM 2614 C C . ASP A 1 351 ? 53.855 6.509 -20.329 1.00 81.50 351 ASP A C 1
ATOM 2616 O O . ASP A 1 351 ? 54.451 5.958 -19.410 1.00 81.50 351 ASP A O 1
ATOM 2620 N N . SER A 1 352 ? 53.117 7.598 -20.090 1.00 78.75 352 SER A N 1
ATOM 2621 C CA . SER A 1 352 ? 52.629 7.974 -18.752 1.00 78.75 352 SER A CA 1
ATOM 2622 C C . SER A 1 352 ? 51.530 9.037 -18.833 1.00 78.75 352 SER A C 1
ATOM 2624 O O . SER A 1 352 ? 51.387 9.725 -19.840 1.00 78.75 352 SER A O 1
ATOM 2626 N N . VAL A 1 353 ? 50.756 9.191 -17.756 1.00 78.00 353 VAL A N 1
ATOM 2627 C CA . VAL A 1 353 ? 49.895 10.362 -17.529 1.00 78.00 353 VAL A CA 1
ATOM 2628 C C . VAL A 1 353 ? 50.385 11.032 -16.253 1.00 78.00 353 VAL A C 1
ATOM 2630 O O . VAL A 1 353 ? 50.508 10.377 -15.216 1.00 78.00 353 VAL A O 1
ATOM 2633 N N . ARG A 1 354 ? 50.712 12.322 -16.318 1.00 78.06 354 ARG A N 1
ATOM 2634 C CA . ARG A 1 354 ? 51.217 13.071 -15.167 1.00 78.06 354 ARG A CA 1
ATOM 2635 C C . ARG A 1 354 ? 50.049 13.535 -14.290 1.00 78.06 354 ARG A C 1
ATOM 2637 O O . ARG A 1 354 ? 49.161 14.253 -14.733 1.00 78.06 354 ARG A O 1
ATOM 2644 N N . ALA A 1 355 ? 50.074 13.145 -13.017 1.00 62.34 355 ALA A N 1
ATOM 2645 C CA . ALA A 1 355 ? 48.949 13.333 -12.096 1.00 62.34 355 ALA A CA 1
ATOM 2646 C C . ALA A 1 355 ? 48.674 14.792 -11.665 1.00 62.34 355 ALA A C 1
ATOM 2648 O O . ALA A 1 355 ? 47.608 15.061 -11.123 1.00 62.34 355 ALA A O 1
ATOM 2649 N N . SER A 1 356 ? 49.612 15.725 -11.871 1.00 64.88 356 SER A N 1
ATOM 2650 C CA . SER A 1 356 ? 49.492 17.124 -11.423 1.00 64.88 356 SER A CA 1
ATOM 2651 C C . SER A 1 356 ? 48.809 18.059 -12.425 1.00 64.88 356 SER A C 1
ATOM 2653 O O . SER A 1 356 ? 48.236 19.066 -12.025 1.00 64.88 356 SER A O 1
ATOM 2655 N N . ASP A 1 357 ? 48.926 17.762 -13.718 1.00 72.19 357 ASP A N 1
ATOM 2656 C CA . ASP A 1 357 ? 48.498 18.616 -14.836 1.00 72.19 357 ASP A CA 1
ATOM 2657 C C . ASP A 1 357 ? 47.715 17.835 -15.913 1.00 72.19 357 ASP A C 1
ATOM 2659 O O . ASP A 1 357 ? 47.232 18.425 -16.875 1.00 72.19 357 ASP A O 1
ATOM 2663 N N . GLY A 1 358 ? 47.575 16.512 -15.759 1.00 69.62 358 GLY A N 1
ATOM 2664 C CA . GLY A 1 358 ? 46.908 15.625 -16.712 1.00 69.62 358 GLY A CA 1
ATOM 2665 C C . GLY A 1 358 ? 47.719 15.329 -17.976 1.00 69.62 358 GLY A C 1
ATOM 2666 O O . GLY A 1 358 ? 47.236 14.588 -18.830 1.00 69.62 358 GLY A O 1
ATOM 2667 N N . VAL A 1 359 ? 48.934 15.872 -18.123 1.00 81.75 359 VAL A N 1
ATOM 2668 C CA . VAL A 1 359 ? 49.686 15.802 -19.383 1.00 81.75 359 VAL A CA 1
ATOM 2669 C C . VAL A 1 359 ? 50.076 14.360 -19.703 1.00 81.75 359 VAL A C 1
ATOM 2671 O O . VAL A 1 359 ? 50.654 13.637 -18.886 1.00 81.75 359 VAL A O 1
ATOM 2674 N N . VAL A 1 36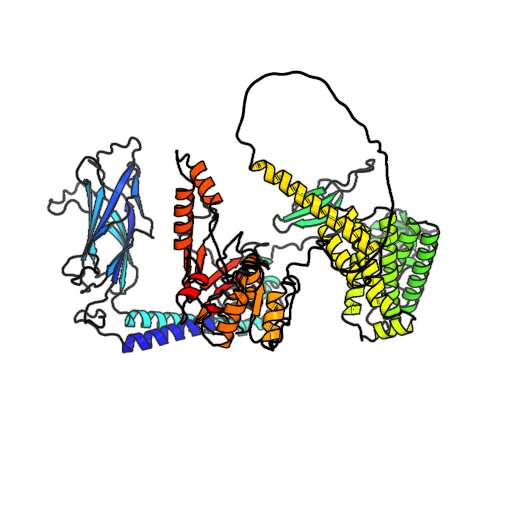0 ? 49.760 13.946 -20.927 1.00 80.88 360 VAL A N 1
ATOM 2675 C CA . VAL A 1 360 ? 49.931 12.588 -21.437 1.00 80.88 360 VAL A CA 1
ATOM 2676 C C . VAL A 1 360 ? 51.255 12.505 -22.188 1.00 80.88 360 VAL A C 1
ATOM 2678 O O . VAL A 1 360 ? 51.454 13.193 -23.191 1.00 80.88 360 VAL A O 1
ATOM 2681 N N . ARG A 1 361 ? 52.165 11.644 -21.725 1.00 83.56 361 ARG A N 1
ATOM 2682 C CA . ARG A 1 361 ? 53.388 11.290 -22.448 1.00 83.56 361 ARG A CA 1
ATOM 2683 C C . ARG A 1 361 ? 53.061 10.192 -23.455 1.00 83.56 361 ARG A C 1
ATOM 2685 O O . ARG A 1 361 ? 52.610 9.115 -23.064 1.00 83.56 361 ARG A O 1
ATOM 2692 N N . VAL A 1 362 ? 53.287 10.460 -24.738 1.00 84.62 362 VAL A N 1
ATOM 2693 C CA . VAL A 1 362 ? 53.003 9.537 -25.847 1.00 84.62 362 VAL A CA 1
ATOM 2694 C C . VAL A 1 362 ? 54.280 9.291 -26.641 1.00 84.62 362 VAL A C 1
ATOM 2696 O O . VAL A 1 362 ? 54.877 10.223 -27.172 1.00 84.62 362 VAL A O 1
ATOM 2699 N N . THR A 1 363 ? 54.690 8.034 -26.759 1.00 82.44 363 THR A N 1
ATOM 2700 C CA . THR A 1 363 ? 55.838 7.632 -27.580 1.00 82.44 363 THR A CA 1
ATOM 2701 C C . THR A 1 363 ? 55.363 7.334 -29.001 1.00 82.44 363 THR A C 1
ATOM 2703 O O . THR A 1 363 ? 54.546 6.436 -29.210 1.00 82.44 363 THR A O 1
ATOM 2706 N N . SER A 1 364 ? 55.860 8.094 -29.976 1.00 80.00 364 SER A N 1
ATOM 2707 C CA . SER A 1 364 ? 55.578 7.949 -31.411 1.00 80.00 364 SER A CA 1
ATOM 2708 C C . SER A 1 364 ? 56.877 7.696 -32.192 1.00 80.00 364 SER A C 1
ATOM 2710 O O . SER A 1 364 ? 57.975 7.847 -31.655 1.00 80.00 364 SER A O 1
ATOM 2712 N N . THR A 1 365 ? 56.781 7.342 -33.476 1.00 74.94 365 THR A N 1
ATOM 2713 C CA . THR A 1 365 ? 57.936 7.162 -34.379 1.00 74.94 365 THR A CA 1
ATOM 2714 C C . THR A 1 365 ? 58.792 8.420 -34.541 1.00 74.94 365 THR A C 1
ATOM 2716 O O . THR A 1 365 ? 59.963 8.308 -34.891 1.00 74.94 365 THR A O 1
ATOM 2719 N N . PHE A 1 366 ? 58.239 9.603 -34.260 1.00 69.62 366 PHE A N 1
ATOM 2720 C CA . PHE A 1 366 ? 58.959 10.883 -34.282 1.00 69.62 366 PHE A CA 1
ATOM 2721 C C . PHE A 1 366 ? 59.551 11.293 -32.917 1.00 69.62 366 PHE A C 1
ATOM 2723 O O . PHE A 1 366 ? 60.181 12.344 -32.822 1.00 69.62 366 PHE A O 1
ATOM 2730 N N . GLY A 1 367 ? 59.372 10.480 -31.868 1.00 78.62 367 GLY A N 1
ATOM 2731 C CA . GLY A 1 367 ? 59.894 10.723 -30.520 1.00 78.62 367 GLY A CA 1
ATOM 2732 C C . GLY A 1 367 ? 58.817 10.792 -29.432 1.00 78.62 367 GLY A C 1
ATOM 2733 O O . GLY A 1 367 ? 57.672 10.375 -29.620 1.00 78.62 367 GLY A O 1
ATOM 2734 N N . THR A 1 368 ? 59.205 11.302 -28.261 1.00 84.19 368 THR A N 1
ATOM 2735 C CA . THR A 1 368 ? 58.336 11.416 -27.080 1.00 84.19 368 THR A CA 1
ATOM 2736 C C . THR A 1 368 ? 57.570 12.740 -27.090 1.00 84.19 368 THR A C 1
ATOM 2738 O O . THR A 1 368 ? 58.153 13.806 -26.899 1.00 84.19 368 THR A O 1
ATOM 2741 N N . LEU A 1 369 ? 56.255 12.666 -27.276 1.00 82.06 369 LEU A N 1
ATOM 2742 C CA . LEU A 1 369 ? 55.332 13.798 -27.244 1.00 82.06 369 LEU A CA 1
ATOM 2743 C C . LEU A 1 369 ? 54.758 13.994 -25.833 1.00 82.06 369 LEU A C 1
ATOM 2745 O O . LEU A 1 369 ? 54.559 13.028 -25.094 1.00 82.06 369 LEU A O 1
ATOM 2749 N N . PHE A 1 370 ? 54.439 15.241 -25.487 1.00 86.06 370 PHE A N 1
ATOM 2750 C CA . PHE A 1 370 ? 53.700 15.613 -24.279 1.00 86.06 370 PHE A CA 1
ATOM 2751 C C . PHE A 1 370 ? 52.451 16.385 -24.709 1.00 86.06 370 PHE A C 1
ATOM 2753 O O . PHE A 1 370 ? 52.566 17.471 -25.273 1.00 86.06 370 PHE A O 1
ATOM 2760 N N . LEU A 1 371 ? 51.272 15.799 -24.502 1.00 81.00 371 LEU A N 1
ATOM 2761 C CA . LEU A 1 371 ? 50.001 16.264 -25.066 1.00 81.00 371 LEU A CA 1
ATOM 2762 C C . LEU A 1 371 ? 48.943 16.447 -23.971 1.00 81.00 371 LEU A C 1
ATOM 2764 O O . LEU A 1 371 ? 48.996 15.788 -22.931 1.00 81.00 371 LEU A O 1
ATOM 2768 N N . GLN A 1 372 ? 47.964 17.323 -24.201 1.00 81.69 372 GLN A N 1
ATOM 2769 C CA . GLN A 1 372 ? 46.813 17.445 -23.303 1.00 81.69 372 GLN A CA 1
ATOM 2770 C C . GLN A 1 372 ? 45.834 16.272 -23.518 1.00 81.69 372 GLN A C 1
ATOM 2772 O O . GLN A 1 372 ? 45.747 15.756 -24.634 1.00 81.69 372 GLN A O 1
ATOM 2777 N N . PRO A 1 373 ? 45.042 15.859 -22.506 1.00 72.25 373 PRO A N 1
ATOM 2778 C CA . PRO A 1 373 ? 44.085 14.744 -22.622 1.00 72.25 373 PRO A CA 1
ATOM 2779 C C . PRO A 1 373 ? 43.049 14.853 -23.752 1.00 72.25 373 PRO A C 1
ATOM 2781 O O . PRO A 1 373 ? 42.467 13.841 -24.147 1.00 72.25 373 PRO A O 1
ATOM 2784 N N . GLN A 1 374 ? 42.802 16.072 -24.240 1.00 69.75 374 GLN A N 1
ATOM 2785 C CA . GLN A 1 374 ? 41.915 16.384 -25.365 1.00 69.75 374 GLN A CA 1
ATOM 2786 C C . GLN A 1 374 ? 42.538 16.048 -26.736 1.00 69.75 374 GLN A C 1
ATOM 2788 O O . GLN A 1 374 ? 41.818 15.690 -27.662 1.00 69.75 374 GLN A O 1
ATOM 2793 N N . ASP A 1 375 ? 43.870 16.114 -26.849 1.00 72.44 375 ASP A N 1
ATOM 2794 C CA . ASP A 1 375 ? 44.636 15.947 -28.095 1.00 72.44 375 ASP A CA 1
ATOM 2795 C C . ASP A 1 375 ? 45.098 14.488 -28.302 1.00 72.44 375 ASP A C 1
ATOM 2797 O O . ASP A 1 375 ? 45.930 14.189 -29.161 1.00 72.44 375 ASP A O 1
ATOM 2801 N N . VAL A 1 376 ? 44.574 13.568 -27.484 1.00 70.44 376 VAL A N 1
ATOM 2802 C CA . VAL A 1 376 ? 44.913 12.142 -27.476 1.00 70.44 376 VAL A CA 1
ATOM 2803 C C . VAL A 1 376 ? 43.629 11.320 -27.567 1.00 70.44 376 VAL A C 1
ATOM 2805 O O . VAL A 1 376 ? 42.765 11.375 -26.688 1.00 70.44 376 VAL A O 1
ATOM 2808 N N . VAL A 1 377 ? 43.496 10.533 -28.633 1.00 66.31 377 VAL A N 1
ATOM 2809 C CA . VAL A 1 377 ? 42.297 9.735 -28.934 1.00 66.31 377 VAL A CA 1
ATOM 2810 C C . VAL A 1 377 ? 42.693 8.261 -29.001 1.00 66.31 377 VAL A C 1
ATOM 2812 O O . VAL A 1 377 ? 43.701 7.934 -29.618 1.00 66.31 377 VAL A O 1
ATOM 2815 N N . THR A 1 378 ? 41.952 7.351 -28.365 1.00 61.34 378 THR A N 1
ATOM 2816 C CA . THR A 1 378 ? 42.228 5.903 -28.483 1.00 61.34 378 THR A CA 1
ATOM 2817 C C . THR A 1 378 ? 41.931 5.433 -29.909 1.00 61.34 378 THR A C 1
ATOM 2819 O O . THR A 1 378 ? 41.143 6.057 -30.619 1.00 61.34 378 THR A O 1
ATOM 2822 N N . VAL A 1 379 ? 42.553 4.341 -30.363 1.00 55.75 379 VAL A N 1
ATOM 2823 C CA . VAL A 1 379 ? 42.310 3.830 -31.729 1.00 55.75 379 VAL A CA 1
ATOM 2824 C C . VAL A 1 379 ? 40.841 3.419 -31.939 1.00 55.75 379 VAL A C 1
ATOM 2826 O O . VAL A 1 379 ? 40.318 3.603 -33.036 1.00 55.75 379 VAL A O 1
ATOM 2829 N N . ASP A 1 380 ? 40.151 2.967 -30.886 1.00 51.38 380 ASP A N 1
ATOM 2830 C CA . ASP A 1 380 ? 38.718 2.645 -30.922 1.00 51.38 380 ASP A CA 1
ATOM 2831 C C . ASP A 1 380 ? 37.819 3.899 -30.986 1.00 51.38 380 ASP A C 1
ATOM 2833 O O . ASP A 1 380 ? 36.856 3.932 -31.758 1.00 51.38 380 ASP A O 1
ATOM 2837 N N . ASP A 1 381 ? 38.146 4.962 -30.234 1.00 47.19 381 ASP A N 1
ATOM 2838 C CA . ASP A 1 381 ? 37.425 6.247 -30.294 1.00 47.19 381 ASP A CA 1
ATOM 2839 C C . ASP A 1 381 ? 37.645 6.944 -31.652 1.00 47.19 381 ASP A C 1
ATOM 2841 O O . ASP A 1 381 ? 36.733 7.570 -32.194 1.00 47.19 381 ASP A O 1
ATOM 2845 N N . ALA A 1 382 ? 38.845 6.814 -32.235 1.00 43.78 382 ALA A N 1
ATOM 2846 C CA . ALA A 1 382 ? 39.265 7.510 -33.456 1.00 43.78 382 ALA A CA 1
ATOM 2847 C C . ALA A 1 382 ? 38.460 7.136 -34.717 1.00 43.78 382 ALA A C 1
ATOM 2849 O O . ALA A 1 382 ? 38.552 7.835 -35.727 1.00 43.78 382 ALA A O 1
ATOM 2850 N N . ALA A 1 383 ? 37.664 6.065 -34.664 1.00 53.03 383 ALA A N 1
ATOM 2851 C CA . ALA A 1 383 ? 36.802 5.612 -35.754 1.00 53.03 383 ALA A CA 1
ATOM 2852 C C . ALA A 1 383 ? 35.291 5.776 -35.473 1.00 53.03 383 ALA A C 1
ATOM 2854 O O . ALA A 1 383 ? 34.482 5.396 -36.322 1.00 53.03 383 ALA A O 1
ATOM 2855 N N . SER A 1 384 ? 34.880 6.285 -34.300 1.00 57.16 384 SER A N 1
ATOM 2856 C CA . SER A 1 384 ? 33.537 6.008 -33.769 1.00 57.16 384 SER A CA 1
ATOM 2857 C C . SER A 1 384 ? 32.681 7.233 -33.412 1.00 57.16 384 SER A C 1
ATOM 2859 O O . SER A 1 384 ? 33.068 8.108 -32.642 1.00 57.16 384 SER A O 1
ATOM 2861 N N . ALA A 1 385 ? 31.445 7.218 -33.924 1.00 49.47 385 ALA A N 1
ATOM 2862 C CA . ALA A 1 385 ? 30.248 7.950 -33.487 1.00 49.47 385 ALA A CA 1
ATOM 2863 C C . ALA A 1 385 ? 30.238 9.497 -33.477 1.00 49.47 385 ALA A C 1
ATOM 2865 O O . ALA A 1 385 ? 29.181 10.059 -33.772 1.00 49.47 385 ALA A O 1
ATOM 2866 N N . ALA A 1 386 ? 31.326 10.204 -33.163 1.00 47.06 386 ALA A N 1
ATOM 2867 C CA . ALA A 1 386 ? 31.303 11.659 -32.958 1.00 47.06 386 ALA A CA 1
ATOM 2868 C C . ALA A 1 386 ? 31.135 12.462 -34.264 1.00 47.06 386 ALA A C 1
ATOM 2870 O O . ALA A 1 386 ? 30.263 13.326 -34.343 1.00 47.06 386 ALA A O 1
ATOM 2871 N N . SER A 1 387 ? 31.923 12.144 -35.295 1.00 52.09 387 SER A N 1
ATOM 2872 C CA . SER A 1 387 ? 31.944 12.849 -36.590 1.00 52.09 387 SER A CA 1
ATOM 2873 C C . SER A 1 387 ? 30.832 12.436 -37.560 1.00 52.09 387 SER A C 1
ATOM 2875 O O . SER A 1 387 ? 30.518 13.184 -38.483 1.00 52.09 387 SER A O 1
ATOM 2877 N N . MET A 1 388 ? 30.238 11.256 -37.367 1.00 63.03 388 MET A N 1
ATOM 2878 C CA . MET A 1 388 ? 29.221 10.699 -38.265 1.00 63.03 388 MET A CA 1
ATOM 2879 C C . MET A 1 388 ? 27.907 11.484 -38.180 1.00 63.03 388 MET A C 1
ATOM 2881 O O . MET A 1 388 ? 27.400 11.750 -37.089 1.00 63.03 388 MET A O 1
ATOM 2885 N N . THR A 1 389 ? 27.294 11.791 -39.319 1.00 80.00 389 THR A N 1
ATOM 2886 C CA . THR A 1 389 ? 25.940 12.360 -39.370 1.00 80.00 389 THR A CA 1
ATOM 2887 C C . THR A 1 389 ? 24.892 11.358 -38.870 1.00 80.00 389 THR A C 1
ATOM 2889 O O . THR A 1 389 ? 25.108 10.145 -38.877 1.00 80.00 389 THR A O 1
ATOM 2892 N N . ASN A 1 390 ? 23.703 11.841 -38.481 1.00 82.25 390 ASN A N 1
ATOM 2893 C CA . ASN A 1 390 ? 22.587 10.966 -38.082 1.00 82.25 390 ASN A CA 1
ATOM 2894 C C . ASN A 1 390 ? 22.265 9.898 -39.142 1.00 82.25 390 ASN A C 1
ATOM 2896 O O . ASN A 1 390 ? 22.005 8.751 -38.784 1.00 82.25 390 ASN A O 1
ATOM 2900 N N . LYS A 1 391 ? 22.347 10.248 -40.433 1.00 83.88 391 LYS A N 1
ATOM 2901 C CA . LYS A 1 391 ? 22.158 9.304 -41.537 1.00 83.88 391 LYS A CA 1
ATOM 2902 C C . LYS A 1 391 ? 23.225 8.206 -41.529 1.00 83.88 391 LYS A C 1
ATOM 2904 O O . LYS A 1 391 ? 22.878 7.032 -41.543 1.00 83.88 391 LYS A O 1
ATOM 2909 N N . GLU A 1 392 ? 24.505 8.565 -41.450 1.00 84.88 392 GLU A N 1
ATOM 2910 C CA . GLU A 1 392 ? 25.611 7.594 -41.457 1.00 84.88 392 GLU A CA 1
ATOM 2911 C C . GLU A 1 392 ? 25.586 6.680 -40.224 1.00 84.88 392 GLU A C 1
ATOM 2913 O O . GLU A 1 392 ? 25.850 5.486 -40.348 1.00 84.88 392 GLU A O 1
ATOM 2918 N N . ARG A 1 393 ? 25.195 7.199 -39.048 1.00 85.38 393 ARG A N 1
ATOM 2919 C CA . ARG A 1 393 ? 24.953 6.379 -37.845 1.00 85.38 393 ARG A CA 1
ATOM 2920 C C . ARG A 1 393 ? 23.839 5.350 -38.073 1.00 85.38 393 ARG A C 1
ATOM 2922 O O . ARG A 1 393 ? 23.979 4.203 -37.657 1.00 85.38 393 ARG A O 1
ATOM 2929 N N . ILE A 1 394 ? 22.749 5.734 -38.744 1.00 89.31 394 ILE A N 1
ATOM 2930 C CA . ILE A 1 394 ? 21.630 4.834 -39.070 1.00 89.31 394 ILE A CA 1
ATOM 2931 C C . ILE A 1 394 ? 22.044 3.797 -40.120 1.00 89.31 394 ILE A C 1
ATOM 2933 O O . ILE A 1 394 ? 21.805 2.608 -39.915 1.00 89.31 394 ILE A O 1
ATOM 2937 N N . ASP A 1 395 ? 22.702 4.213 -41.203 1.00 89.12 395 ASP A N 1
ATOM 2938 C CA . ASP A 1 395 ? 23.154 3.314 -42.269 1.00 89.12 395 ASP A CA 1
ATOM 2939 C C . ASP A 1 395 ? 24.176 2.286 -41.724 1.00 89.12 395 ASP A C 1
ATOM 2941 O O . ASP A 1 395 ? 24.053 1.086 -41.987 1.00 89.12 395 ASP A O 1
ATOM 2945 N N . ALA A 1 396 ? 25.109 2.709 -40.858 1.00 87.81 396 ALA A N 1
ATOM 2946 C CA . ALA A 1 396 ? 26.041 1.818 -40.157 1.00 87.81 396 ALA A CA 1
ATOM 2947 C C . ALA A 1 396 ? 25.341 0.874 -39.158 1.00 87.81 396 ALA A C 1
ATOM 2949 O O . ALA A 1 396 ? 25.679 -0.312 -39.077 1.00 87.81 396 ALA A O 1
ATOM 2950 N N . ALA A 1 397 ? 24.333 1.358 -38.425 1.00 91.81 397 ALA A N 1
ATOM 2951 C CA . ALA A 1 397 ? 23.534 0.523 -37.531 1.00 91.81 397 ALA A CA 1
ATOM 2952 C C . ALA A 1 397 ? 22.741 -0.554 -38.285 1.00 91.81 397 ALA A C 1
ATOM 2954 O O . ALA A 1 397 ? 22.656 -1.693 -37.815 1.00 91.81 397 ALA A O 1
ATOM 2955 N N . VAL A 1 398 ? 22.180 -0.215 -39.450 1.00 93.38 398 VAL A N 1
ATOM 2956 C CA . VAL A 1 398 ? 21.479 -1.158 -40.332 1.00 93.38 398 VAL A CA 1
ATOM 2957 C C . VAL A 1 398 ? 22.459 -2.190 -40.890 1.00 93.38 398 VAL A C 1
ATOM 2959 O O . VAL A 1 398 ? 22.167 -3.383 -40.800 1.00 93.38 398 VAL A O 1
ATOM 2962 N N . ALA A 1 399 ? 23.641 -1.769 -41.355 1.00 92.12 399 ALA A N 1
ATOM 2963 C CA . ALA A 1 399 ? 24.695 -2.675 -41.819 1.00 92.12 399 ALA A CA 1
ATOM 2964 C C . ALA A 1 399 ? 25.112 -3.681 -40.728 1.00 92.12 399 ALA A C 1
ATOM 2966 O O . ALA A 1 399 ? 25.077 -4.893 -40.952 1.00 92.12 399 ALA A O 1
ATOM 2967 N N . LYS A 1 400 ? 25.381 -3.217 -39.498 1.00 91.56 400 LYS A N 1
ATOM 2968 C CA . LYS A 1 400 ? 25.696 -4.112 -38.368 1.00 91.56 400 LYS A CA 1
ATOM 2969 C C . LYS A 1 400 ? 24.519 -4.996 -37.950 1.00 91.56 400 LYS A C 1
ATOM 2971 O O . LYS A 1 400 ? 24.727 -6.128 -37.516 1.00 91.56 400 LYS A O 1
ATOM 2976 N N . SER A 1 401 ? 23.278 -4.547 -38.145 1.00 92.94 401 SER A N 1
ATOM 2977 C CA . SER A 1 401 ? 22.107 -5.416 -37.990 1.00 92.94 401 SER A CA 1
ATOM 2978 C C . SER A 1 401 ? 22.099 -6.529 -39.046 1.00 92.94 401 SER A C 1
ATOM 2980 O O . SER A 1 401 ? 21.846 -7.686 -38.705 1.00 92.94 401 SER A O 1
ATOM 2982 N N . THR A 1 402 ? 22.418 -6.241 -40.315 1.00 94.25 402 THR A N 1
ATOM 2983 C CA . THR A 1 402 ? 22.517 -7.275 -41.360 1.00 94.25 402 THR A CA 1
ATOM 2984 C C . THR A 1 402 ? 23.679 -8.244 -41.136 1.00 94.25 402 THR A C 1
ATOM 2986 O O . THR A 1 402 ? 23.457 -9.448 -41.269 1.00 94.25 402 THR A O 1
ATOM 2989 N N . ASP A 1 403 ? 24.843 -7.768 -40.680 1.00 91.12 403 ASP A N 1
ATOM 2990 C CA . ASP A 1 403 ? 25.978 -8.616 -40.279 1.00 91.12 403 ASP A CA 1
ATOM 2991 C C . ASP A 1 403 ? 25.555 -9.609 -39.183 1.00 91.12 403 ASP A C 1
ATOM 2993 O O . ASP A 1 403 ? 25.733 -10.820 -39.318 1.00 91.12 403 ASP A O 1
ATOM 2997 N N . GLY A 1 404 ? 24.882 -9.119 -38.133 1.00 92.50 404 GLY A N 1
ATOM 2998 C CA . GLY A 1 404 ? 24.363 -9.959 -37.050 1.00 92.50 404 GLY A CA 1
ATOM 2999 C C . GLY A 1 404 ? 23.307 -10.974 -37.507 1.00 92.50 404 GLY A C 1
ATOM 3000 O O . GLY A 1 404 ? 23.210 -12.067 -36.943 1.00 92.50 404 GLY A O 1
ATOM 3001 N N . ASN A 1 405 ? 22.534 -10.664 -38.556 1.00 93.62 405 ASN A N 1
ATOM 3002 C CA . ASN A 1 405 ? 21.602 -11.617 -39.172 1.00 93.62 405 ASN A CA 1
ATOM 3003 C C . ASN A 1 405 ? 22.327 -12.684 -40.015 1.00 93.62 405 ASN A C 1
ATOM 3005 O O . ASN A 1 405 ? 21.809 -13.795 -40.138 1.00 93.62 405 ASN A O 1
ATOM 3009 N N . ALA A 1 406 ? 23.498 -12.384 -40.586 1.00 94.19 406 ALA A N 1
ATOM 3010 C CA . ALA A 1 406 ? 24.337 -13.366 -41.272 1.00 94.19 406 ALA A CA 1
ATOM 3011 C C . ALA A 1 406 ? 25.046 -14.288 -40.265 1.00 94.19 406 ALA A C 1
ATOM 3013 O O . ALA A 1 406 ? 24.904 -15.507 -40.356 1.00 94.19 406 ALA A O 1
ATOM 3014 N N . ALA A 1 407 ? 25.691 -13.720 -39.241 1.00 91.38 407 ALA A N 1
ATOM 3015 C CA . ALA A 1 407 ? 26.328 -14.471 -38.157 1.00 91.38 407 ALA A CA 1
ATOM 3016 C C . ALA A 1 407 ? 25.337 -15.407 -37.434 1.00 91.38 407 ALA A C 1
ATOM 3018 O O . ALA A 1 407 ? 25.628 -16.582 -37.229 1.00 91.38 407 ALA A O 1
ATOM 3019 N N . PHE A 1 408 ? 24.111 -14.944 -37.152 1.00 93.50 408 PHE A N 1
ATOM 3020 C CA . PHE A 1 408 ? 23.068 -15.782 -36.542 1.00 93.50 408 PHE A CA 1
ATOM 3021 C C . PHE A 1 408 ? 22.613 -16.956 -37.431 1.00 93.50 408 PHE A C 1
ATOM 3023 O O . PHE A 1 408 ? 22.205 -17.993 -36.909 1.00 93.50 408 PHE A O 1
ATOM 3030 N N . LYS A 1 409 ? 22.684 -16.826 -38.766 1.00 93.81 409 LYS A N 1
ATOM 3031 C CA . LYS A 1 409 ? 22.414 -17.933 -39.706 1.00 93.81 409 LYS A CA 1
ATOM 3032 C C . LYS A 1 409 ? 23.571 -18.930 -39.789 1.00 93.81 409 LYS A C 1
ATOM 3034 O O . LYS A 1 409 ? 23.316 -20.105 -40.015 1.00 93.81 409 LYS A O 1
ATOM 3039 N N . ALA A 1 410 ? 24.805 -18.470 -39.587 1.00 92.31 410 ALA A N 1
ATOM 3040 C CA . ALA A 1 410 ? 25.999 -19.308 -39.468 1.00 92.31 410 ALA A CA 1
ATOM 3041 C C . ALA A 1 410 ? 26.163 -19.946 -38.067 1.00 92.31 410 ALA A C 1
ATOM 3043 O O . ALA A 1 410 ? 27.166 -20.596 -37.805 1.00 92.31 410 ALA A O 1
ATOM 3044 N N . ASP A 1 411 ? 25.199 -19.725 -37.165 1.00 91.69 411 ASP A N 1
ATOM 3045 C CA . ASP A 1 411 ? 25.228 -20.074 -35.735 1.00 91.69 411 ASP A CA 1
ATOM 3046 C C . ASP A 1 411 ? 26.429 -19.510 -34.943 1.00 91.69 411 ASP A C 1
ATOM 3048 O O . ASP A 1 411 ? 26.724 -19.937 -33.828 1.00 91.69 411 ASP A O 1
ATOM 3052 N N . ALA A 1 412 ? 27.078 -18.472 -35.478 1.00 92.25 412 ALA A N 1
ATOM 3053 C CA . ALA A 1 412 ? 28.128 -17.699 -34.822 1.00 92.25 412 ALA A CA 1
ATOM 3054 C C . ALA A 1 412 ? 27.505 -16.725 -33.801 1.00 92.25 412 ALA A C 1
ATOM 3056 O O . ALA A 1 412 ? 27.363 -15.522 -34.035 1.00 92.25 412 ALA A O 1
ATOM 3057 N N . LEU A 1 413 ? 27.037 -17.269 -32.672 1.00 90.62 413 LEU A N 1
ATOM 3058 C CA . LEU A 1 413 ? 26.200 -16.536 -31.712 1.00 90.62 413 LEU A CA 1
ATOM 3059 C C . LEU A 1 413 ? 26.929 -15.400 -30.978 1.00 90.62 413 LEU A C 1
ATOM 3061 O O . LEU A 1 413 ? 26.278 -14.428 -30.597 1.00 90.62 413 LEU A O 1
ATOM 3065 N N . ASP A 1 414 ? 28.243 -15.495 -30.767 1.00 86.56 414 ASP A N 1
ATOM 3066 C CA . ASP A 1 414 ? 29.046 -14.419 -30.168 1.00 86.56 414 ASP A CA 1
ATOM 3067 C C . ASP A 1 414 ? 29.223 -13.234 -31.125 1.00 86.56 414 ASP A C 1
ATOM 3069 O O . ASP A 1 414 ? 28.947 -12.091 -30.746 1.00 86.56 414 ASP A O 1
ATOM 3073 N N . ASP A 1 415 ? 29.560 -13.501 -32.386 1.00 86.31 415 ASP A N 1
ATOM 3074 C CA . ASP A 1 415 ? 29.673 -12.475 -33.428 1.00 86.31 415 ASP A CA 1
ATOM 3075 C C . ASP A 1 415 ? 28.318 -11.808 -33.691 1.00 86.31 415 ASP A C 1
ATOM 3077 O O . ASP A 1 415 ? 28.227 -10.583 -33.798 1.00 86.31 415 ASP A O 1
ATOM 3081 N N . ALA A 1 416 ? 27.235 -12.595 -33.708 1.00 90.81 416 ALA A N 1
ATOM 3082 C CA . ALA A 1 416 ? 25.874 -12.086 -33.840 1.00 90.81 416 ALA A CA 1
ATOM 3083 C C . ALA A 1 416 ? 25.496 -11.143 -32.684 1.00 90.81 416 ALA A C 1
ATOM 3085 O O . ALA A 1 416 ? 25.016 -10.036 -32.931 1.00 90.81 416 ALA A O 1
ATOM 3086 N N . VAL A 1 417 ? 25.749 -11.543 -31.429 1.00 90.56 417 VAL A N 1
ATOM 3087 C CA . VAL A 1 417 ? 25.547 -10.689 -30.242 1.00 90.56 417 VAL A CA 1
ATOM 3088 C C . VAL A 1 417 ? 26.355 -9.396 -30.362 1.00 90.56 417 VAL A C 1
ATOM 3090 O O . VAL A 1 417 ? 25.799 -8.316 -30.161 1.00 90.56 417 VAL A O 1
ATOM 3093 N N . THR A 1 418 ? 27.628 -9.491 -30.743 1.00 90.19 418 THR A N 1
ATOM 3094 C CA . THR A 1 418 ? 28.535 -8.343 -30.888 1.00 90.19 418 THR A CA 1
ATOM 3095 C C . THR A 1 418 ? 28.044 -7.369 -31.963 1.00 90.19 418 THR A C 1
ATOM 3097 O O . THR A 1 418 ? 27.956 -6.166 -31.713 1.00 90.19 418 THR A O 1
ATOM 3100 N N . CYS A 1 419 ? 27.607 -7.872 -33.120 1.00 89.44 419 CYS A N 1
ATOM 3101 C CA . CYS A 1 419 ? 27.036 -7.055 -34.193 1.00 89.44 419 CYS A CA 1
ATOM 3102 C C . CYS A 1 419 ? 25.722 -6.363 -33.783 1.00 89.44 419 CYS A C 1
ATOM 3104 O O . CYS A 1 419 ? 25.534 -5.182 -34.084 1.00 89.44 419 CYS A O 1
ATOM 3106 N N . TYR A 1 420 ? 24.827 -7.043 -33.053 1.00 94.44 420 TYR A N 1
ATOM 3107 C CA . TYR A 1 420 ? 23.596 -6.415 -32.552 1.00 94.44 420 TYR A CA 1
ATOM 3108 C C . TYR A 1 420 ? 23.866 -5.355 -31.475 1.00 94.44 420 TYR A C 1
ATOM 3110 O O . TYR A 1 420 ? 23.197 -4.323 -31.471 1.00 94.44 420 TYR A O 1
ATOM 3118 N N . LEU A 1 421 ? 24.851 -5.562 -30.595 1.00 90.75 421 LEU A N 1
ATOM 3119 C CA . LEU A 1 421 ? 25.252 -4.561 -29.600 1.00 90.75 421 LEU A CA 1
ATOM 3120 C C . LEU A 1 421 ? 25.919 -3.340 -30.256 1.00 90.75 421 LEU A C 1
ATOM 3122 O O . LEU A 1 421 ? 25.578 -2.211 -29.906 1.00 90.75 421 LEU A O 1
ATOM 3126 N N . ALA A 1 422 ? 26.778 -3.538 -31.261 1.00 86.38 422 ALA A N 1
ATOM 3127 C CA . ALA A 1 422 ? 27.347 -2.448 -32.056 1.00 86.38 422 ALA A CA 1
ATOM 3128 C C . ALA A 1 422 ? 26.259 -1.649 -32.802 1.00 86.38 422 ALA A C 1
ATOM 3130 O O . ALA A 1 422 ? 26.256 -0.420 -32.763 1.00 86.38 422 ALA A O 1
ATOM 3131 N N . SER A 1 423 ? 25.285 -2.338 -33.409 1.00 91.50 423 SER A N 1
ATOM 3132 C CA . SER A 1 423 ? 24.111 -1.718 -34.044 1.00 91.50 423 SER A CA 1
ATOM 3133 C C . SER A 1 423 ? 23.323 -0.838 -33.060 1.00 91.50 423 SER A C 1
ATOM 3135 O O . SER A 1 423 ? 23.037 0.320 -33.362 1.00 91.50 423 SER A O 1
ATOM 3137 N N . LEU A 1 424 ? 23.036 -1.338 -31.852 1.00 91.44 424 LEU A N 1
ATOM 3138 C CA . LEU A 1 424 ? 22.355 -0.568 -30.802 1.00 91.44 424 LEU A CA 1
ATOM 3139 C C . LEU A 1 424 ? 23.195 0.616 -30.288 1.00 91.44 424 LEU A C 1
ATOM 3141 O O . LEU A 1 424 ? 22.627 1.665 -29.985 1.00 91.44 424 LEU A O 1
ATOM 3145 N N . SER A 1 425 ? 24.525 0.484 -30.237 1.00 88.00 425 SER A N 1
ATOM 3146 C CA . SER A 1 425 ? 25.436 1.577 -29.873 1.00 88.00 425 SER A CA 1
ATOM 3147 C C . SER A 1 425 ? 25.308 2.759 -30.840 1.00 88.00 425 SER A C 1
ATOM 3149 O O . SER A 1 425 ? 25.005 3.872 -30.412 1.00 88.00 425 SER A O 1
ATOM 3151 N N . PHE A 1 426 ? 25.409 2.523 -32.154 1.00 86.81 426 PHE A N 1
ATOM 3152 C CA . PHE A 1 426 ? 25.239 3.583 -33.157 1.00 86.81 426 PHE A CA 1
ATOM 3153 C C . PHE A 1 426 ? 23.869 4.278 -33.063 1.00 86.81 426 PHE A C 1
ATOM 3155 O O . PHE A 1 426 ? 23.797 5.502 -33.168 1.00 86.81 426 PHE A O 1
ATOM 3162 N N . LEU A 1 427 ? 22.793 3.524 -32.799 1.00 88.06 427 LEU A N 1
ATOM 3163 C CA . LEU A 1 427 ? 21.435 4.070 -32.655 1.00 88.06 427 LEU A CA 1
ATOM 3164 C C . LEU A 1 427 ? 21.260 4.924 -31.389 1.00 88.06 427 LEU A C 1
ATOM 3166 O O . LEU A 1 427 ? 20.525 5.910 -31.428 1.00 88.06 427 LEU A O 1
ATOM 3170 N N . LYS A 1 428 ? 21.973 4.609 -30.297 1.00 87.25 428 LYS A N 1
ATOM 3171 C CA . LYS A 1 428 ? 21.994 5.419 -29.063 1.00 87.25 428 LYS A CA 1
ATOM 3172 C C . LYS A 1 428 ? 22.565 6.828 -29.292 1.00 87.25 428 LYS A C 1
ATOM 3174 O O . LYS A 1 428 ? 22.204 7.751 -28.570 1.00 87.25 428 LYS A O 1
ATOM 3179 N N . HIS A 1 429 ? 23.426 6.998 -30.298 1.00 81.94 429 HIS A N 1
ATOM 3180 C CA . HIS A 1 429 ? 24.071 8.271 -30.641 1.00 81.94 429 HIS A CA 1
ATOM 3181 C C . HIS A 1 429 ? 23.382 9.038 -31.791 1.00 81.94 429 HIS A C 1
ATOM 3183 O O . HIS A 1 429 ? 23.919 10.034 -32.276 1.00 81.94 429 HIS A O 1
ATOM 3189 N N . VAL A 1 430 ? 22.192 8.614 -32.234 1.00 84.00 430 VAL A N 1
ATOM 3190 C CA . VAL A 1 430 ? 21.361 9.385 -33.177 1.00 84.00 430 VAL A CA 1
ATOM 3191 C C . VAL A 1 430 ? 20.603 10.474 -32.417 1.00 84.00 430 VAL A C 1
ATOM 3193 O O . VAL A 1 430 ? 19.797 10.160 -31.538 1.00 84.00 430 VAL A O 1
ATOM 3196 N N . ASP A 1 431 ? 20.807 11.745 -32.779 1.00 82.38 431 ASP A N 1
ATOM 3197 C CA . ASP A 1 431 ? 20.053 12.849 -32.175 1.00 82.38 431 ASP A CA 1
ATOM 3198 C C . ASP A 1 431 ? 18.571 12.773 -32.566 1.00 82.38 431 ASP A C 1
ATOM 3200 O O . ASP A 1 431 ? 18.194 12.985 -33.723 1.00 82.38 431 ASP A O 1
ATOM 3204 N N . GLN A 1 432 ? 17.729 12.498 -31.570 1.00 78.38 432 GLN A N 1
ATOM 3205 C CA . GLN A 1 432 ? 16.283 12.393 -31.714 1.00 78.38 432 GLN A CA 1
ATOM 3206 C C . GLN A 1 432 ? 15.600 13.748 -31.934 1.00 78.38 432 GLN A C 1
ATOM 3208 O O . GLN A 1 432 ? 14.444 13.758 -32.351 1.00 78.38 432 GLN A O 1
ATOM 3213 N N . ASN A 1 433 ? 16.261 14.884 -31.714 1.00 78.94 433 ASN A N 1
ATOM 3214 C CA . ASN A 1 433 ? 15.680 16.192 -32.012 1.00 78.94 433 ASN A CA 1
ATOM 3215 C C . ASN A 1 433 ? 15.845 16.536 -33.500 1.00 78.94 433 ASN A C 1
ATOM 3217 O O . ASN A 1 433 ? 14.844 16.808 -34.165 1.00 78.94 433 ASN A O 1
ATOM 3221 N N . ALA A 1 434 ? 17.055 16.408 -34.057 1.00 80.44 434 ALA A N 1
ATOM 3222 C CA . ALA A 1 434 ? 17.308 16.616 -35.485 1.00 80.44 434 ALA A CA 1
ATOM 3223 C C . ALA A 1 434 ? 16.740 15.515 -36.409 1.00 80.44 434 ALA A C 1
ATOM 3225 O O . ALA A 1 434 ? 16.457 15.789 -37.574 1.00 80.44 434 ALA A O 1
ATOM 3226 N N . ALA A 1 435 ? 16.569 14.271 -35.937 1.00 83.75 435 ALA A N 1
ATOM 3227 C CA . ALA A 1 435 ? 16.123 13.164 -36.792 1.00 83.75 435 ALA A CA 1
ATOM 3228 C C . ALA A 1 435 ? 14.685 13.337 -37.331 1.00 83.75 435 ALA A C 1
ATOM 3230 O O . ALA A 1 435 ? 13.727 13.581 -36.586 1.00 83.75 435 ALA A O 1
ATOM 3231 N N . THR A 1 436 ? 14.504 13.119 -38.635 1.00 88.38 436 THR A N 1
ATOM 3232 C CA . THR A 1 436 ? 13.195 13.144 -39.306 1.00 88.38 436 THR A CA 1
ATOM 3233 C C . THR A 1 436 ? 12.295 11.981 -38.872 1.00 88.38 436 THR A C 1
ATOM 3235 O O . THR A 1 436 ? 12.753 10.956 -38.366 1.00 88.38 436 THR A O 1
ATOM 3238 N N . HIS A 1 437 ? 10.983 12.076 -39.126 1.00 86.12 437 HIS A N 1
ATOM 3239 C CA . HIS A 1 437 ? 10.053 10.966 -38.850 1.00 86.12 437 HIS A CA 1
ATOM 3240 C C . HIS A 1 437 ? 10.383 9.675 -39.628 1.00 86.12 437 HIS A C 1
ATOM 3242 O O . HIS A 1 437 ? 10.070 8.590 -39.141 1.00 86.12 437 HIS A O 1
ATOM 3248 N N . LYS A 1 438 ? 11.035 9.777 -40.799 1.00 89.06 438 LYS A N 1
ATOM 3249 C CA . LYS A 1 438 ? 11.514 8.619 -41.569 1.00 89.06 438 LYS A CA 1
ATOM 3250 C C . LYS A 1 438 ? 12.699 7.951 -40.868 1.00 89.06 438 LYS A C 1
ATOM 3252 O O . LYS A 1 438 ? 12.687 6.740 -40.680 1.00 89.06 438 LYS A O 1
ATOM 3257 N N . GLU A 1 439 ? 13.692 8.732 -40.451 1.00 89.38 439 GLU A N 1
ATOM 3258 C CA . GLU A 1 439 ? 14.859 8.231 -39.712 1.00 89.38 439 GLU A CA 1
ATOM 3259 C C . GLU A 1 439 ? 14.442 7.605 -38.378 1.00 89.38 439 GLU A C 1
ATOM 3261 O O . GLU A 1 439 ? 14.833 6.480 -38.089 1.00 89.38 439 GLU A O 1
ATOM 3266 N N . LYS A 1 440 ? 13.546 8.256 -37.626 1.00 90.06 440 LYS A N 1
ATOM 3267 C CA . LYS A 1 440 ? 12.949 7.710 -36.393 1.00 90.06 440 LYS A CA 1
ATOM 3268 C C . LYS A 1 440 ? 12.260 6.359 -36.614 1.00 90.06 440 LYS A C 1
ATOM 3270 O O . LYS A 1 440 ? 12.421 5.458 -35.794 1.00 90.06 440 LYS A O 1
ATOM 3275 N N . ALA A 1 441 ? 11.549 6.183 -37.730 1.00 89.12 441 ALA A N 1
ATOM 3276 C CA . ALA A 1 441 ? 10.934 4.902 -38.075 1.00 89.12 441 ALA A CA 1
ATOM 3277 C C . ALA A 1 441 ? 11.984 3.804 -38.340 1.00 89.12 441 ALA A C 1
ATOM 3279 O O . ALA A 1 441 ? 11.833 2.696 -37.829 1.00 89.12 441 ALA A O 1
ATOM 3280 N N . VAL A 1 442 ? 13.073 4.114 -39.059 1.00 91.25 442 VAL A N 1
ATOM 3281 C CA . VAL A 1 442 ? 14.191 3.173 -39.296 1.00 91.25 442 VAL A CA 1
ATOM 3282 C C . VAL A 1 442 ? 14.943 2.852 -37.997 1.00 91.25 442 VAL A C 1
ATOM 3284 O O . VAL A 1 442 ? 15.263 1.689 -37.748 1.00 91.25 442 VAL A O 1
ATOM 3287 N N . VAL A 1 443 ? 15.177 3.845 -37.133 1.00 92.06 443 VAL A N 1
ATOM 3288 C CA . VAL A 1 443 ? 15.817 3.673 -35.817 1.00 92.06 443 VAL A CA 1
ATOM 3289 C C . VAL A 1 443 ? 15.006 2.710 -34.949 1.00 92.06 443 VAL A C 1
ATOM 3291 O O . VAL A 1 443 ? 15.541 1.696 -34.505 1.00 92.06 443 VAL A O 1
ATOM 3294 N N . LEU A 1 444 ? 13.704 2.958 -34.767 1.00 92.19 444 LEU A N 1
ATOM 3295 C CA . LEU A 1 444 ? 12.824 2.088 -33.975 1.00 92.19 444 LEU A CA 1
ATOM 3296 C C . LEU A 1 444 ? 12.710 0.681 -34.586 1.00 92.19 444 LEU A C 1
ATOM 3298 O O . LEU A 1 444 ? 12.855 -0.310 -33.870 1.00 92.19 444 LEU A O 1
ATOM 3302 N N . GLN A 1 445 ? 12.531 0.580 -35.909 1.00 91.50 445 GLN A N 1
ATOM 3303 C CA . GLN A 1 445 ? 12.510 -0.693 -36.642 1.00 91.50 445 GLN A CA 1
ATOM 3304 C C . GLN A 1 445 ? 13.790 -1.508 -36.398 1.00 91.50 445 GLN A C 1
ATOM 3306 O O . GLN A 1 445 ? 13.723 -2.722 -36.193 1.00 91.50 445 GLN A O 1
ATOM 3311 N N . THR A 1 446 ? 14.952 -0.851 -36.401 1.00 93.62 446 THR A N 1
ATOM 3312 C CA . THR A 1 446 ? 16.251 -1.508 -36.212 1.00 93.62 446 THR A CA 1
ATOM 3313 C C . THR A 1 446 ? 16.468 -1.891 -34.749 1.00 93.62 446 THR A C 1
ATOM 3315 O O . THR A 1 446 ? 16.821 -3.039 -34.489 1.00 93.62 446 THR A O 1
ATOM 3318 N N . MET A 1 447 ? 16.158 -1.014 -33.784 1.00 93.62 447 MET A N 1
ATOM 3319 C CA . MET A 1 447 ? 16.258 -1.335 -32.350 1.00 93.62 447 MET A CA 1
ATOM 3320 C C . MET A 1 447 ? 15.382 -2.533 -31.961 1.00 93.62 447 MET A C 1
ATOM 3322 O O . MET A 1 447 ? 15.876 -3.457 -31.317 1.00 93.62 447 MET A O 1
ATOM 3326 N N . ILE A 1 448 ? 14.115 -2.575 -32.395 1.00 94.62 448 ILE A N 1
ATOM 3327 C CA . ILE A 1 448 ? 13.205 -3.695 -32.096 1.00 94.62 448 ILE A CA 1
ATOM 3328 C C . ILE A 1 448 ? 13.754 -5.007 -32.676 1.00 94.62 448 ILE A C 1
ATOM 3330 O O . ILE A 1 448 ? 13.785 -6.025 -31.982 1.00 94.62 448 ILE A O 1
ATOM 3334 N N . ARG A 1 449 ? 14.243 -4.996 -33.926 1.00 93.62 449 ARG A N 1
ATOM 3335 C CA . ARG A 1 449 ? 14.849 -6.180 -34.562 1.00 93.62 449 ARG A CA 1
ATOM 3336 C C . ARG A 1 449 ? 16.127 -6.629 -33.852 1.00 93.62 449 ARG A C 1
ATOM 3338 O O . ARG A 1 449 ? 16.274 -7.824 -33.601 1.00 93.62 449 ARG A O 1
ATOM 3345 N N . CYS A 1 450 ? 17.013 -5.701 -33.493 1.00 95.69 450 CYS A N 1
ATOM 3346 C CA . CYS A 1 450 ? 18.250 -6.002 -32.775 1.00 95.69 450 CYS A CA 1
ATOM 3347 C C . CYS A 1 450 ? 17.969 -6.562 -31.376 1.00 95.69 450 CYS A C 1
ATOM 3349 O O . CYS A 1 450 ? 18.518 -7.605 -31.042 1.00 95.69 450 CYS A O 1
ATOM 3351 N N . HIS A 1 451 ? 17.061 -5.972 -30.591 1.00 96.69 451 HIS A N 1
ATOM 3352 C CA . HIS A 1 451 ? 16.681 -6.507 -29.277 1.00 96.69 451 HIS A CA 1
ATOM 3353 C C . HIS A 1 451 ? 16.005 -7.884 -29.364 1.00 96.69 451 HIS A C 1
ATOM 3355 O O . HIS A 1 451 ? 16.375 -8.796 -28.621 1.00 96.69 451 HIS A O 1
ATOM 3361 N N . LEU A 1 452 ? 15.071 -8.083 -30.304 1.00 96.38 452 LEU A N 1
ATOM 3362 C CA . LEU A 1 452 ? 14.441 -9.388 -30.526 1.00 96.38 452 LEU A CA 1
ATOM 3363 C C . LEU A 1 452 ? 15.472 -10.461 -30.905 1.00 96.38 452 LEU A C 1
ATOM 3365 O O . LEU A 1 452 ? 15.424 -11.568 -30.362 1.00 96.38 452 LEU A O 1
ATOM 3369 N N . ASN A 1 453 ? 16.384 -10.169 -31.835 1.00 95.69 453 ASN A N 1
ATOM 3370 C CA . ASN A 1 453 ? 17.393 -11.130 -32.282 1.00 95.69 453 ASN A CA 1
ATOM 3371 C C . ASN A 1 453 ? 18.476 -11.374 -31.221 1.00 95.69 453 ASN A C 1
ATOM 3373 O O . ASN A 1 453 ? 18.864 -12.523 -31.016 1.00 95.69 453 ASN A O 1
ATOM 3377 N N . LEU A 1 454 ? 18.898 -10.338 -30.491 1.00 95.44 454 LEU A N 1
ATOM 3378 C CA . LEU A 1 454 ? 19.784 -10.449 -29.332 1.00 95.44 454 LEU A CA 1
ATOM 3379 C C . LEU A 1 454 ? 19.192 -11.408 -28.292 1.00 95.44 454 LEU A C 1
ATOM 3381 O O . LEU A 1 454 ? 19.873 -12.345 -27.882 1.00 95.44 454 LEU A O 1
ATOM 3385 N N . ALA A 1 455 ? 17.907 -11.265 -27.952 1.00 96.38 455 ALA A N 1
ATOM 3386 C CA . ALA A 1 455 ? 17.226 -12.199 -27.058 1.00 96.38 455 ALA A CA 1
ATOM 3387 C C . ALA A 1 455 ? 17.217 -13.644 -27.592 1.00 96.38 455 ALA A C 1
ATOM 3389 O O . ALA A 1 455 ? 17.400 -14.578 -26.818 1.00 96.38 455 ALA A O 1
ATOM 3390 N N . ALA A 1 456 ? 17.068 -13.857 -28.906 1.00 95.88 456 ALA A N 1
ATOM 3391 C CA . ALA A 1 456 ? 17.154 -15.198 -29.496 1.00 95.88 456 ALA A CA 1
ATOM 3392 C C . ALA A 1 456 ? 18.570 -15.802 -29.404 1.00 95.88 456 ALA A C 1
ATOM 3394 O O . ALA A 1 456 ? 18.705 -16.990 -29.111 1.00 95.88 456 ALA A O 1
ATOM 3395 N N . CYS A 1 457 ? 19.619 -14.994 -29.595 1.00 95.00 457 CYS A N 1
ATOM 3396 C CA . CYS A 1 457 ? 21.006 -15.423 -29.385 1.00 95.00 457 CYS A CA 1
ATOM 3397 C C . CYS A 1 457 ? 21.257 -15.774 -27.911 1.00 95.00 457 CYS A C 1
ATOM 3399 O O . CYS A 1 457 ? 21.828 -16.817 -27.606 1.00 95.00 457 CYS A O 1
ATOM 3401 N N . LYS A 1 458 ? 20.795 -14.922 -26.989 1.00 93.88 458 LYS A N 1
ATOM 3402 C CA . LYS A 1 458 ? 20.967 -15.102 -25.542 1.00 93.88 458 LYS A CA 1
ATOM 3403 C C . LYS A 1 458 ? 20.196 -16.315 -25.007 1.00 93.88 458 LYS A C 1
ATOM 3405 O O . LYS A 1 458 ? 20.765 -17.078 -24.231 1.00 93.88 458 LYS A O 1
ATOM 3410 N N . LEU A 1 459 ? 18.980 -16.578 -25.502 1.00 94.81 459 LEU A N 1
ATOM 3411 C CA . LEU A 1 459 ? 18.241 -17.818 -25.220 1.00 94.81 459 LEU A CA 1
ATOM 3412 C C . LEU A 1 459 ? 18.995 -19.066 -25.703 1.00 94.81 459 LEU A C 1
ATOM 3414 O O . LEU A 1 459 ? 19.177 -19.985 -24.912 1.00 94.81 459 LEU A O 1
ATOM 3418 N N . LYS A 1 460 ? 19.501 -19.090 -26.949 1.00 93.81 460 LYS A N 1
ATOM 3419 C CA . LYS A 1 460 ? 20.329 -20.208 -27.458 1.00 93.81 460 LYS A CA 1
ATOM 3420 C C . LYS A 1 460 ? 21.572 -20.483 -26.594 1.00 93.81 460 LYS A C 1
ATOM 3422 O O . LYS A 1 460 ? 22.033 -21.616 -26.539 1.00 93.81 460 LYS A O 1
ATOM 3427 N N . ARG A 1 461 ? 22.119 -19.455 -25.935 1.00 90.94 461 ARG A N 1
ATOM 3428 C CA . ARG A 1 461 ? 23.318 -19.533 -25.079 1.00 90.94 461 ARG A CA 1
ATOM 3429 C C . ARG A 1 461 ? 23.024 -19.804 -23.598 1.00 90.94 461 ARG A C 1
ATOM 3431 O O . ARG A 1 461 ? 23.952 -19.755 -22.796 1.00 90.94 461 ARG A O 1
ATOM 3438 N N . ASN A 1 462 ? 21.764 -20.037 -23.219 1.00 90.50 462 ASN A N 1
ATOM 3439 C CA . ASN A 1 462 ? 21.311 -20.119 -21.821 1.00 90.50 462 ASN A CA 1
ATOM 3440 C C . ASN A 1 462 ? 21.653 -18.867 -20.976 1.00 90.50 462 ASN A C 1
ATOM 3442 O O . ASN A 1 462 ? 21.754 -18.914 -19.752 1.00 90.50 462 ASN A O 1
ATOM 3446 N N . GLN A 1 463 ? 21.823 -17.711 -21.627 1.00 90.38 463 GLN A N 1
ATOM 3447 C CA . GLN A 1 463 ? 22.045 -16.410 -20.988 1.00 90.38 463 GLN A CA 1
ATOM 3448 C C . GLN A 1 463 ? 20.685 -15.747 -20.724 1.00 90.38 463 GLN A C 1
ATOM 3450 O O . GLN A 1 463 ? 20.319 -14.742 -21.334 1.00 90.38 463 GLN A O 1
ATOM 3455 N N . HIS A 1 464 ? 19.892 -16.373 -19.849 1.00 91.38 464 HIS A N 1
ATOM 3456 C CA . HIS A 1 464 ? 18.478 -16.036 -19.657 1.00 91.38 464 HIS A CA 1
ATOM 3457 C C . HIS A 1 464 ? 18.264 -14.605 -19.131 1.00 91.38 464 HIS A C 1
ATOM 3459 O O . HIS A 1 464 ? 17.338 -13.939 -19.586 1.00 91.38 464 HIS A O 1
ATOM 3465 N N . ALA A 1 465 ? 19.138 -14.096 -18.252 1.00 88.56 465 ALA A N 1
ATOM 3466 C CA . ALA A 1 465 ? 19.066 -12.720 -17.739 1.00 88.56 465 ALA A CA 1
ATOM 3467 C C . ALA A 1 465 ? 19.168 -11.679 -18.871 1.00 88.56 465 ALA A C 1
ATOM 3469 O O . ALA A 1 465 ? 18.261 -10.873 -19.067 1.00 88.56 465 ALA A O 1
ATOM 3470 N N . ASP A 1 466 ? 20.211 -11.774 -19.698 1.00 87.06 466 ASP A N 1
ATOM 3471 C CA . ASP A 1 466 ? 20.402 -10.909 -20.867 1.00 87.06 466 ASP A CA 1
ATOM 3472 C C . ASP A 1 466 ? 19.230 -11.007 -21.860 1.00 87.06 466 ASP A C 1
ATOM 3474 O O . ASP A 1 466 ? 18.841 -10.012 -22.476 1.00 87.06 466 ASP A O 1
ATOM 3478 N N . ALA A 1 467 ? 18.654 -12.206 -22.020 1.00 92.06 467 ALA A N 1
ATOM 3479 C CA . ALA A 1 467 ? 17.485 -12.424 -22.867 1.00 92.06 467 ALA A CA 1
ATOM 3480 C C . ALA A 1 467 ? 16.225 -11.736 -22.316 1.00 92.06 467 ALA A C 1
ATOM 3482 O O . ALA A 1 467 ? 15.482 -11.136 -23.096 1.00 92.06 467 ALA A O 1
ATOM 3483 N N . TRP A 1 468 ? 15.999 -11.782 -20.997 1.00 94.25 468 TRP A N 1
ATOM 3484 C CA . TRP A 1 468 ? 14.911 -11.060 -20.331 1.00 94.25 468 TRP A CA 1
ATOM 3485 C C . TRP A 1 468 ? 15.062 -9.550 -20.528 1.00 94.25 468 TRP A C 1
ATOM 3487 O O . TRP A 1 468 ? 14.133 -8.914 -21.027 1.00 94.25 468 TRP A O 1
ATOM 3497 N N . THR A 1 469 ? 16.249 -8.992 -20.264 1.00 91.62 469 THR A N 1
ATOM 3498 C CA . THR A 1 469 ? 16.533 -7.554 -20.421 1.00 91.62 469 THR A CA 1
ATOM 3499 C C . THR A 1 469 ? 16.333 -7.096 -21.866 1.00 91.62 469 THR A C 1
ATOM 3501 O O . THR A 1 469 ? 15.654 -6.100 -22.122 1.00 91.62 469 THR A O 1
ATOM 3504 N N . ALA A 1 470 ? 16.844 -7.857 -22.840 1.00 91.06 470 ALA A N 1
ATOM 3505 C CA . ALA A 1 470 ? 16.643 -7.560 -24.256 1.00 91.06 470 ALA A CA 1
ATOM 3506 C C . ALA A 1 470 ? 15.155 -7.603 -24.661 1.00 91.06 470 ALA A C 1
ATOM 3508 O O . ALA A 1 470 ? 14.710 -6.749 -25.430 1.00 91.06 470 ALA A O 1
ATOM 3509 N N . CYS A 1 471 ? 14.362 -8.535 -24.122 1.00 95.00 471 CYS A N 1
ATOM 3510 C CA . CYS A 1 471 ? 12.923 -8.576 -24.389 1.00 95.00 471 CYS A CA 1
ATOM 3511 C C . CYS A 1 471 ? 12.151 -7.445 -23.699 1.00 95.00 471 CYS A C 1
ATOM 3513 O O . CYS A 1 471 ? 11.272 -6.864 -24.328 1.00 95.00 471 CYS A O 1
ATOM 3515 N N . SER A 1 472 ? 12.472 -7.102 -22.448 1.00 95.31 472 SER A N 1
ATOM 3516 C CA . SER A 1 472 ? 11.842 -5.986 -21.727 1.00 95.31 472 SER A CA 1
ATOM 3517 C C . SER A 1 472 ? 12.082 -4.649 -22.441 1.00 95.31 472 SER A C 1
ATOM 3519 O O . SER A 1 472 ? 11.136 -3.887 -22.639 1.00 95.31 472 SER A O 1
ATOM 3521 N N . ASN A 1 473 ? 13.297 -4.417 -22.954 1.00 93.44 473 ASN A N 1
ATOM 3522 C CA . ASN A 1 473 ? 13.606 -3.245 -23.780 1.00 93.44 473 ASN A CA 1
ATOM 3523 C C . ASN A 1 473 ? 12.784 -3.226 -25.083 1.00 93.44 473 ASN A C 1
ATOM 3525 O O . ASN A 1 473 ? 12.204 -2.197 -25.430 1.00 93.44 473 ASN A O 1
ATOM 3529 N N . ALA A 1 474 ? 12.654 -4.366 -25.775 1.00 95.06 474 ALA A N 1
ATOM 3530 C CA . ALA A 1 474 ? 11.791 -4.465 -26.955 1.00 95.06 474 ALA A CA 1
ATOM 3531 C C . ALA A 1 474 ? 10.308 -4.200 -26.628 1.00 95.06 474 ALA A C 1
ATOM 3533 O O . ALA A 1 474 ? 9.633 -3.514 -27.392 1.00 95.06 474 ALA A O 1
ATOM 3534 N N . ILE A 1 475 ? 9.799 -4.712 -25.500 1.00 94.12 475 ILE A N 1
ATOM 3535 C CA . ILE A 1 475 ? 8.407 -4.517 -25.063 1.00 94.12 475 ILE A CA 1
ATOM 3536 C C . ILE A 1 475 ? 8.130 -3.044 -24.749 1.00 94.12 475 ILE A C 1
ATOM 3538 O O . ILE A 1 475 ? 7.093 -2.546 -25.175 1.00 94.12 475 ILE A O 1
ATOM 3542 N N . SER A 1 476 ? 9.053 -2.342 -24.084 1.00 94.19 476 SER A N 1
ATOM 3543 C CA . SER A 1 476 ? 8.936 -0.903 -23.803 1.00 94.19 476 SER A CA 1
ATOM 3544 C C . SER A 1 476 ? 8.805 -0.077 -25.093 1.00 94.19 476 SER A C 1
ATOM 3546 O O . SER A 1 476 ? 7.842 0.670 -25.266 1.00 94.19 476 SER A O 1
ATOM 3548 N N . ILE A 1 477 ? 9.697 -0.304 -26.068 1.00 92.56 477 ILE A N 1
ATOM 3549 C CA . ILE A 1 477 ? 9.657 0.384 -27.371 1.00 92.56 477 ILE A CA 1
ATOM 3550 C C . ILE A 1 477 ? 8.357 0.062 -28.136 1.00 92.56 477 ILE A C 1
ATOM 3552 O O . ILE A 1 477 ? 7.755 0.943 -28.751 1.00 92.56 477 ILE A O 1
ATOM 3556 N N . LEU A 1 478 ? 7.900 -1.194 -28.093 1.00 92.19 478 LEU A N 1
ATOM 3557 C CA . LEU A 1 478 ? 6.653 -1.620 -28.735 1.00 92.19 478 LEU A CA 1
ATOM 3558 C C . LEU A 1 478 ? 5.405 -1.047 -28.049 1.00 92.19 478 LEU A C 1
ATOM 3560 O O . LEU A 1 478 ? 4.426 -0.760 -28.732 1.00 92.19 478 LEU A O 1
ATOM 3564 N N . GLN A 1 479 ? 5.426 -0.853 -26.730 1.00 92.06 479 GLN A N 1
ATOM 3565 C CA . GLN A 1 479 ? 4.323 -0.231 -25.999 1.00 92.06 479 GLN A CA 1
ATOM 3566 C C . GLN A 1 479 ? 4.206 1.264 -26.332 1.00 92.06 479 GLN A C 1
ATOM 3568 O O . GLN A 1 479 ? 3.115 1.711 -26.675 1.00 92.06 479 GLN A O 1
ATOM 3573 N N . ALA A 1 480 ? 5.321 2.000 -26.371 1.00 88.31 480 ALA A N 1
ATOM 3574 C CA . ALA A 1 480 ? 5.324 3.401 -26.800 1.00 88.31 480 ALA A CA 1
ATOM 3575 C C . ALA A 1 480 ? 4.796 3.587 -28.243 1.00 88.31 480 ALA A C 1
ATOM 3577 O O . ALA A 1 480 ? 4.202 4.618 -28.562 1.00 88.31 480 ALA A O 1
ATOM 3578 N N . LEU A 1 481 ? 4.965 2.582 -29.116 1.00 88.19 481 LEU A N 1
ATOM 3579 C CA . LEU A 1 481 ? 4.351 2.548 -30.450 1.00 88.19 481 LEU A CA 1
ATOM 3580 C C . LEU A 1 481 ? 2.841 2.253 -30.420 1.00 88.19 481 LEU A C 1
ATOM 3582 O O . LEU A 1 481 ? 2.117 2.823 -31.231 1.00 88.19 481 LEU A O 1
ATOM 3586 N N . VAL A 1 482 ? 2.352 1.399 -29.511 1.00 86.88 482 VAL A N 1
ATOM 3587 C CA . VAL A 1 482 ? 0.905 1.149 -29.316 1.00 86.88 482 VAL A CA 1
ATOM 3588 C C . VAL A 1 482 ? 0.200 2.411 -28.817 1.00 86.88 482 VAL A C 1
ATOM 3590 O O . VAL A 1 482 ? -0.847 2.777 -29.342 1.00 86.88 482 VAL A O 1
ATOM 3593 N N . GLU A 1 483 ? 0.802 3.106 -27.851 1.00 86.25 483 GLU A N 1
ATOM 3594 C CA . GLU A 1 483 ? 0.299 4.369 -27.291 1.00 86.25 483 GLU A CA 1
ATOM 3595 C C . GLU A 1 483 ? 0.282 5.510 -28.329 1.00 86.25 483 GLU A C 1
ATOM 3597 O O . GLU A 1 483 ? -0.491 6.454 -28.202 1.00 86.25 483 GLU A O 1
ATOM 3602 N N . ASN A 1 484 ? 1.086 5.400 -29.395 1.00 85.50 484 ASN A N 1
ATOM 3603 C CA . ASN A 1 484 ? 1.189 6.372 -30.488 1.00 85.50 484 ASN A CA 1
ATOM 3604 C C . ASN A 1 484 ? 0.812 5.763 -31.858 1.00 85.50 484 ASN A C 1
ATOM 3606 O O . ASN A 1 484 ? 1.447 6.080 -32.869 1.00 85.50 484 ASN A O 1
ATOM 3610 N N . ARG A 1 485 ? -0.207 4.888 -31.904 1.00 82.62 485 ARG A N 1
ATOM 3611 C CA . ARG A 1 485 ? -0.608 4.110 -33.099 1.00 82.62 485 ARG A CA 1
ATOM 3612 C C . ARG A 1 485 ? -0.789 4.957 -34.365 1.00 82.62 485 ARG A C 1
ATOM 3614 O O . ARG A 1 485 ? -0.244 4.607 -35.409 1.00 82.62 485 ARG A O 1
ATOM 3621 N N . ASP A 1 486 ? -1.480 6.091 -34.259 1.00 81.19 486 ASP A N 1
ATOM 3622 C CA . ASP A 1 486 ? -1.748 7.015 -35.377 1.00 81.19 486 ASP A CA 1
ATOM 3623 C C . ASP A 1 486 ? -0.617 8.042 -35.608 1.00 81.19 486 ASP A C 1
ATOM 3625 O O . ASP A 1 486 ? -0.722 8.971 -36.414 1.00 81.19 486 ASP A O 1
ATOM 3629 N N . GLY A 1 487 ? 0.500 7.898 -34.890 1.00 84.38 487 GLY A N 1
ATOM 3630 C CA . GLY A 1 487 ? 1.633 8.807 -34.949 1.00 84.38 487 GLY A CA 1
ATOM 3631 C C . GLY A 1 487 ? 2.346 8.795 -36.304 1.00 84.38 487 GLY A C 1
ATOM 3632 O O . GLY A 1 487 ? 2.526 7.758 -36.947 1.00 84.38 487 GLY A O 1
ATOM 3633 N N . LYS A 1 488 ? 2.878 9.960 -36.706 1.00 82.75 488 LYS A N 1
ATOM 3634 C CA . LYS A 1 488 ? 3.636 10.144 -37.964 1.00 82.75 488 LYS A CA 1
ATOM 3635 C C . LYS A 1 488 ? 4.754 9.109 -38.167 1.00 82.75 488 LYS A C 1
ATOM 3637 O O . LYS A 1 488 ? 5.084 8.793 -39.305 1.00 82.75 488 LYS A O 1
ATOM 3642 N N . VAL A 1 489 ? 5.345 8.596 -37.086 1.00 84.44 489 VAL A N 1
ATOM 3643 C CA . VAL A 1 489 ? 6.419 7.590 -37.130 1.00 84.44 489 VAL A CA 1
ATOM 3644 C C . VAL A 1 489 ? 5.873 6.186 -37.427 1.00 84.44 489 VAL A C 1
ATOM 3646 O O . VAL A 1 489 ? 6.443 5.500 -38.272 1.00 84.44 489 VAL A O 1
ATOM 3649 N N . ALA A 1 490 ? 4.736 5.789 -36.845 1.00 83.50 490 ALA A N 1
ATOM 3650 C CA . ALA A 1 490 ? 4.057 4.531 -37.175 1.00 83.50 490 ALA A CA 1
ATOM 3651 C C . ALA A 1 490 ? 3.568 4.526 -38.637 1.00 83.50 490 ALA A C 1
ATOM 3653 O O . ALA A 1 490 ? 3.814 3.572 -39.378 1.00 83.50 490 ALA A O 1
ATOM 3654 N N . ALA A 1 491 ? 3.012 5.648 -39.110 1.00 84.88 491 ALA A N 1
ATOM 3655 C CA . ALA A 1 491 ? 2.673 5.835 -40.523 1.00 84.88 491 ALA A CA 1
ATOM 3656 C C . ALA A 1 491 ? 3.902 5.719 -41.456 1.00 84.88 491 ALA A C 1
ATOM 3658 O O . ALA A 1 491 ? 3.797 5.189 -42.565 1.00 84.88 491 ALA A O 1
ATOM 3659 N N . TRP A 1 492 ? 5.088 6.165 -41.018 1.00 87.00 492 TRP A N 1
ATOM 3660 C CA . TRP A 1 492 ? 6.340 5.941 -41.751 1.00 87.00 492 TRP A CA 1
ATOM 3661 C C . TRP A 1 492 ? 6.830 4.488 -41.687 1.00 87.00 492 TRP A C 1
ATOM 3663 O O . TRP A 1 492 ? 7.347 4.011 -42.693 1.00 87.00 492 TRP A O 1
ATOM 3673 N N . MET A 1 493 ? 6.619 3.750 -40.590 1.00 86.94 493 MET A N 1
ATOM 3674 C CA . MET A 1 493 ? 6.902 2.304 -40.540 1.00 86.94 493 MET A CA 1
ATOM 3675 C C . MET A 1 493 ? 6.045 1.526 -41.551 1.00 86.94 493 MET A C 1
ATOM 3677 O O . MET A 1 493 ? 6.576 0.678 -42.266 1.00 86.94 493 MET A O 1
ATOM 3681 N N . GLY A 1 494 ? 4.764 1.882 -41.707 1.00 85.06 494 GLY A N 1
ATOM 3682 C CA . GLY A 1 494 ? 3.912 1.341 -42.775 1.00 85.06 494 GLY A CA 1
ATOM 3683 C C . GLY A 1 494 ? 4.480 1.604 -44.178 1.00 85.06 494 GLY A C 1
ATOM 3684 O O . GLY A 1 494 ? 4.591 0.693 -44.998 1.00 85.06 494 GLY A O 1
ATOM 3685 N N . ARG A 1 495 ? 4.953 2.833 -44.438 1.00 85.75 495 ARG A N 1
ATOM 3686 C CA . ARG A 1 495 ? 5.628 3.208 -45.702 1.00 85.75 495 ARG A CA 1
ATOM 3687 C C . ARG A 1 495 ? 6.976 2.509 -45.926 1.00 85.75 495 ARG A C 1
ATOM 3689 O O . ARG A 1 495 ? 7.427 2.443 -47.064 1.00 85.75 495 ARG A O 1
ATOM 3696 N N . LEU A 1 496 ? 7.608 1.982 -44.876 1.00 85.06 496 LEU A N 1
ATOM 3697 C CA . LEU A 1 496 ? 8.811 1.140 -44.948 1.00 85.06 496 LEU A CA 1
ATOM 3698 C C . LEU A 1 496 ? 8.480 -0.352 -45.181 1.00 85.06 496 LEU A C 1
ATOM 3700 O O . LEU A 1 496 ? 9.350 -1.207 -45.017 1.00 85.06 496 LEU A O 1
ATOM 3704 N N . GLY A 1 497 ? 7.238 -0.676 -45.560 1.00 83.81 497 GLY A N 1
ATOM 3705 C CA . GLY A 1 497 ? 6.804 -2.031 -45.915 1.00 83.81 497 GLY A CA 1
ATOM 3706 C C . GLY A 1 497 ? 6.456 -2.924 -44.722 1.00 83.81 497 GLY A C 1
ATOM 3707 O O . GLY A 1 497 ? 6.356 -4.138 -44.884 1.00 83.81 497 GLY A O 1
ATOM 3708 N N . MET A 1 498 ? 6.286 -2.355 -43.524 1.00 85.06 498 MET A N 1
ATOM 3709 C CA . MET A 1 498 ? 5.870 -3.105 -42.336 1.00 85.06 498 MET A CA 1
ATOM 3710 C C . MET A 1 498 ? 4.344 -3.187 -42.267 1.00 85.06 498 MET A C 1
ATOM 3712 O O . MET A 1 498 ? 3.666 -2.170 -42.402 1.00 85.06 498 MET A O 1
ATOM 3716 N N . THR A 1 499 ? 3.784 -4.373 -42.023 1.00 88.94 499 THR A N 1
ATOM 3717 C CA . THR A 1 499 ? 2.329 -4.506 -41.847 1.00 88.94 499 THR A CA 1
ATOM 3718 C C . THR A 1 499 ? 1.911 -4.138 -40.425 1.00 88.94 499 THR A C 1
ATOM 3720 O O . THR A 1 499 ? 2.652 -4.352 -39.464 1.00 88.94 499 THR A O 1
ATOM 3723 N N . GLU A 1 500 ? 0.688 -3.633 -40.265 1.00 85.94 500 GLU A N 1
ATOM 3724 C CA . GLU A 1 500 ? 0.126 -3.309 -38.947 1.00 85.94 500 GLU A CA 1
ATOM 3725 C C . GLU A 1 500 ? 0.104 -4.543 -38.019 1.00 85.94 500 GLU A C 1
ATOM 3727 O O . GLU A 1 500 ? 0.509 -4.474 -36.857 1.00 85.94 500 GLU A O 1
ATOM 3732 N N . ALA A 1 501 ? -0.246 -5.712 -38.571 1.00 87.50 501 ALA A N 1
ATOM 3733 C CA . ALA A 1 501 ? -0.180 -6.996 -37.875 1.00 87.50 501 ALA A CA 1
ATOM 3734 C C . ALA A 1 501 ? 1.244 -7.349 -37.399 1.00 87.50 501 ALA A C 1
ATOM 3736 O O . ALA A 1 501 ? 1.418 -7.863 -36.293 1.00 87.50 501 ALA A O 1
ATOM 3737 N N . GLN A 1 502 ? 2.279 -7.046 -38.190 1.00 88.38 502 GLN A N 1
ATOM 3738 C CA . GLN A 1 502 ? 3.666 -7.294 -37.800 1.00 88.38 502 GLN A CA 1
ATOM 3739 C C . GLN A 1 502 ? 4.092 -6.414 -36.614 1.00 88.38 502 GLN A C 1
ATOM 3741 O O . GLN A 1 502 ? 4.717 -6.919 -35.679 1.00 88.38 502 GLN A O 1
ATOM 3746 N N . ILE A 1 503 ? 3.733 -5.124 -36.640 1.00 86.75 503 ILE A N 1
ATOM 3747 C CA . ILE A 1 503 ? 4.109 -4.145 -35.609 1.00 86.75 503 ILE A CA 1
ATOM 3748 C C . ILE A 1 503 ? 3.374 -4.416 -34.290 1.00 86.75 503 ILE A C 1
ATOM 3750 O O . ILE A 1 503 ? 4.015 -4.457 -33.242 1.00 86.75 503 ILE A O 1
ATOM 3754 N N . PHE A 1 504 ? 2.051 -4.618 -34.326 1.00 90.00 504 PHE A N 1
ATOM 3755 C CA . PHE A 1 504 ? 1.219 -4.622 -33.114 1.00 90.00 504 PHE A CA 1
ATOM 3756 C C . PHE A 1 504 ? 0.805 -6.015 -32.613 1.00 90.00 504 PHE A C 1
ATOM 3758 O O . PHE A 1 504 ? 0.463 -6.149 -31.440 1.00 90.00 504 PHE A O 1
ATOM 3765 N N . HIS A 1 505 ? 0.890 -7.067 -33.439 1.00 90.44 505 HIS A N 1
ATOM 3766 C CA . HIS A 1 505 ? 0.565 -8.441 -33.023 1.00 90.44 505 HIS A CA 1
ATOM 3767 C C . HIS A 1 505 ? 1.795 -9.352 -32.999 1.00 90.44 505 HIS A C 1
ATOM 3769 O O . HIS A 1 505 ? 2.114 -9.926 -31.955 1.00 90.44 505 HIS A O 1
ATOM 3775 N N . GLU A 1 506 ? 2.529 -9.473 -34.112 1.00 92.06 506 GLU A N 1
ATOM 3776 C CA . GLU A 1 506 ? 3.656 -10.408 -34.176 1.00 92.06 506 GLU A CA 1
ATOM 3777 C C . GLU A 1 506 ? 4.813 -10.005 -33.263 1.00 92.06 506 GLU A C 1
ATOM 3779 O O . GLU A 1 506 ? 5.295 -10.834 -32.494 1.00 92.06 506 GLU A O 1
ATOM 3784 N N . TRP A 1 507 ? 5.305 -8.767 -33.359 1.00 94.06 507 TRP A N 1
ATOM 3785 C CA . TRP A 1 507 ? 6.451 -8.318 -32.568 1.00 94.06 507 TRP A CA 1
ATOM 3786 C C . TRP A 1 507 ? 6.184 -8.324 -31.052 1.00 94.06 507 TRP A C 1
ATOM 3788 O O . TRP A 1 507 ? 7.014 -8.888 -30.331 1.00 94.06 507 TRP A O 1
ATOM 3798 N N . PRO A 1 508 ? 5.044 -7.820 -30.531 1.00 94.94 508 PRO A N 1
ATOM 3799 C CA . PRO A 1 508 ? 4.785 -7.814 -29.092 1.00 94.94 508 PRO A CA 1
ATOM 3800 C C . PRO A 1 508 ? 4.435 -9.202 -28.538 1.00 94.94 508 PRO A C 1
ATOM 3802 O O . PRO A 1 508 ? 4.632 -9.431 -27.343 1.00 94.94 508 PRO A O 1
ATOM 3805 N N . SER A 1 509 ? 3.975 -10.134 -29.385 1.00 94.81 509 SER A N 1
ATOM 3806 C CA . SER A 1 509 ? 3.862 -11.560 -29.048 1.00 94.81 509 SER A CA 1
ATOM 3807 C C . SER A 1 509 ? 5.242 -12.234 -29.014 1.00 94.81 509 SER A C 1
ATOM 3809 O O . SER A 1 509 ? 5.617 -12.814 -27.997 1.00 94.81 509 SER A O 1
ATOM 3811 N N . LYS A 1 510 ? 6.068 -12.065 -30.059 1.00 95.00 510 LYS A N 1
ATOM 3812 C CA . LYS A 1 510 ? 7.434 -12.624 -30.150 1.00 95.00 510 LYS A CA 1
ATOM 3813 C C . LYS A 1 510 ? 8.348 -12.147 -29.017 1.00 95.00 510 LYS A C 1
ATOM 3815 O O . LYS A 1 510 ? 9.155 -12.938 -28.532 1.00 95.00 510 LYS A O 1
ATOM 3820 N N . ALA A 1 511 ? 8.218 -10.893 -28.579 1.00 96.81 511 ALA A N 1
ATOM 3821 C CA . ALA A 1 511 ? 8.964 -10.362 -27.438 1.00 96.81 511 ALA A CA 1
ATOM 3822 C C . ALA A 1 511 ? 8.542 -11.028 -26.115 1.00 96.81 511 ALA A C 1
ATOM 3824 O O . ALA A 1 511 ? 9.394 -11.526 -25.382 1.00 96.81 511 ALA A O 1
ATOM 3825 N N . ARG A 1 512 ? 7.231 -11.113 -25.843 1.00 96.19 512 ARG A N 1
ATOM 3826 C CA . ARG A 1 512 ? 6.691 -11.742 -24.624 1.00 96.19 512 ARG A CA 1
ATOM 3827 C C . ARG A 1 512 ? 6.936 -13.246 -24.574 1.00 96.19 512 ARG A C 1
ATOM 3829 O O . ARG A 1 512 ? 7.347 -13.749 -23.540 1.00 96.19 512 ARG A O 1
ATOM 3836 N N . PHE A 1 513 ? 6.793 -13.960 -25.690 1.00 97.06 513 PHE A N 1
ATOM 3837 C CA . PHE A 1 513 ? 7.127 -15.385 -25.762 1.00 97.06 513 PHE A CA 1
ATOM 3838 C C . PHE A 1 513 ? 8.609 -15.643 -25.441 1.00 97.06 513 PHE A C 1
ATOM 3840 O O . PHE A 1 513 ? 8.927 -16.555 -24.677 1.00 97.06 513 PHE A O 1
ATOM 3847 N N . ARG A 1 514 ? 9.527 -14.814 -25.963 1.00 96.88 514 ARG A N 1
ATOM 3848 C CA . ARG A 1 514 ? 10.966 -14.919 -25.657 1.00 96.88 514 ARG A CA 1
ATOM 3849 C C . ARG A 1 514 ? 11.274 -14.555 -24.201 1.00 96.88 514 ARG A C 1
ATOM 3851 O O . ARG A 1 514 ? 12.056 -15.269 -23.576 1.00 96.88 514 ARG A O 1
ATOM 3858 N N . ARG A 1 515 ? 10.623 -13.532 -23.632 1.00 96.69 515 ARG A N 1
ATOM 3859 C CA . ARG A 1 515 ? 10.771 -13.179 -22.209 1.00 96.69 515 ARG A CA 1
ATOM 3860 C C . ARG A 1 515 ? 10.235 -14.272 -21.287 1.00 96.69 515 ARG A C 1
ATOM 3862 O O . ARG A 1 515 ? 10.958 -14.700 -20.398 1.00 96.69 515 ARG A O 1
ATOM 3869 N N . ALA A 1 516 ? 9.046 -14.805 -21.558 1.00 96.25 516 ALA A N 1
ATOM 3870 C CA . ALA A 1 516 ? 8.497 -15.951 -20.841 1.00 96.25 516 ALA A CA 1
ATOM 3871 C C . ALA A 1 516 ? 9.395 -17.193 -20.950 1.00 96.25 516 ALA A C 1
ATOM 3873 O O . ALA A 1 516 ? 9.611 -17.875 -19.958 1.00 96.25 516 ALA A O 1
ATOM 3874 N N . THR A 1 517 ? 9.989 -17.460 -22.119 1.00 96.31 517 THR A N 1
ATOM 3875 C CA . THR A 1 517 ? 10.958 -18.562 -22.278 1.00 96.31 517 THR A CA 1
ATOM 3876 C C . THR A 1 517 ? 12.208 -18.357 -21.412 1.00 96.31 517 THR A C 1
ATOM 3878 O O . THR A 1 517 ? 12.750 -19.328 -20.891 1.00 96.31 517 THR A O 1
ATOM 3881 N N . ALA A 1 518 ? 12.658 -17.111 -21.215 1.00 95.38 518 ALA A N 1
ATOM 3882 C CA . ALA A 1 518 ? 13.731 -16.800 -20.271 1.00 95.38 518 ALA A CA 1
ATOM 3883 C C . ALA A 1 518 ? 13.281 -16.977 -18.808 1.00 95.38 518 ALA A C 1
ATOM 3885 O O . ALA A 1 518 ? 13.995 -17.607 -18.040 1.00 95.38 518 ALA A O 1
ATOM 3886 N N . LEU A 1 519 ? 12.091 -16.485 -18.447 1.00 94.31 519 LEU A N 1
ATOM 3887 C CA . LEU A 1 519 ? 11.518 -16.563 -17.095 1.00 94.31 519 LEU A CA 1
ATOM 3888 C C . LEU A 1 519 ? 11.268 -18.006 -16.629 1.00 94.31 519 LEU A C 1
ATOM 3890 O O . LEU A 1 519 ? 11.608 -18.345 -15.500 1.00 94.31 519 LEU A O 1
ATOM 3894 N N . VAL A 1 520 ? 10.772 -18.883 -17.509 1.00 93.69 520 VAL A N 1
ATOM 3895 C CA . VAL A 1 520 ? 10.615 -20.327 -17.227 1.00 93.69 520 VAL A CA 1
ATOM 3896 C C . VAL A 1 520 ? 11.962 -21.014 -16.974 1.00 93.69 520 VAL A C 1
ATOM 3898 O O . VAL A 1 520 ? 12.014 -22.007 -16.259 1.00 93.69 520 VAL A O 1
ATOM 3901 N N . ALA A 1 521 ? 13.058 -20.492 -17.531 1.00 91.88 521 ALA A N 1
ATOM 3902 C CA . ALA A 1 521 ? 14.419 -20.965 -17.268 1.00 91.88 521 ALA A CA 1
ATOM 3903 C C . ALA A 1 521 ? 15.099 -20.259 -16.070 1.00 91.88 521 ALA A C 1
ATOM 3905 O O . ALA A 1 521 ? 16.273 -20.501 -15.797 1.00 91.88 521 ALA A O 1
ATOM 3906 N N . MET A 1 522 ? 14.364 -19.391 -15.365 1.00 89.44 522 MET A N 1
ATOM 3907 C CA . MET A 1 522 ? 14.713 -18.788 -14.069 1.00 89.44 522 MET A CA 1
ATOM 3908 C C . MET A 1 522 ? 13.771 -19.262 -12.945 1.00 89.44 522 MET A C 1
ATOM 3910 O O . MET A 1 522 ? 13.766 -18.666 -11.871 1.00 89.44 522 MET A O 1
ATOM 3914 N N . ASP A 1 523 ? 12.913 -20.250 -13.220 1.00 90.19 523 ASP A N 1
ATOM 3915 C CA . ASP A 1 523 ? 11.822 -20.711 -12.348 1.00 90.19 523 ASP A CA 1
ATOM 3916 C C . ASP A 1 523 ? 10.787 -19.620 -11.952 1.00 90.19 523 ASP A C 1
ATOM 3918 O O . ASP A 1 523 ? 9.979 -19.810 -11.044 1.00 90.19 523 ASP A O 1
ATOM 3922 N N . ASN A 1 524 ? 10.720 -18.492 -12.678 1.00 90.00 524 ASN A N 1
ATOM 3923 C CA . ASN A 1 524 ? 9.701 -17.445 -12.493 1.00 90.00 524 ASN A CA 1
ATOM 3924 C C . ASN A 1 524 ? 8.473 -17.698 -13.389 1.00 90.00 524 ASN A C 1
ATOM 3926 O O . ASN A 1 524 ? 8.205 -17.005 -14.377 1.00 90.00 524 ASN A O 1
ATOM 3930 N N . ASP A 1 525 ? 7.708 -18.727 -13.033 1.00 88.94 525 ASP A N 1
ATOM 3931 C CA . ASP A 1 525 ? 6.515 -19.143 -13.778 1.00 88.94 525 ASP A CA 1
ATOM 3932 C C . ASP A 1 525 ? 5.348 -18.133 -13.711 1.00 88.94 525 ASP A C 1
ATOM 3934 O O . ASP A 1 525 ? 4.495 -18.108 -14.606 1.00 88.94 525 ASP A O 1
ATOM 3938 N N . VAL A 1 526 ? 5.308 -17.276 -12.683 1.00 88.50 526 VAL A N 1
ATOM 3939 C CA . VAL A 1 526 ? 4.222 -16.302 -12.466 1.00 88.50 526 VAL A CA 1
ATOM 3940 C C . VAL A 1 526 ? 4.247 -15.210 -13.538 1.00 88.50 526 VAL A C 1
ATOM 3942 O O . VAL A 1 526 ? 3.240 -14.990 -14.218 1.00 88.50 526 VAL A O 1
ATOM 3945 N N . GLU A 1 527 ? 5.399 -14.566 -13.750 1.00 90.94 527 GLU A N 1
ATOM 3946 C CA . GLU A 1 527 ? 5.564 -13.597 -14.840 1.00 90.94 527 GLU A CA 1
ATOM 3947 C C . GLU A 1 527 ? 5.477 -14.275 -16.212 1.00 90.94 527 GLU A C 1
ATOM 3949 O O . GLU A 1 527 ? 4.850 -13.737 -17.130 1.00 90.94 527 GLU A O 1
ATOM 3954 N N . ALA A 1 528 ? 6.038 -15.484 -16.352 1.00 92.44 528 ALA A N 1
ATOM 3955 C CA . ALA A 1 528 ? 5.982 -16.229 -17.605 1.00 92.44 528 ALA A CA 1
ATOM 3956 C C . ALA A 1 528 ? 4.537 -16.495 -18.053 1.00 92.44 528 ALA A C 1
ATOM 3958 O O . ALA A 1 528 ? 4.204 -16.275 -19.221 1.00 92.44 528 ALA A O 1
ATOM 3959 N N . ARG A 1 529 ? 3.650 -16.910 -17.135 1.00 93.62 529 ARG A N 1
ATOM 3960 C CA . ARG A 1 529 ? 2.219 -17.084 -17.424 1.00 93.62 529 ARG A CA 1
ATOM 3961 C C . ARG A 1 529 ? 1.579 -15.784 -17.908 1.00 93.62 529 ARG A C 1
ATOM 3963 O O . ARG A 1 529 ? 0.801 -15.827 -18.861 1.00 93.62 529 ARG A O 1
ATOM 3970 N N . GLN A 1 530 ? 1.878 -14.654 -17.268 1.00 93.25 530 GLN A N 1
ATOM 3971 C CA . GLN A 1 530 ? 1.288 -13.362 -17.622 1.00 93.25 530 GLN A CA 1
ATOM 3972 C C . GLN A 1 530 ? 1.691 -12.932 -19.041 1.00 93.25 530 GLN A C 1
ATOM 3974 O O . GLN A 1 530 ? 0.829 -12.571 -19.847 1.00 93.25 530 GLN A O 1
ATOM 3979 N N . ASP A 1 531 ? 2.976 -13.043 -19.383 1.00 93.12 531 ASP A N 1
ATOM 3980 C CA . ASP A 1 531 ? 3.470 -12.752 -20.733 1.00 93.12 531 ASP A CA 1
ATOM 3981 C C . ASP A 1 531 ? 2.873 -13.693 -21.788 1.00 93.12 531 ASP A C 1
ATOM 3983 O O . ASP A 1 531 ? 2.475 -13.239 -22.865 1.00 93.12 531 ASP A O 1
ATOM 3987 N N . LEU A 1 532 ? 2.760 -14.990 -21.483 1.00 94.75 532 LEU A N 1
ATOM 3988 C CA . LEU A 1 532 ? 2.189 -15.986 -22.394 1.00 94.75 532 LEU A CA 1
ATOM 3989 C C . LEU A 1 532 ? 0.687 -15.789 -22.614 1.00 94.75 532 LEU A C 1
ATOM 3991 O O . LEU A 1 532 ? 0.217 -15.931 -23.741 1.00 94.75 532 LEU A O 1
ATOM 3995 N N . MET A 1 533 ? -0.065 -15.405 -21.581 1.00 93.38 533 MET A N 1
ATOM 3996 C CA . MET A 1 533 ? -1.487 -15.080 -21.705 1.00 93.38 533 MET A CA 1
ATOM 3997 C C . MET A 1 533 ? -1.706 -13.890 -22.654 1.00 93.38 533 MET A C 1
ATOM 3999 O O . MET A 1 533 ? -2.582 -13.942 -23.520 1.00 93.38 533 MET A O 1
ATOM 4003 N N . VAL A 1 534 ? -0.866 -12.852 -22.569 1.00 93.25 534 VAL A N 1
ATOM 4004 C CA . VAL A 1 534 ? -0.902 -11.717 -23.508 1.00 93.25 534 VAL A CA 1
ATOM 4005 C C . VAL A 1 534 ? -0.422 -12.130 -24.908 1.00 93.25 534 VAL A C 1
ATOM 4007 O O . VAL A 1 534 ? -1.047 -11.749 -25.897 1.00 93.25 534 VAL A O 1
ATOM 4010 N N . ALA A 1 535 ? 0.628 -12.948 -25.025 1.00 92.88 535 ALA A N 1
ATOM 4011 C CA . ALA A 1 535 ? 1.127 -13.436 -26.315 1.00 92.88 535 ALA A CA 1
ATOM 4012 C C . ALA A 1 535 ? 0.086 -14.286 -27.072 1.00 92.88 535 ALA A C 1
ATOM 4014 O O . ALA A 1 535 ? -0.083 -14.102 -28.280 1.00 92.88 535 ALA A O 1
ATOM 4015 N N . VAL A 1 536 ? -0.654 -15.152 -26.364 1.00 94.31 536 VAL A N 1
ATOM 4016 C CA . VAL A 1 536 ? -1.776 -15.931 -26.915 1.00 94.31 536 VAL A CA 1
ATOM 4017 C C . VAL A 1 536 ? -2.960 -15.027 -27.274 1.00 94.31 536 VAL A C 1
ATOM 4019 O O . VAL A 1 536 ? -3.550 -15.229 -28.331 1.00 94.31 536 VAL A O 1
ATOM 4022 N N . LYS A 1 537 ? -3.281 -13.995 -26.477 1.00 93.31 537 LYS A N 1
ATOM 4023 C CA . LYS A 1 537 ? -4.327 -13.013 -26.833 1.00 93.31 537 LYS A CA 1
ATOM 4024 C C . LYS A 1 537 ? -3.987 -12.238 -28.116 1.00 93.31 537 LYS A C 1
ATOM 4026 O O . LYS A 1 537 ? -4.878 -11.978 -28.918 1.00 93.31 537 LYS A O 1
ATOM 4031 N N . LEU A 1 538 ? -2.712 -11.901 -28.329 1.00 90.69 538 LEU A N 1
ATOM 4032 C CA . LEU A 1 538 ? -2.239 -11.211 -29.537 1.00 90.69 538 LEU A CA 1
ATOM 4033 C C . LEU A 1 538 ? -2.190 -12.120 -30.775 1.00 90.69 538 LEU A C 1
ATOM 4035 O O . LEU A 1 538 ? -2.501 -11.655 -31.871 1.00 90.69 538 LEU A O 1
ATOM 4039 N N . MET A 1 539 ? -1.801 -13.391 -30.606 1.00 92.25 539 MET A N 1
ATOM 4040 C CA . MET A 1 539 ? -1.621 -14.373 -31.687 1.00 92.25 539 MET A CA 1
ATOM 4041 C C . MET A 1 539 ? -2.258 -15.743 -31.346 1.00 92.25 539 MET A C 1
ATOM 4043 O O . MET A 1 539 ? -1.536 -16.727 -31.165 1.00 92.25 539 MET A O 1
ATOM 4047 N N . PRO A 1 540 ? -3.604 -15.877 -31.326 1.00 89.94 540 PRO A N 1
ATOM 4048 C CA . PRO A 1 540 ? -4.281 -17.091 -30.834 1.00 89.94 540 PRO A CA 1
ATOM 4049 C C . PRO A 1 540 ? -3.947 -18.383 -31.591 1.00 89.94 540 PRO A C 1
ATOM 4051 O O . PRO A 1 540 ? -4.065 -19.485 -31.053 1.00 89.94 540 PRO A O 1
ATOM 4054 N N . LYS A 1 541 ? -3.522 -18.265 -32.856 1.00 89.50 541 LYS A N 1
ATOM 4055 C CA . LYS A 1 541 ? -3.151 -19.409 -33.699 1.00 89.50 541 LYS A CA 1
ATOM 4056 C C . LYS A 1 541 ? -1.802 -20.024 -33.309 1.00 89.50 541 LYS A C 1
ATOM 4058 O O . LYS A 1 541 ? -1.606 -21.212 -33.569 1.00 89.50 541 LYS A O 1
ATOM 4063 N N . ASP A 1 542 ? -0.905 -19.279 -32.658 1.00 91.56 542 ASP A N 1
ATOM 4064 C CA . ASP A 1 542 ? 0.426 -19.774 -32.288 1.00 91.56 542 ASP A CA 1
ATOM 4065 C C . ASP A 1 542 ? 0.315 -21.009 -31.376 1.00 91.56 542 ASP A C 1
ATOM 4067 O O . ASP A 1 542 ? -0.352 -20.997 -30.338 1.00 91.56 542 ASP A O 1
ATOM 4071 N N . LYS A 1 543 ? 0.932 -22.112 -31.806 1.00 93.06 543 LYS A N 1
ATOM 4072 C CA . LYS A 1 543 ? 0.954 -23.378 -31.072 1.00 93.06 543 LYS A CA 1
ATOM 4073 C C . LYS A 1 543 ? 1.993 -23.357 -29.945 1.00 93.06 543 LYS A C 1
ATOM 4075 O O . LYS A 1 543 ? 1.711 -23.889 -28.877 1.00 93.06 543 LYS A O 1
ATOM 4080 N N . ALA A 1 544 ? 3.148 -22.720 -30.148 1.00 91.62 544 ALA A N 1
ATOM 4081 C CA . ALA A 1 544 ? 4.233 -22.682 -29.171 1.00 91.62 544 ALA A CA 1
ATOM 4082 C C . ALA A 1 544 ? 3.847 -21.852 -27.938 1.00 91.62 544 ALA A C 1
ATOM 4084 O O . ALA A 1 544 ? 3.999 -22.326 -26.813 1.00 91.62 544 ALA A O 1
ATOM 4085 N N . CYS A 1 545 ? 3.252 -20.669 -28.144 1.00 91.00 545 CYS A N 1
ATOM 4086 C CA . CYS A 1 545 ? 2.732 -19.845 -27.047 1.00 91.00 545 CYS A CA 1
ATOM 4087 C C . CYS A 1 545 ? 1.700 -20.603 -26.191 1.00 91.00 545 CYS A C 1
ATOM 4089 O O . CYS A 1 545 ? 1.777 -20.576 -24.964 1.00 91.00 545 CYS A O 1
ATOM 4091 N N . ARG A 1 546 ? 0.763 -21.327 -26.824 1.00 93.88 546 ARG A N 1
ATOM 4092 C CA . ARG A 1 546 ? -0.268 -22.106 -26.114 1.00 93.88 546 ARG A CA 1
ATOM 4093 C C . ARG A 1 546 ? 0.303 -23.313 -25.369 1.00 93.88 546 ARG A C 1
ATOM 4095 O O . ARG A 1 546 ? -0.032 -23.500 -24.206 1.00 93.88 546 ARG A O 1
ATOM 4102 N N . GLN A 1 547 ? 1.190 -24.091 -25.996 1.00 95.00 547 GLN A N 1
ATOM 4103 C CA . GLN A 1 547 ? 1.817 -25.249 -25.345 1.00 95.00 547 GLN A CA 1
ATOM 4104 C C . GLN A 1 547 ? 2.682 -24.842 -24.142 1.00 95.00 547 GLN A C 1
ATOM 4106 O O . GLN A 1 547 ? 2.665 -25.528 -23.122 1.00 95.00 547 GLN A O 1
ATOM 4111 N N . LEU A 1 548 ? 3.398 -23.713 -24.221 1.00 93.56 548 LEU A N 1
ATOM 4112 C CA . LEU A 1 548 ? 4.179 -23.216 -23.087 1.00 93.56 548 LEU A CA 1
ATOM 4113 C C . LEU A 1 548 ? 3.275 -22.660 -21.970 1.00 93.56 548 LEU A C 1
ATOM 4115 O O . LEU A 1 548 ? 3.536 -22.927 -20.801 1.00 93.56 548 LEU A O 1
ATOM 4119 N N . LEU A 1 549 ? 2.174 -21.971 -22.308 1.00 94.75 549 LEU A N 1
ATOM 4120 C CA . LEU A 1 549 ? 1.177 -21.502 -21.331 1.00 94.75 549 LEU A CA 1
ATOM 4121 C C . LEU A 1 549 ? 0.518 -22.660 -20.565 1.00 94.75 549 LEU A C 1
ATOM 4123 O O . LEU A 1 549 ? 0.313 -22.563 -19.352 1.00 94.75 549 LEU A O 1
ATOM 4127 N N . GLU A 1 550 ? 0.199 -23.751 -21.264 1.00 94.50 550 GLU A N 1
ATOM 4128 C CA . GLU A 1 550 ? -0.344 -24.982 -20.683 1.00 94.50 550 GLU A CA 1
ATOM 4129 C C . GLU A 1 550 ? 0.676 -25.651 -19.748 1.00 94.50 550 GLU A C 1
ATOM 4131 O O . GLU A 1 550 ? 0.347 -25.961 -18.602 1.00 94.50 550 GLU A O 1
ATOM 4136 N N . ALA A 1 551 ? 1.931 -25.795 -20.192 1.00 93.62 551 ALA A N 1
ATOM 4137 C CA . ALA A 1 551 ? 3.008 -26.385 -19.397 1.00 93.62 551 ALA A CA 1
ATOM 4138 C C . ALA A 1 551 ? 3.294 -25.596 -18.104 1.00 93.62 551 ALA A C 1
ATOM 4140 O O . ALA A 1 551 ? 3.333 -26.191 -17.028 1.00 93.62 551 ALA A O 1
ATOM 4141 N N . VAL A 1 552 ? 3.419 -24.266 -18.193 1.00 94.06 552 VAL A N 1
ATOM 4142 C CA . VAL A 1 552 ? 3.610 -23.363 -17.040 1.00 94.06 552 VAL A CA 1
ATOM 4143 C C . VAL A 1 552 ? 2.410 -23.417 -16.094 1.00 94.06 552 VAL A C 1
ATOM 4145 O O . VAL A 1 552 ? 2.564 -23.581 -14.886 1.00 94.06 552 VAL A O 1
ATOM 4148 N N . THR A 1 553 ? 1.188 -23.363 -16.632 1.00 93.31 553 THR A N 1
ATOM 4149 C CA . THR A 1 553 ? -0.036 -23.457 -15.818 1.00 93.31 553 THR A CA 1
ATOM 4150 C C . THR A 1 553 ? -0.124 -24.790 -15.075 1.00 93.31 553 THR A C 1
ATOM 4152 O O . THR A 1 553 ? -0.503 -24.810 -13.904 1.00 93.31 553 THR A O 1
ATOM 4155 N N . LYS A 1 554 ? 0.267 -25.896 -15.719 1.00 93.00 554 LYS A N 1
ATOM 4156 C CA . LYS A 1 554 ? 0.321 -27.218 -15.089 1.00 93.00 554 LYS A CA 1
ATOM 4157 C C . LYS A 1 554 ? 1.431 -27.316 -14.038 1.00 93.00 554 LYS A C 1
ATOM 4159 O O . LYS A 1 554 ? 1.198 -27.932 -13.000 1.00 93.00 554 LYS A O 1
ATOM 4164 N N . ARG A 1 555 ? 2.600 -26.700 -14.267 1.00 90.31 555 ARG A N 1
ATOM 4165 C CA . ARG A 1 555 ? 3.701 -26.672 -13.290 1.00 90.31 555 ARG A CA 1
ATOM 4166 C C . ARG A 1 555 ? 3.286 -25.923 -12.021 1.00 90.31 555 ARG A C 1
ATOM 4168 O O . ARG A 1 555 ? 3.334 -26.525 -10.955 1.00 90.31 555 ARG A O 1
ATOM 4175 N N . MET A 1 556 ? 2.758 -24.701 -12.138 1.00 90.06 556 MET A N 1
ATOM 4176 C CA . MET A 1 556 ? 2.270 -23.935 -10.979 1.00 90.06 556 MET A CA 1
ATOM 4177 C C . MET A 1 556 ? 1.100 -24.607 -10.245 1.00 90.06 556 MET A C 1
ATOM 4179 O O . MET A 1 556 ? 0.995 -24.496 -9.026 1.00 90.06 556 MET A O 1
ATOM 4183 N N . ALA A 1 557 ? 0.207 -25.309 -10.952 1.00 87.50 557 ALA A N 1
ATOM 4184 C CA . ALA A 1 557 ? -0.871 -26.061 -10.305 1.00 87.50 557 ALA A CA 1
ATOM 4185 C C . ALA A 1 557 ? -0.319 -27.211 -9.441 1.00 87.50 557 ALA A C 1
ATOM 4187 O O . ALA A 1 557 ? -0.722 -27.364 -8.290 1.00 87.50 557 ALA A O 1
ATOM 4188 N N . LEU A 1 558 ? 0.646 -27.964 -9.978 1.00 88.88 558 LEU A N 1
ATOM 4189 C CA . LEU A 1 558 ? 1.337 -29.057 -9.290 1.00 88.88 558 LEU A CA 1
ATOM 4190 C C . LEU A 1 558 ? 2.245 -28.553 -8.154 1.00 88.88 558 LEU A C 1
ATOM 4192 O O . LEU A 1 558 ? 2.404 -29.229 -7.142 1.00 88.88 558 LEU A O 1
ATOM 4196 N N . GLU A 1 559 ? 2.826 -27.364 -8.287 1.00 84.50 559 GLU A N 1
ATOM 4197 C CA . GLU A 1 559 ? 3.585 -26.701 -7.225 1.00 84.50 559 GLU A CA 1
ATOM 4198 C C . GLU A 1 559 ? 2.676 -26.233 -6.083 1.00 84.50 559 GLU A C 1
ATOM 4200 O O . GLU A 1 559 ? 2.935 -26.553 -4.927 1.00 84.50 559 GLU A O 1
ATOM 4205 N N . LYS A 1 560 ? 1.537 -25.605 -6.398 1.00 83.62 560 LYS A N 1
ATOM 4206 C CA . LYS A 1 560 ? 0.510 -25.256 -5.405 1.00 83.62 560 LYS A CA 1
ATOM 4207 C C . LYS A 1 560 ? -0.064 -26.491 -4.698 1.00 83.62 560 LYS A C 1
ATOM 4209 O O . LYS A 1 560 ? -0.398 -26.419 -3.518 1.00 83.62 560 LYS A O 1
ATOM 4214 N N . GLU A 1 561 ? -0.170 -27.624 -5.391 1.00 82.75 561 GLU A N 1
ATOM 4215 C CA . GLU A 1 561 ? -0.556 -28.908 -4.796 1.00 82.75 561 GLU A CA 1
ATOM 4216 C C . GLU A 1 561 ? 0.548 -29.486 -3.895 1.00 82.75 561 GLU A C 1
ATOM 4218 O O . GLU A 1 561 ? 0.261 -29.897 -2.770 1.00 82.75 561 GLU A O 1
ATOM 4223 N N . LYS A 1 562 ? 1.818 -29.440 -4.323 1.00 81.62 562 LYS A N 1
ATOM 4224 C CA . LYS A 1 562 ? 2.971 -29.792 -3.477 1.00 81.62 562 LYS A CA 1
ATOM 4225 C C . LYS A 1 562 ? 3.036 -28.938 -2.219 1.00 81.62 562 LYS A C 1
ATOM 4227 O O . LYS A 1 562 ? 3.242 -29.491 -1.147 1.00 81.62 562 LYS A O 1
ATOM 4232 N N . ASP A 1 563 ? 2.838 -27.629 -2.314 1.00 75.88 563 ASP A N 1
ATOM 4233 C CA . ASP A 1 563 ? 2.825 -26.758 -1.140 1.00 75.88 563 ASP A CA 1
ATOM 4234 C C . ASP A 1 563 ? 1.608 -27.024 -0.253 1.00 75.88 563 ASP A C 1
ATOM 4236 O O . ASP A 1 563 ? 1.762 -27.124 0.963 1.00 75.88 563 ASP A O 1
ATOM 4240 N N . LYS A 1 564 ? 0.425 -27.280 -0.826 1.00 72.75 564 LYS A N 1
ATOM 4241 C CA . LYS A 1 564 ? -0.729 -27.761 -0.051 1.00 72.75 564 LYS A CA 1
ATOM 4242 C C . LYS A 1 564 ? -0.412 -29.059 0.710 1.00 72.75 564 LYS A C 1
ATOM 4244 O O . LYS A 1 564 ? -0.889 -29.221 1.827 1.00 72.75 564 LYS A O 1
ATOM 4249 N N . LEU A 1 565 ? 0.401 -29.960 0.155 1.00 76.25 565 LEU A N 1
ATOM 4250 C CA . LEU A 1 565 ? 0.856 -31.179 0.840 1.00 76.25 565 LEU A CA 1
ATOM 4251 C C . LEU A 1 565 ? 1.935 -30.891 1.901 1.00 76.25 565 LEU A C 1
ATOM 4253 O O . LEU A 1 565 ? 1.827 -31.384 3.021 1.00 76.25 565 LEU A O 1
ATOM 4257 N N . ARG A 1 566 ? 2.944 -30.066 1.584 1.00 67.00 566 ARG A N 1
ATOM 4258 C CA . ARG A 1 566 ? 4.043 -29.688 2.496 1.00 67.00 566 ARG A CA 1
ATOM 4259 C C . ARG A 1 566 ? 3.539 -28.954 3.737 1.00 67.00 566 ARG A C 1
ATOM 4261 O O . ARG A 1 566 ? 3.983 -29.263 4.837 1.00 67.00 566 ARG A O 1
ATOM 4268 N N . TRP A 1 567 ? 2.611 -28.016 3.561 1.00 57.16 567 TRP A N 1
ATOM 4269 C CA . TRP A 1 567 ? 2.014 -27.244 4.652 1.00 57.16 567 TRP A CA 1
ATOM 4270 C C . TRP A 1 567 ? 0.800 -27.950 5.275 1.00 57.16 567 TRP A C 1
ATOM 4272 O O . TRP A 1 567 ? 0.566 -27.814 6.470 1.00 57.16 567 TRP A O 1
ATOM 4282 N N . GLY A 1 568 ? 0.065 -28.768 4.513 1.00 44.09 568 GLY A N 1
ATOM 4283 C CA . GLY A 1 568 ? -1.054 -29.565 5.030 1.00 44.09 568 GLY A CA 1
ATOM 4284 C C . GLY A 1 568 ? -0.627 -30.722 5.938 1.00 44.09 568 GLY A C 1
ATOM 4285 O O . GLY A 1 568 ? -1.338 -31.043 6.884 1.00 44.09 568 GLY A O 1
ATOM 4286 N N . GLY A 1 569 ? 0.552 -31.314 5.715 1.00 40.84 569 GLY A N 1
ATOM 4287 C CA . GLY A 1 569 ? 1.089 -32.373 6.580 1.00 40.84 569 GLY A CA 1
ATOM 4288 C C . GLY A 1 569 ? 1.421 -31.916 8.008 1.00 40.84 569 GLY A C 1
ATOM 4289 O O . GLY A 1 569 ? 1.433 -32.739 8.920 1.00 40.84 569 GLY A O 1
ATOM 4290 N N . PHE A 1 570 ? 1.633 -30.612 8.218 1.00 43.25 570 PHE A N 1
ATOM 4291 C CA . PHE A 1 570 ? 1.883 -30.016 9.536 1.00 43.25 570 PHE A CA 1
ATOM 4292 C C . PHE A 1 570 ? 0.644 -30.050 10.455 1.00 43.25 570 PHE A C 1
ATOM 4294 O O . PHE A 1 570 ? 0.781 -29.988 11.668 1.00 43.25 570 PHE A O 1
ATOM 4301 N N . LEU A 1 571 ? -0.561 -30.200 9.891 1.00 46.00 571 LEU A N 1
ATOM 4302 C CA . LEU A 1 571 ? -1.836 -30.231 10.625 1.00 46.00 571 LEU A CA 1
ATOM 4303 C C . LEU A 1 571 ? -2.279 -31.640 11.069 1.00 46.00 571 LEU A C 1
ATOM 4305 O O . LEU A 1 571 ? -3.363 -31.780 11.624 1.00 46.00 571 LEU A O 1
ATOM 4309 N N . VAL A 1 572 ? -1.495 -32.689 10.780 1.00 43.12 572 VAL A N 1
ATOM 4310 C CA . VAL A 1 572 ? -1.922 -34.100 10.950 1.00 43.12 572 VAL A CA 1
ATOM 4311 C C . VAL A 1 572 ? -0.917 -34.942 11.756 1.00 43.12 572 VAL A C 1
ATOM 4313 O O . VAL A 1 572 ? -1.166 -36.112 12.033 1.00 43.12 572 VAL A O 1
ATOM 4316 N N . LYS A 1 573 ? 0.224 -34.373 12.164 1.00 35.62 573 LYS A N 1
ATOM 4317 C CA . LYS A 1 573 ? 1.245 -35.079 12.951 1.00 35.62 573 LYS A CA 1
ATOM 4318 C C . LYS A 1 573 ? 1.405 -34.497 14.354 1.00 35.62 573 LYS A C 1
ATOM 4320 O O . LYS A 1 573 ? 2.364 -33.777 14.599 1.00 35.62 573 LYS A O 1
ATOM 4325 N N . ASP A 1 574 ? 0.509 -34.897 15.258 1.00 37.91 574 ASP A N 1
ATOM 4326 C CA . ASP A 1 574 ? 0.885 -35.113 16.665 1.00 37.91 574 ASP A CA 1
ATOM 4327 C C . ASP A 1 574 ? -0.029 -36.112 17.414 1.00 37.91 574 ASP A C 1
ATOM 4329 O O . ASP A 1 574 ? -0.419 -35.913 18.558 1.00 37.91 574 ASP A O 1
ATOM 4333 N N . GLU A 1 575 ? -0.342 -37.248 16.775 1.00 39.25 575 GLU A N 1
ATOM 4334 C CA . GLU A 1 575 ? -0.780 -38.457 17.494 1.00 39.25 575 GLU A CA 1
ATOM 4335 C C . GLU A 1 575 ? 0.005 -39.699 17.037 1.00 39.25 575 GLU A C 1
ATOM 4337 O O . GLU A 1 575 ? 0.505 -39.774 15.912 1.00 39.25 575 GLU A O 1
ATOM 4342 N N . SER A 1 576 ? 0.073 -40.705 17.918 1.00 33.22 576 SER A N 1
ATOM 4343 C CA . SER A 1 576 ? 0.777 -41.993 17.770 1.00 33.22 576 SER A CA 1
ATOM 4344 C C . SER A 1 576 ? 2.319 -41.946 17.702 1.00 33.22 576 SER A C 1
ATOM 4346 O O . SER A 1 576 ? 2.947 -42.179 16.671 1.00 33.22 576 SER A O 1
ATOM 4348 N N . SER A 1 577 ? 2.947 -41.801 18.874 1.00 28.34 577 SER A N 1
ATOM 4349 C CA . SER A 1 577 ? 4.224 -42.483 19.147 1.00 28.34 577 SER A CA 1
ATOM 4350 C C . SER A 1 577 ? 3.954 -43.901 19.667 1.00 28.34 577 SER A C 1
ATOM 4352 O O . SER A 1 577 ? 3.167 -44.062 20.599 1.00 28.34 577 SER A O 1
ATOM 4354 N N . PRO A 1 578 ? 4.626 -44.928 19.123 1.00 34.78 578 PRO A N 1
ATOM 4355 C CA . PRO A 1 578 ? 5.121 -46.036 19.943 1.00 34.78 578 PRO A CA 1
ATOM 4356 C C . PRO A 1 578 ? 6.620 -46.312 19.701 1.00 34.78 578 PRO A C 1
ATOM 4358 O O . PRO A 1 578 ? 7.284 -45.644 18.910 1.00 34.78 578 PRO A O 1
ATOM 4361 N N . SER A 1 579 ? 7.188 -47.251 20.458 1.00 29.02 579 SER A N 1
ATOM 4362 C CA . SER A 1 579 ? 8.615 -47.267 20.796 1.00 29.02 579 SER A CA 1
ATOM 4363 C C . SER A 1 579 ? 9.539 -48.157 19.943 1.00 29.02 579 SER A C 1
ATOM 4365 O O . SER A 1 579 ? 9.174 -49.244 19.509 1.00 29.02 579 SER A O 1
ATOM 4367 N N . SER A 1 580 ? 10.812 -47.733 19.922 1.00 28.50 580 SER A N 1
ATOM 4368 C CA . SER A 1 580 ? 12.046 -48.545 20.032 1.00 28.50 580 SER A CA 1
ATOM 4369 C C . SER A 1 580 ? 12.517 -49.498 18.908 1.00 28.50 580 SER A C 1
ATOM 4371 O O . SER A 1 580 ? 12.044 -50.624 18.813 1.00 28.50 580 SER A O 1
ATOM 4373 N N . GLN A 1 581 ? 13.681 -49.122 18.339 1.00 27.12 581 GLN A N 1
ATOM 4374 C CA . GLN A 1 581 ? 14.864 -49.984 18.070 1.00 27.12 581 GLN A CA 1
ATOM 4375 C C . GLN A 1 581 ? 14.817 -50.917 16.816 1.00 27.12 581 GLN A C 1
ATOM 4377 O O . GLN A 1 581 ? 13.746 -51.071 16.235 1.00 27.12 581 GLN A O 1
ATOM 4382 N N . PRO A 1 582 ? 15.973 -51.339 16.231 1.00 45.66 582 PRO A N 1
ATOM 4383 C CA . PRO A 1 582 ? 16.283 -50.870 14.868 1.00 45.66 582 PRO A CA 1
ATOM 4384 C C . PRO A 1 582 ? 16.673 -51.968 13.837 1.00 45.66 582 PRO A C 1
ATOM 4386 O O . PRO A 1 582 ? 16.456 -53.156 14.049 1.00 45.66 582 PRO A O 1
ATOM 4389 N N . ASP A 1 583 ? 17.326 -51.500 12.759 1.00 26.30 583 ASP A N 1
ATOM 4390 C CA . ASP A 1 583 ? 18.283 -52.171 11.852 1.00 26.30 583 ASP A CA 1
ATOM 4391 C C . ASP A 1 583 ? 17.861 -52.655 10.435 1.00 26.30 583 ASP A C 1
ATOM 4393 O O . ASP A 1 583 ? 17.473 -53.795 10.205 1.00 26.30 583 ASP A O 1
ATOM 4397 N N . ASN A 1 584 ? 18.214 -51.791 9.459 1.00 26.77 584 ASN A N 1
ATOM 4398 C CA . ASN A 1 584 ? 19.228 -52.052 8.409 1.00 26.77 584 ASN A CA 1
ATOM 4399 C C . ASN A 1 584 ? 18.789 -52.437 6.961 1.00 26.77 584 ASN A C 1
ATOM 4401 O O . ASN A 1 584 ? 17.818 -53.146 6.715 1.00 26.77 584 ASN A O 1
ATOM 4405 N N . SER A 1 585 ? 19.641 -52.028 6.005 1.00 26.75 585 SER A N 1
ATOM 4406 C CA . SER A 1 585 ? 19.739 -52.379 4.568 1.00 26.75 585 SER A CA 1
ATOM 4407 C C . SER A 1 585 ? 18.837 -51.665 3.529 1.00 26.75 585 SER A C 1
ATOM 4409 O O . SER A 1 585 ? 17.997 -50.829 3.853 1.00 26.75 585 SER A O 1
ATOM 4411 N N . THR A 1 586 ? 19.163 -51.874 2.244 1.00 25.25 586 THR A N 1
ATOM 4412 C CA . THR A 1 586 ? 19.057 -50.901 1.128 1.00 25.25 586 THR A CA 1
ATOM 4413 C C . THR A 1 586 ? 18.126 -51.350 -0.042 1.00 25.25 586 THR A C 1
ATOM 4415 O O . THR A 1 586 ? 17.671 -52.491 -0.049 1.00 25.25 586 THR A O 1
ATOM 4418 N N . PRO A 1 587 ? 17.784 -50.468 -1.022 1.00 38.94 587 PRO A N 1
ATOM 4419 C CA . PRO A 1 587 ? 16.777 -50.697 -2.101 1.00 38.94 587 PRO A CA 1
ATOM 4420 C C . PRO A 1 587 ? 17.372 -51.507 -3.310 1.00 38.94 587 PRO A C 1
ATOM 4422 O O . PRO A 1 587 ? 18.519 -51.927 -3.144 1.00 38.94 587 PRO A O 1
ATOM 4425 N N . PRO A 1 588 ? 16.742 -51.721 -4.521 1.00 39.44 588 PRO A N 1
ATOM 4426 C CA . PRO A 1 588 ? 15.684 -50.912 -5.184 1.00 39.44 588 PRO A CA 1
ATOM 4427 C C . PRO A 1 588 ? 14.711 -51.539 -6.253 1.00 39.44 588 PRO A C 1
ATOM 4429 O O . PRO A 1 588 ? 14.791 -52.697 -6.639 1.00 39.44 588 PRO A O 1
ATOM 4432 N N . SER A 1 589 ? 13.860 -50.658 -6.823 1.00 24.41 589 SER A N 1
ATOM 4433 C CA . SER A 1 589 ? 13.453 -50.525 -8.257 1.00 24.41 589 SER A CA 1
ATOM 4434 C C . SER A 1 589 ? 12.553 -51.533 -9.025 1.00 24.41 589 SER A C 1
ATOM 4436 O O . SER A 1 589 ? 12.877 -52.706 -9.153 1.00 24.41 589 SER A O 1
ATOM 4438 N N . THR A 1 590 ? 11.603 -50.953 -9.797 1.00 24.14 590 THR A N 1
ATOM 4439 C CA . THR A 1 590 ? 11.055 -51.410 -11.119 1.00 24.14 590 THR A CA 1
ATOM 4440 C C . THR A 1 590 ? 10.209 -52.716 -11.159 1.00 24.14 590 THR A C 1
ATOM 4442 O O . THR A 1 590 ? 10.218 -53.474 -10.205 1.00 24.14 590 THR A O 1
ATOM 4445 N N . THR A 1 591 ? 9.362 -53.037 -12.164 1.00 23.00 591 THR A N 1
ATOM 4446 C CA . THR A 1 591 ? 9.138 -52.485 -13.531 1.00 23.00 591 THR A CA 1
ATOM 4447 C C . THR A 1 591 ? 7.671 -52.631 -14.029 1.00 23.00 591 THR A C 1
ATOM 4449 O O . THR A 1 591 ? 6.828 -53.259 -13.403 1.00 23.00 591 THR A O 1
ATOM 4452 N N . SER A 1 592 ? 7.410 -52.055 -15.205 1.00 22.47 592 SER A N 1
ATOM 4453 C CA . SER A 1 592 ? 6.217 -52.010 -16.077 1.00 22.47 592 SER A CA 1
ATOM 4454 C C . SER A 1 592 ? 5.429 -53.299 -16.439 1.00 22.47 592 SER A C 1
ATOM 4456 O O . SER A 1 592 ? 6.033 -54.302 -16.796 1.00 22.47 592 SER A O 1
ATOM 4458 N N . THR A 1 593 ? 4.095 -53.144 -16.566 1.00 23.55 593 THR A N 1
ATOM 4459 C CA . THR A 1 593 ? 3.232 -53.410 -17.765 1.00 23.55 593 THR A CA 1
ATOM 4460 C C . THR A 1 593 ? 3.248 -54.773 -18.501 1.00 23.55 593 THR A C 1
ATOM 4462 O O . THR A 1 593 ? 4.309 -55.195 -18.940 1.00 23.55 593 THR A O 1
ATOM 4465 N N . THR A 1 594 ? 2.059 -55.346 -18.837 1.00 21.02 594 THR A N 1
ATOM 4466 C CA . THR A 1 594 ? 1.619 -55.739 -20.228 1.00 21.02 594 THR A CA 1
ATOM 4467 C C . THR A 1 594 ? 0.223 -56.427 -20.333 1.00 21.02 594 THR A C 1
ATOM 4469 O O . THR A 1 594 ? 0.039 -57.558 -19.912 1.00 21.02 594 THR A O 1
ATOM 4472 N N . ILE A 1 595 ? -0.734 -55.715 -20.958 1.00 24.27 595 ILE A N 1
ATOM 4473 C CA . ILE A 1 595 ? -1.731 -56.096 -22.008 1.00 24.27 595 ILE A CA 1
ATOM 4474 C C . ILE A 1 595 ? -2.424 -57.498 -22.021 1.00 24.27 595 ILE A C 1
ATOM 4476 O O . ILE A 1 595 ? -1.799 -58.493 -22.360 1.00 24.27 595 ILE A O 1
ATOM 4480 N N . SER A 1 596 ? -3.762 -57.477 -21.823 1.00 25.72 596 SER A N 1
ATOM 4481 C CA . SER A 1 596 ? -4.926 -58.013 -22.618 1.00 25.72 596 SER A CA 1
ATOM 4482 C C . SER A 1 596 ? -4.832 -59.308 -23.484 1.00 25.72 596 SER A C 1
ATOM 4484 O O . SER A 1 596 ? -3.762 -59.599 -24.008 1.00 25.72 596 SER A O 1
ATOM 4486 N N . PRO A 1 597 ? -5.957 -60.024 -23.806 1.00 31.97 597 PRO A N 1
ATOM 4487 C CA . PRO A 1 597 ? -6.845 -59.614 -24.938 1.00 31.97 597 PRO A CA 1
ATOM 4488 C C . PRO A 1 597 ? -8.336 -60.109 -24.980 1.00 31.97 597 PRO A C 1
ATOM 4490 O O . PRO A 1 597 ? -8.637 -61.174 -24.470 1.00 31.97 597 PRO A O 1
ATOM 4493 N N . LYS A 1 598 ? -9.197 -59.370 -25.730 1.00 24.81 598 LYS A N 1
ATOM 4494 C CA . LYS A 1 598 ? -10.302 -59.756 -26.693 1.00 24.81 598 LYS A CA 1
ATOM 4495 C C . LYS A 1 598 ? -11.309 -60.896 -26.340 1.00 24.81 598 LYS A C 1
ATOM 4497 O O . LYS A 1 598 ? -10.995 -61.807 -25.602 1.00 24.81 598 LYS A O 1
ATOM 4502 N N . LYS A 1 599 ? -12.541 -60.994 -26.876 1.00 22.78 599 LYS A N 1
ATOM 4503 C CA . LYS A 1 599 ? -13.296 -60.456 -28.057 1.00 22.78 599 LYS A CA 1
ATOM 4504 C C . LYS A 1 599 ? -14.810 -60.385 -27.642 1.00 22.78 599 LYS A C 1
ATOM 4506 O O . LYS A 1 599 ? -15.050 -60.554 -26.457 1.00 22.78 599 LYS A O 1
ATOM 4511 N N . ASP A 1 600 ? -15.912 -60.181 -28.388 1.00 24.61 600 ASP A N 1
ATOM 4512 C CA . ASP A 1 600 ? -16.409 -59.946 -29.780 1.00 24.61 600 ASP A CA 1
ATOM 4513 C C . ASP A 1 600 ? -17.834 -59.270 -29.605 1.00 24.61 600 ASP A C 1
ATOM 4515 O O . ASP A 1 600 ? -18.164 -58.971 -28.462 1.00 24.61 600 ASP A O 1
ATOM 4519 N N . LYS A 1 601 ? -18.792 -58.976 -30.517 1.00 22.38 601 LYS A N 1
ATOM 4520 C CA . LYS A 1 601 ? -19.043 -59.084 -31.978 1.00 22.38 601 LYS A CA 1
ATOM 4521 C C . LYS A 1 601 ? -20.284 -58.216 -32.367 1.00 22.38 601 LYS A C 1
ATOM 4523 O O . LYS A 1 601 ? -21.113 -57.950 -31.509 1.00 22.38 601 LYS A O 1
ATOM 4528 N N . ALA A 1 602 ? -20.499 -57.981 -33.672 1.00 22.80 602 ALA A N 1
ATOM 4529 C CA . ALA A 1 602 ? -21.795 -57.705 -34.352 1.00 22.80 602 ALA A CA 1
ATOM 4530 C C . ALA A 1 602 ? -22.521 -56.340 -34.160 1.00 22.80 602 ALA A C 1
ATOM 4532 O O . ALA A 1 602 ? -22.235 -55.566 -33.255 1.00 22.80 602 ALA A O 1
ATOM 4533 N N . THR A 1 603 ? -23.417 -56.013 -35.111 1.00 24.80 603 THR A N 1
ATOM 4534 C CA . THR A 1 603 ? -23.910 -54.641 -35.394 1.00 24.80 603 THR A CA 1
ATOM 4535 C C . THR A 1 603 ? -25.299 -54.639 -36.058 1.00 24.80 603 THR A C 1
ATOM 4537 O O . THR A 1 603 ? -25.532 -55.478 -36.930 1.00 24.80 603 THR A O 1
ATOM 4540 N N . LYS A 1 604 ? -26.169 -53.655 -35.754 1.00 22.53 604 LYS A N 1
ATOM 4541 C CA . LYS A 1 604 ? -27.179 -53.084 -36.685 1.00 22.53 604 LYS A CA 1
ATOM 4542 C C . LYS A 1 604 ? -27.842 -51.812 -36.121 1.00 22.53 604 LYS A C 1
ATOM 4544 O O . LYS A 1 604 ? -28.035 -51.713 -34.916 1.00 22.53 604 LYS A O 1
ATOM 4549 N N . ASN A 1 605 ? -28.212 -50.875 -37.000 1.00 25.97 605 ASN A N 1
ATOM 4550 C CA . ASN A 1 605 ? -28.913 -49.626 -36.656 1.00 25.97 605 ASN A CA 1
ATOM 4551 C C . ASN A 1 605 ? -30.437 -49.770 -36.777 1.00 25.97 605 ASN A C 1
ATOM 4553 O O . ASN A 1 605 ? -30.890 -50.239 -37.818 1.00 25.97 605 ASN A O 1
ATOM 4557 N N . THR A 1 606 ? -31.190 -49.187 -35.836 1.00 22.84 606 THR A N 1
ATOM 4558 C CA . THR A 1 606 ? -32.490 -48.521 -36.086 1.00 22.84 606 THR A CA 1
ATOM 4559 C C . THR A 1 606 ? -32.819 -47.522 -34.969 1.00 22.84 606 THR A C 1
ATOM 4561 O O . THR A 1 606 ? -32.969 -47.936 -33.830 1.00 22.84 606 THR A O 1
ATOM 4564 N N . GLY A 1 607 ? -32.988 -46.246 -35.335 1.00 22.31 607 GLY A N 1
ATOM 4565 C CA . GLY A 1 607 ? -33.978 -45.302 -34.787 1.00 22.31 607 GLY A CA 1
ATOM 4566 C C . GLY A 1 607 ? -34.062 -44.970 -33.283 1.00 22.31 607 GLY A C 1
ATOM 4567 O O . GLY A 1 607 ? -34.672 -45.720 -32.537 1.00 22.31 607 GLY A O 1
ATOM 4568 N N . VAL A 1 608 ? -33.718 -43.707 -32.976 1.00 26.67 608 VAL A N 1
ATOM 4569 C CA . VAL A 1 608 ? -34.422 -42.808 -32.022 1.00 26.67 608 VAL A CA 1
ATOM 4570 C C . VAL A 1 608 ? -34.221 -43.062 -30.507 1.00 26.67 608 VAL A C 1
ATOM 4572 O O . VAL A 1 608 ? -33.862 -44.147 -30.074 1.00 26.67 608 VAL A O 1
ATOM 4575 N N . ASP A 1 609 ? -34.415 -41.981 -29.740 1.00 23.39 609 ASP A N 1
ATOM 4576 C CA . ASP A 1 609 ? -34.386 -41.805 -28.277 1.00 23.39 609 ASP A CA 1
ATOM 4577 C C . ASP A 1 609 ? -33.080 -42.084 -27.510 1.00 23.39 609 ASP A C 1
ATOM 4579 O O . ASP A 1 609 ? -32.556 -43.190 -27.405 1.00 23.39 609 ASP A O 1
ATOM 4583 N N . GLY A 1 610 ? -32.556 -40.994 -26.941 1.00 26.44 610 GLY A N 1
ATOM 4584 C CA . GLY A 1 610 ? -31.221 -40.901 -26.366 1.00 26.44 610 GLY A CA 1
ATOM 4585 C C . GLY A 1 610 ? -31.047 -41.383 -24.925 1.00 26.44 610 GLY A C 1
ATOM 4586 O O . GLY A 1 610 ? -32.000 -41.663 -24.194 1.00 26.44 610 GLY A O 1
ATOM 4587 N N . LYS A 1 611 ? -29.772 -41.375 -24.512 1.00 25.09 611 LYS A N 1
ATOM 4588 C CA . LYS A 1 611 ? -29.347 -41.150 -23.124 1.00 25.09 611 LYS A CA 1
ATOM 4589 C C . LYS A 1 611 ? -27.867 -40.761 -23.012 1.00 25.09 611 LYS A C 1
ATOM 4591 O O . LYS A 1 611 ? -26.980 -41.568 -23.256 1.00 25.09 611 LYS A O 1
ATOM 4596 N N . ASP A 1 612 ? -27.657 -39.518 -22.594 1.00 25.88 612 ASP A N 1
ATOM 4597 C CA . ASP A 1 612 ? -26.695 -39.093 -21.572 1.00 25.88 612 ASP A CA 1
ATOM 4598 C C . ASP A 1 612 ? -25.235 -39.594 -21.646 1.00 25.88 612 ASP A C 1
ATOM 4600 O O . ASP A 1 612 ? -24.770 -40.319 -20.764 1.00 25.88 612 ASP A O 1
ATOM 4604 N N . GLU A 1 613 ? -24.435 -39.037 -22.561 1.00 27.64 613 GLU A N 1
ATOM 4605 C CA . GLU A 1 613 ? -23.054 -38.704 -22.179 1.00 27.64 613 GLU A CA 1
ATOM 4606 C C . GLU A 1 613 ? -23.088 -37.452 -21.289 1.00 27.64 613 GLU A C 1
ATOM 4608 O O . GLU A 1 613 ? -23.465 -36.367 -21.736 1.00 27.64 613 GLU A O 1
ATOM 4613 N N . LYS A 1 614 ? -22.698 -37.577 -20.012 1.00 30.05 614 LYS A N 1
ATOM 4614 C CA . LYS A 1 614 ? -22.643 -36.442 -19.074 1.00 30.05 614 LYS A CA 1
ATOM 4615 C C . LYS A 1 614 ? -21.441 -35.532 -19.344 1.00 30.05 614 LYS A C 1
ATOM 4617 O O . LYS A 1 614 ? -20.482 -35.499 -18.576 1.00 30.05 614 LYS A O 1
ATOM 4622 N N . GLY A 1 615 ? -21.525 -34.746 -20.414 1.00 28.80 615 GLY A N 1
ATOM 4623 C CA . GLY A 1 615 ? -20.710 -33.546 -20.569 1.00 28.80 615 GLY A CA 1
ATOM 4624 C C . GLY A 1 615 ? -21.060 -32.538 -19.472 1.00 28.80 615 GLY A C 1
ATOM 4625 O O . GLY A 1 615 ? -22.202 -32.090 -19.379 1.00 28.80 615 GLY A O 1
ATOM 4626 N N . THR A 1 616 ? -20.094 -32.187 -18.621 1.00 31.09 616 THR A N 1
ATOM 4627 C CA . THR A 1 616 ? -20.308 -31.222 -17.534 1.00 31.09 616 THR A CA 1
ATOM 4628 C C . THR A 1 616 ? -20.517 -29.821 -18.107 1.00 31.09 616 THR A C 1
ATOM 4630 O O . THR A 1 616 ? -19.557 -29.131 -18.455 1.00 31.09 616 THR A O 1
ATOM 4633 N N . VAL A 1 617 ? -21.779 -29.400 -18.203 1.00 37.00 617 VAL A N 1
ATOM 4634 C CA . VAL A 1 617 ? -22.156 -28.033 -18.585 1.00 37.00 617 VAL A CA 1
ATOM 4635 C C . VAL A 1 617 ? -21.494 -27.038 -17.613 1.00 37.00 617 VAL A C 1
ATOM 4637 O O . VAL A 1 617 ? -21.513 -27.282 -16.402 1.00 37.00 617 VAL A O 1
ATOM 4640 N N . PRO A 1 618 ? -20.891 -25.928 -18.085 1.00 38.47 618 PRO A N 1
ATOM 4641 C CA . PRO A 1 618 ? -20.301 -24.932 -17.195 1.00 38.47 618 PRO A CA 1
ATOM 4642 C C . PRO A 1 618 ? -21.340 -24.369 -16.219 1.00 38.47 618 PRO A C 1
ATOM 4644 O O . PRO A 1 618 ? -22.416 -23.956 -16.637 1.00 38.47 618 PRO A O 1
ATOM 4647 N N . TRP A 1 619 ? -21.007 -24.305 -14.928 1.00 40.16 619 TRP A N 1
ATOM 4648 C CA . TRP A 1 619 ? -21.948 -23.985 -13.839 1.00 40.16 619 TRP A CA 1
ATOM 4649 C C . TRP A 1 619 ? -22.660 -22.621 -13.954 1.00 40.16 619 TRP A C 1
ATOM 4651 O O . TRP A 1 619 ? -23.703 -22.420 -13.339 1.00 40.16 619 TRP A O 1
ATOM 4661 N N . TYR A 1 620 ? -22.120 -21.688 -14.746 1.00 43.94 620 TYR A N 1
ATOM 4662 C CA . TYR A 1 620 ? -22.750 -20.397 -15.042 1.00 43.94 620 TYR A CA 1
ATOM 4663 C C . TYR A 1 620 ? -23.868 -20.483 -16.100 1.00 43.94 620 TYR A C 1
ATOM 4665 O O . TYR A 1 620 ? -24.712 -19.593 -16.157 1.00 43.94 620 TYR A O 1
ATOM 4673 N N . HIS A 1 621 ? -23.949 -21.565 -16.885 1.00 38.84 621 HIS A N 1
ATOM 4674 C CA . HIS A 1 621 ? -25.138 -21.916 -17.673 1.00 38.84 621 HIS A CA 1
ATOM 4675 C C . HIS A 1 621 ? -26.193 -22.591 -16.781 1.00 38.84 621 HIS A C 1
ATOM 4677 O O . HIS A 1 621 ? -26.668 -23.691 -17.055 1.00 38.84 621 HIS A O 1
ATOM 4683 N N . ASN A 1 622 ? -26.564 -21.917 -15.692 1.00 48.84 622 ASN A N 1
ATOM 4684 C CA . ASN A 1 622 ? -27.667 -22.339 -14.842 1.00 48.84 622 ASN A CA 1
ATOM 4685 C C . ASN A 1 622 ? -28.972 -21.954 -15.560 1.00 48.84 622 ASN A C 1
ATOM 4687 O O . ASN A 1 622 ? -29.468 -20.835 -15.417 1.00 48.84 622 ASN A O 1
ATOM 4691 N N . THR A 1 623 ? -29.455 -22.851 -16.431 1.00 50.69 623 THR A N 1
ATOM 4692 C CA . THR A 1 623 ? -30.457 -22.574 -17.481 1.00 50.69 623 THR A CA 1
ATOM 4693 C C . THR A 1 623 ? -31.708 -21.871 -16.954 1.00 50.69 623 THR A C 1
ATOM 4695 O O . THR A 1 623 ? -32.264 -21.016 -17.635 1.00 50.69 623 THR A O 1
ATOM 4698 N N . THR A 1 624 ? -32.105 -22.177 -15.718 1.00 62.41 624 THR A N 1
ATOM 4699 C CA . THR A 1 624 ? -33.259 -21.600 -15.016 1.00 62.41 624 THR A CA 1
ATOM 4700 C C . THR A 1 624 ? -33.193 -20.086 -14.817 1.00 62.41 624 THR A C 1
ATOM 4702 O O . THR A 1 624 ? -34.235 -19.446 -14.870 1.00 62.41 624 THR A O 1
ATOM 4705 N N . VAL A 1 625 ? -32.013 -19.490 -14.604 1.00 71.75 625 VAL A N 1
ATOM 4706 C CA . VAL A 1 625 ? -31.900 -18.044 -14.317 1.00 71.75 625 VAL A CA 1
ATOM 4707 C C . VAL A 1 625 ? -32.141 -17.214 -15.577 1.00 71.75 625 VAL A C 1
ATOM 4709 O O . VAL A 1 625 ? -32.961 -16.300 -15.573 1.00 71.75 625 VAL A O 1
ATOM 4712 N N . VAL A 1 626 ? -31.455 -17.555 -16.672 1.00 74.62 626 VAL A N 1
ATOM 4713 C CA . VAL A 1 626 ? -31.580 -16.830 -17.947 1.00 74.62 626 VAL A CA 1
ATOM 4714 C C . VAL A 1 626 ? -32.914 -17.147 -18.633 1.00 74.62 626 VAL A C 1
ATOM 4716 O O . VAL A 1 626 ? -33.519 -16.245 -19.204 1.00 74.62 626 VAL A O 1
ATOM 4719 N N . ALA A 1 627 ? -33.417 -18.386 -18.531 1.00 71.56 627 ALA A N 1
ATOM 4720 C CA . ALA A 1 627 ? -34.731 -18.742 -19.067 1.00 71.56 627 ALA A CA 1
ATOM 4721 C C . ALA A 1 627 ? -35.871 -18.013 -18.339 1.00 71.56 627 ALA A C 1
ATOM 4723 O O . ALA A 1 627 ? -36.657 -17.352 -19.004 1.00 71.56 627 ALA A O 1
ATOM 4724 N N . ALA A 1 628 ? -35.925 -18.037 -17.001 1.00 74.19 628 ALA A N 1
ATOM 4725 C CA . ALA A 1 628 ? -37.004 -17.376 -16.256 1.00 74.19 628 ALA A CA 1
ATOM 4726 C C . ALA A 1 628 ? -37.008 -15.845 -16.435 1.00 74.19 628 ALA A C 1
ATOM 4728 O O . ALA A 1 628 ? -38.064 -15.221 -16.447 1.00 74.19 628 ALA A O 1
ATOM 4729 N N . ALA A 1 629 ? -35.837 -15.226 -16.619 1.00 79.88 629 ALA A N 1
ATOM 4730 C CA . ALA A 1 629 ? -35.758 -13.818 -16.998 1.00 79.88 629 ALA A CA 1
ATOM 4731 C C . ALA A 1 629 ? -36.297 -13.579 -18.423 1.00 79.88 629 ALA A C 1
ATOM 4733 O O . ALA A 1 629 ? -37.093 -12.666 -18.635 1.00 79.88 629 ALA A O 1
ATOM 4734 N N . SER A 1 630 ? -35.934 -14.442 -19.380 1.00 78.94 630 SER A N 1
ATOM 4735 C CA . SER A 1 630 ? -36.439 -14.392 -20.758 1.00 78.94 630 SER A CA 1
ATOM 4736 C C . SER A 1 630 ? -37.949 -14.655 -20.867 1.00 78.94 630 SER A C 1
ATOM 4738 O O . SER A 1 630 ? -38.585 -14.100 -21.757 1.00 78.94 630 SER A O 1
ATOM 4740 N N . GLU A 1 631 ? -38.527 -15.480 -19.990 1.00 80.69 631 GLU A N 1
ATOM 4741 C CA . GLU A 1 631 ? -39.976 -15.735 -19.890 1.00 80.69 631 GLU A CA 1
ATOM 4742 C C . GLU A 1 631 ? -40.759 -14.512 -19.373 1.00 80.69 631 GLU A C 1
ATOM 4744 O O . GLU A 1 631 ? -41.960 -14.400 -19.616 1.00 80.69 631 GLU A O 1
ATOM 4749 N N . HIS A 1 632 ? -40.078 -13.571 -18.711 1.00 80.88 632 HIS A N 1
ATOM 4750 C CA . HIS A 1 632 ? -40.623 -12.291 -18.247 1.00 80.88 632 HIS A CA 1
ATOM 4751 C C . HIS A 1 632 ? -40.155 -11.086 -19.091 1.00 80.88 632 HIS A C 1
ATOM 4753 O O . HIS A 1 632 ? -40.244 -9.950 -18.634 1.00 80.88 632 HIS A O 1
ATOM 4759 N N . GLU A 1 633 ? -39.649 -11.323 -20.309 1.00 83.81 633 GLU A N 1
ATOM 4760 C CA . GLU A 1 633 ? -39.140 -10.300 -21.247 1.00 83.81 633 GLU A CA 1
ATOM 4761 C C . GLU A 1 633 ? -37.956 -9.454 -20.711 1.00 83.81 633 GLU A C 1
ATOM 4763 O O . GLU A 1 633 ? -37.625 -8.399 -21.254 1.00 83.81 633 GLU A O 1
ATOM 4768 N N . ILE A 1 634 ? -37.258 -9.929 -19.671 1.00 86.06 634 ILE A N 1
ATOM 4769 C CA . ILE A 1 634 ? -36.131 -9.227 -19.040 1.00 86.06 634 ILE A CA 1
ATOM 4770 C C . ILE A 1 634 ? -34.839 -9.481 -19.827 1.00 86.06 634 ILE A C 1
ATOM 4772 O O . ILE A 1 634 ? -34.386 -10.619 -19.970 1.00 86.06 634 ILE A O 1
ATOM 4776 N N . ALA A 1 635 ? -34.187 -8.408 -20.27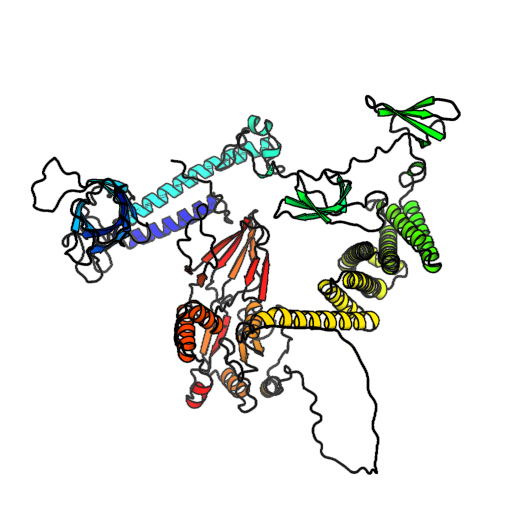7 1.00 84.38 635 ALA A N 1
ATOM 4777 C CA . ALA A 1 635 ? -32.868 -8.480 -20.899 1.00 84.38 635 ALA A CA 1
ATOM 4778 C C . ALA A 1 635 ? -31.777 -8.821 -19.863 1.00 84.38 635 ALA A C 1
ATOM 4780 O O . ALA A 1 635 ? -31.598 -8.105 -18.878 1.00 84.38 635 ALA A O 1
ATOM 4781 N N . VAL A 1 636 ? -31.008 -9.891 -20.100 1.00 84.38 636 VAL A N 1
ATOM 4782 C CA . VAL A 1 636 ? -29.930 -10.343 -19.200 1.00 84.38 636 VAL A CA 1
ATOM 4783 C C . VAL A 1 636 ? -28.571 -10.292 -19.893 1.00 84.38 636 VAL A C 1
ATOM 4785 O O . VAL A 1 636 ? -28.358 -10.941 -20.916 1.00 84.38 636 VAL A O 1
ATOM 4788 N N . SER A 1 637 ? -27.621 -9.587 -19.277 1.00 84.81 637 SER A N 1
ATOM 4789 C CA . SER A 1 637 ? -26.193 -9.677 -19.598 1.00 84.81 637 SER A CA 1
ATOM 4790 C C . SER A 1 637 ? -25.497 -10.605 -18.599 1.00 84.81 637 SER A C 1
ATOM 4792 O O . SER A 1 637 ? -25.630 -10.425 -17.388 1.00 84.81 637 SER A O 1
ATOM 4794 N N . VAL A 1 638 ? -24.757 -11.604 -19.088 1.00 84.75 638 VAL A N 1
ATOM 4795 C CA . VAL A 1 638 ? -24.005 -12.551 -18.248 1.00 84.75 638 VAL A CA 1
ATOM 4796 C C . VAL A 1 638 ? -22.516 -12.240 -18.352 1.00 84.75 638 VAL A C 1
ATOM 4798 O O . VAL A 1 638 ? -21.908 -12.417 -19.405 1.00 84.75 638 VAL A O 1
ATOM 4801 N N . VAL A 1 639 ? -21.921 -11.798 -17.243 1.00 83.31 639 VAL A N 1
ATOM 4802 C CA . VAL A 1 639 ? -20.514 -11.377 -17.165 1.00 83.31 639 VAL A CA 1
ATOM 4803 C C . VAL A 1 639 ? -19.745 -12.315 -16.240 1.00 83.31 639 VAL A C 1
ATOM 4805 O O . VAL A 1 639 ? -20.189 -12.616 -15.131 1.00 83.31 639 VAL A O 1
ATOM 4808 N N . ASN A 1 640 ? -18.570 -12.781 -16.668 1.00 81.69 640 ASN A N 1
ATOM 4809 C CA . ASN A 1 640 ? -17.730 -13.623 -15.824 1.00 81.69 640 ASN A CA 1
ATOM 4810 C C . ASN A 1 640 ? -17.179 -12.813 -14.638 1.00 81.69 640 ASN A C 1
ATOM 4812 O O . ASN A 1 640 ? -16.614 -11.735 -14.818 1.00 81.69 640 ASN A O 1
ATOM 4816 N N . ALA A 1 641 ? -17.253 -13.358 -13.421 1.00 72.62 641 ALA A N 1
ATOM 4817 C CA . ALA A 1 641 ? -16.753 -12.688 -12.220 1.00 72.62 641 ALA A CA 1
ATOM 4818 C C . ALA A 1 641 ? -15.252 -12.323 -12.279 1.00 72.62 641 ALA A C 1
ATOM 4820 O O . ALA A 1 641 ? -14.807 -11.468 -11.515 1.00 72.62 641 ALA A O 1
ATOM 4821 N N . HIS A 1 642 ? -14.444 -12.945 -13.146 1.00 75.62 642 HIS A N 1
ATOM 4822 C CA . HIS A 1 642 ? -13.041 -12.572 -13.384 1.00 75.62 642 HIS A CA 1
ATOM 4823 C C . HIS A 1 642 ? -12.852 -11.409 -14.371 1.00 75.62 642 HIS A C 1
ATOM 4825 O O . HIS A 1 642 ? -11.792 -10.789 -14.352 1.00 75.62 642 HIS A O 1
ATOM 4831 N N . GLU A 1 643 ? -13.863 -11.104 -15.183 1.00 76.62 643 GLU A N 1
ATOM 4832 C CA . GLU A 1 643 ? -13.838 -10.103 -16.261 1.00 76.62 643 GLU A CA 1
ATOM 4833 C C . GLU A 1 643 ? -14.691 -8.863 -15.929 1.00 76.62 643 GLU A C 1
ATOM 4835 O O . GLU A 1 643 ? -14.736 -7.913 -16.706 1.00 76.62 643 GLU A O 1
ATOM 4840 N N . LEU A 1 644 ? -15.333 -8.855 -14.753 1.00 78.62 644 LEU A N 1
ATOM 4841 C CA . LEU A 1 644 ? -16.136 -7.752 -14.227 1.00 78.62 644 LEU A CA 1
ATOM 4842 C C . LEU A 1 644 ? -15.355 -6.423 -14.224 1.00 78.62 644 LEU A C 1
ATOM 4844 O O . LEU A 1 644 ? -14.308 -6.302 -13.584 1.00 78.62 644 LEU A O 1
ATOM 4848 N N . SER A 1 645 ? -15.907 -5.420 -14.908 1.00 79.44 645 SER A N 1
ATOM 4849 C CA . SER A 1 645 ? -15.429 -4.034 -14.955 1.00 79.44 645 SER A CA 1
ATOM 4850 C C . SER A 1 645 ? -16.500 -3.076 -14.412 1.00 79.44 645 SER A C 1
ATOM 4852 O O . SER A 1 645 ? -17.622 -3.490 -14.127 1.00 79.44 645 SER A O 1
ATOM 4854 N N . HIS A 1 646 ? -16.177 -1.785 -14.283 1.00 77.25 646 HIS A N 1
ATOM 4855 C CA . HIS A 1 646 ? -17.174 -0.760 -13.933 1.00 77.25 646 HIS A CA 1
ATOM 4856 C C . HIS A 1 646 ? -18.133 -0.411 -15.087 1.00 77.25 646 HIS A C 1
ATOM 4858 O O . HIS A 1 646 ? -19.149 0.223 -14.845 1.00 77.25 646 HIS A O 1
ATOM 4864 N N . GLU A 1 647 ? -17.821 -0.825 -16.318 1.00 79.50 647 GLU A N 1
ATOM 4865 C CA . GLU A 1 647 ? -18.669 -0.645 -17.509 1.00 79.50 647 GLU A CA 1
ATOM 4866 C C . GLU A 1 647 ? -19.669 -1.805 -17.669 1.00 79.50 647 GLU A C 1
ATOM 4868 O O . GLU A 1 647 ? -20.686 -1.679 -18.342 1.00 79.50 647 GLU A O 1
ATOM 4873 N N . ALA A 1 648 ? -19.394 -2.953 -17.041 1.00 78.31 648 ALA A N 1
ATOM 4874 C CA . ALA A 1 648 ? -20.120 -4.208 -17.245 1.00 78.31 648 ALA A CA 1
ATOM 4875 C C . ALA A 1 648 ? -21.568 -4.225 -16.705 1.00 78.31 648 ALA A C 1
ATOM 4877 O O . ALA A 1 648 ? -22.293 -5.188 -16.950 1.00 78.31 648 ALA A O 1
ATOM 4878 N N . TYR A 1 649 ? -21.975 -3.189 -15.966 1.00 80.88 649 TYR A N 1
ATOM 4879 C CA . TYR A 1 649 ? -23.333 -2.983 -15.445 1.00 80.88 649 TYR A CA 1
ATOM 4880 C C . TYR A 1 649 ? -23.951 -1.649 -15.913 1.00 80.88 649 TYR A C 1
ATOM 4882 O O . TYR A 1 649 ? -24.975 -1.217 -15.380 1.00 80.88 649 TYR A O 1
ATOM 4890 N N . ASP A 1 650 ? -23.354 -0.975 -16.901 1.00 81.50 650 ASP A N 1
ATOM 4891 C CA . ASP A 1 650 ? -23.896 0.283 -17.416 1.00 81.50 650 ASP A CA 1
ATOM 4892 C C . ASP A 1 650 ? -25.148 0.031 -18.264 1.00 81.50 650 ASP A C 1
ATOM 4894 O O . ASP A 1 650 ? -25.117 -0.685 -19.261 1.00 81.50 650 ASP A O 1
ATOM 4898 N N . GLY A 1 651 ? -26.267 0.619 -17.829 1.00 80.62 651 GLY A N 1
ATOM 4899 C CA . GLY A 1 651 ? -27.597 0.348 -18.378 1.00 80.62 651 GLY A CA 1
ATOM 4900 C C . GLY A 1 651 ? -28.347 -0.810 -17.707 1.00 80.62 651 GLY A C 1
ATOM 4901 O O . GLY A 1 651 ? -29.418 -1.160 -18.185 1.00 80.62 651 GLY A O 1
ATOM 4902 N N . ALA A 1 652 ? -27.828 -1.396 -16.619 1.00 86.81 652 ALA A N 1
ATOM 4903 C CA . ALA A 1 652 ? -28.544 -2.404 -15.835 1.00 86.81 652 ALA A CA 1
ATOM 4904 C C . ALA A 1 652 ? -29.315 -1.778 -14.658 1.00 86.81 652 ALA A C 1
ATOM 4906 O O . ALA A 1 652 ? -28.727 -1.094 -13.819 1.00 86.81 652 ALA A O 1
ATOM 4907 N N . ASP A 1 653 ? -30.612 -2.079 -14.545 1.00 89.00 653 ASP A N 1
ATOM 4908 C CA . ASP A 1 653 ? -31.458 -1.632 -13.426 1.00 89.00 653 ASP A CA 1
ATOM 4909 C C . ASP A 1 653 ? -31.179 -2.378 -12.110 1.00 89.00 653 ASP A C 1
ATOM 4911 O O . ASP A 1 653 ? -31.493 -1.879 -11.030 1.00 89.00 653 ASP A O 1
ATOM 4915 N N . MET A 1 654 ? -30.590 -3.578 -12.182 1.00 87.81 654 MET A N 1
ATOM 4916 C CA . MET A 1 654 ? -30.281 -4.439 -11.036 1.00 87.81 654 MET A CA 1
ATOM 4917 C C . MET A 1 654 ? -29.148 -5.420 -11.369 1.00 87.81 654 MET A C 1
ATOM 4919 O O . MET A 1 654 ? -29.027 -5.881 -12.503 1.00 87.81 654 MET A O 1
ATOM 4923 N N . VAL A 1 655 ? -28.335 -5.779 -10.371 1.00 89.69 655 VAL A N 1
ATOM 4924 C CA . VAL A 1 655 ? -27.241 -6.754 -10.502 1.00 89.69 655 VAL A CA 1
ATOM 4925 C C . VAL A 1 655 ? -27.515 -7.996 -9.651 1.00 89.69 655 VAL A C 1
ATOM 4927 O O . VAL A 1 655 ? -27.822 -7.905 -8.462 1.00 89.69 655 VAL A O 1
ATOM 4930 N N . PHE A 1 656 ? -27.323 -9.175 -10.245 1.00 87.06 656 PHE A N 1
ATOM 4931 C CA . PHE A 1 656 ? -27.350 -10.466 -9.555 1.00 87.06 656 PHE A CA 1
ATOM 4932 C C . PHE A 1 656 ? -25.944 -11.077 -9.537 1.00 87.06 656 PHE A C 1
ATOM 4934 O O . PHE A 1 656 ? -25.342 -11.278 -10.590 1.00 87.06 656 PHE A O 1
ATOM 4941 N N . SER A 1 657 ? -25.416 -11.416 -8.359 1.00 87.31 657 SER A N 1
ATOM 4942 C CA . SER A 1 657 ? -24.175 -12.195 -8.240 1.00 87.31 657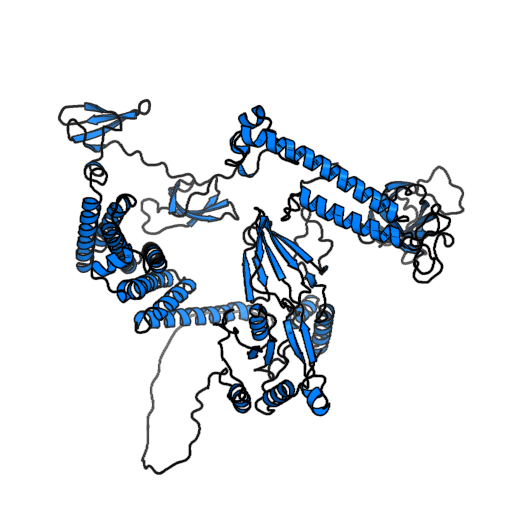 SER A CA 1
ATOM 4943 C C . SER A 1 657 ? -24.505 -13.665 -7.983 1.00 87.31 657 SER A C 1
ATOM 4945 O O . SER A 1 657 ? -25.143 -13.959 -6.976 1.00 87.31 657 SER A O 1
ATOM 4947 N N . ALA A 1 658 ? -24.048 -14.584 -8.836 1.00 83.31 658 ALA A N 1
ATOM 4948 C CA . ALA A 1 658 ? -24.231 -16.027 -8.650 1.00 83.31 658 ALA A CA 1
ATOM 4949 C C . ALA A 1 658 ? -22.936 -16.691 -8.146 1.00 83.31 658 ALA A C 1
ATOM 4951 O O . ALA A 1 658 ? -21.906 -16.638 -8.821 1.00 83.31 658 ALA A O 1
ATOM 4952 N N . GLY A 1 659 ? -22.970 -17.290 -6.955 1.00 80.12 659 GLY A N 1
ATOM 4953 C CA . GLY A 1 659 ? -21.804 -17.912 -6.323 1.00 80.12 659 GLY A CA 1
ATOM 4954 C C . GLY A 1 659 ? -22.008 -18.149 -4.826 1.00 80.12 659 GLY A C 1
ATOM 4955 O O . GLY A 1 659 ? -22.970 -18.789 -4.423 1.00 80.12 659 GLY A O 1
ATOM 4956 N N . GLY A 1 660 ? -21.110 -17.606 -4.005 1.00 78.50 660 GLY A N 1
ATOM 4957 C CA . GLY A 1 660 ? -21.266 -17.473 -2.549 1.00 78.50 660 GLY A CA 1
ATOM 4958 C C . GLY A 1 660 ? -20.855 -16.068 -2.099 1.00 78.50 660 GLY A C 1
ATOM 4959 O O . GLY A 1 660 ? -20.613 -15.209 -2.950 1.00 78.50 660 GLY A O 1
ATOM 4960 N N . ASP A 1 661 ? -20.726 -15.827 -0.793 1.00 77.88 661 ASP A N 1
ATOM 4961 C CA . ASP A 1 661 ? -20.501 -14.475 -0.244 1.00 77.88 661 ASP A CA 1
ATOM 4962 C C . ASP A 1 661 ? -19.280 -13.762 -0.852 1.00 77.88 661 ASP A C 1
ATOM 4964 O O . ASP A 1 661 ? -19.365 -12.591 -1.207 1.00 77.88 661 ASP A O 1
ATOM 4968 N N . GLY A 1 662 ? -18.174 -14.471 -1.112 1.00 79.50 662 GLY A N 1
ATOM 4969 C CA . GLY A 1 662 ? -17.004 -13.904 -1.803 1.00 79.50 662 GLY A CA 1
ATOM 4970 C C . GLY A 1 662 ? -17.279 -13.410 -3.237 1.00 79.50 662 GLY A C 1
ATOM 4971 O O . GLY A 1 662 ? -16.613 -12.490 -3.713 1.00 79.50 662 GLY A O 1
ATOM 4972 N N . THR A 1 663 ? -18.283 -13.965 -3.923 1.00 83.50 663 THR A N 1
ATOM 4973 C CA . THR A 1 663 ? -18.754 -13.475 -5.231 1.00 83.50 663 THR A CA 1
ATOM 4974 C C . THR A 1 663 ? -19.653 -12.246 -5.071 1.00 83.50 663 THR A C 1
ATOM 4976 O O . THR A 1 663 ? -19.556 -11.319 -5.878 1.00 83.50 663 THR A O 1
ATOM 4979 N N . PHE A 1 664 ? -20.470 -12.194 -4.014 1.00 86.06 664 PHE A N 1
ATOM 4980 C CA . PHE A 1 664 ? -21.265 -11.012 -3.669 1.00 86.06 664 PHE A CA 1
ATOM 4981 C C . PHE A 1 664 ? -20.376 -9.833 -3.263 1.00 86.06 664 PHE A C 1
ATOM 4983 O O . PHE A 1 664 ? -20.522 -8.754 -3.828 1.00 86.06 664 PHE A O 1
ATOM 4990 N N . LEU A 1 665 ? -19.394 -10.044 -2.377 1.00 85.56 665 LEU A N 1
ATOM 4991 C CA . LEU A 1 665 ? -18.367 -9.057 -2.019 1.00 85.56 665 LEU A CA 1
ATOM 4992 C C . LEU A 1 665 ? -17.655 -8.523 -3.264 1.00 85.56 665 LEU A C 1
ATOM 4994 O O . LEU A 1 665 ? -17.466 -7.315 -3.414 1.00 85.56 665 LEU A O 1
ATOM 4998 N N . LYS A 1 666 ? -17.327 -9.405 -4.218 1.00 85.44 666 LYS A N 1
ATOM 4999 C CA . LYS A 1 666 ? -16.720 -8.979 -5.478 1.00 85.44 666 LYS A CA 1
ATOM 5000 C C . LYS A 1 666 ? -17.634 -8.044 -6.263 1.00 85.44 666 LYS A C 1
ATOM 5002 O O . LYS A 1 666 ? -17.176 -6.965 -6.629 1.00 85.44 666 LYS A O 1
ATOM 5007 N N . ALA A 1 667 ? -18.905 -8.387 -6.459 1.00 87.31 667 ALA A N 1
ATOM 5008 C CA . ALA A 1 667 ? -19.859 -7.490 -7.113 1.00 87.31 667 ALA A CA 1
ATOM 5009 C C . ALA A 1 667 ? -20.050 -6.170 -6.331 1.00 87.31 667 ALA A C 1
ATOM 5011 O O . ALA A 1 667 ? -19.942 -5.090 -6.913 1.00 87.31 667 ALA A O 1
ATOM 5012 N N . ALA A 1 668 ? -20.225 -6.237 -5.008 1.00 87.31 668 ALA A N 1
ATOM 5013 C CA . ALA A 1 668 ? -20.404 -5.090 -4.114 1.00 87.31 668 ALA A CA 1
ATOM 5014 C C . ALA A 1 668 ? -19.216 -4.113 -4.123 1.00 87.31 668 ALA A C 1
ATOM 5016 O O . ALA A 1 668 ? -19.417 -2.904 -3.987 1.00 87.31 668 ALA A O 1
ATOM 5017 N N . SER A 1 669 ? -17.994 -4.621 -4.316 1.00 85.06 669 SER A N 1
ATOM 5018 C CA . SER A 1 669 ? -16.782 -3.802 -4.428 1.00 85.06 669 SER A CA 1
ATOM 5019 C C . SER A 1 669 ? -16.676 -3.046 -5.760 1.00 85.06 669 SER A C 1
ATOM 5021 O O . SER A 1 669 ? -16.007 -2.015 -5.815 1.00 85.06 669 SER A O 1
ATOM 5023 N N . PHE A 1 670 ? -17.335 -3.524 -6.824 1.00 81.06 670 PHE A N 1
ATOM 5024 C CA . PHE A 1 670 ? -17.355 -2.873 -8.140 1.00 81.06 670 PHE A CA 1
ATOM 5025 C C . PHE A 1 670 ? -18.566 -1.951 -8.337 1.00 81.06 670 PHE A C 1
ATOM 5027 O O . PHE A 1 670 ? -18.396 -0.895 -8.940 1.00 81.06 670 PHE A O 1
ATOM 5034 N N . VAL A 1 671 ? -19.757 -2.305 -7.831 1.00 83.19 671 VAL A N 1
ATOM 5035 C CA . VAL A 1 671 ? -20.993 -1.510 -7.997 1.00 83.19 671 VAL A CA 1
ATOM 5036 C C . VAL A 1 671 ? -20.883 -0.179 -7.239 1.00 83.19 671 VAL A C 1
ATOM 5038 O O . VAL A 1 671 ? -21.186 -0.074 -6.049 1.00 83.19 671 VAL A O 1
ATOM 5041 N N . ASN A 1 672 ? -20.419 0.853 -7.944 1.00 76.94 672 ASN A N 1
ATOM 5042 C CA . ASN A 1 672 ? -20.186 2.206 -7.425 1.00 76.94 672 ASN A CA 1
ATOM 5043 C C . ASN A 1 672 ? -21.305 3.212 -7.763 1.00 76.94 672 ASN A C 1
ATOM 5045 O O . ASN A 1 672 ? -21.235 4.369 -7.357 1.00 76.94 672 ASN A O 1
ATOM 5049 N N . LYS A 1 673 ? -22.339 2.762 -8.481 1.00 78.12 673 LYS A N 1
ATOM 5050 C CA . LYS A 1 673 ? -23.587 3.487 -8.768 1.00 78.12 673 LYS A CA 1
ATOM 5051 C C . LYS A 1 673 ? -24.696 3.003 -7.812 1.00 78.12 673 LYS A C 1
ATOM 5053 O O . LYS A 1 673 ? -24.574 1.892 -7.295 1.00 78.12 673 LYS A O 1
ATOM 5058 N N . PRO A 1 674 ? -25.787 3.764 -7.589 1.00 79.75 674 PRO A N 1
ATOM 5059 C CA . PRO A 1 674 ? -26.901 3.375 -6.707 1.00 79.75 674 PRO A CA 1
ATOM 5060 C C . PRO A 1 674 ? -27.825 2.289 -7.312 1.00 79.75 674 PRO A C 1
ATOM 5062 O O . PRO A 1 674 ? -29.047 2.371 -7.209 1.00 79.75 674 PRO A O 1
ATOM 5065 N N . ILE A 1 675 ? -27.239 1.275 -7.954 1.00 86.88 675 ILE A N 1
ATOM 5066 C CA . ILE A 1 675 ? -27.926 0.128 -8.562 1.00 86.88 675 ILE A CA 1
ATOM 5067 C C . ILE A 1 675 ? -28.056 -0.977 -7.494 1.00 86.88 675 ILE A C 1
ATOM 5069 O O . ILE A 1 675 ? -27.068 -1.259 -6.807 1.00 86.88 675 ILE A O 1
ATOM 5073 N N . PRO A 1 676 ? -29.228 -1.616 -7.316 1.00 88.75 676 PRO A N 1
ATOM 5074 C CA . PRO A 1 676 ? -29.386 -2.718 -6.372 1.00 88.75 676 PRO A CA 1
ATOM 5075 C C . PRO A 1 676 ? -28.539 -3.946 -6.727 1.00 88.75 676 PRO A C 1
ATOM 5077 O O . PRO A 1 676 ? -28.439 -4.333 -7.891 1.00 88.75 676 PRO A O 1
ATOM 5080 N N . LEU A 1 677 ? -27.991 -4.603 -5.703 1.00 88.69 677 LEU A N 1
ATOM 5081 C CA . LEU A 1 677 ? -27.270 -5.873 -5.808 1.00 88.69 677 LEU A CA 1
ATOM 5082 C C . LEU A 1 677 ? -28.015 -6.980 -5.049 1.00 88.69 677 LEU A C 1
ATOM 5084 O O . LEU A 1 677 ? -28.664 -6.735 -4.032 1.00 88.69 677 LEU A O 1
ATOM 5088 N N . THR A 1 678 ? -27.938 -8.218 -5.533 1.00 86.25 678 THR A N 1
ATOM 5089 C CA . THR A 1 678 ? -28.632 -9.369 -4.938 1.00 86.25 678 THR A CA 1
ATOM 5090 C C . THR A 1 678 ? -27.837 -10.665 -5.113 1.00 86.25 678 THR A C 1
ATOM 5092 O O . THR A 1 678 ? -27.339 -10.963 -6.199 1.00 86.25 678 THR A O 1
ATOM 5095 N N . GLY A 1 679 ? -27.672 -11.417 -4.018 1.00 83.81 679 GLY A N 1
ATOM 5096 C CA . GLY A 1 679 ? -26.748 -12.551 -3.934 1.00 83.81 679 GLY A CA 1
ATOM 5097 C C . GLY A 1 679 ? -27.417 -13.915 -4.071 1.00 83.81 679 GLY A C 1
ATOM 5098 O O . GLY A 1 679 ? -28.057 -14.400 -3.139 1.00 83.81 679 GLY A O 1
ATOM 5099 N N . LEU A 1 680 ? -27.236 -14.551 -5.226 1.00 80.19 680 LEU A N 1
ATOM 5100 C CA . LEU A 1 680 ? -27.702 -15.903 -5.501 1.00 80.19 680 LEU A CA 1
ATOM 5101 C C . LEU A 1 680 ? -26.647 -16.931 -5.061 1.00 80.19 680 LEU A C 1
ATOM 5103 O O . LEU A 1 680 ? -25.548 -16.992 -5.618 1.00 80.19 680 LEU A O 1
ATOM 5107 N N . ASN A 1 681 ? -26.990 -17.752 -4.071 1.00 76.00 681 ASN A N 1
ATOM 5108 C CA . ASN A 1 681 ? -26.155 -18.843 -3.586 1.00 76.00 681 ASN A CA 1
ATOM 5109 C C . ASN A 1 681 ? -26.293 -20.075 -4.498 1.00 76.00 681 ASN A C 1
ATOM 5111 O O . ASN A 1 681 ? -27.374 -20.654 -4.606 1.00 76.00 681 ASN A O 1
ATOM 5115 N N . THR A 1 682 ? -25.201 -20.487 -5.144 1.00 72.50 682 THR A N 1
ATOM 5116 C CA . THR A 1 682 ? -25.154 -21.642 -6.060 1.00 72.50 682 THR A CA 1
ATOM 5117 C C . THR A 1 682 ? -24.760 -22.968 -5.396 1.00 72.50 682 THR A C 1
ATOM 5119 O O . THR A 1 682 ? -24.815 -23.995 -6.063 1.00 72.50 682 THR A O 1
ATOM 5122 N N . ASP A 1 683 ? -24.334 -22.970 -4.128 1.00 67.50 683 ASP A N 1
ATOM 5123 C CA . ASP A 1 683 ? -23.882 -24.164 -3.384 1.00 67.50 683 ASP A CA 1
ATOM 5124 C C . ASP A 1 683 ? -24.465 -24.177 -1.954 1.00 67.50 683 ASP A C 1
ATOM 5126 O O . ASP A 1 683 ? -23.779 -24.397 -0.952 1.00 67.50 683 ASP A O 1
ATOM 5130 N N . SER A 1 684 ? -25.777 -23.931 -1.851 1.00 61.59 684 SER A N 1
ATOM 5131 C CA . SER A 1 684 ? -26.496 -23.843 -0.570 1.00 61.59 684 SER A CA 1
ATOM 5132 C C . SER A 1 684 ? -26.554 -25.158 0.215 1.00 61.59 684 SER A C 1
ATOM 5134 O O . SER A 1 684 ? -26.978 -25.163 1.365 1.00 61.59 684 SER A O 1
ATOM 5136 N N . ALA A 1 685 ? -26.140 -26.276 -0.389 1.00 59.94 685 ALA A N 1
ATOM 5137 C CA . ALA A 1 685 ? -25.960 -27.554 0.298 1.00 59.94 685 ALA A CA 1
ATOM 5138 C C . ALA A 1 685 ? -24.653 -27.614 1.115 1.00 59.94 685 ALA A C 1
ATOM 5140 O O . ALA A 1 685 ? -24.502 -28.494 1.961 1.00 59.94 685 ALA A O 1
ATOM 5141 N N . ARG A 1 686 ? -23.706 -26.700 0.857 1.00 59.09 686 ARG A N 1
ATOM 5142 C CA . ARG A 1 686 ? -22.370 -26.678 1.466 1.00 59.09 686 ARG A CA 1
ATOM 5143 C C . ARG A 1 686 ? -22.117 -25.460 2.354 1.00 59.09 686 ARG A C 1
ATOM 5145 O O . ARG A 1 686 ? -21.336 -25.558 3.297 1.00 59.09 686 ARG A O 1
ATOM 5152 N N . SER A 1 687 ? -22.747 -24.325 2.057 1.00 59.69 687 SER A N 1
ATOM 5153 C CA . SER A 1 687 ? -22.731 -23.115 2.889 1.00 59.69 687 SER A CA 1
ATOM 5154 C C . SER A 1 687 ? -23.985 -22.287 2.615 1.00 59.69 687 SER A C 1
ATOM 5156 O O . SER A 1 687 ? -24.299 -22.064 1.449 1.00 59.69 687 SER A O 1
ATOM 5158 N N . GLU A 1 688 ? -24.702 -21.823 3.645 1.00 60.62 688 GLU A N 1
ATOM 5159 C CA . GLU A 1 688 ? -25.927 -21.013 3.471 1.00 60.62 688 GLU A CA 1
ATOM 5160 C C . GLU A 1 688 ? -25.611 -19.560 3.047 1.00 60.62 688 GLU A C 1
ATOM 5162 O O . GLU A 1 688 ? -26.281 -19.032 2.160 1.00 60.62 688 GLU A O 1
ATOM 5167 N N . GLY A 1 689 ? -24.535 -18.974 3.586 1.00 59.84 689 GLY A N 1
ATOM 5168 C CA . GLY A 1 689 ? -24.015 -17.642 3.243 1.00 59.84 689 GLY A CA 1
ATOM 5169 C C . GLY A 1 689 ? -24.722 -16.463 3.934 1.00 59.84 689 GLY A C 1
ATOM 5170 O O . GLY A 1 689 ? -25.948 -16.417 4.016 1.00 59.84 689 GLY A O 1
ATOM 5171 N N . ASN A 1 690 ? -23.947 -15.485 4.414 1.00 62.81 690 ASN A N 1
ATOM 5172 C CA . ASN A 1 690 ? -24.453 -14.310 5.150 1.00 62.81 690 ASN A CA 1
ATOM 5173 C C . ASN A 1 690 ? -24.883 -13.142 4.242 1.00 62.81 690 ASN A C 1
ATOM 5175 O O . ASN A 1 690 ? -25.594 -12.229 4.679 1.00 62.81 690 ASN A O 1
ATOM 5179 N N . LEU A 1 691 ? -24.433 -13.137 2.985 1.00 67.69 691 LEU A N 1
ATOM 5180 C CA . LEU A 1 691 ? -24.688 -12.085 1.997 1.00 67.69 691 LEU A CA 1
ATOM 5181 C C . LEU A 1 691 ? -25.479 -12.626 0.792 1.00 67.69 691 LEU A C 1
ATOM 5183 O O . LEU A 1 691 ? -26.296 -11.911 0.210 1.00 67.69 691 LEU A O 1
ATOM 5187 N N . CYS A 1 692 ? -25.279 -13.897 0.431 1.00 62.97 692 CYS A N 1
ATOM 5188 C CA . CYS A 1 692 ? -26.006 -14.575 -0.644 1.00 62.97 692 CYS A CA 1
ATOM 5189 C C . CYS A 1 692 ? -27.326 -15.222 -0.181 1.00 62.97 692 CYS A C 1
ATOM 5191 O O . CYS A 1 692 ? -27.460 -16.443 -0.159 1.00 62.97 692 CYS A O 1
ATOM 5193 N N . CYS A 1 693 ? -28.338 -14.405 0.122 1.00 57.16 693 CYS A N 1
ATOM 5194 C CA . CYS A 1 693 ? -29.625 -14.851 0.675 1.00 57.16 693 CYS A CA 1
ATOM 5195 C C . CYS A 1 693 ? -30.461 -15.821 -0.202 1.00 57.16 693 CYS A C 1
ATOM 5197 O O . CYS A 1 693 ? -31.469 -16.340 0.278 1.00 57.16 693 CYS A O 1
ATOM 5199 N N . TYR A 1 694 ? -30.106 -16.067 -1.472 1.00 63.31 694 TYR A N 1
ATOM 5200 C CA . TYR A 1 694 ? -30.973 -16.775 -2.432 1.00 63.31 694 TYR A CA 1
ATOM 5201 C C . TYR A 1 694 ? -30.390 -18.097 -2.935 1.00 63.31 694 TYR A C 1
ATOM 5203 O O . TYR A 1 694 ? -29.753 -18.151 -3.983 1.00 63.31 694 TYR A O 1
ATOM 5211 N N . SER A 1 695 ? -30.665 -19.190 -2.223 1.00 57.12 695 SER A N 1
ATOM 5212 C CA . SER A 1 695 ? -30.337 -20.559 -2.650 1.00 57.12 695 SER A CA 1
ATOM 5213 C C . SER A 1 695 ? -30.951 -20.918 -4.017 1.00 57.12 695 SER A C 1
ATOM 5215 O O . SER A 1 695 ? -32.176 -21.070 -4.118 1.00 57.12 695 SER A O 1
ATOM 5217 N N . ILE A 1 696 ? -30.123 -21.131 -5.044 1.00 54.91 696 ILE A N 1
ATOM 5218 C CA . ILE A 1 696 ? -30.527 -21.716 -6.333 1.00 54.91 696 ILE A CA 1
ATOM 5219 C C . ILE A 1 696 ? -30.523 -23.247 -6.206 1.00 54.91 696 ILE A C 1
ATOM 5221 O O . ILE A 1 696 ? -29.667 -23.944 -6.746 1.00 54.91 696 ILE A O 1
ATOM 5225 N N . ASP A 1 697 ? -31.497 -23.780 -5.473 1.00 54.69 697 ASP A N 1
ATOM 5226 C CA . ASP A 1 697 ? -31.752 -25.220 -5.427 1.00 54.69 697 ASP A CA 1
ATOM 5227 C C . ASP A 1 697 ? -32.665 -25.626 -6.597 1.00 54.69 697 ASP A C 1
ATOM 5229 O O . ASP A 1 697 ? -33.819 -25.184 -6.689 1.00 54.69 697 ASP A O 1
ATOM 5233 N N . ALA A 1 698 ? -32.145 -26.486 -7.479 1.00 45.56 698 ALA A N 1
ATOM 5234 C CA . ALA A 1 698 ? -32.839 -27.013 -8.654 1.00 45.56 698 ALA A CA 1
ATOM 5235 C C . ALA A 1 698 ? -34.109 -27.821 -8.317 1.00 45.56 698 ALA A C 1
ATOM 5237 O O . ALA A 1 698 ? -34.968 -27.989 -9.177 1.00 45.56 698 ALA A O 1
ATOM 5238 N N . THR A 1 699 ? -34.266 -28.292 -7.076 1.00 43.88 699 THR A N 1
ATOM 5239 C CA . THR A 1 699 ? -35.487 -28.974 -6.612 1.00 43.88 699 THR A CA 1
ATOM 5240 C C . THR A 1 699 ? -36.624 -28.014 -6.243 1.00 43.88 699 THR A C 1
ATOM 5242 O O . THR A 1 699 ? -37.762 -28.451 -6.081 1.00 43.88 699 THR A O 1
ATOM 5245 N N . CYS A 1 700 ? -36.339 -26.715 -6.073 1.00 50.53 700 CYS A N 1
ATOM 5246 C CA . CYS A 1 700 ? -37.240 -25.787 -5.383 1.00 50.53 700 CYS A CA 1
ATOM 5247 C C . CYS A 1 700 ? -37.698 -24.556 -6.192 1.00 50.53 700 CYS A C 1
ATOM 5249 O O . CYS A 1 700 ? -38.513 -23.798 -5.666 1.00 50.53 700 CYS A O 1
ATOM 5251 N N . ASN A 1 701 ? -37.163 -24.292 -7.395 1.00 60.56 701 ASN A N 1
ATOM 5252 C CA . ASN A 1 701 ? -37.470 -23.108 -8.231 1.00 60.56 701 ASN A CA 1
ATOM 5253 C C . ASN A 1 701 ? -37.445 -21.738 -7.500 1.00 60.56 701 ASN A C 1
ATOM 5255 O O . ASN A 1 701 ? -38.099 -20.783 -7.918 1.00 60.56 701 ASN A O 1
ATOM 5259 N N . ARG A 1 702 ? -36.657 -21.600 -6.420 1.00 65.31 702 ARG A N 1
ATOM 5260 C CA . ARG A 1 702 ? -36.674 -20.405 -5.542 1.00 65.31 702 ARG A CA 1
ATOM 5261 C C . ARG A 1 702 ? -36.308 -19.107 -6.263 1.00 65.31 702 ARG A C 1
ATOM 5263 O O . ARG A 1 702 ? -36.814 -18.059 -5.876 1.00 65.31 702 ARG A O 1
ATOM 5270 N N . PHE A 1 703 ? -35.484 -19.175 -7.314 1.00 73.19 703 PHE A N 1
ATOM 5271 C CA . PHE A 1 703 ? -35.175 -18.012 -8.150 1.00 73.19 703 PHE A CA 1
ATOM 5272 C C . PHE A 1 703 ? -36.421 -17.462 -8.859 1.00 73.19 703 PHE A C 1
ATOM 5274 O O . PHE A 1 703 ? -36.648 -16.261 -8.804 1.00 73.19 703 PHE A O 1
ATOM 5281 N N . VAL A 1 704 ? -37.263 -18.325 -9.443 1.00 75.19 704 VAL A N 1
ATOM 5282 C CA . VAL A 1 704 ? -38.507 -17.910 -10.121 1.00 75.19 704 VAL A CA 1
ATOM 5283 C C . VAL A 1 704 ? -39.462 -17.255 -9.123 1.00 75.19 704 VAL A C 1
ATOM 5285 O O . VAL A 1 704 ? -39.974 -16.175 -9.380 1.00 75.19 704 VAL A O 1
ATOM 5288 N N . VAL A 1 705 ? -39.612 -17.839 -7.928 1.00 73.50 705 VAL A N 1
ATOM 5289 C CA . VAL A 1 705 ? -40.440 -17.261 -6.853 1.00 73.50 705 VAL A CA 1
ATOM 5290 C C . VAL A 1 705 ? -39.906 -15.897 -6.393 1.00 73.50 705 VAL A C 1
ATOM 5292 O O . VAL A 1 705 ? -40.691 -14.981 -6.167 1.00 73.50 705 VAL A O 1
ATOM 5295 N N . GLY A 1 706 ? -38.584 -15.735 -6.273 1.00 76.44 706 GLY A N 1
ATOM 5296 C CA . GLY A 1 706 ? -37.960 -14.445 -5.957 1.00 76.44 706 GLY A CA 1
ATOM 5297 C C . GLY A 1 706 ? -38.131 -13.408 -7.072 1.00 76.44 706 GLY A C 1
ATOM 5298 O O . GLY A 1 706 ? -38.418 -12.249 -6.790 1.00 76.44 706 GLY A O 1
ATOM 5299 N N . LEU A 1 707 ? -38.023 -13.826 -8.336 1.00 80.81 707 LEU A N 1
ATOM 5300 C CA . LEU A 1 707 ? -38.217 -12.971 -9.508 1.00 80.81 707 LEU A CA 1
ATOM 5301 C C . LEU A 1 707 ? -39.681 -12.524 -9.648 1.00 80.81 707 LEU A C 1
ATOM 5303 O O . LEU A 1 707 ? -39.940 -11.337 -9.822 1.00 80.81 707 LEU A O 1
ATOM 5307 N N . GLU A 1 708 ? -40.642 -13.432 -9.467 1.00 80.00 708 GLU A N 1
ATOM 5308 C CA . GLU A 1 708 ? -42.067 -13.095 -9.390 1.00 80.00 708 GLU A CA 1
ATOM 5309 C C . GLU A 1 708 ? -42.356 -12.099 -8.261 1.00 80.00 708 GLU A C 1
ATOM 5311 O O . GLU A 1 708 ? -43.107 -11.147 -8.467 1.00 80.00 708 GLU A O 1
ATOM 5316 N N . ARG A 1 709 ? -41.778 -12.298 -7.068 1.00 79.69 709 ARG A N 1
ATOM 5317 C CA . ARG A 1 709 ? -41.937 -11.365 -5.941 1.00 79.69 709 ARG A CA 1
ATOM 5318 C C . ARG A 1 709 ? -41.339 -9.992 -6.251 1.00 79.69 709 ARG A C 1
ATOM 5320 O O . ARG A 1 709 ? -41.980 -8.985 -5.964 1.00 79.69 709 ARG A O 1
ATOM 5327 N N . LEU A 1 710 ? -40.168 -9.947 -6.889 1.00 84.56 710 LEU A N 1
ATOM 5328 C CA . LEU A 1 710 ? -39.511 -8.712 -7.323 1.00 84.56 710 LEU A CA 1
ATOM 5329 C C . LEU A 1 710 ? -40.382 -7.940 -8.328 1.00 84.56 710 LEU A C 1
ATOM 5331 O O . LEU A 1 710 ? -40.600 -6.745 -8.159 1.00 84.56 710 LEU A O 1
ATOM 5335 N N . LEU A 1 711 ? -40.939 -8.632 -9.327 1.00 84.88 711 LEU A N 1
ATOM 5336 C CA . LEU A 1 711 ? -41.831 -8.046 -10.335 1.00 84.88 711 LEU A CA 1
ATOM 5337 C C . LEU A 1 711 ? -43.184 -7.592 -9.754 1.00 84.88 711 LEU A C 1
ATOM 5339 O O . LEU A 1 711 ? -43.790 -6.659 -10.275 1.00 84.88 711 LEU A O 1
ATOM 5343 N N . LYS A 1 712 ? -43.656 -8.228 -8.674 1.00 84.62 712 LYS A N 1
ATOM 5344 C CA . LYS A 1 712 ? -44.906 -7.874 -7.970 1.00 84.62 712 LYS A CA 1
ATOM 5345 C C . LYS A 1 712 ? -44.734 -6.804 -6.885 1.00 84.62 712 LYS A C 1
ATOM 5347 O O . LYS A 1 712 ? -45.736 -6.254 -6.441 1.00 84.62 712 LYS A O 1
ATOM 5352 N N . GLY A 1 713 ? -43.505 -6.523 -6.445 1.00 82.88 713 GLY A N 1
ATOM 5353 C CA . GLY A 1 713 ? -43.230 -5.629 -5.312 1.00 82.88 713 GLY A CA 1
ATOM 5354 C C . GLY A 1 713 ? -43.359 -6.270 -3.919 1.00 82.88 713 GLY A C 1
ATOM 5355 O O . GLY A 1 713 ? -43.376 -5.545 -2.931 1.00 82.88 713 GLY A O 1
ATOM 5356 N N . ASP A 1 714 ? -43.436 -7.603 -3.817 1.00 83.56 714 ASP A N 1
ATOM 5357 C CA . ASP A 1 714 ? -43.567 -8.365 -2.555 1.00 83.56 714 ASP A CA 1
ATOM 5358 C C . ASP A 1 714 ? -42.191 -8.533 -1.869 1.00 83.56 714 ASP A C 1
ATOM 5360 O O . ASP A 1 714 ? -41.674 -9.647 -1.742 1.00 83.56 714 ASP A O 1
ATOM 5364 N N . PHE A 1 715 ? -41.546 -7.406 -1.528 1.00 82.56 715 PHE A N 1
ATOM 5365 C CA . PHE A 1 715 ? -40.209 -7.338 -0.918 1.00 82.56 715 PHE A CA 1
ATOM 5366 C C . PHE A 1 715 ? -39.934 -6.018 -0.163 1.00 82.56 715 PHE A C 1
ATOM 5368 O O . PHE A 1 715 ? -40.526 -4.980 -0.451 1.00 82.56 715 PHE A O 1
ATOM 5375 N N . GLU A 1 716 ? -38.962 -6.028 0.756 1.00 82.44 716 GLU A N 1
ATOM 5376 C CA . GLU A 1 716 ? -38.393 -4.824 1.385 1.00 82.44 716 GLU A CA 1
ATOM 5377 C C . GLU A 1 716 ? -37.011 -4.457 0.806 1.00 82.44 716 GLU A C 1
ATOM 5379 O O . GLU A 1 716 ? -36.225 -5.312 0.389 1.00 82.44 716 GLU A O 1
ATOM 5384 N N . TRP A 1 717 ? -36.674 -3.162 0.833 1.00 84.69 717 TRP A N 1
ATOM 5385 C CA . TRP A 1 717 ? -35.327 -2.664 0.535 1.00 84.69 717 TRP A CA 1
ATOM 5386 C C . TRP A 1 717 ? -34.466 -2.592 1.802 1.00 84.69 717 TRP A C 1
ATOM 5388 O O . TRP A 1 717 ? -34.763 -1.809 2.706 1.00 84.69 717 TRP A O 1
ATOM 5398 N N . ARG A 1 718 ? -33.326 -3.292 1.824 1.00 82.12 718 ARG A N 1
ATOM 5399 C CA . ARG A 1 718 ? -32.265 -3.087 2.826 1.00 82.12 718 ARG A CA 1
ATOM 5400 C C . ARG A 1 718 ? -31.123 -2.258 2.236 1.00 82.12 718 ARG A C 1
ATOM 5402 O O . ARG A 1 718 ? -30.619 -2.568 1.156 1.00 82.12 718 ARG A O 1
ATOM 5409 N N . ASN A 1 719 ? -30.694 -1.210 2.939 1.00 83.38 719 ASN A N 1
ATOM 5410 C CA . ASN A 1 719 ? -29.541 -0.389 2.550 1.00 83.38 719 ASN A CA 1
ATOM 5411 C C . ASN A 1 719 ? -28.370 -0.698 3.494 1.00 83.38 719 ASN A C 1
ATOM 5413 O O . ASN A 1 719 ? -28.444 -0.383 4.679 1.00 83.38 719 ASN A O 1
ATOM 5417 N N . ARG A 1 720 ? -27.301 -1.298 2.964 1.00 84.56 720 ARG A N 1
ATOM 5418 C CA . ARG A 1 720 ? -26.100 -1.684 3.713 1.00 84.56 720 ARG A CA 1
ATOM 5419 C C . ARG A 1 720 ? -25.035 -0.598 3.634 1.00 84.56 720 ARG A C 1
ATOM 5421 O O . ARG A 1 720 ? -24.657 -0.181 2.537 1.00 84.56 720 ARG A O 1
ATOM 5428 N N . GLN A 1 721 ? -24.535 -0.145 4.779 1.00 86.19 721 GLN A N 1
ATOM 5429 C CA . GLN A 1 721 ? -23.437 0.821 4.825 1.00 86.19 721 GLN A CA 1
ATOM 5430 C C . GLN A 1 721 ? -22.131 0.198 4.315 1.00 86.19 721 GLN A C 1
ATOM 5432 O O . GLN A 1 721 ? -21.856 -0.981 4.534 1.00 86.19 721 GLN A O 1
ATOM 5437 N N . ARG A 1 722 ? -21.308 1.002 3.632 1.00 86.50 722 ARG A N 1
ATOM 5438 C CA . ARG A 1 722 ? -19.984 0.599 3.131 1.00 86.50 722 ARG A CA 1
ATOM 5439 C C . ARG A 1 722 ? -18.899 1.551 3.613 1.00 86.50 722 ARG A C 1
ATOM 5441 O O . ARG A 1 722 ? -19.134 2.744 3.816 1.00 86.50 722 ARG A O 1
ATOM 5448 N N . ILE A 1 723 ? -17.686 1.025 3.754 1.00 86.69 723 ILE A N 1
ATOM 5449 C CA . ILE A 1 723 ? -16.506 1.796 4.137 1.00 86.69 723 ILE A CA 1
ATOM 5450 C C . ILE A 1 723 ? -15.866 2.380 2.870 1.00 86.69 723 ILE A C 1
ATOM 5452 O O . ILE A 1 723 ? -15.391 1.657 1.992 1.00 86.69 723 ILE A O 1
ATOM 5456 N N . ARG A 1 724 ? -15.838 3.712 2.787 1.00 85.50 724 ARG A N 1
ATOM 5457 C CA . ARG A 1 724 ? -15.135 4.494 1.761 1.00 85.50 724 ARG A CA 1
ATOM 5458 C C . ARG A 1 724 ? -13.721 4.798 2.245 1.00 85.50 724 ARG A C 1
ATOM 5460 O O . ARG A 1 724 ? -13.539 5.235 3.382 1.00 85.50 724 ARG A O 1
ATOM 5467 N N . VAL A 1 725 ? -12.733 4.584 1.377 1.00 86.44 725 VAL A N 1
ATOM 5468 C CA . VAL A 1 725 ? -11.310 4.771 1.691 1.00 86.44 725 VAL A CA 1
ATOM 5469 C C . VAL A 1 725 ? -10.695 5.799 0.744 1.00 86.44 725 VAL A C 1
ATOM 5471 O O . VAL A 1 725 ? -10.627 5.589 -0.467 1.00 86.44 725 VAL A O 1
ATOM 5474 N N . GLY A 1 726 ? -10.257 6.920 1.315 1.00 86.06 726 GLY A N 1
ATOM 5475 C CA . GLY A 1 726 ? -9.457 7.939 0.637 1.00 86.06 726 GLY A CA 1
ATOM 5476 C C . GLY A 1 726 ? -7.976 7.799 0.982 1.00 86.06 726 GLY A C 1
ATOM 5477 O O . GLY A 1 726 ? -7.636 7.423 2.105 1.00 86.06 726 GLY A O 1
ATOM 5478 N N . MET A 1 727 ? -7.108 8.120 0.025 1.00 82.00 727 MET A N 1
ATOM 5479 C CA . MET A 1 727 ? -5.654 8.116 0.167 1.00 82.00 727 MET A CA 1
ATOM 5480 C C . MET A 1 727 ? -5.088 9.535 0.091 1.00 82.00 727 MET A C 1
ATOM 5482 O O . MET A 1 727 ? -5.566 10.382 -0.667 1.00 82.00 727 MET A O 1
ATOM 5486 N N . VAL A 1 728 ? -4.055 9.766 0.899 1.00 80.94 728 VAL A N 1
ATOM 5487 C CA . VAL A 1 728 ? -3.440 11.069 1.169 1.00 80.94 728 VAL A CA 1
ATOM 5488 C C . VAL A 1 728 ? -1.930 10.918 1.055 1.00 80.94 728 VAL A C 1
ATOM 5490 O O . VAL A 1 728 ? -1.335 10.251 1.901 1.00 80.94 728 VAL A O 1
ATOM 5493 N N . ASN A 1 729 ? -1.293 11.496 0.035 1.00 73.00 729 ASN A N 1
ATOM 5494 C CA . ASN A 1 729 ? 0.174 11.486 -0.030 1.00 73.00 729 ASN A CA 1
ATOM 5495 C C . ASN A 1 729 ? 0.789 12.588 0.865 1.00 73.00 729 ASN A C 1
ATOM 5497 O O . ASN A 1 729 ? 0.077 13.418 1.432 1.00 73.00 729 ASN A O 1
ATOM 5501 N N . GLN A 1 730 ? 2.119 12.590 1.007 1.00 59.88 730 GLN A N 1
ATOM 5502 C CA . GLN A 1 730 ? 2.824 13.576 1.842 1.00 59.88 730 GLN A CA 1
ATOM 5503 C C . GLN A 1 730 ? 2.704 15.020 1.314 1.00 59.88 730 GLN A C 1
ATOM 5505 O O . GLN A 1 730 ? 2.782 15.960 2.096 1.00 59.88 730 GLN A O 1
ATOM 5510 N N . GLU A 1 731 ? 2.469 15.187 0.011 1.00 52.19 731 GLU A N 1
ATOM 5511 C CA . GLU A 1 731 ? 2.328 16.472 -0.692 1.00 52.19 731 GLU A CA 1
ATOM 5512 C C . GLU A 1 731 ? 0.895 17.040 -0.602 1.00 52.19 731 GLU A C 1
ATOM 5514 O O . GLU A 1 731 ? 0.596 18.083 -1.179 1.00 52.19 731 GLU A O 1
ATOM 5519 N N . GLY A 1 732 ? -0.022 16.349 0.087 1.00 55.81 732 GLY A N 1
ATOM 5520 C CA . GLY A 1 732 ? -1.425 16.749 0.203 1.00 55.81 732 GLY A CA 1
ATOM 5521 C C . GLY A 1 732 ? -2.301 16.374 -1.000 1.00 55.81 732 GLY A C 1
ATOM 5522 O O . GLY A 1 732 ? -3.475 16.755 -1.032 1.00 55.81 732 GLY A O 1
ATOM 5523 N N . PHE A 1 733 ? -1.803 15.592 -1.963 1.00 44.31 733 PHE A N 1
ATOM 5524 C CA . PHE A 1 733 ? -2.621 15.054 -3.050 1.00 44.31 733 PHE A CA 1
ATOM 5525 C C . PHE A 1 733 ? -3.645 14.042 -2.510 1.00 44.31 733 PHE A C 1
ATOM 5527 O O . PHE A 1 733 ? -3.304 13.133 -1.744 1.00 44.31 733 PHE A O 1
ATOM 5534 N N . LYS A 1 734 ? -4.910 14.198 -2.923 1.00 67.56 734 LYS A N 1
ATOM 5535 C CA . LYS A 1 734 ? -6.004 13.253 -2.656 1.00 67.56 734 LYS A CA 1
ATOM 5536 C C . LYS A 1 734 ? -6.237 12.370 -3.867 1.00 67.56 734 LYS A C 1
ATOM 5538 O O . LYS A 1 734 ? -6.394 12.879 -4.973 1.00 67.56 734 LYS A O 1
ATOM 5543 N N . TYR A 1 735 ? -6.452 11.086 -3.625 1.00 74.75 735 TYR A N 1
ATOM 5544 C CA . TYR A 1 735 ? -7.251 10.256 -4.522 1.00 74.75 735 TYR A CA 1
ATOM 5545 C C . TYR A 1 735 ? -8.144 9.326 -3.704 1.00 74.75 735 TYR A C 1
ATOM 5547 O O . TYR A 1 735 ? -7.814 8.949 -2.580 1.00 74.75 735 TYR A O 1
ATOM 5555 N N . GLU A 1 736 ? -9.305 8.977 -4.246 1.00 78.00 736 GLU A N 1
ATOM 5556 C CA . GLU A 1 736 ? -10.208 8.011 -3.623 1.00 78.00 736 GLU A CA 1
ATOM 5557 C C . GLU A 1 736 ? -10.118 6.676 -4.354 1.00 78.00 736 GLU A C 1
ATOM 5559 O O . GLU A 1 736 ? -9.887 6.633 -5.564 1.00 78.00 736 GLU A O 1
ATOM 5564 N N . LEU A 1 737 ? -10.273 5.575 -3.619 1.00 80.69 737 LEU A N 1
ATOM 5565 C CA . LEU A 1 737 ? -10.279 4.257 -4.238 1.00 80.69 737 LEU A CA 1
ATOM 5566 C C . LEU A 1 737 ? -11.616 4.044 -4.970 1.00 80.69 737 LEU A C 1
ATOM 5568 O O . LEU A 1 737 ? -12.667 4.317 -4.390 1.00 80.69 737 LEU A O 1
ATOM 5572 N N . PRO A 1 738 ? -11.622 3.511 -6.209 1.00 74.38 738 PRO A N 1
ATOM 5573 C CA . PRO A 1 738 ? -12.841 3.333 -7.011 1.00 74.38 738 PRO A CA 1
ATOM 5574 C C . PRO A 1 738 ? -13.746 2.186 -6.517 1.00 74.38 738 PRO A C 1
ATOM 5576 O O . PRO A 1 738 ? -14.668 1.774 -7.221 1.00 74.38 738 PRO A O 1
ATOM 5579 N N . ARG A 1 739 ? -13.464 1.646 -5.325 1.00 80.44 739 ARG A N 1
ATOM 5580 C CA . ARG A 1 739 ? -14.133 0.504 -4.701 1.00 80.44 739 ARG A CA 1
ATOM 5581 C C . ARG A 1 739 ? -14.463 0.817 -3.249 1.00 80.44 739 ARG A C 1
ATOM 5583 O O . ARG A 1 739 ? -13.656 1.421 -2.542 1.00 80.44 739 ARG A O 1
ATOM 5590 N N . TYR A 1 740 ? -15.620 0.347 -2.805 1.00 83.31 740 TYR A N 1
ATOM 5591 C CA . TYR A 1 740 ? -16.084 0.464 -1.424 1.00 83.31 740 TYR A CA 1
ATOM 5592 C C . TYR A 1 740 ? -16.005 -0.899 -0.742 1.00 83.31 740 TYR A C 1
ATOM 5594 O O . TYR A 1 740 ? -16.323 -1.907 -1.370 1.00 83.31 740 TYR A O 1
ATOM 5602 N N . ALA A 1 741 ? -15.591 -0.921 0.523 1.00 81.94 741 ALA A N 1
ATOM 5603 C CA . ALA A 1 741 ? -15.470 -2.149 1.299 1.00 81.94 741 ALA A CA 1
ATOM 5604 C C . ALA A 1 741 ? -16.792 -2.483 2.011 1.00 81.94 741 ALA A C 1
ATOM 5606 O O . ALA A 1 741 ? -17.342 -1.642 2.731 1.00 81.94 741 ALA A O 1
ATOM 5607 N N . LEU A 1 742 ? -17.284 -3.708 1.824 1.00 77.88 742 LEU A N 1
ATOM 5608 C CA . LEU A 1 742 ? -18.418 -4.309 2.535 1.00 77.88 742 LEU A CA 1
ATOM 5609 C C . LEU A 1 742 ? -17.889 -5.429 3.450 1.00 77.88 742 LEU A C 1
ATOM 5611 O O . LEU A 1 742 ? -18.233 -6.598 3.311 1.00 77.88 742 LEU A O 1
ATOM 5615 N N . ASN A 1 743 ? -16.972 -5.063 4.340 1.00 68.50 743 ASN A N 1
ATOM 5616 C CA . ASN A 1 743 ? -16.089 -6.014 5.004 1.00 68.50 743 ASN A CA 1
ATOM 5617 C C . ASN A 1 743 ? -16.819 -6.940 5.997 1.00 68.50 743 ASN A C 1
ATOM 5619 O O . ASN A 1 743 ? -17.506 -6.464 6.902 1.00 68.50 743 ASN A O 1
ATOM 5623 N N . GLU A 1 744 ? -16.577 -8.248 5.896 1.00 59.31 744 GLU A N 1
ATOM 5624 C CA . GLU A 1 744 ? -17.028 -9.261 6.856 1.00 59.31 744 GLU A CA 1
ATOM 5625 C C . GLU A 1 744 ? -15.818 -9.891 7.569 1.00 59.31 744 GLU A C 1
ATOM 5627 O O . GLU A 1 744 ? -14.819 -10.238 6.944 1.00 59.31 744 GLU A O 1
ATOM 5632 N N . SER A 1 745 ? -15.893 -10.032 8.897 1.00 59.59 745 SER A N 1
ATOM 5633 C CA . SER A 1 745 ? -14.807 -10.571 9.729 1.00 59.59 745 SER A CA 1
ATOM 5634 C C . SER A 1 745 ? -15.348 -11.586 10.735 1.00 59.59 745 SER A C 1
ATOM 5636 O O . SER A 1 745 ? -15.486 -11.281 11.921 1.00 59.59 745 SER A O 1
ATOM 5638 N N . GLN A 1 746 ? -15.622 -12.801 10.263 1.00 61.75 746 GLN A N 1
ATOM 5639 C CA . GLN A 1 746 ? -15.952 -13.932 11.129 1.00 61.75 746 GLN A CA 1
ATOM 5640 C C . GLN A 1 746 ? -14.701 -14.498 11.820 1.00 61.75 746 GLN A C 1
ATOM 5642 O O . GLN A 1 746 ? -13.611 -14.544 11.248 1.00 61.75 746 GLN A O 1
ATOM 5647 N N . ILE A 1 747 ? -14.881 -14.977 13.046 1.00 65.06 747 ILE A N 1
ATOM 5648 C CA . ILE A 1 747 ? -14.012 -15.952 13.703 1.00 65.06 747 ILE A CA 1
ATOM 5649 C C . ILE A 1 747 ? -14.506 -17.337 13.278 1.00 65.06 747 ILE A C 1
ATOM 5651 O O . ILE A 1 747 ? -15.703 -17.625 13.359 1.00 65.06 747 ILE A O 1
ATOM 5655 N N . HIS A 1 748 ? -13.595 -18.200 12.829 1.00 70.56 748 HIS A N 1
ATOM 5656 C CA . HIS A 1 748 ? -13.926 -19.576 12.462 1.00 70.56 748 HIS A CA 1
ATOM 5657 C C . HIS A 1 748 ? -13.743 -20.528 13.649 1.00 70.56 748 HIS A C 1
ATOM 5659 O O . HIS A 1 748 ? -12.822 -20.374 14.453 1.00 70.56 748 HIS A O 1
ATOM 5665 N N . ARG A 1 749 ? -14.594 -21.560 13.711 1.00 74.25 749 ARG A N 1
ATOM 5666 C CA . ARG A 1 749 ? -14.626 -22.589 14.771 1.00 74.25 749 ARG A CA 1
ATOM 5667 C C . ARG A 1 749 ? -13.259 -23.213 15.055 1.00 74.25 749 ARG A C 1
ATOM 5669 O O . ARG A 1 749 ? -12.943 -23.518 16.197 1.00 74.25 749 ARG A O 1
ATOM 5676 N N . GLU A 1 750 ? -12.456 -23.381 14.009 1.00 73.00 750 GLU A N 1
ATOM 5677 C CA . GLU A 1 750 ? -11.096 -23.924 14.056 1.00 73.00 750 GLU A CA 1
ATOM 5678 C C . GLU A 1 750 ? -10.186 -23.105 14.985 1.00 73.00 750 GLU A C 1
ATOM 5680 O O . GLU A 1 750 ? -9.487 -23.683 15.809 1.00 73.00 750 GLU A O 1
ATOM 5685 N N . GLN A 1 751 ? -10.268 -21.769 14.944 1.00 72.94 751 GLN A N 1
ATOM 5686 C CA . GLN A 1 751 ? -9.475 -20.887 15.809 1.00 72.94 751 GLN A CA 1
ATOM 5687 C C . GLN A 1 751 ? -9.874 -21.029 17.283 1.00 72.94 751 GLN A C 1
ATOM 5689 O O . GLN A 1 751 ? -9.008 -21.091 18.152 1.00 72.94 751 GLN A O 1
ATOM 5694 N N . ILE A 1 752 ? -11.177 -21.132 17.566 1.00 79.75 752 ILE A N 1
ATOM 5695 C CA . ILE A 1 752 ? -11.688 -21.367 18.924 1.00 79.75 752 ILE A CA 1
ATOM 5696 C C . ILE A 1 752 ? -11.280 -22.757 19.427 1.00 79.75 752 ILE A C 1
ATOM 5698 O O . ILE A 1 752 ? -10.825 -22.878 20.560 1.00 79.75 752 ILE A O 1
ATOM 5702 N N . SER A 1 753 ? -11.362 -23.785 18.576 1.00 77.44 753 SER A N 1
ATOM 5703 C CA . SER A 1 753 ? -10.910 -25.143 18.903 1.00 77.44 753 SER A CA 1
ATOM 5704 C C . SER A 1 753 ? -9.417 -25.173 19.254 1.00 77.44 753 SER A C 1
ATOM 5706 O O . SER A 1 753 ? -9.049 -25.702 20.299 1.00 77.44 753 SER A O 1
ATOM 5708 N N . SER A 1 754 ? -8.556 -24.530 18.454 1.00 77.56 754 SER A N 1
ATOM 5709 C CA . SER A 1 754 ? -7.118 -24.433 18.748 1.00 77.56 754 SER A CA 1
ATOM 5710 C C . SER A 1 754 ? -6.816 -23.677 20.046 1.00 77.56 754 SER A C 1
ATOM 5712 O O . SER A 1 754 ? -5.897 -24.065 20.760 1.00 77.56 754 SER A O 1
ATOM 5714 N N . ILE A 1 755 ? -7.580 -22.631 20.384 1.00 77.94 755 ILE A N 1
ATOM 5715 C CA . ILE A 1 755 ? -7.412 -21.899 21.652 1.00 77.94 755 ILE A CA 1
ATOM 5716 C C . ILE A 1 755 ? -7.820 -22.774 22.845 1.00 77.94 755 ILE A C 1
ATOM 5718 O O . ILE A 1 755 ? -7.069 -22.854 23.813 1.00 77.94 755 ILE A O 1
ATOM 5722 N N . LEU A 1 756 ? -8.963 -23.464 22.775 1.00 78.12 756 LEU A N 1
ATOM 5723 C CA . LEU A 1 756 ? -9.428 -24.358 23.844 1.00 78.12 756 LEU A CA 1
ATOM 5724 C C . LEU A 1 756 ? -8.471 -25.541 24.058 1.00 78.12 756 LEU A C 1
ATOM 5726 O O . LEU A 1 756 ? -8.170 -25.886 25.200 1.00 78.12 756 LEU A O 1
ATOM 5730 N N . HIS A 1 757 ? -7.926 -26.098 22.973 1.00 75.50 757 HIS A N 1
ATOM 5731 C CA . HIS A 1 757 ? -6.905 -27.145 23.026 1.00 75.50 757 HIS A CA 1
ATOM 5732 C C . HIS A 1 757 ? -5.574 -26.644 23.614 1.00 75.50 757 HIS A C 1
ATOM 5734 O O . HIS A 1 757 ? -4.922 -27.368 24.363 1.00 75.50 757 HIS A O 1
ATOM 5740 N N . ALA A 1 758 ? -5.163 -25.409 23.307 1.00 75.88 758 ALA A N 1
ATOM 5741 C CA . ALA A 1 758 ? -3.945 -24.801 23.852 1.00 75.88 758 ALA A CA 1
ATOM 5742 C C . ALA A 1 758 ? -4.088 -24.339 25.317 1.00 75.88 758 ALA A C 1
ATOM 5744 O O . ALA A 1 758 ? -3.083 -24.122 25.990 1.00 75.88 758 ALA A O 1
ATOM 5745 N N . MET A 1 759 ? -5.320 -24.192 25.814 1.00 74.19 759 MET A N 1
ATOM 5746 C CA . MET A 1 759 ? -5.633 -23.902 27.220 1.00 74.19 759 MET A CA 1
ATOM 5747 C C . MET A 1 759 ? -5.783 -25.163 28.089 1.00 74.19 759 MET A C 1
ATOM 5749 O O . MET A 1 759 ? -6.166 -25.044 29.250 1.00 74.19 759 MET A O 1
ATOM 5753 N N . ASP A 1 760 ? -5.503 -26.349 27.535 1.00 65.50 760 ASP A N 1
ATOM 5754 C CA . ASP A 1 760 ? -5.593 -27.653 28.213 1.00 65.50 760 ASP A CA 1
ATOM 5755 C C . ASP A 1 760 ? -6.970 -27.903 28.874 1.00 65.50 760 ASP A C 1
ATOM 5757 O O . ASP A 1 760 ? -7.105 -28.520 29.935 1.00 65.50 760 ASP A O 1
ATOM 5761 N N . PHE A 1 761 ? -8.034 -27.377 28.251 1.00 61.00 761 PHE A N 1
ATOM 5762 C CA . PHE A 1 761 ? -9.390 -27.414 28.797 1.00 61.00 761 PHE A CA 1
ATOM 5763 C C . PHE A 1 761 ? -10.000 -28.811 28.629 1.00 61.00 761 PHE A C 1
ATOM 5765 O O . PHE A 1 761 ? -10.587 -29.152 27.601 1.00 61.00 761 PHE A O 1
ATOM 5772 N N . HIS A 1 762 ? -9.851 -29.643 29.658 1.00 55.50 762 HIS A N 1
ATOM 5773 C CA . HIS A 1 762 ? -10.319 -31.023 29.645 1.00 55.50 762 HIS A CA 1
ATOM 5774 C C . HIS A 1 762 ? -11.852 -31.086 29.459 1.00 55.50 762 HIS A C 1
ATOM 5776 O O . HIS A 1 762 ? -12.616 -30.572 30.275 1.00 55.50 762 HIS A O 1
ATOM 5782 N N . SER A 1 763 ? -12.296 -31.762 28.391 1.00 60.94 763 SER A N 1
ATOM 5783 C CA . SER A 1 763 ? -13.696 -31.921 27.942 1.00 60.94 763 SER A CA 1
ATOM 5784 C C . SER A 1 763 ? -14.434 -30.646 27.484 1.00 60.94 763 SER A C 1
ATOM 5786 O O . SER A 1 763 ? -15.385 -30.188 28.113 1.00 60.94 763 SER A O 1
ATOM 5788 N N . TYR A 1 764 ? -14.075 -30.139 26.299 1.00 65.56 764 TYR A N 1
ATOM 5789 C CA . TYR A 1 764 ? -14.972 -29.322 25.468 1.00 65.56 764 TYR A CA 1
ATOM 5790 C C . TYR A 1 764 ? -15.622 -30.178 24.364 1.00 65.56 764 TYR A C 1
ATOM 5792 O O . TYR A 1 764 ? -15.043 -31.163 23.907 1.00 65.56 764 TYR A O 1
ATOM 5800 N N . THR A 1 765 ? -16.832 -29.818 23.923 1.00 75.69 765 THR A N 1
ATOM 5801 C CA . THR A 1 765 ? -17.558 -30.525 22.847 1.00 75.69 765 THR A CA 1
ATOM 5802 C C . THR A 1 765 ? -17.711 -29.659 21.596 1.00 75.69 765 THR A C 1
ATOM 5804 O O . THR A 1 765 ? -17.546 -28.435 21.643 1.00 75.69 765 THR A O 1
ATOM 5807 N N . ASN A 1 766 ? -18.085 -30.266 20.464 1.00 76.00 766 ASN A N 1
ATOM 5808 C CA . ASN A 1 766 ? -18.357 -29.523 19.229 1.00 76.00 766 ASN A CA 1
ATOM 5809 C C . ASN A 1 766 ? -19.459 -28.469 19.418 1.00 76.00 766 ASN A C 1
ATOM 5811 O O . ASN A 1 766 ? -19.390 -27.394 18.825 1.00 76.00 766 ASN A O 1
ATOM 5815 N N . GLU A 1 767 ? -20.442 -28.734 20.272 1.00 78.94 767 GLU A N 1
ATOM 5816 C CA . GLU A 1 767 ? -21.520 -27.813 20.631 1.00 78.94 767 GLU A CA 1
ATOM 5817 C C . GLU A 1 767 ? -20.946 -26.590 21.358 1.00 78.94 767 GLU A C 1
ATOM 5819 O O . GLU A 1 767 ? -21.213 -25.466 20.944 1.00 78.94 767 GLU A O 1
ATOM 5824 N N . THR A 1 768 ? -20.050 -26.775 22.337 1.00 78.50 768 THR A N 1
ATOM 5825 C CA . THR A 1 768 ? -19.403 -25.640 23.032 1.00 78.50 768 THR A CA 1
ATOM 5826 C C . THR A 1 768 ? -18.527 -24.786 22.107 1.00 78.50 768 THR A C 1
ATOM 5828 O O . THR A 1 768 ? -18.558 -23.558 22.194 1.00 78.50 768 THR A O 1
ATOM 5831 N N . VAL A 1 769 ? -17.817 -25.399 21.148 1.00 80.75 769 VAL A N 1
ATOM 5832 C CA . VAL A 1 769 ? -17.069 -24.655 20.113 1.00 80.75 769 VAL A CA 1
ATOM 5833 C C . VAL A 1 769 ? -18.030 -23.865 19.217 1.00 80.75 769 VAL A C 1
ATOM 5835 O O . VAL A 1 769 ? -17.700 -22.755 18.799 1.00 80.75 769 VAL A O 1
ATOM 5838 N N . THR A 1 770 ? -19.226 -24.403 18.947 1.00 79.19 770 THR A N 1
ATOM 5839 C CA . THR A 1 770 ? -20.301 -23.702 18.221 1.00 79.19 770 THR A CA 1
ATOM 5840 C C . THR A 1 770 ? -20.722 -22.448 18.976 1.00 79.19 770 THR A C 1
ATOM 5842 O O . THR A 1 770 ? -20.556 -21.350 18.451 1.00 79.19 770 THR A O 1
ATOM 5845 N N . GLU A 1 771 ? -21.182 -22.604 20.222 1.00 80.56 771 GLU A N 1
ATOM 5846 C CA . GLU A 1 771 ? -21.747 -21.511 21.019 1.00 80.56 771 GLU A CA 1
ATOM 5847 C C . GLU A 1 771 ? -20.732 -20.378 21.223 1.00 80.56 771 GLU A C 1
ATOM 5849 O O . GLU A 1 771 ? -21.060 -19.210 21.025 1.00 80.56 771 GLU A O 1
ATOM 5854 N N . ILE A 1 772 ? -19.477 -20.706 21.552 1.00 79.75 772 ILE A N 1
ATOM 5855 C CA . ILE A 1 772 ? -18.416 -19.706 21.738 1.00 79.75 772 ILE A CA 1
ATOM 5856 C C . ILE A 1 772 ? -18.131 -18.959 20.425 1.00 79.75 772 ILE A C 1
ATOM 5858 O O . ILE A 1 772 ? -17.994 -17.735 20.437 1.00 79.75 772 ILE A O 1
ATOM 5862 N N . THR A 1 773 ? -18.088 -19.663 19.288 1.00 77.00 773 THR A N 1
ATOM 5863 C CA . THR A 1 773 ? -17.855 -19.040 17.972 1.00 77.00 773 THR A CA 1
ATOM 5864 C C . THR A 1 773 ? -19.014 -18.122 17.575 1.00 77.00 773 THR A C 1
ATOM 5866 O O . THR A 1 773 ? -18.787 -16.980 17.180 1.00 77.00 773 THR A O 1
ATOM 5869 N N . GLU A 1 774 ? -20.257 -18.587 17.715 1.00 76.25 774 GLU A N 1
ATOM 5870 C CA . GLU A 1 774 ? -21.464 -17.808 17.414 1.00 76.25 774 GLU A CA 1
ATOM 5871 C C . GLU A 1 774 ? -21.568 -16.568 18.306 1.00 76.25 774 GLU A C 1
ATOM 5873 O O . GLU A 1 774 ? -21.794 -15.467 17.809 1.00 76.25 774 GLU A O 1
ATOM 5878 N N . ARG A 1 775 ? -21.325 -16.713 19.612 1.00 79.44 775 ARG A N 1
ATOM 5879 C CA . ARG A 1 775 ? -21.373 -15.623 20.595 1.00 79.44 775 ARG A CA 1
ATOM 5880 C C . ARG A 1 775 ? -20.317 -14.551 20.320 1.00 79.44 775 ARG A C 1
ATOM 5882 O O . ARG A 1 775 ? -20.654 -13.371 20.266 1.00 79.44 775 ARG A O 1
ATOM 5889 N N . LEU A 1 776 ? -19.071 -14.951 20.056 1.00 74.56 776 LEU A N 1
ATOM 5890 C CA . LEU A 1 776 ? -17.992 -14.020 19.707 1.00 74.56 776 LEU A CA 1
ATOM 5891 C C . LEU A 1 776 ? -18.207 -13.343 18.346 1.00 74.56 776 LEU A C 1
ATOM 5893 O O . LEU A 1 776 ? -17.830 -12.183 18.184 1.00 74.56 776 LEU A O 1
ATOM 5897 N N . ASN A 1 777 ? -18.827 -14.025 17.379 1.00 73.81 777 ASN A N 1
ATOM 5898 C CA . ASN A 1 777 ? -19.218 -13.411 16.109 1.00 73.81 777 ASN A CA 1
ATOM 5899 C C . ASN A 1 777 ? -20.372 -12.418 16.295 1.00 73.81 777 ASN A C 1
ATOM 5901 O O . ASN A 1 777 ? -20.309 -11.314 15.759 1.00 73.81 777 ASN A O 1
ATOM 5905 N N . LYS A 1 778 ? -21.369 -12.749 17.122 1.00 75.12 778 LYS A N 1
ATOM 5906 C CA . LYS A 1 778 ? -22.511 -11.885 17.455 1.00 75.12 778 LYS A CA 1
ATOM 5907 C C . LYS A 1 778 ? -22.086 -10.573 18.120 1.00 75.12 778 LYS A C 1
ATOM 5909 O O . LYS A 1 778 ? -22.592 -9.519 17.747 1.00 75.12 778 LYS A O 1
ATOM 5914 N N . ASP A 1 779 ? -21.077 -10.613 18.990 1.00 71.62 779 ASP A N 1
ATOM 5915 C CA . ASP A 1 779 ? -20.440 -9.426 19.592 1.00 71.62 779 ASP A CA 1
ATOM 5916 C C . ASP A 1 779 ? -19.650 -8.553 18.584 1.00 71.62 779 ASP A C 1
ATOM 5918 O O . ASP A 1 779 ? -19.163 -7.469 18.931 1.00 71.62 779 ASP A O 1
ATOM 5922 N N . ASN A 1 780 ? -19.501 -9.008 17.335 1.00 69.44 780 ASN A N 1
ATOM 5923 C CA . ASN A 1 780 ? -18.920 -8.260 16.216 1.00 69.44 780 ASN A CA 1
ATOM 5924 C C . ASN A 1 780 ? -19.955 -7.855 15.149 1.00 69.44 780 ASN A C 1
ATOM 5926 O O . ASN A 1 780 ? -19.577 -7.174 14.196 1.00 69.44 780 ASN A O 1
ATOM 5930 N N . VAL A 1 781 ? -21.234 -8.233 15.282 1.00 72.00 781 VAL A N 1
ATOM 5931 C CA . VAL A 1 781 ? -22.284 -7.851 14.324 1.00 72.00 781 VAL A CA 1
ATOM 5932 C C . VAL A 1 781 ? -22.654 -6.375 14.496 1.00 72.00 781 VAL A C 1
ATOM 5934 O O . VAL A 1 781 ? -22.885 -5.878 15.600 1.00 72.00 781 VAL A O 1
ATOM 5937 N N . PHE A 1 782 ? -22.747 -5.673 13.369 1.00 72.69 782 PHE A N 1
ATOM 5938 C CA . PHE A 1 782 ? -23.293 -4.323 13.267 1.00 72.69 782 PHE A CA 1
ATOM 5939 C C . PHE A 1 782 ? -24.640 -4.391 12.543 1.00 72.69 782 PHE A C 1
ATOM 5941 O O . PHE A 1 782 ? -24.839 -5.245 11.680 1.00 72.69 782 PHE A O 1
ATOM 5948 N N . ALA A 1 783 ? -25.565 -3.493 12.886 1.00 77.44 783 ALA A N 1
ATOM 5949 C CA . ALA A 1 783 ? -26.787 -3.326 12.105 1.00 77.44 783 ALA A CA 1
ATOM 5950 C C . ALA A 1 783 ? -26.436 -2.857 10.680 1.00 77.44 783 ALA A C 1
ATOM 5952 O O . ALA A 1 783 ? -25.469 -2.117 10.496 1.00 77.44 783 ALA A O 1
ATOM 5953 N N . GLU A 1 784 ? -27.207 -3.283 9.678 1.00 76.88 784 GLU A N 1
ATOM 5954 C CA . GLU A 1 784 ? -26.913 -3.018 8.258 1.00 76.88 784 GLU A CA 1
ATOM 5955 C C . GLU A 1 784 ? -26.822 -1.517 7.923 1.00 76.88 784 GLU A C 1
ATOM 5957 O O . GLU A 1 784 ? -26.060 -1.114 7.045 1.00 76.88 784 GLU A O 1
ATOM 5962 N N . ASP A 1 785 ? -27.565 -0.695 8.661 1.00 77.00 785 ASP A N 1
ATOM 5963 C CA . ASP A 1 785 ? -27.650 0.760 8.564 1.00 77.00 785 ASP A CA 1
ATOM 5964 C C . ASP A 1 785 ? -26.642 1.511 9.464 1.00 77.00 785 ASP A C 1
ATOM 5966 O O . ASP A 1 785 ? -26.580 2.743 9.420 1.00 77.00 785 ASP A O 1
ATOM 5970 N N . SER A 1 786 ? -25.831 0.795 10.256 1.00 83.56 786 SER A N 1
ATOM 5971 C CA . SER A 1 786 ? -24.946 1.368 11.277 1.00 83.56 786 SER A CA 1
ATOM 5972 C C . SER A 1 786 ? -23.909 2.339 10.708 1.00 83.56 786 SER A C 1
ATOM 5974 O O . SER A 1 786 ? -23.094 1.989 9.858 1.00 83.56 786 SER A O 1
ATOM 5976 N N . LEU A 1 787 ? -23.883 3.560 11.249 1.00 83.50 787 LEU A N 1
ATOM 5977 C CA . LEU A 1 787 ? -22.896 4.589 10.894 1.00 83.50 787 LEU A CA 1
ATOM 5978 C C . LEU A 1 787 ? -21.545 4.429 11.615 1.00 83.50 787 LEU A C 1
ATOM 5980 O O . LEU A 1 787 ? -20.620 5.201 11.350 1.00 83.50 787 LEU A O 1
ATOM 5984 N N . ASP A 1 788 ? -21.427 3.450 12.514 1.00 84.44 788 ASP A N 1
ATOM 5985 C CA . ASP A 1 788 ? -20.208 3.162 13.266 1.00 84.44 788 ASP A CA 1
ATOM 5986 C C . ASP A 1 788 ? -19.519 1.915 12.682 1.00 84.44 788 ASP A C 1
ATOM 5988 O O . ASP A 1 788 ? -20.114 0.845 12.603 1.00 84.44 788 ASP A O 1
ATOM 5992 N N . MET A 1 789 ? -18.239 2.028 12.330 1.00 84.19 789 MET A N 1
ATOM 5993 C CA . MET A 1 789 ? -17.376 0.903 11.959 1.00 84.19 789 MET A CA 1
ATOM 5994 C C . MET A 1 789 ? -16.664 0.326 13.189 1.00 84.19 789 MET A C 1
ATOM 5996 O O . MET A 1 789 ? -16.183 1.064 14.055 1.00 84.19 789 MET A O 1
ATOM 6000 N N . GLY A 1 790 ? -16.549 -1.000 13.251 1.00 83.00 790 GLY A N 1
ATOM 6001 C CA . GLY A 1 790 ? -15.662 -1.678 14.195 1.00 83.00 790 GLY A CA 1
ATOM 6002 C C . GLY A 1 790 ? -14.205 -1.620 13.741 1.00 83.00 790 GLY A C 1
ATOM 6003 O O . GLY A 1 790 ? -13.919 -1.774 12.556 1.00 83.00 790 GLY A O 1
ATOM 6004 N N . TYR A 1 791 ? -13.277 -1.445 14.682 1.00 84.00 791 TYR A N 1
ATOM 6005 C CA . TYR A 1 791 ? -11.841 -1.591 14.434 1.00 84.00 791 TYR A CA 1
ATOM 6006 C C . TYR A 1 791 ? -11.196 -2.540 15.449 1.00 84.00 791 TYR A C 1
ATOM 6008 O O . TYR A 1 791 ? -11.626 -2.621 16.602 1.00 84.00 791 TYR A O 1
ATOM 6016 N N . VAL A 1 792 ? -10.154 -3.251 15.010 1.00 82.88 792 VAL A N 1
ATOM 6017 C CA . VAL A 1 792 ? -9.324 -4.147 15.830 1.00 82.88 792 VAL A CA 1
ATOM 6018 C C . VAL A 1 792 ? -7.864 -3.988 15.411 1.00 82.88 792 VAL A C 1
ATOM 6020 O O . VAL A 1 792 ? -7.546 -4.095 14.228 1.00 82.88 792 VAL A O 1
ATOM 6023 N N . VAL A 1 793 ? -6.975 -3.779 16.380 1.00 82.81 793 VAL A N 1
ATOM 6024 C CA . VAL A 1 793 ? -5.519 -3.833 16.206 1.00 82.81 793 VAL A CA 1
ATOM 6025 C C . VAL A 1 793 ? -5.056 -5.245 16.560 1.00 82.81 793 VAL A C 1
ATOM 6027 O O . VAL A 1 793 ? -5.206 -5.679 17.703 1.00 82.81 793 VAL A O 1
ATOM 6030 N N . ARG A 1 794 ? -4.520 -5.977 15.579 1.00 77.31 794 ARG A N 1
ATOM 6031 C CA . ARG A 1 794 ? -3.964 -7.326 15.772 1.00 77.31 794 ARG A CA 1
ATOM 6032 C C . ARG A 1 794 ? -2.466 -7.249 16.075 1.00 77.31 794 ARG A C 1
ATOM 6034 O O . ARG A 1 794 ? -1.803 -6.331 15.608 1.00 77.31 794 ARG A O 1
ATOM 6041 N N . GLU A 1 795 ? -1.978 -8.209 16.861 1.00 77.19 795 GLU A N 1
ATOM 6042 C CA . GLU A 1 795 ? -0.547 -8.467 17.125 1.00 77.19 795 GLU A CA 1
ATOM 6043 C C . GLU A 1 795 ? 0.321 -7.214 17.418 1.00 77.19 795 GLU A C 1
ATOM 6045 O O . GLU A 1 795 ? 1.376 -7.029 16.809 1.00 77.19 795 GLU A O 1
ATOM 6050 N N . PRO A 1 796 ? -0.086 -6.324 18.348 1.00 79.69 796 PRO A N 1
ATOM 6051 C CA . PRO A 1 796 ? 0.712 -5.149 18.679 1.00 79.69 796 PRO A CA 1
ATOM 6052 C C . PRO A 1 796 ? 2.010 -5.533 19.401 1.00 79.69 796 PRO A C 1
ATOM 6054 O O . PRO A 1 796 ? 1.992 -6.275 20.385 1.00 79.69 796 PRO A O 1
ATOM 6057 N N . ILE A 1 797 ? 3.134 -4.972 18.951 1.00 76.56 797 ILE A N 1
ATOM 6058 C CA . ILE A 1 797 ? 4.419 -5.072 19.654 1.00 76.56 797 ILE A CA 1
ATOM 6059 C C . ILE A 1 797 ? 4.332 -4.232 20.931 1.00 76.56 797 ILE A C 1
ATOM 6061 O O . ILE A 1 797 ? 4.102 -3.026 20.857 1.00 76.56 797 ILE A O 1
ATOM 6065 N N . ILE A 1 798 ? 4.536 -4.867 22.087 1.00 77.25 798 ILE A N 1
ATOM 6066 C CA . ILE A 1 798 ? 4.507 -4.222 23.405 1.00 77.25 798 ILE A CA 1
ATOM 6067 C C . ILE A 1 798 ? 5.820 -4.537 24.124 1.00 77.25 798 ILE A C 1
ATOM 6069 O O . ILE A 1 798 ? 6.168 -5.702 24.305 1.00 77.25 798 ILE A O 1
ATOM 6073 N N . ASN A 1 799 ? 6.574 -3.501 24.493 1.00 79.62 799 ASN A N 1
ATOM 6074 C CA . ASN A 1 799 ? 7.866 -3.597 25.179 1.00 79.62 799 ASN A CA 1
ATOM 6075 C C . ASN A 1 799 ? 8.234 -2.247 25.841 1.00 79.62 799 ASN A C 1
ATOM 6077 O O . ASN A 1 799 ? 7.415 -1.337 25.916 1.00 79.62 799 ASN A O 1
ATOM 6081 N N . ALA A 1 800 ? 9.478 -2.090 26.307 1.00 64.56 800 ALA A N 1
ATOM 6082 C CA . ALA A 1 800 ? 9.951 -0.848 26.932 1.00 64.56 800 ALA A CA 1
ATOM 6083 C C . ALA A 1 800 ? 9.984 0.385 25.993 1.00 64.56 800 ALA A C 1
ATOM 6085 O O . ALA A 1 800 ? 10.099 1.510 26.472 1.00 64.56 800 ALA A O 1
ATOM 6086 N N . THR A 1 801 ? 9.895 0.193 24.673 1.00 67.12 801 THR A N 1
ATOM 6087 C CA . THR A 1 801 ? 9.850 1.265 23.659 1.00 67.12 801 THR A CA 1
ATOM 6088 C C . THR A 1 801 ? 8.419 1.558 23.202 1.00 67.12 801 THR A C 1
ATOM 6090 O O . THR A 1 801 ? 8.063 2.715 22.985 1.00 67.12 801 THR A O 1
ATOM 6093 N N . PHE A 1 802 ? 7.588 0.522 23.081 1.00 68.75 802 PHE A N 1
ATOM 6094 C CA . PHE A 1 802 ? 6.190 0.603 22.666 1.00 68.75 802 PHE A CA 1
ATOM 6095 C C . PHE A 1 802 ? 5.285 0.175 23.827 1.00 68.75 802 PHE A C 1
ATOM 6097 O O . PHE A 1 802 ? 5.093 -1.015 24.074 1.00 68.75 802 PHE A O 1
ATOM 6104 N N . GLY A 1 803 ? 4.748 1.155 24.559 1.00 67.44 803 GLY A N 1
ATOM 6105 C CA . GLY A 1 803 ? 3.785 0.914 25.638 1.00 67.44 803 GLY A CA 1
ATOM 6106 C C . GLY A 1 803 ? 2.440 0.376 25.131 1.00 67.44 803 GLY A C 1
ATOM 6107 O O . GLY A 1 803 ? 2.148 0.434 23.936 1.00 67.44 803 GLY A O 1
ATOM 6108 N N . ASP A 1 804 ? 1.608 -0.136 26.043 1.00 69.88 804 ASP A N 1
ATOM 6109 C CA . ASP A 1 804 ? 0.349 -0.792 25.667 1.00 69.88 804 ASP A CA 1
ATOM 6110 C C . ASP A 1 804 ? -0.625 0.145 24.924 1.00 69.88 804 ASP A C 1
ATOM 6112 O O . ASP A 1 804 ? -0.801 1.326 25.248 1.00 69.88 804 ASP A O 1
ATOM 6116 N N . ILE A 1 805 ? -1.287 -0.409 23.910 1.00 71.25 805 ILE A N 1
ATOM 6117 C CA . ILE A 1 805 ? -2.218 0.301 23.043 1.00 71.25 805 ILE A CA 1
ATOM 6118 C C . ILE A 1 805 ? -3.566 0.415 23.754 1.00 71.25 805 ILE A C 1
ATOM 6120 O O . ILE A 1 805 ? -4.341 -0.540 23.803 1.00 71.25 805 ILE A O 1
ATOM 6124 N N . ARG A 1 806 ? -3.863 1.631 24.236 1.00 63.78 806 ARG A N 1
ATOM 6125 C CA . ARG A 1 806 ? -5.075 1.992 25.005 1.00 63.78 806 ARG A CA 1
ATOM 6126 C C . ARG A 1 806 ? -6.390 1.445 24.431 1.00 63.78 806 ARG A C 1
ATOM 6128 O O . ARG A 1 806 ? -7.306 1.166 25.193 1.00 63.78 806 ARG A O 1
ATOM 6135 N N . PHE A 1 807 ? -6.489 1.311 23.106 1.00 74.81 807 PHE A N 1
ATOM 6136 C CA . PHE A 1 807 ? -7.680 0.814 22.415 1.00 74.81 807 PHE A CA 1
ATOM 6137 C C . PHE A 1 807 ? -7.307 -0.239 21.359 1.00 74.81 807 PHE A C 1
ATOM 6139 O O . PHE A 1 807 ? -7.046 0.087 20.202 1.00 74.81 807 PHE A O 1
ATOM 6146 N N . ARG A 1 808 ? -7.284 -1.522 21.749 1.00 75.00 808 ARG A N 1
ATOM 6147 C CA . ARG A 1 808 ? -7.036 -2.641 20.813 1.00 75.00 808 ARG A CA 1
ATOM 6148 C C . ARG A 1 808 ? -8.277 -3.059 20.009 1.00 75.00 808 ARG A C 1
ATOM 6150 O O . ARG A 1 808 ? -8.134 -3.638 18.938 1.00 75.00 808 ARG A O 1
ATOM 6157 N N . LYS A 1 809 ? -9.485 -2.755 20.495 1.00 81.94 809 LYS A N 1
ATOM 6158 C CA . LYS A 1 809 ? -10.778 -2.929 19.805 1.00 81.94 809 LYS A CA 1
ATOM 6159 C C . LYS A 1 809 ? -11.672 -1.734 20.135 1.00 81.94 809 LYS A C 1
ATOM 6161 O O . LYS A 1 809 ? -11.621 -1.235 21.256 1.00 81.94 809 LYS A O 1
ATOM 6166 N N . GLY A 1 810 ? -12.512 -1.305 19.197 1.00 82.88 810 GLY A N 1
ATOM 6167 C CA . GLY A 1 810 ? -13.506 -0.264 19.456 1.00 82.88 810 GLY A CA 1
ATOM 6168 C C . GLY A 1 810 ? -14.476 -0.034 18.301 1.00 82.88 810 GLY A C 1
ATOM 6169 O O . GLY A 1 810 ? -14.458 -0.751 17.299 1.00 82.88 810 GLY A O 1
ATOM 6170 N N . LYS A 1 811 ? -15.321 0.990 18.454 1.00 85.69 811 LYS A N 1
ATOM 6171 C CA . LYS A 1 811 ? -16.168 1.553 17.393 1.00 85.69 811 LYS A CA 1
ATOM 6172 C C . LYS A 1 811 ? -15.691 2.968 17.057 1.00 85.69 811 LYS A C 1
ATOM 6174 O O . LYS A 1 811 ? -15.228 3.685 17.941 1.00 85.69 811 LYS A O 1
ATOM 6179 N N . ALA A 1 812 ? -15.797 3.364 15.795 1.00 85.81 812 ALA A N 1
ATOM 6180 C CA . ALA A 1 812 ? -15.474 4.704 15.303 1.00 85.81 812 ALA A CA 1
ATOM 6181 C C . ALA A 1 812 ? -16.358 5.048 14.094 1.00 85.81 812 ALA A C 1
ATOM 6183 O O . ALA A 1 812 ? -16.893 4.152 13.457 1.00 85.81 812 ALA A O 1
ATOM 6184 N N . ARG A 1 813 ? -16.483 6.326 13.717 1.00 83.94 813 ARG A N 1
ATOM 6185 C CA . ARG A 1 813 ? -17.141 6.734 12.446 1.00 83.94 813 ARG A CA 1
ATOM 6186 C C . ARG A 1 813 ? -16.150 7.024 11.319 1.00 83.94 813 ARG A C 1
ATOM 6188 O O . ARG A 1 813 ? -16.478 6.959 10.135 1.00 83.94 813 ARG A O 1
ATOM 6195 N N . ARG A 1 814 ? -14.917 7.338 11.712 1.00 86.75 814 ARG A N 1
ATOM 6196 C CA . ARG A 1 814 ? -13.774 7.626 10.853 1.00 86.75 814 ARG A CA 1
ATOM 6197 C C . ARG A 1 814 ? -12.532 7.045 11.514 1.00 86.75 814 ARG A C 1
ATOM 6199 O O . ARG A 1 814 ? -12.267 7.342 12.675 1.00 86.75 814 ARG A O 1
ATOM 6206 N N . VAL A 1 815 ? -11.770 6.257 10.769 1.00 87.12 815 VAL A N 1
ATOM 6207 C CA . VAL A 1 815 ? -10.440 5.773 11.157 1.00 87.12 815 VAL A CA 1
ATOM 6208 C C . VAL A 1 815 ? -9.442 6.383 10.182 1.00 87.12 815 VAL A C 1
ATOM 6210 O O . VAL A 1 815 ? -9.705 6.449 8.982 1.00 87.12 815 VAL A O 1
ATOM 6213 N N . SER A 1 816 ? -8.296 6.858 10.666 1.00 86.56 816 SER A N 1
ATOM 6214 C CA . SER A 1 816 ? -7.224 7.301 9.774 1.00 86.56 816 SER A CA 1
ATOM 6215 C C . SER A 1 816 ? -5.875 6.782 10.229 1.00 86.56 816 SER A C 1
ATOM 6217 O O . SER A 1 816 ? -5.514 6.951 11.390 1.00 86.56 816 SER A O 1
ATOM 6219 N N . MET A 1 817 ? -5.137 6.184 9.301 1.00 86.00 817 MET A N 1
ATOM 6220 C CA . MET A 1 817 ? -3.876 5.496 9.555 1.00 86.00 817 MET A CA 1
ATOM 6221 C C . MET A 1 817 ? -2.809 6.098 8.650 1.00 86.00 817 MET A C 1
ATOM 6223 O O . MET A 1 817 ? -2.914 5.994 7.429 1.00 86.00 817 MET A O 1
ATOM 6227 N N . ARG A 1 818 ? -1.796 6.741 9.236 1.00 84.56 818 ARG A N 1
ATOM 6228 C CA . ARG A 1 818 ? -0.602 7.198 8.514 1.00 84.56 818 ARG A CA 1
ATOM 6229 C C . ARG A 1 818 ? 0.448 6.098 8.570 1.00 84.56 818 ARG A C 1
ATOM 6231 O O . ARG A 1 818 ? 0.763 5.611 9.653 1.00 84.56 818 ARG A O 1
ATOM 6238 N N . SER A 1 819 ? 0.967 5.694 7.418 1.00 81.44 819 SER A N 1
ATOM 6239 C CA . SER A 1 819 ? 2.008 4.676 7.364 1.00 81.44 819 SER A CA 1
ATOM 6240 C C . SER A 1 819 ? 3.341 5.231 7.852 1.00 81.44 819 SER A C 1
ATOM 6242 O O . SER A 1 819 ? 3.799 6.272 7.384 1.00 81.44 819 SER A O 1
ATOM 6244 N N . LEU A 1 820 ? 3.981 4.499 8.761 1.00 79.31 820 LEU A N 1
ATOM 6245 C CA . LEU A 1 820 ? 5.382 4.687 9.150 1.00 79.31 820 LEU A CA 1
ATOM 6246 C C . LEU A 1 820 ? 6.276 3.564 8.582 1.00 79.31 820 LEU A C 1
ATOM 6248 O O . LEU A 1 820 ? 7.444 3.457 8.942 1.00 79.31 820 LEU A O 1
ATOM 6252 N N . GLY A 1 821 ? 5.728 2.725 7.693 1.00 63.09 821 GLY A N 1
ATOM 6253 C CA . GLY A 1 821 ? 6.417 1.609 7.048 1.00 63.09 821 GLY A CA 1
ATOM 6254 C C . GLY A 1 821 ? 6.456 1.752 5.526 1.00 63.09 821 GLY A C 1
ATOM 6255 O O . GLY A 1 821 ? 5.639 2.441 4.921 1.00 63.09 821 GLY A O 1
ATOM 6256 N N . TRP A 1 822 ? 7.420 1.083 4.899 1.00 56.66 822 TRP A N 1
ATOM 6257 C CA . TRP A 1 822 ? 7.746 1.295 3.485 1.00 56.66 822 TRP A CA 1
ATOM 6258 C C . TRP A 1 822 ? 6.970 0.363 2.535 1.00 56.66 822 TRP A C 1
ATOM 6260 O O . TRP A 1 822 ? 6.720 0.743 1.400 1.00 56.66 822 TRP A O 1
ATOM 6270 N N . ASP A 1 823 ? 6.503 -0.794 3.027 1.00 71.75 823 ASP A N 1
ATOM 6271 C CA . ASP A 1 823 ? 5.652 -1.753 2.295 1.00 71.75 823 ASP A CA 1
ATOM 6272 C C . ASP A 1 823 ? 4.365 -2.116 3.076 1.00 71.75 823 ASP A C 1
ATOM 6274 O O . ASP A 1 823 ? 3.955 -3.275 3.176 1.00 71.75 823 ASP A O 1
ATOM 6278 N N . MET A 1 824 ? 3.724 -1.118 3.693 1.00 78.75 824 MET A N 1
ATOM 6279 C CA . MET A 1 824 ? 2.382 -1.301 4.266 1.00 78.75 824 MET A CA 1
ATOM 6280 C C . MET A 1 824 ? 1.335 -1.353 3.148 1.00 78.75 824 MET A C 1
ATOM 6282 O O . MET A 1 824 ? 1.508 -0.746 2.093 1.00 78.75 824 MET A O 1
ATOM 6286 N N . LYS A 1 825 ? 0.235 -2.082 3.364 1.00 82.88 825 LYS A N 1
ATOM 6287 C CA . LYS A 1 825 ? -0.842 -2.253 2.375 1.00 82.88 825 LYS A CA 1
ATOM 6288 C C . LYS A 1 825 ? -2.208 -2.153 3.047 1.00 82.88 825 LYS A C 1
ATOM 6290 O O . LYS A 1 825 ? -2.404 -2.697 4.131 1.00 82.88 825 LYS A O 1
ATOM 6295 N N . VAL A 1 826 ? -3.158 -1.491 2.391 1.00 85.00 826 VAL A N 1
ATOM 6296 C CA . VAL A 1 826 ? -4.576 -1.498 2.776 1.00 85.00 826 VAL A CA 1
ATOM 6297 C C . VAL A 1 826 ? -5.293 -2.540 1.929 1.00 85.00 826 VAL A C 1
ATOM 6299 O O . VAL A 1 826 ? -5.288 -2.449 0.703 1.00 85.00 826 VAL A O 1
ATOM 6302 N N . ASN A 1 827 ? -5.914 -3.517 2.586 1.00 84.19 827 ASN A N 1
ATOM 6303 C CA . ASN A 1 827 ? -6.709 -4.560 1.943 1.00 84.19 827 ASN A CA 1
ATOM 6304 C C . ASN A 1 827 ? -8.199 -4.261 2.141 1.00 84.19 827 ASN A C 1
ATOM 6306 O O . ASN A 1 827 ? -8.643 -4.120 3.279 1.00 84.19 827 ASN A O 1
ATOM 6310 N N . LEU A 1 828 ? -8.964 -4.190 1.052 1.00 82.38 828 LEU A N 1
ATOM 6311 C CA . LEU A 1 828 ? -10.425 -4.092 1.064 1.00 82.38 828 LEU A CA 1
ATOM 6312 C C . LEU A 1 828 ? -11.021 -5.474 0.768 1.00 82.38 828 LEU A C 1
ATOM 6314 O O . LEU A 1 828 ? -10.677 -6.083 -0.248 1.00 82.38 828 LEU A O 1
ATOM 6318 N N . ASP A 1 829 ? -11.872 -5.964 1.672 1.00 77.38 829 ASP A N 1
ATOM 6319 C CA . ASP A 1 829 ? -12.644 -7.219 1.602 1.00 77.38 829 ASP A CA 1
ATOM 6320 C C . ASP A 1 829 ? -11.829 -8.481 1.233 1.00 77.38 829 ASP A C 1
ATOM 6322 O O . ASP A 1 829 ? -12.361 -9.454 0.708 1.00 77.38 829 ASP A O 1
ATOM 6326 N N . GLY A 1 830 ? -10.503 -8.456 1.427 1.00 74.44 830 GLY A N 1
ATOM 6327 C CA . GLY A 1 830 ? -9.576 -9.489 0.936 1.00 74.44 830 GLY A CA 1
ATOM 6328 C C . GLY A 1 830 ? -9.432 -9.567 -0.597 1.00 74.44 830 GLY A C 1
ATOM 6329 O O . GLY A 1 830 ? -8.695 -10.412 -1.099 1.00 74.44 830 GLY A O 1
ATOM 6330 N N . LEU A 1 831 ? -10.107 -8.688 -1.347 1.00 74.75 831 LEU A N 1
ATOM 6331 C CA . LEU A 1 831 ? -10.234 -8.721 -2.810 1.00 74.75 831 LEU A CA 1
ATOM 6332 C C . LEU A 1 831 ? -9.402 -7.654 -3.536 1.00 74.75 831 LEU A C 1
ATOM 6334 O O . LEU A 1 831 ? -9.182 -7.761 -4.747 1.00 74.75 831 LEU A O 1
ATOM 6338 N N . TYR A 1 832 ? -8.978 -6.601 -2.836 1.00 77.81 832 TYR A N 1
ATOM 6339 C CA . TYR A 1 832 ? -8.235 -5.486 -3.422 1.00 77.81 832 TYR A CA 1
ATOM 6340 C C . TYR A 1 832 ? -7.200 -4.932 -2.441 1.00 77.81 832 TYR A C 1
ATOM 6342 O O . TYR A 1 832 ? -7.557 -4.439 -1.374 1.00 77.81 832 TYR A O 1
ATOM 6350 N N . SER A 1 833 ? -5.923 -5.002 -2.814 1.00 83.00 833 SER A N 1
ATOM 6351 C CA . SER A 1 833 ? -4.798 -4.482 -2.032 1.00 83.00 833 SER A CA 1
ATOM 6352 C C . SER A 1 833 ? -4.248 -3.212 -2.671 1.00 83.00 833 SER A C 1
ATOM 6354 O O . SER A 1 833 ? -3.964 -3.199 -3.868 1.00 83.00 833 SER A O 1
ATOM 6356 N N . VAL A 1 834 ? -4.044 -2.168 -1.868 1.00 82.50 834 VAL A N 1
ATOM 6357 C CA . VAL A 1 834 ? -3.446 -0.894 -2.293 1.00 82.50 834 VAL A CA 1
ATOM 6358 C C . VAL A 1 834 ? -2.199 -0.609 -1.452 1.00 82.50 834 VAL A C 1
ATOM 6360 O O . VAL A 1 834 ? -2.271 -0.738 -0.226 1.00 82.50 834 VAL A O 1
ATOM 6363 N N . PRO A 1 835 ? -1.060 -0.231 -2.061 1.00 82.88 835 PRO A N 1
ATOM 6364 C CA . PRO A 1 835 ? 0.135 0.152 -1.316 1.00 82.88 835 PRO A CA 1
ATOM 6365 C C . PRO A 1 835 ? -0.105 1.424 -0.489 1.00 82.88 835 PRO A C 1
ATOM 6367 O O . PRO A 1 835 ? -0.689 2.398 -0.964 1.00 82.88 835 PRO A O 1
ATOM 6370 N N . LEU A 1 836 ? 0.365 1.409 0.755 1.00 79.38 836 LEU A N 1
ATOM 6371 C CA . LEU A 1 836 ? 0.315 2.514 1.707 1.00 79.38 836 LEU A CA 1
ATOM 6372 C C . LEU A 1 836 ? 1.749 2.880 2.114 1.00 79.38 836 LEU A C 1
ATOM 6374 O O . LEU A 1 836 ? 2.199 2.610 3.228 1.00 79.38 836 LEU A O 1
ATOM 6378 N N . ASN A 1 837 ? 2.478 3.451 1.157 1.00 80.06 837 ASN A N 1
ATOM 6379 C CA . ASN A 1 837 ? 3.893 3.800 1.295 1.00 80.06 837 ASN A CA 1
ATOM 6380 C C . ASN A 1 837 ? 4.140 4.759 2.474 1.00 80.06 837 ASN A C 1
ATOM 6382 O O . ASN A 1 837 ? 3.220 5.411 2.974 1.00 80.06 837 ASN A O 1
ATOM 6386 N N . TYR A 1 838 ? 5.399 4.878 2.896 1.00 81.88 838 TYR A N 1
ATOM 6387 C CA . TYR A 1 838 ? 5.799 5.719 4.024 1.00 81.88 838 TYR A CA 1
ATOM 6388 C C . TYR A 1 838 ? 5.214 7.145 3.941 1.00 81.88 838 TYR A C 1
ATOM 6390 O O . TYR A 1 838 ? 5.258 7.806 2.901 1.00 81.88 838 TYR A O 1
ATOM 6398 N N . GLY A 1 839 ? 4.631 7.617 5.044 1.00 77.00 839 GLY A N 1
ATOM 6399 C CA . GLY A 1 839 ? 3.990 8.926 5.174 1.00 77.00 839 GLY A CA 1
ATOM 6400 C C . GLY A 1 839 ? 2.621 9.076 4.495 1.00 77.00 839 GLY A C 1
ATOM 6401 O O . GLY A 1 839 ? 1.930 10.052 4.789 1.00 77.00 839 GLY A O 1
ATOM 6402 N N . VAL A 1 840 ? 2.190 8.129 3.648 1.00 79.44 840 VAL A N 1
ATOM 6403 C CA . VAL A 1 840 ? 0.836 8.115 3.066 1.00 79.44 840 VAL A CA 1
ATOM 6404 C C . VAL A 1 840 ? -0.184 7.814 4.167 1.00 79.44 840 VAL A C 1
ATOM 6406 O O . VAL A 1 840 ? 0.029 6.934 5.006 1.00 79.44 840 VAL A O 1
ATOM 6409 N N . GLN A 1 841 ? -1.303 8.538 4.179 1.00 87.38 841 GLN A N 1
ATOM 6410 C CA . GLN A 1 841 ? -2.391 8.349 5.136 1.00 87.38 841 GLN A CA 1
ATOM 6411 C C . GLN A 1 841 ? -3.646 7.802 4.446 1.00 87.38 841 GLN A C 1
ATOM 6413 O O . GLN A 1 841 ? -4.176 8.393 3.509 1.00 87.38 841 GLN A O 1
ATOM 6418 N N . ALA A 1 842 ? -4.139 6.666 4.935 1.00 86.81 842 ALA A N 1
ATOM 6419 C CA . ALA A 1 842 ? -5.455 6.150 4.588 1.00 86.81 842 ALA A CA 1
ATOM 6420 C C . ALA A 1 842 ? -6.501 6.786 5.507 1.00 86.81 842 ALA A C 1
ATOM 6422 O O . ALA A 1 842 ? -6.296 6.880 6.720 1.00 86.81 842 ALA A O 1
ATOM 6423 N N . VAL A 1 843 ? -7.640 7.192 4.947 1.00 88.31 843 VAL A N 1
ATOM 6424 C CA . VAL A 1 843 ? -8.796 7.694 5.698 1.00 88.31 843 VAL A CA 1
ATOM 6425 C C . VAL A 1 843 ? -10.012 6.849 5.346 1.00 88.31 843 VAL A C 1
ATOM 6427 O O . VAL A 1 843 ? -10.548 6.938 4.243 1.00 88.31 843 VAL A O 1
ATOM 6430 N N . MET A 1 844 ? -10.445 6.037 6.304 1.00 87.62 844 MET A N 1
ATOM 6431 C CA . MET A 1 844 ? -11.618 5.175 6.223 1.00 87.62 844 MET A CA 1
ATOM 6432 C C . MET A 1 844 ? -12.802 5.893 6.875 1.00 87.62 844 MET A C 1
ATOM 6434 O O . MET A 1 844 ? -12.692 6.369 8.007 1.00 87.62 844 MET A O 1
ATOM 6438 N N . LYS A 1 845 ? -13.938 5.984 6.182 1.00 87.31 845 LYS A N 1
ATOM 6439 C CA . LYS A 1 845 ? -15.184 6.567 6.708 1.00 87.31 845 LYS A CA 1
ATOM 6440 C C . LYS A 1 845 ? -16.407 5.840 6.152 1.00 87.31 845 LYS A C 1
ATOM 6442 O O . LYS A 1 845 ? -16.402 5.430 4.994 1.00 87.31 845 LYS A O 1
ATOM 6447 N N . ILE A 1 846 ? -17.466 5.728 6.947 1.00 84.44 846 ILE A N 1
ATOM 6448 C CA . ILE A 1 846 ? -18.812 5.462 6.414 1.00 84.44 846 ILE A CA 1
ATOM 6449 C C . ILE A 1 846 ? -19.356 6.790 5.861 1.00 84.44 846 ILE A C 1
ATOM 6451 O O . ILE A 1 846 ? -18.965 7.865 6.322 1.00 84.44 846 ILE A O 1
ATOM 6455 N N . CYS A 1 847 ? -20.182 6.753 4.815 1.00 77.00 847 CYS A N 1
ATOM 6456 C CA . CYS A 1 847 ? -20.772 7.949 4.208 1.00 77.00 847 CYS A CA 1
ATOM 6457 C C . CYS A 1 847 ? -22.272 7.749 3.995 1.00 77.00 847 CYS A C 1
ATOM 6459 O O . CYS A 1 847 ? -22.683 6.769 3.389 1.00 77.00 847 CYS A O 1
ATOM 6461 N N . THR A 1 848 ? -23.066 8.708 4.470 1.00 72.69 848 THR A N 1
ATOM 6462 C CA . THR A 1 848 ? -24.538 8.668 4.500 1.00 72.69 848 THR A CA 1
ATOM 6463 C C . THR A 1 848 ? -25.209 8.997 3.165 1.00 72.69 848 THR A C 1
ATOM 6465 O O . THR A 1 848 ? -26.426 8.878 3.044 1.00 72.69 848 THR A O 1
ATOM 6468 N N . GLU A 1 849 ? -24.447 9.429 2.160 1.00 78.94 849 GLU A N 1
ATOM 6469 C CA . GLU A 1 849 ? -24.965 9.751 0.829 1.00 78.94 849 GLU A CA 1
ATOM 6470 C C . GLU A 1 849 ? -25.475 8.465 0.132 1.00 78.94 849 GLU A C 1
ATOM 6472 O O . GLU A 1 849 ? -24.719 7.489 0.059 1.00 78.94 849 GLU A O 1
ATOM 6477 N N . PRO A 1 850 ? -26.705 8.434 -0.433 1.00 69.62 850 PRO A N 1
ATOM 6478 C CA . PRO A 1 850 ? -27.330 7.201 -0.944 1.00 69.62 850 PRO A CA 1
ATOM 6479 C C . PRO A 1 850 ? -26.532 6.431 -2.006 1.00 69.62 850 PRO A C 1
ATOM 6481 O O . PRO A 1 850 ? -26.742 5.238 -2.186 1.00 69.62 850 PRO A O 1
ATOM 6484 N N . GLN A 1 851 ? -25.614 7.110 -2.695 1.00 72.44 851 GLN A N 1
ATOM 6485 C CA . GLN A 1 851 ? -24.700 6.550 -3.693 1.00 72.44 851 GLN A CA 1
ATOM 6486 C C . GLN A 1 851 ? -23.611 5.624 -3.122 1.00 72.44 851 GLN A C 1
ATOM 6488 O O . GLN A 1 851 ? -23.080 4.791 -3.854 1.00 72.44 851 GLN A O 1
ATOM 6493 N N . TYR A 1 852 ? -23.283 5.730 -1.828 1.00 76.75 852 TYR A N 1
ATOM 6494 C CA . TYR A 1 852 ? -22.273 4.874 -1.189 1.00 76.75 852 TYR A CA 1
ATOM 6495 C C . TYR A 1 852 ? -22.871 3.708 -0.403 1.00 76.75 852 TYR A C 1
ATOM 6497 O O . TYR A 1 852 ? -22.209 2.677 -0.268 1.00 76.75 852 TYR A O 1
ATOM 6505 N N . ALA A 1 853 ? -24.121 3.809 0.052 1.00 82.88 853 ALA A N 1
ATOM 6506 C CA . ALA A 1 853 ? -24.852 2.651 0.555 1.00 82.88 853 ALA A CA 1
ATOM 6507 C C . ALA A 1 853 ? -25.041 1.611 -0.568 1.00 82.88 853 ALA A C 1
ATOM 6509 O O . ALA A 1 853 ? -25.187 1.957 -1.740 1.00 82.88 853 ALA A O 1
ATOM 6510 N N . LEU A 1 854 ? -25.019 0.326 -0.222 1.00 87.75 854 LEU A N 1
ATOM 6511 C CA . LEU A 1 854 ? -25.370 -0.760 -1.131 1.00 87.75 854 LEU A CA 1
ATOM 6512 C C . LEU A 1 854 ? -26.840 -1.117 -0.921 1.00 87.75 854 LEU A C 1
ATOM 6514 O O . LEU A 1 854 ? -27.217 -1.569 0.161 1.00 87.75 854 LEU A O 1
ATOM 6518 N N . ARG A 1 855 ? -27.677 -0.937 -1.944 1.00 87.00 855 ARG A N 1
ATOM 6519 C CA . ARG A 1 855 ? -29.077 -1.363 -1.880 1.00 87.00 855 ARG A CA 1
ATOM 6520 C C . ARG A 1 855 ? -29.193 -2.851 -2.199 1.00 87.00 855 ARG A C 1
ATOM 6522 O O . ARG A 1 855 ? -28.610 -3.331 -3.167 1.00 87.00 855 ARG A O 1
ATOM 6529 N N . THR A 1 856 ? -29.956 -3.561 -1.381 1.00 86.75 856 THR A N 1
ATOM 6530 C CA . THR A 1 856 ? -30.179 -5.009 -1.446 1.00 86.75 856 THR A CA 1
ATOM 6531 C C . THR A 1 856 ? -31.657 -5.319 -1.212 1.00 86.75 856 THR A C 1
ATOM 6533 O O . THR A 1 856 ? -32.374 -4.508 -0.621 1.00 86.75 856 THR A O 1
ATOM 6536 N N . VAL A 1 857 ? -32.123 -6.462 -1.711 1.00 81.75 857 VAL A N 1
ATOM 6537 C CA . VAL A 1 857 ? -33.523 -6.901 -1.601 1.00 81.75 857 VAL A CA 1
ATOM 6538 C C . VAL A 1 857 ? -33.679 -7.884 -0.442 1.00 81.75 857 VAL A C 1
ATOM 6540 O O . VAL A 1 857 ? -32.775 -8.685 -0.196 1.00 81.75 857 VAL A O 1
ATOM 6543 N N . ASP A 1 858 ? -34.828 -7.850 0.231 1.00 77.06 858 ASP A N 1
ATOM 6544 C CA . ASP A 1 858 ? -35.235 -8.785 1.280 1.00 77.06 858 ASP A CA 1
ATOM 6545 C C . ASP A 1 858 ? -36.665 -9.304 1.038 1.00 77.06 858 ASP A C 1
ATOM 6547 O O . ASP A 1 858 ? -37.601 -8.521 0.913 1.00 77.06 858 ASP A O 1
ATOM 6551 N N . PHE A 1 859 ? -36.842 -10.629 1.015 1.00 72.00 859 PHE A N 1
ATOM 6552 C CA . PHE A 1 859 ? -38.145 -11.300 0.861 1.00 72.00 859 PHE A CA 1
ATOM 6553 C C . PHE A 1 859 ? -38.563 -12.085 2.123 1.00 72.00 859 PHE A C 1
ATOM 6555 O O . PHE A 1 859 ? -39.418 -12.970 2.054 1.00 72.00 859 PHE A O 1
ATOM 6562 N N . SER A 1 860 ? -37.950 -11.812 3.282 1.00 64.81 860 SER A N 1
ATOM 6563 C CA . SER A 1 860 ? -38.270 -12.471 4.561 1.00 64.81 860 SER A CA 1
ATOM 6564 C C . SER A 1 860 ? -39.542 -11.935 5.246 1.00 64.81 860 SER A C 1
ATOM 6566 O O . SER A 1 860 ? -39.954 -12.467 6.283 1.00 64.81 860 SER A O 1
ATOM 6568 N N . LYS A 1 861 ? -40.171 -10.913 4.650 1.00 62.25 861 LYS A N 1
ATOM 6569 C CA . LYS A 1 861 ? -41.439 -10.284 5.038 1.00 62.25 861 LYS A CA 1
ATOM 6570 C C . LYS A 1 861 ? -42.280 -10.028 3.778 1.00 62.25 861 LYS A C 1
ATOM 6572 O O . LYS A 1 861 ? -42.153 -8.973 3.164 1.00 62.25 861 LYS A O 1
ATOM 6577 N N . GLY A 1 862 ? -43.106 -10.984 3.378 1.00 58.78 862 GLY A N 1
ATOM 6578 C CA . GLY A 1 862 ? -44.110 -10.758 2.341 1.00 58.78 862 GLY A CA 1
ATOM 6579 C C . GLY A 1 862 ? -45.504 -11.126 2.829 1.00 58.78 862 GLY A C 1
ATOM 6580 O O . GLY A 1 862 ? -45.694 -11.491 3.990 1.00 58.78 862 GLY A O 1
ATOM 6581 N N . ASP A 1 863 ? -46.484 -11.099 1.932 1.00 56.06 863 ASP A N 1
ATOM 6582 C CA . ASP A 1 863 ? -47.883 -11.414 2.277 1.00 56.06 863 ASP A CA 1
ATOM 6583 C C . ASP A 1 863 ? -48.146 -12.921 2.532 1.00 56.06 863 ASP A C 1
ATOM 6585 O O . ASP A 1 863 ? -49.283 -13.337 2.774 1.00 56.06 863 ASP A O 1
ATOM 6589 N N . ASN A 1 864 ? -47.122 -13.787 2.471 1.00 60.22 864 ASN A N 1
ATOM 6590 C CA . ASN A 1 864 ? -47.286 -15.243 2.514 1.00 60.22 864 ASN A CA 1
ATOM 6591 C C . ASN A 1 864 ? -46.296 -15.945 3.472 1.00 60.22 864 ASN A C 1
ATOM 6593 O O . ASN A 1 864 ? -45.249 -16.442 3.031 1.00 60.22 864 ASN A O 1
ATOM 6597 N N . PRO A 1 865 ? -46.667 -16.153 4.754 1.00 57.09 865 PRO A N 1
ATOM 6598 C CA . PRO A 1 865 ? -45.764 -16.694 5.778 1.00 57.09 865 PRO A CA 1
ATOM 6599 C C . PRO A 1 865 ? -45.282 -18.137 5.531 1.00 57.09 865 PRO A C 1
ATOM 6601 O O . PRO A 1 865 ? -44.353 -18.600 6.198 1.00 57.09 865 PRO A O 1
ATOM 6604 N N . ARG A 1 866 ? -45.868 -18.871 4.569 1.00 53.34 866 ARG A N 1
ATOM 6605 C CA . ARG A 1 866 ? -45.357 -20.186 4.125 1.00 53.34 866 ARG A CA 1
ATOM 6606 C C . ARG A 1 866 ? -44.181 -20.078 3.148 1.00 53.34 866 ARG A C 1
ATOM 6608 O O . ARG A 1 866 ? -43.404 -21.028 3.045 1.00 53.34 866 ARG A O 1
ATOM 6615 N N . LEU A 1 867 ? -44.059 -18.961 2.431 1.00 55.34 867 LEU A N 1
ATOM 6616 C CA . LEU A 1 867 ? -42.914 -18.653 1.573 1.00 55.34 867 LEU A CA 1
ATOM 6617 C C . LEU A 1 867 ? -41.825 -17.921 2.356 1.00 55.34 867 LEU A C 1
ATOM 6619 O O . LEU A 1 867 ? -40.658 -18.263 2.209 1.00 55.34 867 LEU A O 1
ATOM 6623 N N . ASP A 1 868 ? -42.189 -17.004 3.251 1.00 56.69 868 ASP A N 1
ATOM 6624 C CA . ASP A 1 868 ? -41.220 -16.180 3.989 1.00 56.69 868 ASP A CA 1
ATOM 6625 C C . ASP A 1 868 ? -40.286 -17.016 4.877 1.00 56.69 868 ASP A C 1
ATOM 6627 O O . ASP A 1 868 ? -39.086 -16.765 4.947 1.00 56.69 868 ASP A O 1
ATOM 6631 N N . ASN A 1 869 ? -40.790 -18.104 5.472 1.00 54.72 869 ASN A N 1
ATOM 6632 C CA . ASN A 1 869 ? -39.964 -19.082 6.195 1.00 54.72 869 ASN A CA 1
ATOM 6633 C C . ASN A 1 869 ? -38.925 -19.816 5.313 1.00 54.72 869 ASN A C 1
ATOM 6635 O O . ASN A 1 869 ? -38.068 -20.504 5.860 1.00 54.72 869 ASN A O 1
ATOM 6639 N N . LYS A 1 870 ? -38.972 -19.679 3.978 1.00 54.34 870 LYS A N 1
ATOM 6640 C CA . LYS A 1 870 ? -37.945 -20.161 3.031 1.00 54.34 870 LYS A CA 1
ATOM 6641 C C . LYS A 1 870 ? -36.951 -19.071 2.594 1.00 54.34 870 LYS A C 1
ATOM 6643 O O . LYS A 1 870 ? -35.977 -19.405 1.927 1.00 54.34 870 LYS A O 1
ATOM 6648 N N . PHE A 1 871 ? -37.205 -17.807 2.946 1.00 55.97 871 PHE A N 1
ATOM 6649 C CA . PHE A 1 871 ? -36.377 -16.637 2.615 1.00 55.97 871 PHE A CA 1
ATOM 6650 C C . PHE A 1 871 ? -35.815 -15.916 3.854 1.00 55.97 871 PHE A C 1
ATOM 6652 O O . PHE A 1 871 ? -35.104 -14.923 3.718 1.00 55.97 871 PHE A O 1
ATOM 6659 N N . LYS A 1 872 ? -36.110 -16.394 5.069 1.00 52.25 872 LYS A N 1
ATOM 6660 C CA . LYS A 1 872 ? -35.508 -15.871 6.302 1.00 52.25 872 LYS A CA 1
ATOM 6661 C C . LYS A 1 872 ? -34.005 -16.175 6.348 1.00 52.25 872 LYS A C 1
ATOM 6663 O O . LYS A 1 872 ? -33.657 -17.357 6.343 1.00 52.25 872 LYS A O 1
ATOM 6668 N N . PRO A 1 873 ? -33.127 -15.164 6.484 1.00 47.81 873 PRO A N 1
ATOM 6669 C CA . PRO A 1 873 ? -31.752 -15.418 6.887 1.00 47.81 873 PRO A CA 1
ATOM 6670 C C . PRO A 1 873 ? -31.740 -15.996 8.309 1.00 47.81 873 PRO A C 1
ATOM 6672 O O . PRO A 1 873 ? -32.525 -15.577 9.166 1.00 47.81 873 PRO A O 1
ATOM 6675 N N . ARG A 1 874 ? -30.842 -16.949 8.567 1.00 40.97 874 ARG A N 1
ATOM 6676 C CA . ARG A 1 874 ? -30.451 -17.305 9.937 1.00 40.97 874 ARG A CA 1
ATOM 6677 C C . ARG A 1 874 ? -29.485 -16.240 10.469 1.00 40.97 874 ARG A C 1
ATOM 6679 O O . ARG A 1 874 ? -28.765 -15.625 9.689 1.00 40.97 874 ARG A O 1
ATOM 6686 N N . SER A 1 875 ? -29.580 -15.966 11.771 1.00 33.31 875 SER A N 1
ATOM 6687 C CA . SER A 1 875 ? -29.031 -14.777 12.448 1.00 33.31 875 SER A CA 1
ATOM 6688 C C . SER A 1 875 ? -27.706 -15.014 13.158 1.00 33.31 875 SER A C 1
ATOM 6690 O O . SER A 1 875 ? -27.694 -16.001 13.929 1.00 33.31 875 SER A O 1
#

Organism: Aphanomyces astaci (NCBI:txid112090)

Foldseek 3Di:
DPPDDDPPDDPDLAPPLVVLVVLLVVLVVVLVVCVVQFDADPQRFTADPVRFGFKKKKKFFFKWFPADPPPPDDPDPPQKFKKKKKKAWDPVQFDDDPVFDGIDMADIWIDRNVGRMTGGDRVGRIDMGTRGDHLFIKMKMWMWGPDPPDHTHTTFMFMDGNVVAPVQDWDKDKTFTDDDPPDDDDPPDGRTITIMIMGMDGRPNSVSVVVSVVSVVVSVLLVVQVVVQVVQCVQVVCVVDPLLVCQVSCVVSQRGDRVDGDDNPPDDPVPPDDDDDDAQFWWAFPVGIWGFNDQDPQQQWTFTQDDDDPPDPDDRDTDTGHVVGIGGDPPDDPADAQFWWAFPVGIWGFHDQDPPQRWTWTQDPVGTDTHHPVRIGGPVRVVDQDPDALVRLLVQLVVLQVQLVVCVVVVVLVSNLVSLVSSVVSLVSRDPVPDDLLSVLSSLVSLLSSLLVNLVSCLVVLVLVSNLVSLVVNLVSLVVCVVQVVPSNVVSNVVVVDDPLCSNQVSLLSSLQSNLSSCVSVVNLVSSLVSLVVSCVSPVPDPSSVVSNVVSVVVVVVVVVVVCVVVVVVVPPDDDDDDDDDDDDDDDDDDDDDDDDDDDDDDDDDDDDDDDPPDPDPLLPPVLQVVLCVVVVHDDDDDDLVRDALCSCVVPQAEEFEDAVLSQQSVQFNQLFLHAYAAEHDPCVVPCHPGRLHDPDPVPSRSSVVVVCVVVVQWDKFWAWWKWKWKAAPVRDIDTDNTTFPADDADDLVVLVVVCVVVVPPDDDPVNSVVVRVVVSVVQDDDRLDLKDKDAAPDDDDDPVHHDDPPRIDIDQKDKDFDCAAADWDDGRVPDIDGRGHRMMMMIHTDPPSSRIHMYIANLDGPDPVVNVSRDDDD

Secondary structure (DSSP, 8-state):
------------SS-HHHHHHHHHHHHHHHHHHHHHH-EE-TTS-EE-TTS-B-EEEEEEEEEEES---TT-----TT-EEEEEEEEEE-TTSB-SSTTS--EEEPPPEEEETTT--EE--TTT-EEEEEEE--TT-EEEEEEEE--SSSSPEEEEEEEEESTT-TT-S-EEEEEE-B-STTS---TT----EEEEEEEEE--HHHHHHHHHHHHHHHHHHHHHHHHHHHHHGGGGTTTTS-GGGGTHHHHHHT-EETTEE--TTS--GGGG-PPPPPTT-EEEETTEEEEEEEEEGGGTEEEEEEPPPTT-SS--PEEEEEGGG-EEPPPPPSS-TT-EEEETTEEEEEEEE-TTT-PEEEEETTEEEEE-TTS-EETTGGGSSSSS-HHHHHHHHHHHHHHHHHHHHTT-HHHHHHHHHHHHHHHHTS-TTT--HHHHHHHHHHHHHHHHHHHHHHHHTT-HHHHHHHHHHHHHHHHHHHHTTTSHHHHHHHHTT--HHIIIIIHHHHHHHHHHHHHHTTT-HHHHHHHHHHHHHH-TT-HHHHHHHHHHHHHHHHHHHHHHHHHHGGGS-SS-------------------------------------------TT--HHHHHHHHHTT-------TTT--SSTTTT-S-EEEEESHHHHHHHHHH--SS--EEEEES-TTT---SS--EE--TTTTHHHHHHHHHHHT-SEEEEE--EEEEEE-TT--EEE-SS-B----PPPHHHHHHHHHHTT-S---HHHHHHHHHHHHHTT---TT-SPEEEE--S---SSSS---S-SEEEESEEEEE--SSSEEEEETTTEEEEE-TT-EEEEEE--STTTSEEEEE-SSSS-HHHHTTTPPP-

Radius of gyration: 40.29 Å; chains: 1; bounding box: 108×99×113 Å

pLDDT: mean 74.28, std 17.9, range [21.02, 97.06]

InterPro domains:
  IPR011990 Tetratricopeptide-like helical domain superfamily [G3DSA:1.25.40.10] (384-568)
  IPR011990 Tetratricopeptide-like helical domain superfamily [SSF48452] (392-556)
  IPR016064 NAD kinase/diacylglycerol kinase-like domain superfamily [SSF111331] (633-757)
  IPR017438 Inorganic polyphosphate/ATP-NAD kinase, N-terminal [G3DSA:3.40.50.10330] (620-751)
  IPR019734 Tetratricopeptide repeat [SM00028] (397-430)
  IPR019734 Tetratricopeptide repeat [SM00028] (448-481)
  IPR019734 Tetratricopeptide repeat [SM00028] (509-542)
  IPR035892 C2 domain superfamily [G3DSA:2.60.40.150] (55-209)
  IPR035892 C2 domain superfamily [SSF49562] (114-200)